Protein AF-0000000075770708 (afdb_homodimer)

Sequence (840 aa):
MLSRKVFQINQVKFARLWSSIPDIDIDYYCNSKNIAEIRNNINLRKGVGNIDRVLEVFNKLNSFPTCHTSHEVLKQDLYKELSSLPNRTHPSVQKYADSPHVVEELNQKRDFGKDTPLEFSDITRRLNLMRTDKLGHTCGHKSYYFLGELAELEEALIKYTITMLLDKNFQLVSVPDILSRNVLESCGMSVNSDRTQIYSLDATHHGPDLYLSGTAEMSLAGLLMNSTHSVFNLPLKLAAVSRCYRAETSNIIEERGIYRVHQFTKVEMFAVTTPEQSEDMLEYLRKVQQELFLPLGFHMRVLDMPPFELGAPAYRKYDIEAWMPGRNNYGEISSCSNCTDYQSRRLHIKYTDNNVRKYVHTLNGTACAIPRILIALLETHQDPKGKIFIPQVLQPYMNGKKYISKNIITPELKLMKIKKMLSRKVFQINQVKFARLWSSIPDIDIDYYCNSKNIAEIRNNINLRKGVGNIDRVLEVFNKLNSFPTCHTSHEVLKQDLYKELSSLPNRTHPSVQKYADSPHVVEELNQKRDFGKDTPLEFSDITRRLNLMRTDKLGHTCGHKSYYFLGELAELEEALIKYTITMLLDKNFQLVSVPDILSRNVLESCGMSVNSDRTQIYSLDATHHGPDLYLSGTAEMSLAGLLMNSTHSVFNLPLKLAAVSRCYRAETSNIIEERGIYRVHQFTKVEMFAVTTPEQSEDMLEYLRKVQQELFLPLGFHMRVLDMPPFELGAPAYRKYDIEAWMPGRNNYGEISSCSNCTDYQSRRLHIKYTDNNVRKYVHTLNGTACAIPRILIALLETHQDPKGKIFIPQVLQPYMNGKKYISKNIITPELKLMKIKK

Secondary structure (DSSP, 8-state):
-------------------------HHHHT-GGGHHHHHHHHHHTTT-S-HHHHHHHHHHHHHS-TTSHHHHHHHHHHHHHHHTSPPP--TTTTT-TTSPEEEEEESPPPP-TTSPPPPHHHHHHHHT-EE-TTGGGTT-TT--EEETHHHHHHHHHHHHHHHHHHHTTPEEEE--SEEEHHHHHHTT----SSS-SS-BB-HHHH-SSEEE-S-HHHHHHHHTTT-EEEGGG-SEEEEEEEEEE-S-----GGGTTTTS-SEEEEEEEEEEE-GGGHHHHHHHHHHHHHHHHGGG---EEEEEPPGGGSTTT-SEEEEEEEEETTTTEEEEEEEEEE-TTHHHHHHT-EEEETTEEEEPEEEEEEEEEHHHHHHHHHHHHB-TTS-EEPPGGGGGGGTT--EE----SS----------/-------------------------HHHHT-GGGHHHHHHHHHHTTT-S-HHHHHHHHHHHHHS-TTSHHHHHHHHHHHHHHHTSPPP--HHHHT-TTSPEEEEEESPPPP-TTSPPPPHHHHHHHHT-EE-TTGGGTT-TT--EEETHHHHHHHHHHHHHHHHHHHTTPEEEE--SEEEHHHHHHTT----SSS-SS-BB-HHHH-SSEEE-S-HHHHHHHHTTT-EEEGGG-SEEEEEEEEEE-S-----GGGTTTTS-SEEEEEEEEEEE-GGGHHHHHHHHHHHHHHHHGGG---EEEEEPPGGGSTTT-SEEEEEEEEETTTTEEEEEEEEEE-TTHHHHHHT-EEEETTEEEEPEEEEEEEEEHHHHHHHHHHHHB-TTS-EEPPGGGGGGGTT--EE----SS----------

Nearest PDB structures (foldseek):
  1wle-assembly1_B  TM=9.005E-01  e=2.920E-47  Bos taurus
  6x94-assembly1_A  TM=8.765E-01  e=1.301E-36  Methanosarcina mazei Go1
  6he3-assembly1_B  TM=9.000E-01  e=5.271E-36  Pseudomonas aeruginosa
  6r1m-assembly1_B  TM=9.220E-01  e=7.213E-35  Escherichia coli
  3qo8-assembly1_A-2  TM=8.120E-01  e=4.115E-30  Candida albicans

Structure (mmCIF, N/CA/C/O backbone):
data_AF-0000000075770708-model_v1
#
loop_
_entity.id
_entity.type
_entity.pdbx_description
1 polymer 'serine--tRNA ligase'
#
loop_
_atom_site.group_PDB
_atom_site.id
_atom_site.type_symbol
_atom_site.label_atom_id
_atom_site.label_alt_id
_atom_site.label_comp_id
_atom_site.label_asym_id
_atom_site.label_entity_id
_atom_site.label_seq_id
_atom_site.pdbx_PDB_ins_code
_atom_site.Cartn_x
_atom_site.Cartn_y
_atom_site.Cartn_z
_atom_site.occupancy
_atom_site.B_iso_or_equiv
_atom_site.auth_seq_id
_atom_site.auth_comp_id
_atom_site.auth_asym_id
_atom_site.auth_atom_id
_atom_site.pdbx_PDB_model_num
ATOM 1 N N . MET A 1 1 ? 29.5 -26.953 47.25 1 24.77 1 MET A N 1
ATOM 2 C CA . MET A 1 1 ? 29.75 -25.516 47.094 1 24.77 1 MET A CA 1
ATOM 3 C C . MET A 1 1 ? 29.391 -25.062 45.688 1 24.77 1 MET A C 1
ATOM 5 O O . MET A 1 1 ? 30.203 -25.172 44.781 1 24.77 1 MET A O 1
ATOM 9 N N . LEU A 1 2 ? 28.172 -25.281 45.188 1 27.83 2 LEU A N 1
ATOM 10 C CA . LEU A 1 2 ? 27.641 -25.125 43.844 1 27.83 2 LEU A CA 1
ATOM 11 C C . LEU A 1 2 ? 27.547 -23.656 43.438 1 27.83 2 LEU A C 1
ATOM 13 O O . LEU A 1 2 ? 26.844 -22.875 44.094 1 27.83 2 LEU A O 1
ATOM 17 N N . SER A 1 3 ? 28.641 -23.125 42.812 1 24.95 3 SER A N 1
ATOM 18 C CA . SER A 1 3 ? 28.859 -21.734 42.406 1 24.95 3 SER A CA 1
ATOM 19 C C . SER A 1 3 ? 27.75 -21.25 41.469 1 24.95 3 SER A C 1
ATOM 21 O O . SER A 1 3 ? 27.391 -21.938 40.531 1 24.95 3 SER A O 1
ATOM 23 N N . ARG A 1 4 ? 26.828 -20.375 41.938 1 24.58 4 ARG A N 1
ATOM 24 C CA . ARG A 1 4 ? 25.719 -19.625 41.375 1 24.58 4 ARG A CA 1
ATOM 25 C C . ARG A 1 4 ? 26.188 -18.781 40.188 1 24.58 4 ARG A C 1
ATOM 27 O O . ARG A 1 4 ? 26.875 -17.766 40.375 1 24.58 4 ARG A O 1
ATOM 34 N N . LYS A 1 5 ? 26.547 -19.422 39.062 1 26.59 5 LYS A N 1
ATOM 35 C CA . LYS A 1 5 ? 26.891 -18.656 37.875 1 26.59 5 LYS A CA 1
ATOM 36 C C . LYS A 1 5 ? 25.797 -17.641 37.562 1 26.59 5 LYS A C 1
ATOM 38 O O . LYS A 1 5 ? 24.672 -18 37.219 1 26.59 5 LYS A O 1
ATOM 43 N N . VAL A 1 6 ? 25.828 -16.469 38.188 1 25.39 6 VAL A N 1
ATOM 44 C CA . VAL A 1 6 ? 25 -15.305 37.906 1 25.39 6 VAL A CA 1
ATOM 45 C C . VAL A 1 6 ? 25.156 -14.922 36.438 1 25.39 6 VAL A C 1
ATOM 47 O O . VAL A 1 6 ? 26.266 -14.609 35.969 1 25.39 6 VAL A O 1
ATOM 50 N N . PHE A 1 7 ? 24.406 -15.539 35.531 1 27.05 7 PHE A N 1
ATOM 51 C CA . PHE A 1 7 ? 24.266 -15.086 34.156 1 27.05 7 PHE A CA 1
ATOM 52 C C . PHE A 1 7 ? 24.094 -13.57 34.094 1 27.05 7 PHE A C 1
ATOM 54 O O . PHE A 1 7 ? 23.109 -13.039 34.594 1 27.05 7 PHE A O 1
ATOM 61 N N . GLN A 1 8 ? 25.188 -12.844 34.188 1 25.62 8 GLN A N 1
ATOM 62 C CA . GLN A 1 8 ? 25.188 -11.406 33.938 1 25.62 8 GLN A CA 1
ATOM 63 C C . GLN A 1 8 ? 24.547 -11.094 32.594 1 25.62 8 GLN A C 1
ATOM 65 O O . GLN A 1 8 ? 25.016 -11.547 31.547 1 25.62 8 GLN A O 1
ATOM 70 N N . ILE A 1 9 ? 23.25 -11.039 32.5 1 27.31 9 ILE A N 1
ATOM 71 C CA . ILE A 1 9 ? 22.5 -10.477 31.375 1 27.31 9 ILE A CA 1
ATOM 72 C C . ILE A 1 9 ? 23.188 -9.188 30.906 1 27.31 9 ILE A C 1
ATOM 74 O O . ILE A 1 9 ? 23.297 -8.234 31.672 1 27.31 9 ILE A O 1
ATOM 78 N N . ASN A 1 10 ? 24.312 -9.391 30.203 1 27.78 10 ASN A N 1
ATOM 79 C CA . ASN A 1 10 ? 24.891 -8.227 29.547 1 27.78 10 ASN A CA 1
ATOM 80 C C . ASN A 1 10 ? 23.812 -7.27 29.062 1 27.78 10 ASN A C 1
ATOM 82 O O . ASN A 1 10 ? 22.891 -7.684 28.359 1 27.78 10 ASN A O 1
ATOM 86 N N . GLN A 1 11 ? 23.453 -6.348 29.891 1 27.41 11 GLN A N 1
ATOM 87 C CA . GLN A 1 11 ? 22.688 -5.176 29.484 1 27.41 11 GLN A CA 1
ATOM 88 C C . GLN A 1 11 ? 23.156 -4.656 28.125 1 27.41 11 GLN A C 1
ATOM 90 O O . GLN A 1 11 ? 24.266 -4.125 28 1 27.41 11 GLN A O 1
ATOM 95 N N . VAL A 1 12 ? 23.109 -5.531 27.094 1 28.44 12 VAL A N 1
ATOM 96 C CA . VAL A 1 12 ? 23.297 -4.879 25.797 1 28.44 12 VAL A CA 1
ATOM 97 C C . VAL A 1 12 ? 22.781 -3.441 25.875 1 28.44 12 VAL A C 1
ATOM 99 O O . VAL A 1 12 ? 21.625 -3.203 26.188 1 28.44 12 VAL A O 1
ATOM 102 N N . LYS A 1 13 ? 23.625 -2.586 26.234 1 28.33 13 LYS A N 1
ATOM 103 C CA . LYS A 1 13 ? 23.438 -1.144 26.094 1 28.33 13 LYS A CA 1
ATOM 104 C C . LYS A 1 13 ? 22.719 -0.801 24.797 1 28.33 13 LYS A C 1
ATOM 106 O O . LYS A 1 13 ? 23.281 -0.977 23.703 1 28.33 13 LYS A O 1
ATOM 111 N N . PHE A 1 14 ? 21.531 -1.28 24.609 1 29.52 14 PHE A N 1
ATOM 112 C CA . PHE A 1 14 ? 20.766 -0.611 23.578 1 29.52 14 PHE A CA 1
ATOM 113 C C . PHE A 1 14 ? 21.094 0.877 23.531 1 29.52 14 PHE A C 1
ATOM 115 O O . PHE A 1 14 ? 20.766 1.615 24.469 1 29.52 14 PHE A O 1
ATOM 122 N N . ALA A 1 15 ? 22.297 1.213 23.219 1 29.83 15 ALA A N 1
ATOM 123 C CA . ALA A 1 15 ? 22.469 2.611 22.828 1 29.83 15 ALA A CA 1
ATOM 124 C C . ALA A 1 15 ? 21.203 3.156 22.172 1 29.83 15 ALA A C 1
ATOM 126 O O . ALA A 1 15 ? 20.734 2.621 21.172 1 29.83 15 ALA A O 1
ATOM 127 N N . ARG A 1 16 ? 20.219 3.5 22.922 1 34.44 16 ARG A N 1
ATOM 128 C CA . ARG A 1 16 ? 19.172 4.375 22.422 1 34.44 16 ARG A CA 1
ATOM 129 C C . ARG A 1 16 ? 19.672 5.281 21.312 1 34.44 16 ARG A C 1
ATOM 131 O O . ARG A 1 16 ? 20.516 6.156 21.547 1 34.44 16 ARG A O 1
ATOM 138 N N . LEU A 1 17 ? 20.25 4.758 20.312 1 35.62 17 LEU A N 1
ATOM 139 C CA . LEU A 1 17 ? 20.422 5.629 19.156 1 35.62 17 LEU A CA 1
ATOM 140 C C . LEU A 1 17 ? 19.531 6.871 19.266 1 35.62 17 LEU A C 1
ATOM 142 O O . LEU A 1 17 ? 18.312 6.758 19.359 1 35.62 17 LEU A O 1
ATOM 146 N N . TRP A 1 18 ? 20.016 7.879 19.969 1 36.69 18 TRP A N 1
ATOM 147 C CA . TRP A 1 18 ? 19.609 9.195 20.469 1 36.69 18 TRP A CA 1
ATOM 148 C C . TRP A 1 18 ? 18.688 9.891 19.469 1 36.69 18 TRP A C 1
ATOM 150 O O . TRP A 1 18 ? 19.062 10.109 18.312 1 36.69 18 TRP A O 1
ATOM 160 N N . SER A 1 19 ? 17.422 9.688 19.422 1 48.06 19 SER A N 1
ATOM 161 C CA . SER A 1 19 ? 16.312 10.602 19.156 1 48.06 19 SER A CA 1
ATOM 162 C C . SER A 1 19 ? 16.688 12.039 19.484 1 48.06 19 SER A C 1
ATOM 164 O O . SER A 1 19 ? 17.094 12.344 20.594 1 48.06 19 SER A O 1
ATOM 166 N N . SER A 1 20 ? 17.344 12.766 18.641 1 59.75 20 SER A N 1
ATOM 167 C CA . SER A 1 20 ? 17.5 14.211 18.812 1 59.75 20 SER A CA 1
ATOM 168 C C . SER A 1 20 ? 16.359 14.797 19.625 1 59.75 20 SER A C 1
ATOM 170 O O . SER A 1 20 ? 15.203 14.391 19.469 1 59.75 20 SER A O 1
ATOM 172 N N . ILE A 1 21 ? 16.625 15.32 20.812 1 72.88 21 ILE A N 1
ATOM 173 C CA . ILE A 1 21 ? 15.711 16.047 21.688 1 72.88 21 ILE A CA 1
ATOM 174 C C . ILE A 1 21 ? 14.922 17.062 20.875 1 72.88 21 ILE A C 1
ATOM 176 O O . ILE A 1 21 ? 15.508 17.875 20.156 1 72.88 21 ILE A O 1
ATOM 180 N N . PRO A 1 22 ? 13.609 16.797 20.766 1 86.19 22 PRO A N 1
ATOM 181 C CA . PRO A 1 22 ? 12.805 17.797 20.062 1 86.19 22 PRO A CA 1
ATOM 182 C C . PRO A 1 22 ? 13.07 19.219 20.547 1 86.19 22 PRO A C 1
ATOM 184 O O . PRO A 1 22 ? 13.43 19.422 21.703 1 86.19 22 PRO A O 1
ATOM 187 N N . ASP A 1 23 ? 13.086 20.109 19.672 1 91 23 ASP A N 1
ATOM 188 C CA . ASP A 1 23 ? 13.258 21.531 19.984 1 91 23 ASP A CA 1
ATOM 189 C C . ASP A 1 23 ? 11.914 22.188 20.297 1 91 23 ASP A C 1
ATOM 191 O O . ASP A 1 23 ? 11.414 22.984 19.5 1 91 23 ASP A O 1
ATOM 195 N N . ILE A 1 24 ? 11.43 21.922 21.438 1 93.31 24 ILE A N 1
ATOM 196 C CA . ILE A 1 24 ? 10.141 22.453 21.844 1 93.31 24 ILE A CA 1
ATOM 197 C C . ILE A 1 24 ? 10.305 23.891 22.328 1 93.31 24 ILE A C 1
ATOM 199 O O . ILE A 1 24 ? 11.352 24.25 22.891 1 93.31 24 ILE A O 1
ATOM 203 N N . ASP A 1 25 ? 9.344 24.719 22.156 1 93.56 25 ASP A N 1
ATOM 204 C CA . ASP A 1 25 ? 9.367 26.125 22.516 1 93.56 25 ASP A CA 1
ATOM 205 C C . ASP A 1 25 ? 9.32 26.328 24.016 1 93.56 25 ASP A C 1
ATOM 207 O O . ASP A 1 25 ? 8.312 26.766 24.562 1 93.56 25 ASP A O 1
ATOM 211 N N . ILE A 1 26 ? 10.406 26.219 24.625 1 92.25 26 ILE A N 1
ATOM 212 C CA . ILE A 1 26 ? 10.523 26.297 26.078 1 92.25 26 ILE A CA 1
ATOM 213 C C . ILE A 1 26 ? 10.18 27.719 26.531 1 92.25 26 ILE A C 1
ATOM 215 O O . ILE A 1 26 ? 9.609 27.906 27.609 1 92.25 26 ILE A O 1
ATOM 219 N N . ASP A 1 27 ? 10.531 28.688 25.703 1 92.75 27 ASP A N 1
ATOM 220 C CA . ASP A 1 27 ? 10.25 30.078 26.062 1 92.75 27 ASP A CA 1
ATOM 221 C C . ASP A 1 27 ? 8.75 30.297 26.219 1 92.75 27 ASP A C 1
ATOM 223 O O . ASP A 1 27 ? 8.328 31.125 27.031 1 92.75 27 ASP A O 1
ATOM 227 N N . TYR A 1 28 ? 8.062 29.609 25.469 1 94.38 28 TYR A N 1
ATOM 228 C CA . TYR A 1 28 ? 6.609 29.703 25.578 1 94.38 28 TYR A CA 1
ATOM 229 C C . TYR A 1 28 ? 6.082 28.828 26.719 1 94.38 28 TYR A C 1
ATOM 231 O O . TYR A 1 28 ? 5.355 29.312 27.594 1 94.38 28 TYR A O 1
ATOM 239 N N . TYR A 1 29 ? 6.48 27.609 26.797 1 94.75 29 TYR A N 1
ATOM 240 C CA . TYR A 1 29 ? 5.844 26.609 27.656 1 94.75 29 TYR A CA 1
ATOM 241 C C . TYR A 1 29 ? 6.324 26.766 29.094 1 94.75 29 TYR A C 1
ATOM 243 O O . TYR A 1 29 ? 5.594 26.438 30.047 1 94.75 29 TYR A O 1
ATOM 251 N N . CYS A 1 30 ? 7.512 27.328 29.234 1 93.81 30 CYS A N 1
ATOM 252 C CA . CYS A 1 30 ? 8.047 27.422 30.594 1 93.81 30 CYS A CA 1
ATOM 253 C C . CYS A 1 30 ? 7.988 28.844 31.109 1 93.81 30 CYS A C 1
ATOM 255 O O . CYS A 1 30 ? 8.57 29.172 32.156 1 93.81 30 CYS A O 1
ATOM 257 N N . ASN A 1 31 ? 7.332 29.688 30.359 1 93.56 31 ASN A N 1
ATOM 258 C CA . ASN A 1 31 ? 7.066 31.047 30.828 1 93.56 31 ASN A CA 1
ATOM 259 C C . ASN A 1 31 ? 5.875 31.094 31.781 1 93.56 31 ASN A C 1
ATOM 261 O O . ASN A 1 31 ? 4.746 30.781 31.391 1 93.56 31 ASN A O 1
ATOM 265 N N . SER A 1 32 ? 6.094 31.594 32.969 1 91.44 32 SER A N 1
ATOM 266 C CA . SER A 1 32 ? 5.074 31.625 34 1 91.44 32 SER A CA 1
ATOM 267 C C . SER A 1 32 ? 3.873 32.469 33.594 1 91.44 32 SER A C 1
ATOM 269 O O . SER A 1 32 ? 2.746 32.188 34 1 91.44 32 SER A O 1
ATOM 271 N N . LYS A 1 33 ? 4.09 33.406 32.719 1 95.06 33 LYS A N 1
ATOM 272 C CA . LYS A 1 33 ? 3.023 34.281 32.25 1 95.06 33 LYS A CA 1
ATOM 273 C C . LYS A 1 33 ? 2.018 33.531 31.391 1 95.06 33 LYS A C 1
ATOM 275 O O . LYS A 1 33 ? 0.881 33.969 31.219 1 95.06 33 LYS A O 1
ATOM 280 N N . ASN A 1 34 ? 2.441 32.406 30.812 1 95.94 34 ASN A N 1
ATOM 281 C CA . ASN A 1 34 ? 1.601 31.688 29.859 1 95.94 34 ASN A CA 1
ATOM 282 C C . ASN A 1 34 ? 0.88 30.516 30.516 1 95.94 34 ASN A C 1
ATOM 284 O O . ASN A 1 34 ? 0.071 29.844 29.875 1 95.94 34 ASN A O 1
ATOM 288 N N . ILE A 1 35 ? 1.051 30.281 31.781 1 95 35 ILE A N 1
ATOM 289 C CA . ILE A 1 35 ? 0.619 29.047 32.438 1 95 35 ILE A CA 1
ATOM 290 C C . ILE A 1 35 ? -0.906 28.969 32.438 1 95 35 ILE A C 1
ATOM 292 O O . ILE A 1 35 ? -1.47 27.906 32.156 1 95 35 ILE A O 1
ATOM 296 N N . ALA A 1 36 ? -1.553 30.047 32.781 1 95.38 36 ALA A N 1
ATOM 297 C CA . ALA A 1 36 ? -3.014 30.062 32.812 1 95.38 36 ALA A CA 1
ATOM 298 C C . ALA A 1 36 ? -3.588 29.734 31.438 1 95.38 36 ALA A C 1
ATOM 300 O O . ALA A 1 36 ? -4.523 28.938 31.312 1 95.38 36 ALA A O 1
ATOM 301 N N . GLU A 1 37 ? -3.062 30.344 30.484 1 94.81 37 GLU A N 1
ATOM 302 C CA . GLU A 1 37 ? -3.504 30.109 29.109 1 94.81 37 GLU A CA 1
ATOM 303 C C . GLU A 1 37 ? -3.264 28.672 28.688 1 94.81 37 GLU A C 1
ATOM 305 O O . GLU A 1 37 ? -4.133 28.031 28.078 1 94.81 37 GLU A O 1
ATOM 310 N N . ILE A 1 38 ? -2.105 28.141 28.984 1 96.44 38 ILE A N 1
ATOM 311 C CA . ILE A 1 38 ? -1.724 26.781 28.594 1 96.44 38 ILE A CA 1
ATOM 312 C C . ILE A 1 38 ? -2.613 25.766 29.312 1 96.44 38 ILE A C 1
ATOM 314 O O . ILE A 1 38 ? -3.076 24.797 28.719 1 96.44 38 ILE A O 1
ATOM 318 N N . ARG A 1 39 ? -2.867 26.016 30.578 1 95.75 39 ARG A N 1
ATOM 319 C CA . ARG A 1 39 ? -3.742 25.141 31.359 1 95.75 39 ARG A CA 1
ATOM 320 C C . ARG A 1 39 ? -5.145 25.094 30.766 1 95.75 39 ARG A C 1
ATOM 322 O O . ARG A 1 39 ? -5.742 24.031 30.656 1 95.75 39 ARG A O 1
ATOM 329 N N . ASN A 1 40 ? -5.652 26.25 30.438 1 93.88 40 ASN A N 1
ATOM 330 C CA . ASN A 1 40 ? -6.965 26.328 29.812 1 93.88 40 ASN A CA 1
ATOM 331 C C . ASN A 1 40 ? -6.996 25.594 28.484 1 93.88 40 ASN A C 1
ATOM 333 O O . ASN A 1 40 ? -7.965 24.891 28.172 1 93.88 40 ASN A O 1
ATOM 337 N N . ASN A 1 41 ? -5.996 25.766 27.703 1 95.19 41 ASN A N 1
ATOM 338 C CA . ASN A 1 41 ? -5.891 25.078 26.422 1 95.19 41 ASN A CA 1
ATOM 339 C C . ASN A 1 41 ? -5.898 23.562 26.578 1 95.19 41 ASN A C 1
ATOM 341 O O . ASN A 1 41 ? -6.59 22.859 25.844 1 95.19 41 ASN A O 1
ATOM 345 N N . ILE A 1 42 ? -5.133 23.047 27.562 1 95.12 42 ILE A N 1
ATOM 346 C CA . ILE A 1 42 ? -5.074 21.609 27.844 1 95.12 42 ILE A CA 1
ATOM 347 C C . ILE A 1 42 ? -6.465 21.109 28.219 1 95.12 42 ILE A C 1
ATOM 349 O O . ILE A 1 42 ? -6.906 20.062 27.719 1 95.12 42 ILE A O 1
ATOM 353 N N . ASN A 1 43 ? -7.172 21.875 28.984 1 92.88 43 ASN A N 1
ATOM 354 C CA . ASN A 1 43 ? -8.508 21.484 29.422 1 92.88 43 ASN A CA 1
ATOM 355 C C . ASN A 1 43 ? -9.492 21.453 28.266 1 92.88 43 ASN A C 1
ATOM 357 O O . ASN A 1 43 ? -10.336 20.547 28.188 1 92.88 43 ASN A O 1
ATOM 361 N N . LEU A 1 44 ? -9.383 22.359 27.438 1 91.69 44 LEU A N 1
ATOM 362 C CA . LEU A 1 44 ? -10.289 22.453 26.297 1 91.69 44 LEU A CA 1
ATOM 363 C C . LEU A 1 44 ? -10.039 21.297 25.312 1 91.69 44 LEU A C 1
ATOM 365 O O . LEU A 1 44 ? -10.953 20.891 24.594 1 91.69 44 LEU A O 1
ATOM 369 N N . ARG A 1 45 ? -8.797 20.781 25.297 1 92.31 45 ARG A N 1
ATOM 370 C CA . ARG A 1 45 ? -8.406 19.781 24.297 1 92.31 45 ARG A CA 1
ATOM 371 C C . ARG A 1 45 ? -8.359 18.391 24.906 1 92.31 45 ARG A C 1
ATOM 373 O O . ARG A 1 45 ? -7.438 17.609 24.625 1 92.31 45 ARG A O 1
ATOM 380 N N . LYS A 1 46 ? -9.086 18.031 25.719 1 83.06 46 LYS A N 1
ATOM 381 C CA . LYS A 1 46 ? -9.312 16.703 26.297 1 83.06 46 LYS A CA 1
ATOM 382 C C . LYS A 1 46 ? -8.312 16.422 27.406 1 83.06 46 LYS A C 1
ATOM 384 O O . LYS A 1 46 ? -8.125 15.258 27.781 1 83.06 46 LYS A O 1
ATOM 389 N N . GLY A 1 47 ? -7.465 17.391 27.812 1 79.12 47 GLY A N 1
ATOM 390 C CA . GLY A 1 47 ? -6.707 17.297 29.062 1 79.12 47 GLY A CA 1
ATOM 391 C C . GLY A 1 47 ? -5.402 16.531 28.906 1 79.12 47 GLY A C 1
ATOM 392 O O . GLY A 1 47 ? -4.902 15.945 29.859 1 79.12 47 GLY A O 1
ATOM 393 N N . VAL A 1 48 ? -4.938 16.484 27.688 1 81.75 48 VAL A N 1
ATOM 394 C CA . VAL A 1 48 ? -3.672 15.789 27.5 1 81.75 48 VAL A CA 1
ATOM 395 C C . VAL A 1 48 ? -2.508 16.734 27.766 1 81.75 48 VAL A C 1
ATOM 397 O O . VAL A 1 48 ? -2.467 17.844 27.219 1 81.75 48 VAL A O 1
ATOM 400 N N . GLY A 1 49 ? -1.606 16.234 28.594 1 89.81 49 GLY A N 1
ATOM 401 C CA . GLY A 1 49 ? -0.478 17.062 29 1 89.81 49 GLY A CA 1
ATOM 402 C C . GLY A 1 49 ? -0.654 17.672 30.375 1 89.81 49 GLY A C 1
ATOM 403 O O . GLY A 1 49 ? -1.778 17.797 30.875 1 89.81 49 GLY A O 1
ATOM 404 N N . ASN A 1 50 ? 0.449 17.969 31 1 93.44 50 ASN A N 1
ATOM 405 C CA . ASN A 1 50 ? 0.462 18.547 32.344 1 93.44 50 ASN A CA 1
ATOM 406 C C . ASN A 1 50 ? 1.496 19.672 32.469 1 93.44 50 ASN A C 1
ATOM 408 O O . ASN A 1 50 ? 2.666 19.406 32.75 1 93.44 50 ASN A O 1
ATOM 412 N N . ILE A 1 51 ? 0.92 20.859 32.375 1 95.19 51 ILE A N 1
ATOM 413 C CA . ILE A 1 51 ? 1.813 22 32.375 1 95.19 51 ILE A CA 1
ATOM 414 C C . ILE A 1 51 ? 2.461 22.172 33.75 1 95.19 51 ILE A C 1
ATOM 416 O O . ILE A 1 51 ? 3.602 22.641 33.844 1 95.19 51 ILE A O 1
ATOM 420 N N . ASP A 1 52 ? 1.795 21.75 34.812 1 94.38 52 ASP A N 1
ATOM 421 C CA . ASP A 1 52 ? 2.357 21.859 36.156 1 94.38 52 ASP A CA 1
ATOM 422 C C . ASP A 1 52 ? 3.557 20.922 36.312 1 94.38 52 ASP A C 1
ATOM 424 O O . ASP A 1 52 ? 4.559 21.312 36.938 1 94.38 52 ASP A O 1
ATOM 428 N N . ARG A 1 53 ? 3.387 19.859 35.812 1 94.44 53 ARG A N 1
ATOM 429 C CA . ARG A 1 53 ? 4.496 18.906 35.875 1 94.44 53 ARG A CA 1
ATOM 430 C C . ARG A 1 53 ? 5.691 19.422 35.062 1 94.44 53 ARG A C 1
ATOM 432 O O . ARG A 1 53 ? 6.84 19.25 35.469 1 94.44 53 ARG A O 1
ATOM 439 N N . VAL A 1 54 ? 5.449 20.016 33.938 1 95.06 54 VAL A N 1
ATOM 440 C CA . VAL A 1 54 ? 6.504 20.594 33.125 1 95.06 54 VAL A CA 1
ATOM 441 C C . VAL A 1 54 ? 7.273 21.641 33.906 1 95.06 54 VAL A C 1
ATOM 443 O O . VAL A 1 54 ? 8.508 21.625 33.969 1 95.06 54 VAL A O 1
ATOM 446 N N . LEU A 1 55 ? 6.578 22.453 34.562 1 94.06 55 LEU A N 1
ATOM 447 C CA . LEU A 1 55 ? 7.199 23.531 35.312 1 94.06 55 LEU A CA 1
ATOM 448 C C . LEU A 1 55 ? 7.984 22.984 36.5 1 94.06 55 LEU A C 1
ATOM 450 O O . LEU A 1 55 ? 9.055 23.484 36.844 1 94.06 55 LEU A O 1
ATOM 454 N N . GLU A 1 56 ? 7.43 21.969 37.125 1 94.06 56 GLU A N 1
ATOM 455 C CA . GLU A 1 56 ? 8.117 21.328 38.219 1 94.06 56 GLU A CA 1
ATOM 456 C C . GLU A 1 56 ? 9.469 20.766 37.781 1 94.06 56 GLU A C 1
ATOM 458 O O . GLU A 1 56 ? 10.484 21.016 38.438 1 94.06 56 GLU A O 1
ATOM 463 N N . VAL A 1 57 ? 9.438 20.078 36.719 1 94.06 57 VAL A N 1
ATOM 464 C CA . VAL A 1 57 ? 10.656 19.453 36.219 1 94.06 57 VAL A CA 1
ATOM 465 C C . VAL A 1 57 ? 11.625 20.531 35.719 1 94.06 57 VAL A C 1
ATOM 467 O O . VAL A 1 57 ? 12.836 20.422 35.938 1 94.06 57 VAL A O 1
ATOM 470 N N . PHE A 1 58 ? 11.086 21.547 35.094 1 93.69 58 PHE A N 1
ATOM 471 C CA . PHE A 1 58 ? 11.891 22.641 34.594 1 93.69 58 PHE A CA 1
ATOM 472 C C . PHE A 1 58 ? 12.609 23.359 35.719 1 93.69 58 PHE A C 1
ATOM 474 O O . PHE A 1 58 ? 13.805 23.656 35.625 1 93.69 58 PHE A O 1
ATOM 481 N N . ASN A 1 59 ? 11.906 23.562 36.781 1 91.88 59 ASN A N 1
ATOM 482 C CA . ASN A 1 59 ? 12.492 24.219 37.938 1 91.88 59 ASN A CA 1
ATOM 483 C C . ASN A 1 59 ? 13.555 23.344 38.594 1 91.88 59 ASN A C 1
ATOM 485 O O . ASN A 1 59 ? 14.602 23.844 39.031 1 91.88 59 ASN A O 1
ATOM 489 N N . LYS A 1 60 ? 13.234 22.109 38.656 1 91 60 LYS A N 1
ATOM 490 C CA . LYS A 1 60 ? 14.211 21.172 39.219 1 91 60 LYS A CA 1
ATOM 491 C C . LYS A 1 60 ? 15.477 21.141 38.375 1 91 60 LYS A C 1
ATOM 493 O O . LYS A 1 60 ? 16.594 21.094 38.906 1 91 60 LYS A O 1
ATOM 498 N N . LEU A 1 61 ? 15.289 21.156 37.125 1 90.75 61 LEU A N 1
ATOM 499 C CA . LEU A 1 61 ? 16.422 21.125 36.188 1 90.75 61 LEU A CA 1
ATOM 500 C C . LEU A 1 61 ? 17.297 22.359 36.375 1 90.75 61 LEU A C 1
ATOM 502 O O . LEU A 1 61 ? 18.516 22.266 36.375 1 90.75 61 LEU A O 1
ATOM 506 N N . ASN A 1 62 ? 16.703 23.484 36.5 1 88.56 62 ASN A N 1
ATOM 507 C CA . ASN A 1 62 ? 17.422 24.75 36.625 1 88.56 62 ASN A CA 1
ATOM 508 C C . ASN A 1 62 ? 18.125 24.875 37.969 1 88.56 62 ASN A C 1
ATOM 510 O O . ASN A 1 62 ? 19.047 25.688 38.125 1 88.56 62 ASN A O 1
ATOM 514 N N . SER A 1 63 ? 17.703 24.062 38.906 1 85.31 63 SER A N 1
ATOM 515 C CA . SER A 1 63 ? 18.297 24.109 40.25 1 85.31 63 SER A CA 1
ATOM 516 C C . SER A 1 63 ? 19.562 23.25 40.312 1 85.31 63 SER A C 1
ATOM 518 O O . SER A 1 63 ? 20.359 23.359 41.25 1 85.31 63 SER A O 1
ATOM 520 N N . PHE A 1 64 ? 19.672 22.344 39.344 1 80.44 64 PHE A N 1
ATOM 521 C CA . PHE A 1 64 ? 20.828 21.438 39.375 1 80.44 64 PHE A CA 1
ATOM 522 C C . PHE A 1 64 ? 21.906 21.938 38.406 1 80.44 64 PHE A C 1
ATOM 524 O O . PHE A 1 64 ? 21.594 22.469 37.344 1 80.44 64 PHE A O 1
ATOM 531 N N . PRO A 1 65 ? 23.172 21.844 38.906 1 75.31 65 PRO A N 1
ATOM 532 C CA . PRO A 1 65 ? 24.25 22.156 38 1 75.31 65 PRO A CA 1
ATOM 533 C C . PRO A 1 65 ? 24.281 21.219 36.781 1 75.31 65 PRO A C 1
ATOM 535 O O . PRO A 1 65 ? 23.859 20.078 36.875 1 75.31 65 PRO A O 1
ATOM 538 N N . THR A 1 66 ? 24.625 21.656 35.594 1 71.38 66 THR A N 1
ATOM 539 C CA . THR A 1 66 ? 24.641 20.953 34.312 1 71.38 66 THR A CA 1
ATOM 540 C C . THR A 1 66 ? 25.5 19.703 34.406 1 71.38 66 THR A C 1
ATOM 542 O O . THR A 1 66 ? 25.266 18.734 33.688 1 71.38 66 THR A O 1
ATOM 545 N N . CYS A 1 67 ? 26.359 19.672 35.281 1 68.62 67 CYS A N 1
ATOM 546 C CA . CYS A 1 67 ? 27.328 18.594 35.375 1 68.62 67 CYS A CA 1
ATOM 547 C C . CYS A 1 67 ? 26.75 17.406 36.156 1 68.62 67 CYS A C 1
ATOM 549 O O . CYS A 1 67 ? 27.297 16.312 36.094 1 68.62 67 CYS A O 1
ATOM 551 N N . HIS A 1 68 ? 25.703 17.594 36.719 1 68.38 68 HIS A N 1
ATOM 552 C CA . HIS A 1 68 ? 25.156 16.531 37.562 1 68.38 68 HIS A CA 1
ATOM 553 C C . HIS A 1 68 ? 24.469 15.469 36.719 1 68.38 68 HIS A C 1
ATOM 555 O O . HIS A 1 68 ? 23.781 15.789 35.75 1 68.38 68 HIS A O 1
ATOM 561 N N . THR A 1 69 ? 24.797 14.133 36.938 1 71 69 THR A N 1
ATOM 562 C CA . THR A 1 69 ? 24.234 12.969 36.25 1 71 69 THR A CA 1
ATOM 563 C C . THR A 1 69 ? 22.719 13.062 36.188 1 71 69 THR A C 1
ATOM 565 O O . THR A 1 69 ? 22.109 12.641 35.188 1 71 69 THR A O 1
ATOM 568 N N . SER A 1 70 ? 22.297 13.805 37.125 1 79.19 70 SER A N 1
ATOM 569 C CA . SER A 1 70 ? 20.844 13.914 37.188 1 79.19 70 SER A CA 1
ATOM 570 C C . SER A 1 70 ? 20.312 14.891 36.156 1 79.19 70 SER A C 1
ATOM 572 O O . SER A 1 70 ? 19.141 14.859 35.812 1 79.19 70 SER A O 1
ATOM 574 N N . HIS A 1 71 ? 21.188 15.672 35.656 1 82.06 71 HIS A N 1
ATOM 575 C CA . HIS A 1 71 ? 20.781 16.719 34.75 1 82.06 71 HIS A CA 1
ATOM 576 C C . HIS A 1 71 ? 20.25 16.125 33.438 1 82.06 71 HIS A C 1
ATOM 578 O O . HIS A 1 71 ? 19.219 16.547 32.906 1 82.06 71 HIS A O 1
ATOM 584 N N . GLU A 1 72 ? 20.875 15.125 33.062 1 82.31 72 GLU A N 1
ATOM 585 C CA . GLU A 1 72 ? 20.484 14.508 31.812 1 82.31 72 GLU A CA 1
ATOM 586 C C . GLU A 1 72 ? 19.141 13.789 31.953 1 82.31 72 GLU A C 1
ATOM 588 O O . GLU A 1 72 ? 18.297 13.844 31.047 1 82.31 72 GLU A O 1
ATOM 593 N N . VAL A 1 73 ? 18.984 13.195 33 1 85.69 73 VAL A N 1
ATOM 594 C CA . VAL A 1 73 ? 17.734 12.484 33.25 1 85.69 73 VAL A CA 1
ATOM 595 C C . VAL A 1 73 ? 16.578 13.477 33.344 1 85.69 73 VAL A C 1
ATOM 597 O O . VAL A 1 73 ? 15.508 13.242 32.781 1 85.69 73 VAL A O 1
ATOM 600 N N . LEU A 1 74 ? 16.844 14.562 34.062 1 88.5 74 LEU A N 1
ATOM 601 C CA . LEU A 1 74 ? 15.828 15.594 34.219 1 88.5 74 LEU A CA 1
ATOM 602 C C . LEU A 1 74 ? 15.5 16.234 32.875 1 88.5 74 LEU A C 1
ATOM 604 O O . LEU A 1 74 ? 14.344 16.578 32.625 1 88.5 74 LEU A O 1
ATOM 608 N N . LYS A 1 75 ? 16.469 16.406 32.156 1 87.62 75 LYS A N 1
ATOM 609 C CA . LYS A 1 75 ? 16.266 16.969 30.828 1 87.62 75 LYS A CA 1
ATOM 610 C C . LYS A 1 75 ? 15.383 16.062 29.969 1 87.62 75 LYS A C 1
ATOM 612 O O . LYS A 1 75 ? 14.469 16.531 29.297 1 87.62 75 LYS A O 1
ATOM 617 N N . GLN A 1 76 ? 15.625 14.828 30.078 1 87.19 76 GLN A N 1
ATOM 618 C CA . GLN A 1 76 ? 14.82 13.859 29.344 1 87.19 76 GLN A CA 1
ATOM 619 C C . GLN A 1 76 ? 13.375 13.844 29.844 1 87.19 76 GLN A C 1
ATOM 621 O O . GLN A 1 76 ? 12.438 13.75 29.047 1 87.19 76 GLN A O 1
ATOM 626 N N . ASP A 1 77 ? 13.305 13.938 31.078 1 89.44 77 ASP A N 1
ATOM 627 C CA . ASP A 1 77 ? 11.969 13.977 31.672 1 89.44 77 ASP A CA 1
ATOM 628 C C . ASP A 1 77 ? 11.211 15.227 31.234 1 89.44 77 ASP A C 1
ATOM 630 O O . ASP A 1 77 ? 10.008 15.164 30.969 1 89.44 77 ASP A O 1
ATOM 634 N N . LEU A 1 78 ? 11.906 16.328 31.25 1 91.69 78 LEU A N 1
ATOM 635 C CA . LEU A 1 78 ? 11.289 17.578 30.828 1 91.69 78 LEU A CA 1
ATOM 636 C C . LEU A 1 78 ? 10.781 17.469 29.391 1 91.69 78 LEU A C 1
ATOM 638 O O . LEU A 1 78 ? 9.641 17.828 29.109 1 91.69 78 LEU A O 1
ATOM 642 N N . TYR A 1 79 ? 11.539 16.906 28.578 1 89.38 79 TYR A N 1
ATOM 643 C CA . TYR A 1 79 ? 11.164 16.828 27.172 1 89.38 79 TYR A CA 1
ATOM 644 C C . TYR A 1 79 ? 10.023 15.844 26.969 1 89.38 79 TYR A C 1
ATOM 646 O O . TYR A 1 79 ? 9.172 16.047 26.094 1 89.38 79 TYR A O 1
ATOM 654 N N . LYS A 1 80 ? 10.023 14.852 27.719 1 88.56 80 LYS A N 1
ATOM 655 C CA . LYS A 1 80 ? 8.898 13.922 27.672 1 88.56 80 LYS A CA 1
ATOM 656 C C . LYS A 1 80 ? 7.59 14.617 28.031 1 88.56 80 LYS A C 1
ATOM 658 O O . LYS A 1 80 ? 6.582 14.453 27.359 1 88.56 80 LYS A O 1
ATOM 663 N N . GLU A 1 81 ? 7.668 15.414 29.078 1 91.69 81 GLU A N 1
ATOM 664 C CA . GLU A 1 81 ? 6.484 16.141 29.516 1 91.69 81 GLU A CA 1
ATOM 665 C C . GLU A 1 81 ? 6.09 17.219 28.5 1 91.69 81 GLU A C 1
ATOM 667 O O . GLU A 1 81 ? 4.906 17.406 28.219 1 91.69 81 GLU A O 1
ATOM 672 N N . LEU A 1 82 ? 7.078 17.875 28 1 93.44 82 LEU A N 1
ATOM 673 C CA . LEU A 1 82 ? 6.832 18.922 27.016 1 93.44 82 LEU A CA 1
ATOM 674 C C . LEU A 1 82 ? 6.207 18.328 25.75 1 93.44 82 LEU A C 1
ATOM 676 O O . LEU A 1 82 ? 5.305 18.938 25.172 1 93.44 82 LEU A O 1
ATOM 680 N N . SER A 1 83 ? 6.605 17.156 25.391 1 90.69 83 SER A N 1
ATOM 681 C CA . SER A 1 83 ? 6.164 16.531 24.156 1 90.69 83 SER A CA 1
ATOM 682 C C . SER A 1 83 ? 4.703 16.094 24.25 1 90.69 83 SER A C 1
ATOM 684 O O . SER A 1 83 ? 4.051 15.875 23.219 1 90.69 83 SER A O 1
ATOM 686 N N . SER A 1 84 ? 4.191 16.031 25.406 1 90.69 84 SER A N 1
ATOM 687 C CA . SER A 1 84 ? 2.814 15.578 25.594 1 90.69 84 SER A CA 1
ATOM 688 C C . SER A 1 84 ? 1.839 16.75 25.484 1 90.69 84 SER A C 1
ATOM 690 O O . SER A 1 84 ? 0.625 16.547 25.406 1 90.69 84 SER A O 1
ATOM 692 N N . LEU A 1 85 ? 2.375 17.953 25.5 1 94 85 LEU A N 1
ATOM 693 C CA . LEU A 1 85 ? 1.518 19.125 25.469 1 94 85 LEU A CA 1
ATOM 694 C C . LEU A 1 85 ? 0.98 19.359 24.062 1 94 85 LEU A C 1
ATOM 696 O O . LEU A 1 85 ? 1.681 19.125 23.078 1 94 85 LEU A O 1
ATOM 700 N N . PRO A 1 86 ? -0.195 19.828 23.984 1 95.25 86 PRO A N 1
ATOM 701 C CA . PRO A 1 86 ? -0.756 20.125 22.672 1 95.25 86 PRO A CA 1
ATOM 702 C C . PRO A 1 86 ? -0.244 21.453 22.094 1 95.25 86 PRO A C 1
ATOM 704 O O . PRO A 1 86 ? 0.332 22.266 22.828 1 95.25 86 PRO A O 1
ATOM 707 N N . ASN A 1 87 ? -0.421 21.578 20.844 1 96.38 87 ASN A N 1
ATOM 708 C CA . ASN A 1 87 ? -0.214 22.844 20.141 1 96.38 87 ASN A CA 1
ATOM 709 C C . ASN A 1 87 ? -1.129 23.938 20.672 1 96.38 87 ASN A C 1
ATOM 711 O O . ASN A 1 87 ? -2.035 23.672 21.469 1 96.38 87 ASN A O 1
ATOM 715 N N . ARG A 1 88 ? -0.832 25.188 20.312 1 95.81 88 ARG A N 1
ATOM 716 C CA . ARG A 1 88 ? -1.76 26.281 20.578 1 95.81 88 ARG A CA 1
ATOM 717 C C . ARG A 1 88 ? -3.059 26.094 19.797 1 95.81 88 ARG A C 1
ATOM 719 O O . ARG A 1 88 ? -3.127 25.281 18.891 1 95.81 88 ARG A O 1
ATOM 726 N N . THR A 1 89 ? -4.086 26.812 20.234 1 96.5 89 THR A N 1
ATOM 727 C CA . THR A 1 89 ? -5.395 26.766 19.578 1 96.5 89 THR A CA 1
ATOM 728 C C . THR A 1 89 ? -5.711 28.094 18.891 1 96.5 89 THR A C 1
ATOM 730 O O . THR A 1 89 ? -5.52 29.156 19.484 1 96.5 89 THR A O 1
ATOM 733 N N . HIS A 1 90 ? -6.137 28.016 17.719 1 96.88 90 HIS A N 1
ATOM 734 C CA . HIS A 1 90 ? -6.5 29.234 17 1 96.88 90 HIS A CA 1
ATOM 735 C C . HIS A 1 90 ? -7.566 30.016 17.734 1 96.88 90 HIS A C 1
ATOM 737 O O . HIS A 1 90 ? -8.555 29.453 18.219 1 96.88 90 HIS A O 1
ATOM 743 N N . PRO A 1 91 ? -7.453 31.297 17.766 1 94.56 91 PRO A N 1
ATOM 744 C CA . PRO A 1 91 ? -8.391 32.125 18.547 1 94.56 91 PRO A CA 1
ATOM 745 C C . PRO A 1 91 ? -9.828 32 18.031 1 94.56 91 PRO A C 1
ATOM 747 O O . PRO A 1 91 ? -10.766 32.062 18.828 1 94.56 91 PRO A O 1
ATOM 750 N N . SER A 1 92 ? -10.008 31.797 16.797 1 93.25 92 SER A N 1
ATOM 751 C CA . SER A 1 92 ? -11.336 31.766 16.203 1 93.25 92 SER A CA 1
ATOM 752 C C . SER A 1 92 ? -12.133 30.562 16.703 1 93.25 92 SER A C 1
ATOM 754 O O . SER A 1 92 ? -13.367 30.578 16.719 1 93.25 92 SER A O 1
ATOM 756 N N . VAL A 1 93 ? -11.43 29.5 17.094 1 94.31 93 VAL A N 1
ATOM 757 C CA . VAL A 1 93 ? -12.156 28.281 17.391 1 94.31 93 VAL A CA 1
ATOM 758 C C . VAL A 1 93 ? -12.242 28.094 18.906 1 94.31 93 VAL A C 1
ATOM 760 O O . VAL A 1 93 ? -12.984 27.234 19.406 1 94.31 93 VAL A O 1
ATOM 763 N N . GLN A 1 94 ? -11.555 28.922 19.625 1 89.38 94 GLN A N 1
ATOM 764 C CA . GLN A 1 94 ? -11.57 28.828 21.094 1 89.38 94 GLN A CA 1
ATOM 765 C C . GLN A 1 94 ? -12.984 29 21.641 1 89.38 94 GLN A C 1
ATOM 767 O O . GLN A 1 94 ? -13.32 28.484 22.703 1 89.38 94 GLN A O 1
ATOM 772 N N . LYS A 1 95 ? -13.789 29.656 20.844 1 84.94 95 LYS A N 1
ATOM 773 C CA . LYS A 1 95 ? -15.125 30 21.328 1 84.94 95 LYS A CA 1
ATOM 774 C C . LYS A 1 95 ? -16.125 28.891 21 1 84.94 95 LYS A C 1
ATOM 776 O O . LYS A 1 95 ? -17.266 28.922 21.453 1 84.94 95 LYS A O 1
ATOM 781 N N . TYR A 1 96 ? -15.797 27.875 20.047 1 86.56 96 TYR A N 1
ATOM 782 C CA . TYR A 1 96 ? -16.734 26.844 19.594 1 86.56 96 TYR A CA 1
ATOM 783 C C . TYR A 1 96 ? -17.031 25.844 20.703 1 86.56 96 TYR A C 1
ATOM 785 O O . TYR A 1 96 ? -17.953 25.031 20.578 1 86.56 96 TYR A O 1
ATOM 793 N N . ALA A 1 97 ? -16.984 26.078 21.922 1 76.19 97 ALA A N 1
ATOM 794 C CA . ALA A 1 97 ? -17.156 25.109 22.984 1 76.19 97 ALA A CA 1
ATOM 795 C C . ALA A 1 97 ? -16.906 23.688 22.484 1 76.19 97 ALA A C 1
ATOM 797 O O . ALA A 1 97 ? -15.82 23.391 21.969 1 76.19 97 ALA A O 1
ATOM 798 N N . ASP A 1 98 ? -18 22.797 22.344 1 81.19 98 ASP A N 1
ATOM 799 C CA . ASP A 1 98 ? -17.812 21.391 22 1 81.19 98 ASP A CA 1
ATOM 800 C C . ASP A 1 98 ? -18.5 21.031 20.688 1 81.19 98 ASP A C 1
ATOM 802 O O . ASP A 1 98 ? -18.625 19.859 20.344 1 81.19 98 ASP A O 1
ATOM 806 N N . SER A 1 99 ? -18.812 22.047 19.922 1 89.75 99 SER A N 1
ATOM 807 C CA . SER A 1 99 ? -19.562 21.734 18.703 1 89.75 99 SER A CA 1
ATOM 808 C C . SER A 1 99 ? -18.891 22.328 17.469 1 89.75 99 SER A C 1
ATOM 810 O O . SER A 1 99 ? -18.453 23.484 17.484 1 89.75 99 SER A O 1
ATOM 812 N N . PRO A 1 100 ? -18.797 21.484 16.469 1 94.81 100 PRO A N 1
ATOM 813 C CA . PRO A 1 100 ? -18.25 22.016 15.227 1 94.81 100 PRO A CA 1
ATOM 814 C C . PRO A 1 100 ? -19.125 23.109 14.609 1 94.81 100 PRO A C 1
ATOM 816 O O . PRO A 1 100 ? -20.328 23.125 14.828 1 94.81 100 PRO A O 1
ATOM 819 N N . HIS A 1 101 ? -18.547 24.062 13.938 1 95.94 101 HIS A N 1
ATOM 820 C CA . HIS A 1 101 ? -19.266 25.141 13.25 1 95.94 101 HIS A CA 1
ATOM 821 C C . HIS A 1 101 ? -19.328 24.875 11.742 1 95.94 101 HIS A C 1
ATOM 823 O O . HIS A 1 101 ? -18.297 24.656 11.109 1 95.94 101 HIS A O 1
ATOM 829 N N . VAL A 1 102 ? -20.5 24.938 11.156 1 96.81 102 VAL A N 1
ATOM 830 C CA . VAL A 1 102 ? -20.656 24.734 9.727 1 96.81 102 VAL A CA 1
ATOM 831 C C . VAL A 1 102 ? -20.203 25.984 8.969 1 96.81 102 VAL A C 1
ATOM 833 O O . VAL A 1 102 ? -20.766 27.062 9.164 1 96.81 102 VAL A O 1
ATOM 836 N N . VAL A 1 103 ? -19.25 25.844 8.164 1 96.38 103 VAL A N 1
ATOM 837 C CA . VAL A 1 103 ? -18.688 26.969 7.418 1 96.38 103 VAL A CA 1
ATOM 838 C C . VAL A 1 103 ? -19.359 27.078 6.055 1 96.38 103 VAL A C 1
ATOM 840 O O . VAL A 1 103 ? -19.516 28.172 5.516 1 96.38 103 VAL A O 1
ATOM 843 N N . GLU A 1 104 ? -19.688 25.891 5.445 1 97.44 104 GLU A N 1
ATOM 844 C CA . GLU A 1 104 ? -20.219 25.844 4.09 1 97.44 104 GLU A CA 1
ATOM 845 C C . GLU A 1 104 ? -20.922 24.516 3.824 1 97.44 104 GLU A C 1
ATOM 847 O O . GLU A 1 104 ? -20.578 23.484 4.422 1 97.44 104 GLU A O 1
ATOM 852 N N . GLU A 1 105 ? -21.953 24.609 3.021 1 98.19 105 GLU A N 1
ATOM 853 C CA . GLU A 1 105 ? -22.594 23.422 2.465 1 98.19 105 GLU A CA 1
ATOM 854 C C . GLU A 1 105 ? -22.453 23.375 0.945 1 98.19 105 GLU A C 1
ATOM 856 O O . GLU A 1 105 ? -22.531 24.406 0.281 1 98.19 105 GLU A O 1
ATOM 861 N N . LEU A 1 106 ? -22.188 22.203 0.44 1 98.19 106 LEU A N 1
ATOM 862 C CA . LEU A 1 106 ? -21.938 22.047 -0.989 1 98.19 106 LEU A CA 1
ATOM 863 C C . LEU A 1 106 ? -22.828 20.953 -1.579 1 98.19 106 LEU A C 1
ATOM 865 O O . LEU A 1 106 ? -23.047 19.922 -0.948 1 98.19 106 LEU A O 1
ATOM 869 N N . ASN A 1 107 ? -23.328 21.141 -2.807 1 98.31 107 ASN A N 1
ATOM 870 C CA . ASN A 1 107 ? -24.219 20.219 -3.512 1 98.31 107 ASN A CA 1
ATOM 871 C C . ASN A 1 107 ? -25.516 20 -2.746 1 98.31 107 ASN A C 1
ATOM 873 O O . ASN A 1 107 ? -25.625 20.359 -1.571 1 98.31 107 ASN A O 1
ATOM 877 N N . GLN A 1 108 ? -26.531 19.5 -3.418 1 97.81 108 GLN A N 1
ATOM 878 C CA . GLN A 1 108 ? -27.812 19.172 -2.822 1 97.81 108 GLN A CA 1
ATOM 879 C C . GLN A 1 108 ? -27.906 17.672 -2.531 1 97.81 108 GLN A C 1
ATOM 881 O O . GLN A 1 108 ? -27.25 16.859 -3.188 1 97.81 108 GLN A O 1
ATOM 886 N N . LYS A 1 109 ? -28.625 17.422 -1.479 1 97.5 109 LYS A N 1
ATOM 887 C CA . LYS A 1 109 ? -28.922 16 -1.22 1 97.5 109 LYS A CA 1
ATOM 888 C C . LYS A 1 109 ? -29.719 15.391 -2.363 1 97.5 109 LYS A C 1
ATOM 890 O O . LYS A 1 109 ? -30.656 16 -2.873 1 97.5 109 LYS A O 1
ATOM 895 N N . ARG A 1 110 ? -29.328 14.258 -2.746 1 95.81 110 ARG A N 1
ATOM 896 C CA . ARG A 1 110 ? -30.062 13.547 -3.779 1 95.81 110 ARG A CA 1
ATOM 897 C C . ARG A 1 110 ? -31.453 13.141 -3.279 1 95.81 110 ARG A C 1
ATOM 899 O O . ARG A 1 110 ? -31.594 12.703 -2.137 1 95.81 110 ARG A O 1
ATOM 906 N N . ASP A 1 111 ? -32.438 13.289 -4.152 1 95.06 111 ASP A N 1
ATOM 907 C CA . ASP A 1 111 ? -33.812 12.844 -3.861 1 95.06 111 ASP A CA 1
ATOM 908 C C . ASP A 1 111 ? -34.062 11.438 -4.398 1 95.06 111 ASP A C 1
ATOM 910 O O . ASP A 1 111 ? -34 11.203 -5.605 1 95.06 111 ASP A O 1
ATOM 914 N N . PHE A 1 112 ? -34.375 10.523 -3.527 1 95.25 112 PHE A N 1
ATOM 915 C CA . PHE A 1 112 ? -34.562 9.133 -3.922 1 95.25 112 PHE A CA 1
ATOM 916 C C . PHE A 1 112 ? -36.031 8.828 -4.141 1 95.25 112 PHE A C 1
ATOM 918 O O . PHE A 1 112 ? -36.406 7.699 -4.48 1 95.25 112 PHE A O 1
ATOM 925 N N . GLY A 1 113 ? -36.906 9.82 -3.973 1 93.75 113 GLY A N 1
ATOM 926 C CA . GLY A 1 113 ? -38.344 9.625 -4.133 1 93.75 113 GLY A CA 1
ATOM 927 C C . GLY A 1 113 ? -38.906 8.586 -3.184 1 93.75 113 GLY A C 1
ATOM 928 O O . GLY A 1 113 ? -38.719 8.68 -1.97 1 93.75 113 GLY A O 1
ATOM 929 N N . LYS A 1 114 ? -39.562 7.547 -3.748 1 93.38 114 LYS A N 1
ATOM 930 C CA . LYS A 1 114 ? -40.219 6.52 -2.945 1 93.38 114 LYS A CA 1
ATOM 931 C C . LYS A 1 114 ? -39.25 5.398 -2.588 1 93.38 114 LYS A C 1
ATOM 933 O O . LYS A 1 114 ? -39.531 4.566 -1.727 1 93.38 114 LYS A O 1
ATOM 938 N N . ASP A 1 115 ? -38.125 5.441 -3.221 1 93.81 115 ASP A N 1
ATOM 939 C CA . ASP A 1 115 ? -37.156 4.375 -2.982 1 93.81 115 ASP A CA 1
ATOM 940 C C . ASP A 1 115 ? -36.344 4.645 -1.719 1 93.81 115 ASP A C 1
ATOM 942 O O . ASP A 1 115 ? -36.094 5.797 -1.376 1 93.81 115 ASP A O 1
ATOM 946 N N . THR A 1 116 ? -36.031 3.598 -1.065 1 94.75 116 THR A N 1
ATOM 947 C CA . THR A 1 116 ? -35.156 3.697 0.088 1 94.75 116 THR A CA 1
ATOM 948 C C . THR A 1 116 ? -33.719 3.4 -0.312 1 94.75 116 THR A C 1
ATOM 950 O O . THR A 1 116 ? -33.406 2.301 -0.779 1 94.75 116 THR A O 1
ATOM 953 N N . PRO A 1 117 ? -32.844 4.371 -0.114 1 96.38 117 PRO A N 1
ATOM 954 C CA . PRO A 1 117 ? -31.453 4.117 -0.479 1 96.38 117 PRO A CA 1
ATOM 955 C C . PRO A 1 117 ? -30.812 3.01 0.356 1 96.38 117 PRO A C 1
ATOM 957 O O . PRO A 1 117 ? -31.094 2.9 1.555 1 96.38 117 PRO A O 1
ATOM 960 N N . LEU A 1 118 ? -30 2.223 -0.258 1 96.19 118 LEU A N 1
ATOM 961 C CA . LEU A 1 118 ? -29.328 1.109 0.392 1 96.19 118 LEU A CA 1
ATOM 962 C C . LEU A 1 118 ? -27.969 1.553 0.956 1 96.19 118 LEU A C 1
ATOM 964 O O . LEU A 1 118 ? -27.359 2.486 0.438 1 96.19 118 LEU A O 1
ATOM 968 N N . GLU A 1 119 ? -27.578 0.875 2 1 95.75 119 GLU A N 1
ATOM 969 C CA . GLU A 1 119 ? -26.234 1.095 2.543 1 95.75 119 GLU A CA 1
ATOM 970 C C . GLU A 1 119 ? -25.172 0.458 1.657 1 95.75 119 GLU A C 1
ATOM 972 O O . GLU A 1 119 ? -25.453 -0.494 0.927 1 95.75 119 GLU A O 1
ATOM 977 N N . PHE A 1 120 ? -24.016 0.963 1.755 1 96.38 120 PHE A N 1
ATOM 978 C CA . PHE A 1 120 ? -22.875 0.5 0.974 1 96.38 120 PHE A CA 1
ATOM 979 C C . PHE A 1 120 ? -22.75 -1.018 1.049 1 96.38 120 PHE A C 1
ATOM 981 O O . PHE A 1 120 ? -22.547 -1.68 0.028 1 96.38 120 PHE A O 1
ATOM 988 N N . SER A 1 121 ? -22.859 -1.614 2.264 1 93 121 SER A N 1
ATOM 989 C CA . SER A 1 121 ? -22.688 -3.049 2.471 1 93 121 SER A CA 1
ATOM 990 C C . SER A 1 121 ? -23.75 -3.84 1.696 1 93 121 SER A C 1
ATOM 992 O O . SER A 1 121 ? -23.438 -4.891 1.127 1 93 121 SER A O 1
ATOM 994 N N . ASP A 1 122 ? -24.922 -3.316 1.667 1 93.81 122 ASP A N 1
ATOM 995 C CA . ASP A 1 122 ? -26 -3.977 0.935 1 93.81 122 ASP A CA 1
ATOM 996 C C . ASP A 1 122 ? -25.766 -3.891 -0.573 1 93.81 122 ASP A C 1
ATOM 998 O O . ASP A 1 122 ? -25.969 -4.867 -1.295 1 93.81 122 ASP A O 1
ATOM 1002 N N . ILE A 1 123 ? -25.359 -2.729 -0.991 1 96.12 123 ILE A N 1
ATOM 1003 C CA . ILE A 1 123 ? -25.109 -2.506 -2.41 1 96.12 123 ILE A CA 1
ATOM 1004 C C . ILE A 1 123 ? -24.031 -3.467 -2.9 1 96.12 123 ILE A C 1
ATOM 1006 O O . ILE A 1 123 ? -24.219 -4.164 -3.9 1 96.12 123 ILE A O 1
ATOM 1010 N N . THR A 1 124 ? -22.938 -3.525 -2.178 1 94.94 124 THR A N 1
ATOM 1011 C CA . THR A 1 124 ? -21.781 -4.305 -2.617 1 94.94 124 THR A CA 1
ATOM 1012 C C . THR A 1 124 ? -22.078 -5.801 -2.516 1 94.94 124 THR A C 1
ATOM 1014 O O . THR A 1 124 ? -21.562 -6.594 -3.307 1 94.94 124 THR A O 1
ATOM 1017 N N . ARG A 1 125 ? -22.875 -6.18 -1.564 1 91.56 125 ARG A N 1
ATOM 1018 C CA . ARG A 1 125 ? -23.297 -7.57 -1.476 1 91.56 125 ARG A CA 1
ATOM 1019 C C . ARG A 1 125 ? -24.172 -7.957 -2.674 1 91.56 125 ARG A C 1
ATOM 1021 O O . ARG A 1 125 ? -23.938 -8.984 -3.307 1 91.56 125 ARG A O 1
ATOM 1028 N N . ARG A 1 126 ? -25.109 -7.148 -2.977 1 92.31 126 ARG A N 1
ATOM 1029 C CA . ARG A 1 126 ? -26.047 -7.422 -4.062 1 92.31 126 ARG A CA 1
ATOM 1030 C C . ARG A 1 126 ? -25.328 -7.473 -5.406 1 92.31 126 ARG A C 1
ATOM 1032 O O . ARG A 1 126 ? -25.672 -8.281 -6.273 1 92.31 126 ARG A O 1
ATOM 1039 N N . LEU A 1 127 ? -24.359 -6.617 -5.516 1 94.81 127 LEU A N 1
ATOM 1040 C CA . LEU A 1 127 ? -23.672 -6.508 -6.797 1 94.81 127 LEU A CA 1
ATOM 1041 C C . LEU A 1 127 ? -22.391 -7.34 -6.801 1 94.81 127 LEU A C 1
ATOM 1043 O O . LEU A 1 127 ? -21.672 -7.375 -7.801 1 94.81 127 LEU A O 1
ATOM 1047 N N . ASN A 1 128 ? -22.016 -8.055 -5.699 1 93.25 128 ASN A N 1
ATOM 1048 C CA . ASN A 1 128 ? -20.828 -8.891 -5.582 1 93.25 128 ASN A CA 1
ATOM 1049 C C . ASN A 1 128 ? -19.547 -8.094 -5.863 1 93.25 128 ASN A C 1
ATOM 1051 O O . ASN A 1 128 ? -18.75 -8.477 -6.723 1 93.25 128 ASN A O 1
ATOM 1055 N N . LEU A 1 129 ? -19.422 -7.008 -5.102 1 95.25 129 LEU A N 1
ATOM 1056 C CA . LEU A 1 129 ? -18.312 -6.094 -5.387 1 95.25 129 LEU A CA 1
ATOM 1057 C C . LEU A 1 129 ? -17.312 -6.09 -4.242 1 95.25 129 LEU A C 1
ATOM 1059 O O . LEU A 1 129 ? -16.234 -5.484 -4.359 1 95.25 129 LEU A O 1
ATOM 1063 N N . MET A 1 130 ? -17.641 -6.742 -3.162 1 93.12 130 MET A N 1
ATOM 1064 C CA . MET A 1 130 ? -16.766 -6.684 -1.988 1 93.12 130 MET A CA 1
ATOM 1065 C C . MET A 1 130 ? -16.859 -7.973 -1.177 1 93.12 130 MET A C 1
ATOM 1067 O O . MET A 1 130 ? -17.906 -8.625 -1.164 1 93.12 130 MET A O 1
ATOM 1071 N N . ARG A 1 131 ? -15.742 -8.32 -0.551 1 88.56 131 ARG A N 1
ATOM 1072 C CA . ARG A 1 131 ? -15.711 -9.414 0.411 1 88.56 131 ARG A CA 1
ATOM 1073 C C . ARG A 1 131 ? -15.219 -8.938 1.771 1 88.56 131 ARG A C 1
ATOM 1075 O O . ARG A 1 131 ? -14.18 -8.273 1.865 1 88.56 131 ARG A O 1
ATOM 1082 N N . THR A 1 132 ? -16.031 -9 2.75 1 78.12 132 THR A N 1
ATOM 1083 C CA . THR A 1 132 ? -15.633 -8.727 4.125 1 78.12 132 THR A CA 1
ATOM 1084 C C . THR A 1 132 ? -15.805 -9.969 4.996 1 78.12 132 THR A C 1
ATOM 1086 O O . THR A 1 132 ? -15.023 -10.188 5.93 1 78.12 132 THR A O 1
ATOM 1089 N N . ASP A 1 133 ? -16.875 -10.789 4.684 1 57.88 133 ASP A N 1
ATOM 1090 C CA . ASP A 1 133 ? -17.359 -11.875 5.527 1 57.88 133 ASP A CA 1
ATOM 1091 C C . ASP A 1 133 ? -16.359 -13.023 5.574 1 57.88 133 ASP A C 1
ATOM 1093 O O . ASP A 1 133 ? -15.758 -13.375 4.555 1 57.88 133 ASP A O 1
ATOM 1097 N N . LYS A 1 134 ? -15.891 -13.414 6.73 1 56.88 134 LYS A N 1
ATOM 1098 C CA . LYS A 1 134 ? -15.141 -14.648 6.965 1 56.88 134 LYS A CA 1
ATOM 1099 C C . LYS A 1 134 ? -13.641 -14.406 6.836 1 56.88 134 LYS A C 1
ATOM 1101 O O . LY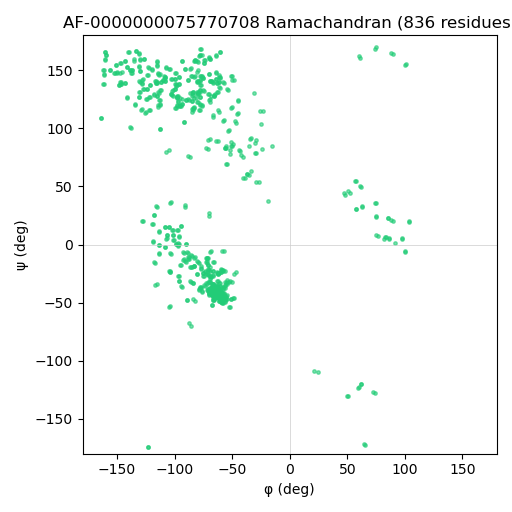S A 1 134 ? -12.859 -15.359 6.762 1 56.88 134 LYS A O 1
ATOM 1106 N N . LEU A 1 135 ? -13.43 -13.07 6.555 1 55.03 135 LEU A N 1
ATOM 1107 C CA . LEU A 1 135 ? -12 -12.844 6.402 1 55.03 135 LEU A CA 1
ATOM 1108 C C . LEU A 1 135 ? -11.273 -13 7.738 1 55.03 135 LEU A C 1
ATOM 1110 O O . LEU A 1 135 ? -10.047 -12.953 7.793 1 55.03 135 LEU A O 1
ATOM 1114 N N . GLY A 1 136 ? -12.078 -13.195 8.766 1 53.31 136 GLY A N 1
ATOM 1115 C CA . GLY A 1 136 ? -11.445 -13.383 10.062 1 53.31 136 GLY A CA 1
ATOM 1116 C C . GLY A 1 136 ? -10.367 -14.445 10.062 1 53.31 136 GLY A C 1
ATOM 1117 O O . GLY A 1 136 ? -9.367 -14.328 10.773 1 53.31 136 GLY A O 1
ATOM 1118 N N . HIS A 1 137 ? -10.594 -15.406 9.211 1 49.44 137 HIS A N 1
ATOM 1119 C CA . HIS A 1 137 ? -9.594 -16.469 9.164 1 49.44 137 HIS A CA 1
ATOM 1120 C C . HIS A 1 137 ? -8.422 -16.078 8.273 1 49.44 137 HIS A C 1
ATOM 1122 O O . HIS A 1 137 ? -7.34 -16.656 8.359 1 49.44 137 HIS A O 1
ATOM 1128 N N . THR A 1 138 ? -8.664 -15.109 7.457 1 51.44 138 THR A N 1
ATOM 1129 C CA . THR A 1 138 ? -7.613 -14.773 6.504 1 51.44 138 THR A CA 1
ATOM 1130 C C . THR A 1 138 ? -6.895 -13.492 6.918 1 51.44 138 THR A C 1
ATOM 1132 O O . THR A 1 138 ? -5.664 -13.453 6.961 1 51.44 138 THR A O 1
ATOM 1135 N N . CYS A 1 139 ? -7.625 -12.43 7.137 1 58.62 139 CYS A N 1
ATOM 1136 C CA . CYS A 1 139 ? -6.984 -11.133 7.336 1 58.62 139 CYS A CA 1
ATOM 1137 C C . CYS A 1 139 ? -7.473 -10.477 8.625 1 58.62 139 CYS A C 1
ATOM 1139 O O . CYS A 1 139 ? -7.078 -9.352 8.938 1 58.62 139 CYS A O 1
ATOM 1141 N N . GLY A 1 140 ? -7.984 -11.242 9.477 1 58.97 140 GLY A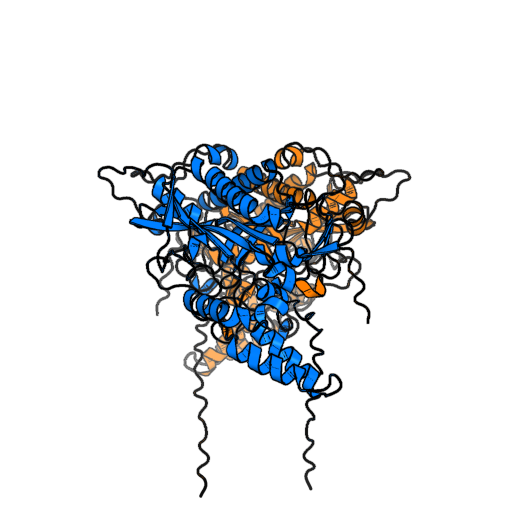 N 1
ATOM 1142 C CA . GLY A 1 140 ? -8.531 -10.648 10.688 1 58.97 140 GLY A CA 1
ATOM 1143 C C . GLY A 1 140 ? -9.852 -9.945 10.461 1 58.97 140 GLY A C 1
ATOM 1144 O O . GLY A 1 140 ? -10.273 -9.75 9.32 1 58.97 140 GLY A O 1
ATOM 1145 N N . HIS A 1 141 ? -10.477 -9.586 11.484 1 64.31 141 HIS A N 1
ATOM 1146 C CA . HIS A 1 141 ? -11.734 -8.844 11.484 1 64.31 141 HIS A CA 1
ATOM 1147 C C . HIS A 1 141 ? -11.555 -7.441 10.922 1 64.31 141 HIS A C 1
ATOM 1149 O O . HIS A 1 141 ? -10.477 -6.852 11.062 1 64.31 141 HIS A O 1
ATOM 1155 N N . LYS A 1 142 ? -12.383 -6.953 9.898 1 70.69 142 LYS A N 1
ATOM 1156 C CA . LYS A 1 142 ? -12.445 -5.598 9.359 1 70.69 142 LYS A CA 1
ATOM 1157 C C . LYS A 1 142 ? -11.469 -5.418 8.203 1 70.69 142 LYS A C 1
ATOM 1159 O O . LYS A 1 142 ? -10.938 -4.328 7.996 1 70.69 142 LYS A O 1
ATOM 1164 N N . SER A 1 143 ? -11.062 -6.5 7.609 1 82.06 143 SER A N 1
ATOM 1165 C CA . SER A 1 143 ? -10.383 -6.473 6.316 1 82.06 143 SER A CA 1
ATOM 1166 C C . SER A 1 143 ? -11.367 -6.652 5.168 1 82.06 143 SER A C 1
ATOM 1168 O O . SER A 1 143 ? -12.492 -7.113 5.379 1 82.06 143 SER A O 1
ATOM 1170 N N . TYR A 1 144 ? -10.938 -6.191 4.012 1 88.94 144 TYR A N 1
ATOM 1171 C CA . TYR A 1 144 ? -11.859 -6.277 2.889 1 88.94 144 TYR A CA 1
ATOM 1172 C C . TYR A 1 144 ? -11.109 -6.496 1.581 1 88.94 144 TYR A C 1
ATOM 1174 O O . TYR A 1 144 ? -9.906 -6.25 1.501 1 88.94 144 TYR A O 1
ATOM 1182 N N . TYR A 1 145 ? -11.852 -7.074 0.607 1 93.38 145 TYR A N 1
ATOM 1183 C CA . TYR A 1 145 ? -11.484 -7.117 -0.803 1 93.38 145 TYR A CA 1
ATOM 1184 C C . TYR A 1 145 ? -12.469 -6.324 -1.649 1 93.38 145 TYR A C 1
ATOM 1186 O O . TYR A 1 145 ? -13.688 -6.492 -1.516 1 93.38 145 TYR A O 1
ATOM 1194 N N . PHE A 1 146 ? -12 -5.426 -2.449 1 96.38 146 PHE A N 1
ATOM 1195 C CA . PHE A 1 146 ? -12.836 -4.922 -3.531 1 96.38 146 PHE A CA 1
ATOM 1196 C C . PHE A 1 146 ? -12.68 -5.785 -4.781 1 96.38 146 PHE A C 1
ATOM 1198 O O . PHE A 1 146 ? -11.57 -6.199 -5.121 1 96.38 146 PHE A O 1
ATOM 1205 N N . LEU A 1 147 ? -13.781 -5.996 -5.484 1 96.19 147 LEU A N 1
ATOM 1206 C CA . LEU A 1 147 ? -13.773 -6.887 -6.641 1 96.19 147 LEU A CA 1
ATOM 1207 C C . LEU A 1 147 ? -14.211 -6.145 -7.898 1 96.19 147 LEU A C 1
ATOM 1209 O O . LEU A 1 147 ? -15.156 -5.363 -7.867 1 96.19 147 LEU A O 1
ATOM 1213 N N . GLY A 1 148 ? -13.523 -6.387 -8.953 1 96 148 GLY A N 1
ATOM 1214 C CA . GLY A 1 148 ? -13.969 -5.941 -10.266 1 96 148 GLY A CA 1
ATOM 1215 C C . GLY A 1 148 ? -14.078 -4.434 -10.383 1 96 148 GLY A C 1
ATOM 1216 O O . GLY A 1 148 ? -13.117 -3.717 -10.086 1 96 148 GLY A O 1
ATOM 1217 N N . GLU A 1 149 ? -15.211 -4.039 -10.656 1 96.44 149 GLU A N 1
ATOM 1218 C CA . GLU A 1 149 ? -15.422 -2.635 -11 1 96.44 149 GLU A CA 1
ATOM 1219 C C . GLU A 1 149 ? -15.273 -1.738 -9.773 1 96.44 149 GLU A C 1
ATOM 1221 O O . GLU A 1 149 ? -14.969 -0.551 -9.898 1 96.44 149 GLU A O 1
ATOM 1226 N N . LEU A 1 150 ? -15.508 -2.311 -8.602 1 97.62 150 LEU A N 1
ATOM 1227 C CA . LEU A 1 150 ? -15.258 -1.507 -7.41 1 97.62 150 LEU A CA 1
ATOM 1228 C C . LEU A 1 150 ? -13.766 -1.274 -7.215 1 97.62 150 LEU A C 1
ATOM 1230 O O . LEU A 1 150 ? -13.352 -0.186 -6.809 1 97.62 150 LEU A O 1
ATOM 1234 N N . ALA A 1 151 ? -12.961 -2.303 -7.469 1 97.81 151 ALA A N 1
ATOM 1235 C CA . ALA A 1 151 ? -11.516 -2.135 -7.445 1 97.81 151 ALA A CA 1
ATOM 1236 C C . ALA A 1 151 ? -11.062 -1.146 -8.516 1 97.81 151 ALA A C 1
ATOM 1238 O O . ALA A 1 151 ? -10.148 -0.347 -8.289 1 97.81 151 ALA A O 1
ATOM 1239 N N . GLU A 1 152 ? -11.672 -1.182 -9.656 1 97.69 152 GLU A N 1
ATOM 1240 C CA . GLU A 1 152 ? -11.383 -0.222 -10.719 1 97.69 152 GLU A CA 1
ATOM 1241 C C . GLU A 1 152 ? -11.711 1.202 -10.281 1 97.69 152 GLU A C 1
ATOM 1243 O O . GLU A 1 152 ? -10.977 2.141 -10.594 1 97.69 152 GLU A O 1
ATOM 1248 N N . LEU A 1 153 ? -12.828 1.33 -9.586 1 98.38 153 LEU A N 1
ATOM 1249 C CA . LEU A 1 153 ? -13.242 2.645 -9.109 1 98.38 153 LEU A CA 1
ATOM 1250 C C . LEU A 1 153 ? -12.242 3.195 -8.094 1 98.38 153 LEU A C 1
ATOM 1252 O O . LEU A 1 153 ? -11.961 4.395 -8.086 1 98.38 153 LEU A O 1
ATOM 1256 N N . GLU A 1 154 ? -11.719 2.328 -7.254 1 98.12 154 GLU A N 1
ATOM 1257 C CA . GLU A 1 154 ? -10.656 2.742 -6.344 1 98.12 154 GLU A CA 1
ATOM 1258 C C . GLU A 1 154 ? -9.469 3.33 -7.105 1 98.12 154 GLU A C 1
ATOM 1260 O O . GLU A 1 154 ? -8.992 4.418 -6.777 1 98.12 154 GLU A O 1
ATOM 1265 N N . GLU A 1 155 ? -9.008 2.65 -8.117 1 97.44 155 GLU A N 1
ATOM 1266 C CA . GLU A 1 155 ? -7.887 3.117 -8.922 1 97.44 155 GLU A CA 1
ATOM 1267 C C . GLU A 1 155 ? -8.227 4.426 -9.633 1 97.44 155 GLU A C 1
ATOM 1269 O O . GLU A 1 155 ? -7.375 5.309 -9.758 1 97.44 155 GLU A O 1
ATOM 1274 N N . ALA A 1 156 ? -9.445 4.512 -10.078 1 97.88 156 ALA A N 1
ATOM 1275 C CA . ALA A 1 156 ? -9.891 5.719 -10.758 1 97.88 156 ALA A CA 1
ATOM 1276 C C . ALA A 1 156 ? -9.852 6.926 -9.82 1 97.88 156 ALA A C 1
ATOM 1278 O O . ALA A 1 156 ? -9.414 8.008 -10.211 1 97.88 156 ALA A O 1
ATOM 1279 N N . LEU A 1 157 ? -10.336 6.715 -8.625 1 98.56 157 LEU A N 1
ATOM 1280 C CA . LEU A 1 157 ? -10.336 7.781 -7.629 1 98.56 157 LEU A CA 1
ATOM 1281 C C . LEU A 1 157 ? -8.914 8.25 -7.34 1 98.56 157 LEU A C 1
ATOM 1283 O O . LEU A 1 157 ? -8.664 9.453 -7.223 1 98.56 157 LEU A O 1
ATOM 1287 N N . ILE A 1 158 ? -8 7.328 -7.219 1 98.12 158 ILE A N 1
ATOM 1288 C CA . ILE A 1 158 ? -6.602 7.664 -6.961 1 98.12 158 ILE A CA 1
ATOM 1289 C C . ILE A 1 158 ? -6.055 8.508 -8.109 1 98.12 158 ILE A C 1
ATOM 1291 O O . ILE A 1 158 ? -5.488 9.578 -7.879 1 98.12 158 ILE A O 1
ATOM 1295 N N . LYS A 1 159 ? -6.27 8.078 -9.32 1 96.25 159 LYS A N 1
ATOM 1296 C CA . LYS A 1 159 ? -5.734 8.766 -10.5 1 96.25 159 LYS A CA 1
ATOM 1297 C C . LYS A 1 159 ? -6.359 10.148 -10.664 1 96.25 159 LYS A C 1
ATOM 1299 O O . LYS A 1 159 ? -5.66 11.117 -10.953 1 96.25 159 LYS A O 1
ATOM 1304 N N . TYR A 1 160 ? -7.66 10.156 -10.477 1 97.88 160 TYR A N 1
ATOM 1305 C CA . TYR A 1 160 ? -8.383 11.422 -10.547 1 97.88 160 TYR A CA 1
ATOM 1306 C C . TYR A 1 160 ? -7.797 12.43 -9.562 1 97.88 160 TYR A C 1
ATOM 1308 O O . TYR A 1 160 ? -7.508 13.57 -9.938 1 97.88 160 TYR A O 1
ATOM 1316 N N . THR A 1 161 ? -7.582 12.008 -8.359 1 98.69 161 THR A N 1
ATOM 1317 C CA . THR A 1 161 ? -7.098 12.867 -7.281 1 98.69 161 THR A CA 1
ATOM 1318 C C . THR A 1 161 ? -5.672 13.336 -7.562 1 98.69 16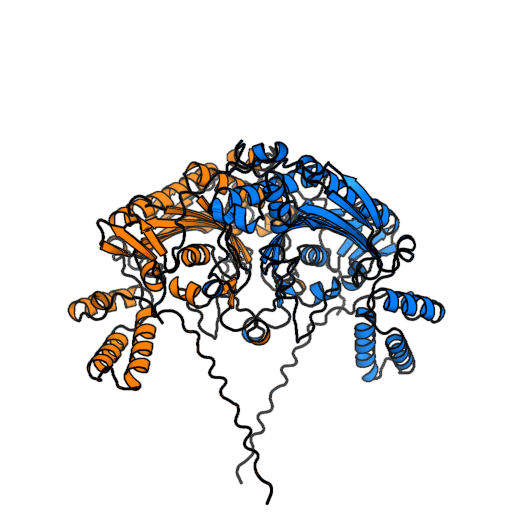1 THR A C 1
ATOM 1320 O O . THR A 1 161 ? -5.379 14.531 -7.473 1 98.69 161 THR A O 1
ATOM 1323 N N . ILE A 1 162 ? -4.785 12.445 -7.941 1 97.94 162 ILE A N 1
ATOM 1324 C CA . ILE A 1 162 ? -3.387 12.773 -8.195 1 97.94 162 ILE A CA 1
ATOM 1325 C C . ILE A 1 162 ? -3.287 13.75 -9.367 1 97.94 162 ILE A C 1
ATOM 1327 O O . ILE A 1 162 ? -2.496 14.695 -9.328 1 97.94 162 ILE A O 1
ATOM 1331 N N . THR A 1 163 ? -4.094 13.477 -10.391 1 96.94 163 THR A N 1
ATOM 1332 C CA . THR A 1 163 ? -4.078 14.352 -11.555 1 96.94 163 THR A CA 1
ATOM 1333 C C . THR A 1 163 ? -4.422 15.781 -11.164 1 96.94 163 THR A C 1
ATOM 1335 O O . THR A 1 163 ? -3.73 16.719 -11.562 1 96.94 163 THR A O 1
ATOM 1338 N N . MET A 1 164 ? -5.414 15.961 -10.391 1 98 164 MET A N 1
ATOM 1339 C CA . MET A 1 164 ? -5.816 17.297 -9.953 1 98 164 MET A CA 1
ATOM 1340 C C . MET A 1 164 ? -4.727 17.938 -9.109 1 98 164 MET A C 1
ATOM 1342 O O . MET A 1 164 ? -4.441 19.141 -9.258 1 98 164 MET A O 1
ATOM 1346 N N . LEU A 1 165 ? -4.113 17.188 -8.211 1 98.56 165 LEU A N 1
ATOM 1347 C CA . LEU A 1 165 ? -3.088 17.734 -7.328 1 98.56 165 LEU A CA 1
ATOM 1348 C C . LEU A 1 165 ? -1.848 18.141 -8.117 1 98.56 165 LEU A C 1
ATOM 1350 O O . LEU A 1 165 ? -1.23 19.172 -7.828 1 98.56 165 LEU A O 1
ATOM 1354 N N . LEU A 1 166 ? -1.518 17.312 -9.094 1 97.25 166 LEU A N 1
ATOM 1355 C CA . LEU A 1 166 ? -0.395 17.656 -9.953 1 97.25 166 LEU A CA 1
ATOM 1356 C C . LEU A 1 166 ? -0.676 18.953 -10.703 1 97.25 166 LEU A C 1
ATOM 1358 O O . LEU A 1 166 ? 0.205 19.812 -10.828 1 97.25 166 LEU A O 1
ATOM 1362 N N . ASP A 1 167 ? -1.889 19.141 -11.172 1 97.31 167 ASP A N 1
ATOM 1363 C CA . ASP A 1 167 ? -2.299 20.359 -11.867 1 97.31 167 ASP A CA 1
ATOM 1364 C C . ASP A 1 167 ? -2.199 21.578 -10.945 1 97.31 167 ASP A C 1
ATOM 1366 O O . ASP A 1 167 ? -2.045 22.703 -11.414 1 97.31 167 ASP A O 1
ATOM 1370 N N . LYS A 1 168 ? -2.281 21.344 -9.664 1 98.12 168 LYS A N 1
ATOM 1371 C CA . LYS A 1 168 ? -2.197 22.406 -8.672 1 98.12 168 LYS A CA 1
ATOM 1372 C C . LYS A 1 168 ? -0.784 22.531 -8.109 1 98.12 168 LYS A C 1
ATOM 1374 O O . LYS A 1 168 ? -0.583 23.109 -7.039 1 98.12 168 LYS A O 1
ATOM 1379 N N . ASN A 1 169 ? 0.154 21.859 -8.773 1 96.38 169 ASN A N 1
ATOM 1380 C CA . ASN A 1 169 ? 1.59 22 -8.547 1 96.38 169 ASN A CA 1
ATOM 1381 C C . ASN A 1 169 ? 2.023 21.312 -7.254 1 96.38 169 ASN A C 1
ATOM 1383 O O . ASN A 1 169 ? 2.949 21.766 -6.582 1 96.38 169 ASN A O 1
ATOM 1387 N N . PHE A 1 170 ? 1.283 20.375 -6.809 1 98.19 170 PHE A N 1
ATOM 1388 C CA . PHE A 1 170 ? 1.826 19.469 -5.805 1 98.19 170 PHE A CA 1
ATOM 1389 C C . PHE A 1 170 ? 2.896 18.562 -6.414 1 98.19 170 PHE A C 1
ATOM 1391 O O . PHE A 1 170 ? 2.783 18.156 -7.57 1 98.19 170 PHE A O 1
ATOM 1398 N N . GLN A 1 171 ? 3.863 18.234 -5.609 1 96.81 171 GLN A N 1
ATOM 1399 C CA . GLN A 1 171 ? 4.852 17.234 -6.004 1 96.81 171 GLN A CA 1
ATOM 1400 C C . GLN A 1 171 ? 4.504 15.859 -5.43 1 96.81 171 GLN A C 1
ATOM 1402 O O . GLN A 1 171 ? 4.25 15.727 -4.23 1 96.81 171 GLN A O 1
ATOM 1407 N N . LEU A 1 172 ? 4.457 14.922 -6.309 1 97.56 172 LEU A N 1
ATOM 1408 C CA . LEU A 1 172 ? 4.152 13.57 -5.867 1 97.56 172 LEU A CA 1
ATOM 1409 C C . LEU A 1 172 ? 5.371 12.914 -5.223 1 97.56 172 LEU A C 1
ATOM 1411 O O . LEU A 1 172 ? 6.492 13.055 -5.719 1 97.56 172 LEU A O 1
ATOM 1415 N N . VAL A 1 173 ? 5.164 12.219 -4.117 1 97.56 173 VAL A N 1
ATOM 1416 C CA . VAL A 1 173 ? 6.207 11.484 -3.406 1 97.56 173 VAL A CA 1
ATOM 1417 C C . VAL A 1 173 ? 5.734 10.062 -3.113 1 97.56 173 VAL A C 1
ATOM 1419 O O . VAL A 1 173 ? 4.605 9.859 -2.664 1 97.56 173 VAL A O 1
ATOM 1422 N N . SER A 1 174 ? 6.52 9.047 -3.504 1 96.81 174 SER A N 1
ATOM 1423 C CA . SER A 1 174 ? 6.309 7.695 -2.998 1 96.81 174 SER A CA 1
ATOM 1424 C C . SER A 1 174 ? 6.906 7.523 -1.605 1 96.81 174 SER A C 1
ATOM 1426 O O . SER A 1 174 ? 8.07 7.855 -1.379 1 96.81 174 SER A O 1
ATOM 1428 N N . VAL A 1 175 ? 6.102 7.008 -0.689 1 95.88 175 VAL A N 1
ATOM 1429 C CA . VAL A 1 175 ? 6.523 7.066 0.707 1 95.88 175 VAL A CA 1
ATOM 1430 C C . VAL A 1 175 ? 6.574 5.656 1.291 1 95.88 175 VAL A C 1
ATOM 1432 O O . VAL A 1 175 ? 5.832 4.773 0.857 1 95.88 175 VAL A O 1
ATOM 1435 N N . PRO A 1 176 ? 7.398 5.445 2.236 1 93.38 176 PRO A N 1
ATOM 1436 C CA . PRO A 1 176 ? 7.348 4.191 2.992 1 93.38 176 PRO A CA 1
ATOM 1437 C C . PRO A 1 176 ? 6.16 4.129 3.951 1 93.38 176 PRO A C 1
ATOM 1439 O O . PRO A 1 176 ? 5.637 5.168 4.363 1 93.38 176 PRO A O 1
ATOM 1442 N N . ASP A 1 177 ? 5.816 2.854 4.305 1 93.25 177 ASP A N 1
ATOM 1443 C CA . ASP A 1 177 ? 4.699 2.627 5.219 1 93.25 177 ASP A CA 1
ATOM 1444 C C . ASP A 1 177 ? 5.199 2.27 6.617 1 93.25 177 ASP A C 1
ATOM 1446 O O . ASP A 1 177 ? 4.438 2.324 7.586 1 93.25 177 ASP A O 1
ATOM 1450 N N . ILE A 1 178 ? 6.379 1.765 6.75 1 92.31 178 ILE A N 1
ATOM 1451 C CA . ILE A 1 178 ? 6.988 1.437 8.031 1 92.31 178 ILE A CA 1
ATOM 1452 C C . ILE A 1 178 ? 7.836 2.611 8.516 1 92.31 178 ILE A C 1
ATOM 1454 O O . ILE A 1 178 ? 8.766 3.039 7.828 1 92.31 178 ILE A O 1
ATOM 1458 N N . LEU A 1 179 ? 7.5 3.121 9.672 1 92.56 179 LEU A N 1
ATOM 1459 C CA . LEU A 1 179 ? 8.164 4.312 10.195 1 92.56 179 LEU A CA 1
ATOM 1460 C C . LEU A 1 179 ? 8.695 4.062 11.602 1 92.56 179 LEU A C 1
ATOM 1462 O O . LEU A 1 179 ? 8.219 3.172 12.305 1 92.56 179 LEU A O 1
ATOM 1466 N N . SER A 1 180 ? 9.617 4.887 11.945 1 90.81 180 SER A N 1
ATOM 1467 C CA . SER A 1 180 ? 10.195 4.805 13.289 1 90.81 180 SER A CA 1
ATOM 1468 C C . SER A 1 180 ? 9.312 5.527 14.305 1 90.81 180 SER A C 1
ATOM 1470 O O . SER A 1 180 ? 8.562 6.434 13.953 1 90.81 180 SER A O 1
ATOM 1472 N N . ARG A 1 181 ? 9.461 5.18 15.508 1 89.94 181 ARG A N 1
ATOM 1473 C CA . ARG A 1 181 ? 8.734 5.762 16.625 1 89.94 181 ARG A CA 1
ATOM 1474 C C . ARG A 1 181 ? 8.898 7.277 16.656 1 89.94 181 ARG A C 1
ATOM 1476 O O . ARG A 1 181 ? 7.93 8.008 16.891 1 89.94 181 ARG A O 1
ATOM 1483 N N . ASN A 1 182 ? 10.078 7.715 16.453 1 89.31 182 ASN A N 1
ATOM 1484 C CA . ASN A 1 182 ? 10.383 9.141 16.531 1 89.31 182 ASN A CA 1
ATOM 1485 C C . ASN A 1 182 ? 9.523 9.953 15.578 1 89.31 182 ASN A C 1
ATOM 1487 O O . ASN A 1 182 ? 9.008 11.008 15.938 1 89.31 182 ASN A O 1
ATOM 1491 N N . VAL A 1 183 ? 9.328 9.453 14.367 1 92.81 183 VAL A N 1
ATOM 1492 C CA . VAL A 1 183 ? 8.547 10.164 13.367 1 92.81 183 VAL A CA 1
ATOM 1493 C C . VAL A 1 183 ? 7.086 10.211 13.789 1 92.81 183 VAL A C 1
ATOM 1495 O O . VAL A 1 183 ? 6.441 11.266 13.711 1 92.81 183 VAL A O 1
ATOM 1498 N N . LEU A 1 184 ? 6.602 9.117 14.266 1 92.94 184 LEU A N 1
ATOM 1499 C CA . LEU A 1 184 ? 5.211 9.062 14.703 1 92.94 184 LEU A CA 1
ATOM 1500 C C . LEU A 1 184 ? 4.957 10.031 15.852 1 92.94 184 LEU A C 1
ATOM 1502 O O . LEU A 1 184 ? 4.004 10.812 15.812 1 92.94 184 LEU A O 1
ATOM 1506 N N . GLU A 1 185 ? 5.832 10.016 16.797 1 91.69 185 GLU A N 1
ATOM 1507 C CA . GLU A 1 185 ? 5.668 10.867 17.984 1 91.69 185 GLU A CA 1
ATOM 1508 C C . GLU A 1 185 ? 5.816 12.344 17.625 1 91.69 185 GLU A C 1
ATOM 1510 O O . GLU A 1 185 ? 5.133 13.195 18.203 1 91.69 185 GLU A O 1
ATOM 1515 N N . SER A 1 186 ? 6.699 12.578 16.703 1 94.25 186 SER A N 1
ATOM 1516 C CA . SER A 1 186 ? 6.914 13.961 16.281 1 94.25 186 SER A CA 1
ATOM 1517 C C . SER A 1 186 ? 5.688 14.523 15.57 1 94.25 186 SER A C 1
ATOM 1519 O O . SER A 1 186 ? 5.508 15.734 15.5 1 94.25 186 SER A O 1
ATOM 1521 N N . CYS A 1 187 ? 4.887 13.617 15.055 1 94.88 187 CYS A N 1
ATOM 1522 C CA . CYS A 1 187 ? 3.67 14.039 14.375 1 94.88 187 CYS A CA 1
ATOM 1523 C C . CYS A 1 187 ? 2.469 13.977 15.312 1 94.88 187 CYS A C 1
ATOM 1525 O O . CYS A 1 187 ? 1.325 14.102 14.867 1 94.88 187 CYS A O 1
ATOM 1527 N N . GLY A 1 188 ? 2.73 13.711 16.547 1 91.06 188 GLY A N 1
ATOM 1528 C CA . GLY A 1 188 ? 1.688 13.828 17.562 1 91.06 188 GLY A CA 1
ATOM 1529 C C . GLY A 1 188 ? 1.021 12.508 17.891 1 91.06 188 GLY A C 1
ATOM 1530 O O . GLY A 1 188 ? 0.015 12.469 18.594 1 91.06 188 GLY A O 1
ATOM 1531 N N . MET A 1 189 ? 1.544 11.438 17.297 1 88.12 189 MET A N 1
ATOM 1532 C CA . MET A 1 189 ? 0.964 10.133 17.609 1 88.12 189 MET A CA 1
ATOM 1533 C C . MET A 1 189 ? 1.566 9.562 18.891 1 88.12 189 MET A C 1
ATOM 1535 O O . MET A 1 189 ? 2.783 9.609 19.078 1 88.12 189 MET A O 1
ATOM 1539 N N . SER A 1 190 ? 0.701 9.172 19.766 1 80.94 190 SER A N 1
ATOM 1540 C CA . SER A 1 190 ? 1.173 8.5 20.969 1 80.94 190 SER A CA 1
ATOM 1541 C C . SER A 1 190 ? 1.376 7.008 20.734 1 80.94 190 SER A C 1
ATOM 1543 O O . SER A 1 190 ? 0.459 6.316 20.281 1 80.94 190 SER A O 1
ATOM 1545 N N . VAL A 1 191 ? 2.531 6.523 20.844 1 75.94 191 VAL A N 1
ATOM 1546 C CA . VAL A 1 191 ? 2.84 5.109 20.656 1 75.94 191 VAL A CA 1
ATOM 1547 C C . VAL A 1 191 ? 2.744 4.379 22 1 75.94 191 VAL A C 1
ATOM 1549 O O . VAL A 1 191 ? 3.762 4.109 22.641 1 75.94 191 VAL A O 1
ATOM 1552 N N . ASN A 1 192 ? 1.894 4.734 22.859 1 65 192 ASN A N 1
ATOM 1553 C CA . ASN A 1 192 ? 1.826 4.098 24.172 1 65 192 ASN A CA 1
ATOM 1554 C C . ASN A 1 192 ? 1.53 2.605 24.047 1 65 192 ASN A C 1
ATOM 1556 O O . ASN A 1 192 ? 0.985 2.154 23.047 1 65 192 ASN A O 1
ATOM 1560 N N . SER A 1 193 ? 2.086 1.648 24.891 1 52.72 193 SER A N 1
ATOM 1561 C CA . SER A 1 193 ? 2.209 0.199 25 1 52.72 193 SER A CA 1
ATOM 1562 C C . SER A 1 193 ? 0.838 -0.471 25.031 1 52.72 193 SER A C 1
ATOM 1564 O O . SER A 1 193 ? 0.671 -1.576 24.516 1 52.72 193 SER A O 1
ATOM 1566 N N . ASP A 1 194 ? -0.207 -0.046 25.625 1 52.22 194 ASP A N 1
ATOM 1567 C CA . ASP A 1 194 ? -1.296 -0.973 25.922 1 52.22 194 ASP A CA 1
ATOM 1568 C C . ASP A 1 194 ? -2.242 -1.102 24.734 1 52.22 194 ASP A C 1
ATOM 1570 O O . ASP A 1 194 ? -2.631 -2.211 24.359 1 52.22 194 ASP A O 1
ATOM 1574 N N . ARG A 1 195 ? -3.012 -0.051 24.422 1 53.09 195 ARG A N 1
ATOM 1575 C CA . ARG A 1 195 ? -4.023 -0.146 23.375 1 53.09 195 ARG A CA 1
ATOM 1576 C C . ARG A 1 195 ? -3.574 0.579 22.109 1 53.09 195 ARG A C 1
ATOM 1578 O O . ARG A 1 195 ? -3.832 1.773 21.953 1 53.09 195 ARG A O 1
ATOM 1585 N N . THR A 1 196 ? -2.73 -0.109 21.312 1 62.25 196 THR A N 1
ATOM 1586 C CA . THR A 1 196 ? -2.053 0.711 20.312 1 62.25 196 THR A CA 1
ATOM 1587 C C . THR A 1 196 ? -2.928 0.887 19.062 1 62.25 196 THR A C 1
ATOM 1589 O O . THR A 1 196 ? -3.547 -0.07 18.594 1 62.25 196 THR A O 1
ATOM 1592 N N . GLN A 1 197 ? -3.432 2.191 18.719 1 78.94 197 GLN A N 1
ATOM 1593 C CA . GLN A 1 197 ? -4.043 2.613 17.469 1 78.94 197 GLN A CA 1
ATOM 1594 C C . GLN A 1 197 ? -3.109 2.355 16.281 1 78.94 197 GLN A C 1
ATOM 1596 O O . GLN A 1 197 ? -3.537 2.385 15.133 1 78.94 197 GLN A O 1
ATOM 1601 N N . ILE A 1 198 ? -1.949 1.93 16.734 1 89.31 198 ILE A N 1
ATOM 1602 C CA . ILE A 1 198 ? -0.927 1.826 15.695 1 89.31 198 ILE A CA 1
ATOM 1603 C C . ILE A 1 198 ? -0.37 0.405 15.664 1 89.31 198 ILE A C 1
ATOM 1605 O O . ILE A 1 198 ? -0.121 -0.197 16.703 1 89.31 198 ILE A O 1
ATOM 1609 N N . TYR A 1 199 ? -0.239 -0.171 14.539 1 91.19 199 TYR A N 1
ATOM 1610 C CA . TYR A 1 199 ? 0.388 -1.48 14.406 1 91.19 199 TYR A CA 1
ATOM 1611 C C . TYR A 1 199 ? 1.89 -1.395 14.648 1 91.19 199 TYR A C 1
ATOM 1613 O O . TYR A 1 199 ? 2.566 -0.526 14.086 1 91.19 199 TYR A O 1
ATOM 1621 N N . SER A 1 200 ? 2.336 -2.232 15.477 1 91.88 200 SER A N 1
ATOM 1622 C CA . SER A 1 200 ? 3.771 -2.361 15.695 1 91.88 200 SER A CA 1
ATOM 1623 C C . SER A 1 200 ? 4.305 -3.664 15.109 1 91.88 200 SER A C 1
ATOM 1625 O O . SER A 1 200 ? 3.633 -4.695 15.164 1 91.88 200 SER A O 1
ATOM 1627 N N . LEU A 1 201 ? 5.473 -3.633 14.594 1 90.94 201 LEU A N 1
ATOM 1628 C CA . LEU A 1 201 ? 6.148 -4.844 14.141 1 90.94 201 LEU A CA 1
ATOM 1629 C C . LEU A 1 201 ? 6.773 -5.59 15.312 1 90.94 201 LEU A C 1
ATOM 1631 O O . LEU A 1 201 ? 6.988 -5.008 16.375 1 90.94 201 LEU A O 1
ATOM 1635 N N . ASP A 1 202 ? 7.004 -6.859 15.141 1 90 202 ASP A N 1
ATOM 1636 C CA . ASP A 1 202 ? 7.605 -7.684 16.188 1 90 202 ASP A CA 1
ATOM 1637 C C . ASP A 1 202 ? 9.016 -7.203 16.531 1 90 202 ASP A C 1
ATOM 1639 O O . ASP A 1 202 ? 9.93 -7.32 15.711 1 90 202 ASP A O 1
ATOM 1643 N N . ALA A 1 203 ? 9.172 -6.75 17.734 1 87.12 203 ALA A N 1
ATOM 1644 C CA . ALA A 1 203 ? 10.438 -6.148 18.125 1 87.12 203 ALA A CA 1
ATOM 1645 C C . ALA A 1 203 ? 11.531 -7.207 18.25 1 87.12 203 ALA A C 1
ATOM 1647 O O . ALA A 1 203 ? 12.711 -6.91 18.047 1 87.12 203 ALA A O 1
ATOM 1648 N N . THR A 1 204 ? 11.188 -8.352 18.5 1 85.06 204 THR A N 1
ATOM 1649 C CA . THR A 1 204 ? 12.156 -9.43 18.656 1 85.06 204 THR A CA 1
ATOM 1650 C C . THR A 1 204 ? 12.805 -9.773 17.328 1 85.06 204 THR A C 1
ATOM 1652 O O . THR A 1 204 ? 14.016 -9.977 17.25 1 85.06 204 THR A O 1
ATOM 1655 N N . HIS A 1 205 ? 11.984 -9.703 16.344 1 83.12 205 HIS A N 1
ATOM 1656 C CA . HIS A 1 205 ? 12.477 -10.172 15.055 1 83.12 205 HIS A CA 1
ATOM 1657 C C . HIS A 1 205 ? 13 -9.016 14.211 1 83.12 205 HIS A C 1
ATOM 1659 O O . HIS A 1 205 ? 13.922 -9.188 13.406 1 83.12 205 HIS A O 1
ATOM 1665 N N . HIS A 1 206 ? 12.406 -7.855 14.383 1 85.81 206 HIS A N 1
ATOM 1666 C CA . HIS A 1 206 ? 12.672 -6.797 13.422 1 85.81 206 HIS A CA 1
ATOM 1667 C C . HIS A 1 206 ? 13.305 -5.586 14.094 1 85.81 206 HIS A C 1
ATOM 1669 O O . HIS A 1 206 ? 13.656 -4.613 13.422 1 85.81 206 HIS A O 1
ATOM 1675 N N . GLY A 1 207 ? 13.57 -5.66 15.336 1 82.12 207 GLY A N 1
ATOM 1676 C CA . GLY A 1 207 ? 14.07 -4.516 16.094 1 82.12 207 GLY A CA 1
ATOM 1677 C C . GLY A 1 207 ? 12.961 -3.652 16.672 1 82.12 207 GLY A C 1
ATOM 1678 O O . GLY A 1 207 ? 11.812 -3.732 16.234 1 82.12 207 GLY A O 1
ATOM 1679 N N . PRO A 1 208 ? 13.312 -2.869 17.547 1 83.62 208 PRO A N 1
ATOM 1680 C CA . PRO A 1 208 ? 12.297 -2.057 18.219 1 83.62 208 PRO A CA 1
ATOM 1681 C C . PRO A 1 208 ? 11.922 -0.802 17.438 1 83.62 208 PRO A C 1
ATOM 1683 O O . PRO A 1 208 ? 12.648 -0.403 16.531 1 83.62 208 PRO A O 1
ATOM 1686 N N . ASP A 1 209 ? 10.773 -0.264 17.688 1 87.44 209 ASP A N 1
ATOM 1687 C CA . ASP A 1 209 ? 10.359 1.084 17.312 1 87.44 209 ASP A CA 1
ATOM 1688 C C . ASP A 1 209 ? 10.047 1.169 15.82 1 87.44 209 ASP A C 1
ATOM 1690 O O . ASP A 1 209 ? 10.406 2.143 15.164 1 87.44 209 ASP A O 1
ATOM 1694 N N . LEU A 1 210 ? 9.484 0.099 15.289 1 90.31 210 LEU A N 1
ATOM 1695 C CA . LEU A 1 210 ? 8.977 0.116 13.922 1 90.31 210 LEU A CA 1
ATOM 1696 C C . LEU A 1 210 ? 7.457 -0.039 13.906 1 90.31 210 LEU A C 1
ATOM 1698 O O . LEU A 1 210 ? 6.914 -0.948 14.539 1 90.31 210 LEU A O 1
ATOM 1702 N N . TYR A 1 211 ? 6.836 0.835 13.172 1 92.75 211 TYR A N 1
ATOM 1703 C CA . TYR A 1 211 ? 5.379 0.91 13.188 1 92.75 211 TYR A CA 1
ATOM 1704 C C . TYR A 1 211 ? 4.828 1.08 11.773 1 92.75 211 TYR A C 1
ATOM 1706 O O . TYR A 1 211 ? 5.512 1.598 10.891 1 92.75 211 TYR A O 1
ATOM 1714 N N . LEU A 1 212 ? 3.613 0.57 11.562 1 93.75 212 LEU A N 1
ATOM 1715 C CA . LEU A 1 212 ? 2.9 0.838 10.312 1 93.75 212 LEU A CA 1
ATOM 1716 C C . LEU A 1 212 ? 2.172 2.176 10.383 1 93.75 212 LEU A C 1
ATOM 1718 O O . LEU A 1 212 ? 1.454 2.447 11.352 1 93.75 212 LEU A O 1
ATOM 1722 N N . SER A 1 213 ? 2.336 2.977 9.391 1 94.12 213 SER A N 1
ATOM 1723 C CA . SER A 1 213 ? 1.825 4.344 9.398 1 94.12 213 SER A CA 1
ATOM 1724 C C . SER A 1 213 ? 0.326 4.375 9.117 1 94.12 213 SER A C 1
ATOM 1726 O O . SER A 1 213 ? -0.166 3.648 8.25 1 94.12 213 SER A O 1
ATOM 1728 N N . GLY A 1 214 ? -0.361 5.234 9.805 1 94.44 214 GLY A N 1
ATOM 1729 C CA . GLY A 1 214 ? -1.789 5.406 9.586 1 94.44 214 GLY A CA 1
ATOM 1730 C C . GLY A 1 214 ? -2.111 6.488 8.57 1 94.44 214 GLY A C 1
ATOM 1731 O O . GLY A 1 214 ? -3.279 6.719 8.25 1 94.44 214 GLY A O 1
ATOM 1732 N N . THR A 1 215 ? -1.118 7.227 8.117 1 96.12 215 THR A N 1
ATOM 1733 C CA . THR A 1 215 ? -1.262 8.297 7.133 1 96.12 215 THR A CA 1
ATOM 1734 C C . THR A 1 215 ? 0.086 8.633 6.504 1 96.12 215 THR A C 1
ATOM 1736 O O . THR A 1 215 ? 1.127 8.523 7.152 1 96.12 215 THR A O 1
ATOM 1739 N N . ALA A 1 216 ? 0.06 9.078 5.262 1 97.69 216 ALA A N 1
ATOM 1740 C CA . ALA A 1 216 ? 1.294 9.5 4.605 1 97.69 216 ALA A CA 1
ATOM 1741 C C . ALA A 1 216 ? 1.799 10.82 5.176 1 97.69 216 ALA A C 1
ATOM 1743 O O . ALA A 1 216 ? 2.941 11.219 4.934 1 97.69 216 ALA A O 1
ATOM 1744 N N . GLU A 1 217 ? 1.012 11.531 5.977 1 98.12 217 GLU A N 1
ATOM 1745 C CA . GLU A 1 217 ? 1.45 12.742 6.66 1 98.12 217 GLU A CA 1
ATOM 1746 C C . GLU A 1 217 ? 2.754 12.508 7.418 1 98.12 217 GLU A C 1
ATOM 1748 O O . GLU A 1 217 ? 3.695 13.297 7.305 1 98.12 217 GLU A O 1
ATOM 1753 N N . MET A 1 218 ? 2.77 11.461 8.109 1 96.38 218 MET A N 1
ATOM 1754 C CA . MET A 1 218 ? 3.92 11.172 8.961 1 96.38 218 MET A CA 1
ATOM 1755 C C . MET A 1 218 ? 5.156 10.867 8.117 1 96.38 218 MET A C 1
ATOM 1757 O O . MET A 1 218 ? 6.254 11.328 8.43 1 96.38 218 MET A O 1
ATOM 1761 N N . SER A 1 219 ? 4.918 10.117 7.074 1 95.69 219 SER A N 1
ATOM 1762 C CA . SER A 1 219 ? 6.035 9.789 6.199 1 95.69 219 SER A CA 1
ATOM 1763 C C . SER A 1 219 ? 6.562 11.023 5.477 1 95.69 219 SER A C 1
ATOM 1765 O O . SER A 1 219 ? 7.773 11.18 5.312 1 95.69 219 SER A O 1
ATOM 1767 N N . LEU A 1 220 ? 5.699 11.875 5.031 1 97.06 220 LEU A N 1
ATOM 1768 C CA . LEU A 1 220 ? 6.098 13.102 4.352 1 97.06 220 LEU A CA 1
ATOM 1769 C C . LEU A 1 220 ? 6.816 14.047 5.309 1 97.06 220 LEU A C 1
ATOM 1771 O O . LEU A 1 220 ? 7.809 14.68 4.938 1 97.06 220 LEU A O 1
ATOM 1775 N N . ALA A 1 221 ? 6.305 14.141 6.535 1 96.62 221 ALA A N 1
ATOM 1776 C CA . ALA A 1 221 ? 7.016 14.914 7.555 1 96.62 221 ALA A CA 1
ATOM 1777 C C . ALA A 1 221 ? 8.406 14.336 7.809 1 96.62 221 ALA A C 1
ATOM 1779 O O . ALA A 1 221 ? 9.383 15.078 7.895 1 96.62 221 ALA A O 1
ATOM 1780 N N . GLY A 1 222 ? 8.484 13.016 7.914 1 93.81 222 GLY A N 1
ATOM 1781 C CA . GLY A 1 222 ? 9.758 12.344 8.117 1 93.81 222 GLY A CA 1
ATOM 1782 C C . GLY A 1 222 ? 10.75 12.594 6.996 1 93.81 222 GLY A C 1
ATOM 1783 O O . GLY A 1 222 ? 11.953 12.703 7.242 1 93.81 222 GLY A O 1
ATOM 1784 N N . LEU A 1 223 ? 10.266 12.688 5.793 1 93.38 223 LEU A N 1
ATOM 1785 C CA . LEU A 1 223 ? 11.094 12.977 4.633 1 93.38 223 LEU A CA 1
ATOM 1786 C C . LEU A 1 223 ? 11.883 14.266 4.84 1 93.38 223 LEU A C 1
ATOM 1788 O O . LEU A 1 223 ? 13.023 14.383 4.395 1 93.38 223 LEU A O 1
ATOM 1792 N N . LEU A 1 224 ? 11.297 15.227 5.57 1 94 224 LEU A N 1
ATOM 1793 C CA . LEU A 1 224 ? 11.867 16.562 5.676 1 94 224 LEU A CA 1
ATOM 1794 C C . LEU A 1 224 ? 12.617 16.734 6.996 1 94 224 LEU A C 1
ATOM 1796 O O . LEU A 1 224 ? 13.078 17.828 7.312 1 94 224 LEU A O 1
ATOM 1800 N N . MET A 1 225 ? 12.711 15.695 7.758 1 92.88 225 MET A N 1
ATOM 1801 C CA . MET A 1 225 ? 13.375 15.766 9.055 1 92.88 225 MET A CA 1
ATOM 1802 C C . MET A 1 225 ? 14.789 16.312 8.914 1 92.88 225 MET A C 1
ATOM 1804 O O . MET A 1 225 ? 15.516 15.945 7.992 1 92.88 225 MET A O 1
ATOM 1808 N N . ASN A 1 226 ? 15.18 17.234 9.75 1 90.94 226 ASN A N 1
ATOM 1809 C CA . ASN A 1 226 ? 16.5 17.844 9.836 1 90.94 226 ASN A CA 1
ATOM 1810 C C . ASN A 1 226 ? 16.859 18.594 8.555 1 90.94 226 ASN A C 1
ATOM 1812 O O . ASN A 1 226 ? 18.016 18.641 8.156 1 90.94 226 ASN A O 1
ATOM 1816 N N . SER A 1 227 ? 15.883 19.141 7.934 1 91.5 227 SER A N 1
ATOM 1817 C CA . SER A 1 227 ? 16.125 19.875 6.699 1 91.5 227 SER A CA 1
ATOM 1818 C C . SER A 1 227 ? 15.977 21.375 6.918 1 91.5 227 SER A C 1
ATOM 1820 O O . SER A 1 227 ? 15.312 21.812 7.859 1 91.5 227 SER A O 1
ATOM 1822 N N . THR A 1 228 ? 16.656 22.156 6.125 1 93.69 228 THR A N 1
ATOM 1823 C CA . THR A 1 228 ? 16.516 23.594 6.066 1 93.69 228 THR A CA 1
ATOM 1824 C C . THR A 1 228 ? 16.203 24.062 4.648 1 93.69 228 THR A C 1
ATOM 1826 O O . THR A 1 228 ? 16.922 23.719 3.705 1 93.69 228 THR A O 1
ATOM 1829 N N . HIS A 1 229 ? 15.164 24.781 4.484 1 93.94 229 HIS A N 1
ATOM 1830 C CA . HIS A 1 229 ? 14.68 25.25 3.191 1 93.94 229 HIS A CA 1
ATOM 1831 C C . HIS A 1 229 ? 14.992 26.734 2.99 1 93.94 229 HIS A C 1
ATOM 1833 O O . HIS A 1 229 ? 15.188 27.469 3.961 1 93.94 229 HIS A O 1
ATOM 1839 N N . SER A 1 230 ? 15.156 27.078 1.7 1 92.69 230 SER A N 1
ATOM 1840 C CA . SER A 1 230 ? 15.148 28.5 1.391 1 92.69 230 SER A CA 1
ATOM 1841 C C . SER A 1 230 ? 13.734 29.078 1.44 1 92.69 230 SER A C 1
ATOM 1843 O O . SER A 1 230 ? 12.781 28.422 1.005 1 92.69 230 SER A O 1
ATOM 1845 N N . VAL A 1 231 ? 13.656 30.297 1.919 1 95.31 231 VAL A N 1
ATOM 1846 C CA . VAL A 1 231 ? 12.352 30.953 1.984 1 95.31 231 VAL A CA 1
ATOM 1847 C C . VAL A 1 231 ? 11.75 31.047 0.583 1 95.31 231 VAL A C 1
ATOM 1849 O O . VAL A 1 231 ? 10.531 30.984 0.42 1 95.31 231 VAL A O 1
ATOM 1852 N N . PHE A 1 232 ? 12.555 30.969 -0.511 1 93 232 PHE A N 1
ATOM 1853 C CA . PHE A 1 232 ? 12.125 31.156 -1.892 1 93 232 PHE A CA 1
ATOM 1854 C C . PHE A 1 232 ? 11.531 29.875 -2.451 1 93 232 PHE A C 1
ATOM 1856 O O . PHE A 1 232 ? 10.875 29.891 -3.496 1 93 232 PHE A O 1
ATOM 1863 N N . ASN A 1 233 ? 11.727 28.844 -1.719 1 92.94 233 ASN A N 1
ATOM 1864 C CA . ASN A 1 233 ? 11.188 27.562 -2.15 1 92.94 233 ASN A CA 1
ATOM 1865 C C . ASN A 1 233 ? 9.906 27.203 -1.408 1 92.94 233 ASN A C 1
ATOM 1867 O O . ASN A 1 233 ? 9.383 26.109 -1.549 1 92.94 233 ASN A O 1
ATOM 1871 N N . LEU A 1 234 ? 9.414 28.188 -0.645 1 96.31 234 LEU A N 1
ATOM 1872 C CA . LEU A 1 234 ? 8.172 28 0.097 1 96.31 234 LEU A CA 1
ATOM 1873 C C . LEU A 1 234 ? 7.035 28.812 -0.508 1 96.31 234 LEU A C 1
ATOM 1875 O O . LEU A 1 234 ? 7.258 29.922 -1.001 1 96.31 234 LEU A O 1
ATOM 1879 N N . PRO A 1 235 ? 5.883 28.266 -0.467 1 97.94 235 PRO A N 1
ATOM 1880 C CA . PRO A 1 235 ? 5.441 27.016 0.151 1 97.94 235 PRO A CA 1
ATOM 1881 C C . PRO A 1 235 ? 5.824 25.781 -0.669 1 97.94 235 PRO A C 1
ATOM 1883 O O . PRO A 1 235 ? 5.863 25.844 -1.9 1 97.94 235 PRO A O 1
ATOM 1886 N N . LEU A 1 236 ? 6.125 24.734 0.009 1 97.81 236 LEU A N 1
ATOM 1887 C CA . LEU A 1 236 ? 6.309 23.406 -0.576 1 97.81 236 LEU A CA 1
ATOM 1888 C C . LEU A 1 236 ? 5.039 22.578 -0.449 1 97.81 236 LEU A C 1
ATOM 1890 O O . LEU A 1 236 ? 4.488 22.438 0.645 1 97.81 236 LEU A O 1
ATOM 1894 N N . LYS A 1 237 ? 4.488 22.078 -1.557 1 98.44 237 LYS A N 1
ATOM 1895 C CA . LYS A 1 237 ? 3.295 21.234 -1.575 1 98.44 237 LYS A CA 1
ATOM 1896 C C . LYS A 1 237 ? 3.631 19.812 -2.033 1 98.44 237 LYS A C 1
ATOM 1898 O O . LYS A 1 237 ? 4.094 19.609 -3.156 1 98.44 237 LYS A O 1
ATOM 1903 N N . LEU A 1 238 ? 3.363 18.859 -1.195 1 98.5 238 LEU A N 1
ATOM 1904 C CA . LEU A 1 238 ? 3.631 17.453 -1.474 1 98.5 238 LEU A CA 1
ATOM 1905 C C . LEU A 1 238 ? 2.344 16.641 -1.429 1 98.5 238 LEU A C 1
ATOM 1907 O O . LEU A 1 238 ? 1.388 17.016 -0.746 1 98.5 238 LEU A O 1
ATOM 1911 N N . ALA A 1 239 ? 2.293 15.578 -2.188 1 98.75 239 ALA A N 1
ATOM 1912 C CA . ALA A 1 239 ? 1.196 14.617 -2.176 1 98.75 239 ALA A CA 1
ATOM 1913 C C . ALA A 1 239 ? 1.724 13.188 -2.238 1 98.75 239 ALA A C 1
ATOM 1915 O O . ALA A 1 239 ? 2.766 12.93 -2.846 1 98.75 239 ALA A O 1
ATOM 1916 N N . ALA A 1 240 ? 1.024 12.281 -1.604 1 98.62 240 ALA A N 1
ATOM 1917 C CA . ALA A 1 240 ? 1.451 10.883 -1.608 1 98.62 240 ALA A CA 1
ATOM 1918 C C . ALA A 1 240 ? 0.25 9.945 -1.597 1 98.62 240 ALA A C 1
ATOM 1920 O O . ALA A 1 240 ? -0.737 10.195 -0.902 1 98.62 240 ALA A O 1
ATOM 1921 N N . VAL A 1 241 ? 0.328 8.883 -2.398 1 98 241 VAL A N 1
ATOM 1922 C CA . VAL A 1 241 ? -0.567 7.738 -2.293 1 98 241 VAL A CA 1
ATOM 1923 C C . VAL A 1 241 ? 0.027 6.703 -1.337 1 98 241 VAL A C 1
ATOM 1925 O O . VAL A 1 241 ? 1.169 6.273 -1.512 1 98 241 VAL A O 1
ATOM 1928 N N . SER A 1 242 ? -0.727 6.355 -0.348 1 96.94 242 SER A N 1
ATOM 1929 C CA . SER A 1 242 ? -0.157 5.398 0.592 1 96.94 242 SER A CA 1
ATOM 1930 C C . SER A 1 242 ? -1.206 4.395 1.062 1 96.94 242 SER A C 1
ATOM 1932 O O . SER A 1 242 ? -2.406 4.637 0.928 1 96.94 242 SER A O 1
ATOM 1934 N N . ARG A 1 243 ? -0.725 3.248 1.423 1 95.56 243 ARG A N 1
ATOM 1935 C CA . ARG A 1 243 ? -1.504 2.355 2.273 1 95.56 243 ARG A CA 1
ATOM 1936 C C . ARG A 1 243 ? -1.422 2.781 3.734 1 95.56 243 ARG A C 1
ATOM 1938 O O . ARG A 1 243 ? -0.338 3.078 4.242 1 95.56 243 ARG A O 1
ATOM 1945 N N . CYS A 1 244 ? -2.539 2.85 4.34 1 95.88 244 CYS A N 1
ATOM 1946 C CA . CYS A 1 244 ? -2.629 3.273 5.734 1 95.88 244 CYS A CA 1
ATOM 1947 C C . CYS A 1 244 ? -3.109 2.131 6.617 1 95.88 244 CYS A C 1
ATOM 1949 O O . CYS A 1 244 ? -3.951 1.33 6.207 1 95.88 244 CYS A O 1
ATOM 1951 N N . TYR A 1 245 ? -2.623 2.111 7.867 1 93.56 245 TYR A N 1
ATOM 1952 C CA . TYR A 1 245 ? -2.916 1.02 8.789 1 93.56 245 TYR A CA 1
ATOM 1953 C C . TYR A 1 245 ? -3.387 1.554 10.133 1 93.56 245 TYR A C 1
ATOM 1955 O O . TYR A 1 245 ? -2.746 2.43 10.719 1 93.56 245 TYR A O 1
ATOM 1963 N N . ARG A 1 246 ? -4.426 1.052 10.602 1 90.12 246 ARG A N 1
ATOM 1964 C CA . ARG A 1 246 ? -4.961 1.407 11.914 1 90.12 246 ARG A CA 1
ATOM 1965 C C . ARG A 1 246 ? -5.371 0.163 12.695 1 90.12 246 ARG A C 1
ATOM 1967 O O . ARG A 1 246 ? -6.246 -0.589 12.258 1 90.12 246 ARG A O 1
ATOM 1974 N N . ALA A 1 247 ? -4.754 -0.031 13.852 1 85.19 247 ALA A N 1
ATOM 1975 C CA . ALA A 1 247 ? -4.988 -1.233 14.648 1 85.19 247 ALA A CA 1
ATOM 1976 C C . ALA A 1 247 ? -6.359 -1.188 15.32 1 85.19 247 ALA A C 1
ATOM 1978 O O . ALA A 1 247 ? -6.953 -2.23 15.609 1 85.19 247 ALA A O 1
ATOM 1979 N N . GLU A 1 248 ? -6.746 -0.01 15.719 1 71.06 248 GLU A N 1
ATOM 1980 C CA . GLU A 1 248 ? -8.023 0.145 16.406 1 71.06 248 GLU A CA 1
ATOM 1981 C C . GLU A 1 248 ? -9.188 0.207 15.43 1 71.06 248 GLU A C 1
ATOM 1983 O O . GLU A 1 248 ? -9.055 0.767 14.336 1 71.06 248 GLU A O 1
ATOM 1988 N N . THR A 1 249 ? -10.172 -0.775 15.766 1 64.44 249 THR A N 1
ATOM 1989 C CA . THR A 1 249 ? -11.43 -0.598 15.047 1 64.44 249 THR A CA 1
ATOM 1990 C C . THR A 1 249 ? -12.562 -0.259 16.016 1 64.44 249 THR A C 1
ATOM 1992 O O . THR A 1 249 ? -12.336 -0.125 17.219 1 64.44 249 THR A O 1
ATOM 1995 N N . SER A 1 250 ? -13.539 0.406 15.508 1 64.75 250 SER A N 1
ATOM 1996 C CA . SER A 1 250 ? -14.672 0.873 16.312 1 64.75 250 SER A CA 1
ATOM 1997 C C . SER A 1 250 ? -15.867 -0.06 16.172 1 64.75 250 SER A C 1
ATOM 1999 O O . SER A 1 250 ? -16.031 -0.728 15.156 1 64.75 250 SER A O 1
ATOM 2001 N N . ASN A 1 251 ? -16.469 -0.328 17.25 1 64.94 251 ASN A N 1
ATOM 2002 C CA . ASN A 1 251 ? -17.719 -1.072 17.219 1 64.94 251 ASN A CA 1
ATOM 2003 C C . ASN A 1 251 ? -18.922 -0.139 17.219 1 64.94 251 ASN A C 1
ATOM 2005 O O . ASN A 1 251 ? -20.062 -0.589 17.359 1 64.94 251 ASN A O 1
ATOM 2009 N N . ILE A 1 252 ? -18.547 1.109 16.906 1 67.06 252 ILE A N 1
ATOM 2010 C CA . ILE A 1 252 ? -19.625 2.094 16.859 1 67.06 252 ILE A CA 1
ATOM 2011 C C . ILE A 1 252 ? -20.406 1.936 15.547 1 67.06 252 ILE A C 1
ATOM 2013 O O . ILE A 1 252 ? -19.797 1.782 14.477 1 67.06 252 ILE A O 1
ATOM 2017 N N . ILE A 1 253 ? -21.656 1.921 15.68 1 65.31 253 ILE A N 1
ATOM 2018 C CA . ILE A 1 253 ? -22.578 1.687 14.57 1 65.31 253 ILE A CA 1
ATOM 2019 C C . ILE A 1 253 ? -22.266 2.658 13.438 1 65.31 253 ILE A C 1
ATOM 2021 O O . ILE A 1 253 ? -22.328 2.289 12.258 1 65.31 253 ILE A O 1
ATOM 2025 N N . GLU A 1 254 ? -21.812 3.818 13.828 1 70.5 254 GLU A N 1
ATOM 2026 C CA . GLU A 1 254 ? -21.547 4.848 12.828 1 70.5 254 GLU A CA 1
ATOM 2027 C C . GLU A 1 254 ? -20.312 4.504 12 1 70.5 254 GLU A C 1
ATOM 2029 O O . GLU A 1 254 ? -20.109 5.047 10.906 1 70.5 254 GLU A O 1
ATOM 2034 N N . GLU A 1 255 ? -19.625 3.584 12.523 1 74.06 255 GLU A N 1
ATOM 2035 C CA . GLU A 1 255 ? -18.375 3.236 11.852 1 74.06 255 GLU A CA 1
ATOM 2036 C C . GLU A 1 255 ? -18.391 1.786 11.375 1 74.06 255 GLU A C 1
ATOM 2038 O O . GLU A 1 255 ? -17.328 1.166 11.219 1 74.06 255 GLU A O 1
ATOM 2043 N N . ARG A 1 256 ? -19.547 1.359 11.172 1 71.5 256 ARG A N 1
ATOM 2044 C CA . ARG A 1 256 ? -19.703 -0.029 10.75 1 71.5 256 ARG A CA 1
ATOM 2045 C C . ARG A 1 256 ? -19.203 -0.229 9.328 1 71.5 256 ARG A C 1
ATOM 2047 O O . ARG A 1 256 ? -19.016 0.739 8.586 1 71.5 256 ARG A O 1
ATOM 2054 N N . GLY A 1 257 ? -18.938 -1.415 8.977 1 77.12 257 GLY A N 1
ATOM 2055 C CA . GLY A 1 257 ? -18.469 -1.758 7.637 1 77.12 257 GLY A CA 1
ATOM 2056 C C . GLY A 1 257 ? -17.047 -1.335 7.367 1 77.12 257 GLY A C 1
ATOM 2057 O O . GLY A 1 257 ? -16.141 -1.648 8.148 1 77.12 257 GLY A O 1
ATOM 2058 N N . ILE A 1 258 ? -16.922 -0.598 6.242 1 83.31 258 ILE A N 1
ATOM 2059 C CA . ILE A 1 258 ? -15.555 -0.28 5.887 1 83.31 258 ILE A CA 1
ATOM 2060 C C . ILE A 1 258 ? -15.258 1.184 6.211 1 83.31 258 ILE A C 1
ATOM 2062 O O . ILE A 1 258 ? -14.289 1.758 5.707 1 83.31 258 ILE A O 1
ATOM 2066 N N . TYR A 1 259 ? -16.094 1.794 6.984 1 86.69 259 TYR A N 1
ATOM 2067 C CA . TYR A 1 259 ? -15.859 3.18 7.375 1 86.69 259 TYR A CA 1
ATOM 2068 C C . TYR A 1 259 ? -14.602 3.307 8.227 1 86.69 259 TYR A C 1
ATOM 2070 O O . TYR A 1 259 ? -13.859 4.277 8.102 1 86.69 259 TYR A O 1
ATOM 2078 N N . ARG A 1 260 ? -14.43 2.383 9.078 1 84.31 260 ARG A N 1
ATOM 2079 C CA . ARG A 1 260 ? -13.203 2.234 9.852 1 84.31 260 ARG A CA 1
ATOM 2080 C C . ARG A 1 260 ? -12.617 0.834 9.695 1 84.31 260 ARG A C 1
ATOM 2082 O O . ARG A 1 260 ? -13.266 -0.156 10.039 1 84.31 260 ARG A O 1
ATOM 2089 N N . VAL A 1 261 ? -11.438 0.799 9.055 1 88.81 261 VAL A N 1
ATOM 2090 C CA . VAL A 1 261 ? -10.844 -0.495 8.734 1 88.81 261 VAL A CA 1
ATOM 2091 C C . VAL A 1 261 ? -9.367 -0.496 9.109 1 88.81 261 VAL A C 1
ATOM 2093 O O . VAL A 1 261 ? -8.781 0.56 9.367 1 88.81 261 VAL A O 1
ATOM 2096 N N . HIS A 1 262 ? -8.805 -1.623 9.133 1 88.88 262 HIS A N 1
ATOM 2097 C CA . HIS A 1 262 ? -7.422 -1.805 9.57 1 88.88 262 HIS A CA 1
ATOM 2098 C C . HIS A 1 262 ? -6.441 -1.319 8.5 1 88.88 262 HIS A C 1
ATOM 2100 O O . HIS A 1 262 ? -5.309 -0.943 8.82 1 88.88 262 HIS A O 1
ATOM 2106 N N . GLN A 1 263 ? -6.93 -1.387 7.316 1 92.94 263 GLN A N 1
ATOM 2107 C CA . GLN A 1 263 ? -6.066 -0.979 6.211 1 92.94 263 GLN A CA 1
ATOM 2108 C C . GLN A 1 263 ? -6.875 -0.338 5.086 1 92.94 263 GLN A C 1
ATOM 2110 O O . GLN A 1 263 ? -7.977 -0.795 4.77 1 92.94 263 GLN A O 1
ATOM 2115 N N . PHE A 1 264 ? -6.348 0.708 4.504 1 94.44 264 PHE A N 1
ATOM 2116 C CA . PHE A 1 264 ? -7.008 1.354 3.377 1 94.44 264 PHE A CA 1
ATOM 2117 C C . PHE A 1 264 ? -6.02 2.201 2.584 1 94.44 264 PHE A C 1
ATOM 2119 O O . PHE A 1 264 ? -4.906 2.463 3.047 1 94.44 264 PHE A O 1
ATOM 2126 N N . THR A 1 265 ? -6.391 2.594 1.415 1 96.94 265 THR A N 1
ATOM 2127 C CA . THR A 1 265 ? -5.59 3.48 0.579 1 96.94 265 THR A CA 1
ATOM 2128 C C . THR A 1 265 ? -6.043 4.93 0.74 1 96.94 265 THR A C 1
ATOM 2130 O O . THR A 1 265 ? -7.238 5.203 0.842 1 96.94 265 THR A O 1
ATOM 2133 N N . LYS A 1 266 ? -5.078 5.809 0.812 1 98.12 266 LYS A N 1
ATOM 2134 C CA . LYS A 1 266 ? -5.367 7.227 1.004 1 98.12 266 LYS A CA 1
ATOM 2135 C C . LYS A 1 266 ? -4.398 8.102 0.211 1 98.12 266 LYS A C 1
ATOM 2137 O O . LYS A 1 266 ? -3.219 7.766 0.081 1 98.12 266 LYS A O 1
ATOM 2142 N N . VAL A 1 267 ? -4.914 9.172 -0.414 1 98.75 267 VAL A N 1
ATOM 2143 C CA . VAL A 1 267 ? -4.074 10.234 -0.965 1 98.75 267 VAL A CA 1
ATOM 2144 C C . VAL A 1 267 ? -3.992 11.398 0.02 1 98.75 267 VAL A C 1
ATOM 2146 O O . VAL A 1 267 ? -5.02 11.93 0.444 1 98.75 267 VAL A O 1
ATOM 2149 N N . GLU A 1 268 ? -2.766 11.773 0.333 1 98.81 268 GLU A N 1
ATOM 2150 C CA . GLU A 1 268 ? -2.521 12.797 1.347 1 98.81 268 GLU A CA 1
ATOM 2151 C C . GLU A 1 268 ? -1.855 14.031 0.74 1 98.81 268 GLU A C 1
ATOM 2153 O O . GLU A 1 268 ? -1.026 13.906 -0.164 1 98.81 268 GLU A O 1
ATOM 2158 N N . MET A 1 269 ? -2.264 15.164 1.204 1 98.94 269 MET A N 1
ATOM 2159 C CA . MET A 1 269 ? -1.558 16.422 0.935 1 98.94 269 MET A CA 1
ATOM 2160 C C . MET A 1 269 ? -0.743 16.859 2.146 1 98.94 269 MET A C 1
ATOM 2162 O O . MET A 1 269 ? -1.172 16.672 3.287 1 98.94 269 MET A O 1
ATOM 2166 N N . PHE A 1 270 ? 0.413 17.406 1.958 1 98.88 270 PHE A N 1
ATOM 2167 C CA . PHE A 1 270 ? 1.298 17.938 2.986 1 98.88 270 PHE A CA 1
ATOM 2168 C C . PHE A 1 270 ? 1.971 19.219 2.512 1 98.88 270 PHE A C 1
ATOM 2170 O O . PHE A 1 270 ? 2.59 19.25 1.446 1 98.88 270 PHE A O 1
ATOM 2177 N N . ALA A 1 271 ? 1.858 20.266 3.281 1 98.88 271 ALA A N 1
ATOM 2178 C CA . ALA A 1 271 ? 2.426 21.562 2.896 1 98.88 271 ALA A CA 1
ATOM 2179 C C . ALA A 1 271 ? 3.395 22.062 3.959 1 98.88 271 ALA A C 1
ATOM 2181 O O . ALA A 1 271 ? 3.201 21.828 5.152 1 98.88 271 ALA A O 1
ATOM 2182 N N . VAL A 1 272 ? 4.395 22.719 3.529 1 98.69 272 VAL A N 1
ATOM 2183 C CA . VAL A 1 272 ? 5.387 23.391 4.359 1 98.69 272 VAL A CA 1
ATOM 2184 C C . VAL A 1 272 ? 5.43 24.891 4.012 1 98.69 272 VAL A C 1
ATOM 2186 O O . VAL A 1 272 ? 5.594 25.25 2.846 1 98.69 272 VAL A O 1
ATOM 2189 N N . THR A 1 273 ? 5.301 25.703 4.996 1 98.75 273 THR A N 1
ATOM 2190 C CA . THR A 1 273 ? 5.176 27.125 4.75 1 98.75 273 THR A CA 1
ATOM 2191 C C . THR A 1 273 ? 5.969 27.938 5.777 1 98.75 273 THR A C 1
ATOM 2193 O O . THR A 1 273 ? 6.43 27.375 6.781 1 98.75 273 THR A O 1
ATOM 2196 N N . THR A 1 274 ? 6.145 29.234 5.445 1 98.44 274 THR A N 1
ATOM 2197 C CA . THR A 1 274 ? 6.484 30.156 6.516 1 98.44 274 THR A CA 1
ATOM 2198 C C . THR A 1 274 ? 5.297 30.359 7.453 1 98.44 274 THR A C 1
ATOM 2200 O O . THR A 1 274 ? 4.16 30.031 7.105 1 98.44 274 THR A O 1
ATOM 2203 N N . PRO A 1 275 ? 5.559 30.844 8.672 1 98.31 275 PRO A N 1
ATOM 2204 C CA . PRO A 1 275 ? 4.449 31.125 9.586 1 98.31 275 PRO A CA 1
ATOM 2205 C C . PRO A 1 275 ? 3.43 32.094 8.977 1 98.31 275 PRO A C 1
ATOM 2207 O O . PRO A 1 275 ? 2.223 31.922 9.18 1 98.31 275 PRO A O 1
ATOM 2210 N N . GLU A 1 276 ? 3.873 33.031 8.141 1 98 276 GLU A N 1
ATOM 2211 C CA . GLU A 1 276 ? 3.01 34.062 7.582 1 98 276 GLU A CA 1
ATOM 2212 C C . GLU A 1 276 ? 2.092 33.5 6.504 1 98 276 GLU A C 1
ATOM 2214 O O . GLU A 1 276 ? 1.008 34.031 6.258 1 98 276 GLU A O 1
ATOM 2219 N N . GLN A 1 277 ? 2.49 32.375 5.895 1 98.25 277 GLN A N 1
ATOM 2220 C CA . GLN A 1 277 ? 1.748 31.75 4.801 1 98.25 277 GLN A CA 1
ATOM 2221 C C . GLN A 1 277 ? 0.767 30.703 5.316 1 98.25 277 GLN A C 1
ATOM 2223 O O . GLN A 1 277 ? -0.123 30.266 4.586 1 98.25 277 GLN A O 1
ATOM 2228 N N . SER A 1 278 ? 0.853 30.297 6.539 1 98.38 278 SER A N 1
ATOM 2229 C CA . SER A 1 278 ? 0.293 29.047 7.035 1 98.38 278 SER A CA 1
ATOM 2230 C C . SER A 1 278 ? -1.23 29.094 7.078 1 98.38 278 SER A C 1
ATOM 2232 O O . SER A 1 278 ? -1.901 28.125 6.719 1 98.38 278 SER A O 1
ATOM 2234 N N . GLU A 1 279 ? -1.825 30.203 7.508 1 98.31 279 GLU A N 1
ATOM 2235 C CA . GLU A 1 279 ? -3.279 30.297 7.59 1 98.31 279 GLU A CA 1
ATOM 2236 C C . GLU A 1 279 ? -3.912 30.281 6.203 1 98.31 279 GLU A C 1
ATOM 2238 O O . GLU A 1 279 ? -4.918 29.609 5.98 1 98.31 279 GLU A O 1
ATOM 2243 N N . ASP A 1 280 ? -3.303 31.031 5.285 1 98.75 280 ASP A N 1
ATOM 2244 C CA . ASP A 1 280 ? -3.795 31.031 3.912 1 98.75 280 ASP A CA 1
ATOM 2245 C C . ASP A 1 280 ? -3.674 29.641 3.289 1 98.75 280 ASP A C 1
ATOM 2247 O O . ASP A 1 280 ? -4.523 29.234 2.494 1 98.75 280 ASP A O 1
ATOM 2251 N N . MET A 1 281 ? -2.627 28.969 3.611 1 98.88 281 MET A N 1
ATOM 2252 C CA . MET A 1 281 ? -2.418 27.625 3.074 1 98.88 281 MET A CA 1
ATOM 2253 C C . MET A 1 281 ? -3.494 26.672 3.572 1 98.88 281 MET A C 1
ATOM 2255 O O . MET A 1 281 ? -3.934 25.781 2.836 1 98.88 281 MET A O 1
ATOM 2259 N N . LEU A 1 282 ? -3.92 26.812 4.816 1 98.94 282 LEU A N 1
ATOM 2260 C CA . LEU A 1 282 ? -5.008 25.984 5.316 1 98.94 282 LEU A CA 1
ATOM 2261 C C . LEU A 1 282 ? -6.273 26.188 4.488 1 98.94 282 LEU A C 1
ATOM 2263 O O . LEU A 1 282 ? -6.926 25.219 4.094 1 98.94 282 LEU A O 1
ATOM 2267 N N . GLU A 1 283 ? -6.582 27.438 4.246 1 98.81 283 GLU A N 1
ATOM 2268 C CA . GLU A 1 283 ? -7.742 27.75 3.41 1 98.81 283 GLU A CA 1
ATOM 2269 C C . GLU A 1 283 ? -7.574 27.188 2.004 1 98.81 283 GLU A C 1
ATOM 2271 O O . GLU A 1 283 ? -8.539 26.688 1.411 1 98.81 283 GLU A O 1
ATOM 2276 N N . TYR A 1 284 ? -6.402 27.266 1.508 1 98.88 284 TYR A N 1
ATOM 2277 C CA . TYR A 1 284 ? -6.102 26.719 0.187 1 98.88 284 TYR A CA 1
ATOM 2278 C C . TYR A 1 284 ? -6.355 25.219 0.142 1 98.88 284 TYR A C 1
ATOM 2280 O O . TYR A 1 284 ? -6.996 24.719 -0.785 1 98.88 284 TYR A O 1
ATOM 2288 N N . LEU A 1 285 ? -5.859 24.469 1.128 1 98.94 285 LEU A N 1
ATOM 2289 C CA . LEU A 1 285 ? -6.062 23.031 1.187 1 98.94 285 LEU A CA 1
ATOM 2290 C C . LEU A 1 285 ? -7.551 22.703 1.271 1 98.94 285 LEU A C 1
ATOM 2292 O O . LEU A 1 285 ? -8.023 21.781 0.6 1 98.94 285 LEU A O 1
ATOM 2296 N N . ARG A 1 286 ? -8.242 23.438 2.117 1 98.81 286 ARG A N 1
ATOM 2297 C CA . ARG A 1 286 ? -9.688 23.25 2.227 1 98.81 286 ARG A CA 1
ATOM 2298 C C . ARG A 1 286 ? -10.367 23.422 0.873 1 98.81 286 ARG A C 1
ATOM 2300 O O . ARG A 1 286 ? -11.219 22.609 0.491 1 98.81 286 ARG A O 1
ATOM 2307 N N . LYS A 1 287 ? -10.016 24.438 0.165 1 98.75 287 LYS A N 1
ATOM 2308 C CA . LYS A 1 287 ? -10.594 24.703 -1.145 1 98.75 287 LYS A CA 1
ATOM 2309 C C . LYS A 1 287 ? -10.25 23.594 -2.141 1 98.75 287 LYS A C 1
ATOM 2311 O O . LYS A 1 287 ? -11.094 23.203 -2.951 1 98.75 287 LYS A O 1
ATOM 2316 N N . VAL A 1 288 ? -9.008 23.125 -2.098 1 98.88 288 VAL A N 1
ATOM 2317 C CA . VAL A 1 288 ? -8.594 22.031 -2.967 1 98.88 288 VAL A CA 1
ATOM 2318 C C . VAL A 1 288 ? -9.461 20.797 -2.693 1 98.88 288 VAL A C 1
ATOM 2320 O O . VAL A 1 288 ? -9.906 20.125 -3.625 1 98.88 288 VAL A O 1
ATOM 2323 N N . GLN A 1 289 ? -9.711 20.5 -1.399 1 98.81 289 GLN A N 1
ATOM 2324 C CA . GLN A 1 289 ? -10.57 19.391 -1.036 1 98.81 289 GLN A CA 1
ATOM 2325 C C . GLN A 1 289 ? -11.969 19.547 -1.622 1 98.81 289 GLN A C 1
ATOM 2327 O O . GLN A 1 289 ? -12.523 18.609 -2.205 1 98.81 289 GLN A O 1
ATOM 2332 N N . GLN A 1 290 ? -12.5 20.75 -1.494 1 98.69 290 GLN A N 1
ATOM 2333 C CA . GLN A 1 290 ? -13.836 21.016 -2.012 1 98.69 290 GLN A CA 1
ATOM 2334 C C . GLN A 1 290 ? -13.883 20.859 -3.527 1 98.69 290 GLN A C 1
ATOM 2336 O O . GLN A 1 290 ? -14.836 20.297 -4.07 1 98.69 290 GLN A O 1
ATOM 2341 N N . GLU A 1 291 ? -12.867 21.344 -4.188 1 98.62 291 GLU A N 1
ATOM 2342 C CA . GLU A 1 291 ? -12.797 21.234 -5.641 1 98.62 291 GLU A CA 1
ATOM 2343 C C . GLU A 1 291 ? -12.711 19.781 -6.086 1 98.62 291 GLU A C 1
ATOM 2345 O O . GLU A 1 291 ? -13.25 19.406 -7.129 1 98.62 291 GLU A O 1
ATOM 2350 N N . LEU A 1 292 ? -12.023 18.969 -5.305 1 98.75 292 LEU A N 1
ATOM 2351 C CA . LEU A 1 292 ? -11.898 17.547 -5.59 1 98.75 292 LEU A CA 1
ATOM 2352 C C . LEU A 1 292 ? -13.25 16.844 -5.461 1 98.75 292 LEU A C 1
ATOM 2354 O O . LEU A 1 292 ? -13.578 15.969 -6.266 1 98.75 292 LEU A O 1
ATOM 2358 N N . PHE A 1 293 ? -14.047 17.266 -4.48 1 98.75 293 PHE A N 1
ATOM 2359 C CA . PHE A 1 293 ? -15.211 16.484 -4.098 1 98.75 293 PHE A CA 1
ATOM 2360 C C . PHE A 1 293 ? -16.469 17 -4.785 1 98.75 293 PHE A C 1
ATOM 2362 O O . PHE A 1 293 ? -17.406 16.234 -5.047 1 98.75 293 PHE A O 1
ATOM 2369 N N . LEU A 1 294 ? -16.5 18.297 -5.133 1 98.56 294 LEU A N 1
ATOM 2370 C CA . LEU A 1 294 ? -17.703 18.922 -5.684 1 98.56 294 LEU A CA 1
ATOM 2371 C C . LEU A 1 294 ? -18.203 18.172 -6.91 1 98.56 294 LEU A C 1
ATOM 2373 O O . LEU A 1 294 ? -19.375 17.828 -6.992 1 98.56 294 LEU A O 1
ATOM 2377 N N . PRO A 1 295 ? -17.312 17.781 -7.867 1 98.62 295 PRO A N 1
ATOM 2378 C CA . PRO A 1 295 ? -17.781 17.109 -9.078 1 98.62 295 PRO A CA 1
ATOM 2379 C C . PRO A 1 295 ? -18.234 15.68 -8.82 1 98.62 295 PRO A C 1
ATOM 2381 O O . PRO A 1 295 ? -18.844 15.047 -9.695 1 98.62 295 PRO A O 1
ATOM 2384 N N . LEU A 1 296 ? -17.953 15.117 -7.621 1 98.62 296 LEU A N 1
ATOM 2385 C CA . LEU A 1 296 ? -18.328 13.734 -7.316 1 98.62 296 LEU A CA 1
ATOM 2386 C C . LEU A 1 296 ? -19.812 13.633 -6.992 1 98.62 296 LEU A C 1
ATOM 2388 O O . LEU A 1 296 ? -20.375 12.531 -6.984 1 98.62 296 LEU A O 1
ATOM 2392 N N . GLY A 1 297 ? -20.453 14.75 -6.602 1 98.31 297 GLY A N 1
ATOM 2393 C CA . GLY A 1 297 ? -21.906 14.867 -6.703 1 98.31 297 GLY A CA 1
ATOM 2394 C C . GLY A 1 297 ? -22.609 14.625 -5.383 1 98.31 297 GLY A C 1
ATOM 2395 O O . GLY A 1 297 ? -23.828 14.766 -5.297 1 98.31 297 GLY A O 1
ATOM 2396 N N . PHE A 1 298 ? -21.953 14.234 -4.328 1 98.06 298 PHE A N 1
ATOM 2397 C CA . PHE A 1 298 ? -22.625 14.023 -3.053 1 98.06 298 PHE A CA 1
ATOM 2398 C C . PHE A 1 298 ? -22.703 15.328 -2.268 1 98.06 298 PHE A C 1
ATOM 2400 O O . PHE A 1 298 ? -21.859 16.203 -2.426 1 98.06 298 PHE A O 1
ATOM 2407 N N . HIS A 1 299 ? -23.75 15.43 -1.435 1 98.69 299 HIS A N 1
ATOM 2408 C CA . HIS A 1 299 ? -23.922 16.578 -0.545 1 98.69 299 HIS A CA 1
ATOM 2409 C C . HIS A 1 299 ? -22.875 16.578 0.56 1 98.69 299 HIS A C 1
ATOM 2411 O O . HIS A 1 299 ? -22.547 15.516 1.108 1 98.69 299 HIS A O 1
ATOM 2417 N N . MET A 1 300 ? -22.375 17.766 0.877 1 98.62 300 MET A N 1
ATOM 2418 C CA . MET A 1 300 ? -21.312 17.844 1.878 1 98.62 300 MET A CA 1
ATOM 2419 C C . MET A 1 300 ? -21.469 19.078 2.754 1 98.62 300 MET A C 1
ATOM 2421 O O . MET A 1 300 ? -22.141 20.031 2.363 1 98.62 300 MET A O 1
ATOM 2425 N N . ARG A 1 301 ? -20.922 19.047 3.877 1 98.69 301 ARG A N 1
ATOM 2426 C CA . ARG A 1 301 ? -20.75 20.219 4.73 1 98.69 301 ARG A CA 1
ATOM 2427 C C . ARG A 1 301 ? -19.312 20.328 5.234 1 98.69 301 ARG A C 1
ATOM 2429 O O . ARG A 1 301 ? -18.672 19.312 5.516 1 98.69 301 ARG A O 1
ATOM 2436 N N . VAL A 1 302 ? -18.844 21.516 5.262 1 98.69 302 VAL A N 1
ATOM 2437 C CA . VAL A 1 302 ? -17.516 21.844 5.785 1 98.69 302 VAL A CA 1
ATOM 2438 C C . VAL A 1 302 ? -17.625 22.328 7.227 1 98.69 302 VAL A C 1
ATOM 2440 O O . VAL A 1 302 ? -18.406 23.25 7.516 1 98.69 302 VAL A O 1
ATOM 2443 N N . LEU A 1 303 ? -16.875 21.75 8.125 1 98.5 303 LEU A N 1
ATOM 2444 C CA . LEU A 1 303 ? -16.969 22.062 9.547 1 98.5 303 LEU A CA 1
ATOM 2445 C C . LEU A 1 303 ? -15.648 22.641 10.062 1 98.5 303 LEU A C 1
ATOM 2447 O O . LEU A 1 303 ? -14.578 22.094 9.781 1 98.5 303 LEU A O 1
ATOM 2451 N N . ASP A 1 304 ? -15.75 23.734 10.711 1 98.12 304 ASP A N 1
ATOM 2452 C CA . ASP A 1 304 ? -14.648 24.234 11.539 1 98.12 304 ASP A CA 1
ATOM 2453 C C . ASP A 1 304 ? -14.664 23.578 12.914 1 98.12 304 ASP A C 1
ATOM 2455 O O . ASP A 1 304 ? -15.633 23.719 13.664 1 98.12 304 ASP A O 1
ATOM 2459 N N . MET A 1 305 ? -13.633 22.859 13.219 1 97.81 305 MET A N 1
ATOM 2460 C CA . MET A 1 305 ? -13.672 21.938 14.344 1 97.81 305 MET A CA 1
ATOM 2461 C C . MET A 1 305 ? -13.336 22.656 15.648 1 97.81 305 MET A C 1
ATOM 2463 O O . MET A 1 305 ? -12.469 23.531 15.672 1 97.81 305 MET A O 1
ATOM 2467 N N . PRO A 1 306 ? -13.969 22.25 16.734 1 96.44 306 PRO A N 1
ATOM 2468 C CA . PRO A 1 306 ? -13.703 22.844 18.047 1 96.44 306 PRO A CA 1
ATOM 2469 C C . PRO A 1 306 ? -12.406 22.328 18.672 1 96.44 306 PRO A C 1
ATOM 2471 O O . PRO A 1 306 ? -11.836 21.328 18.203 1 96.44 306 PRO A O 1
ATOM 2474 N N . PRO A 1 307 ? -11.922 22.922 19.703 1 94.5 307 PRO A N 1
ATOM 2475 C CA . PRO A 1 307 ? -10.656 22.547 20.328 1 94.5 307 PRO A CA 1
ATOM 2476 C C . PRO A 1 307 ? -10.617 21.078 20.75 1 94.5 307 PRO A C 1
ATOM 2478 O O . PRO A 1 307 ? -9.602 20.406 20.578 1 94.5 307 PRO A O 1
ATOM 2481 N N . PHE A 1 308 ? -11.734 20.609 21.172 1 92.81 308 PHE A N 1
ATOM 2482 C CA . PHE A 1 308 ? -11.805 19.25 21.703 1 92.81 308 PHE A CA 1
ATOM 2483 C C . PHE A 1 308 ? -11.516 18.234 20.609 1 92.81 308 PHE A C 1
ATOM 2485 O O . PHE A 1 308 ? -11.18 17.078 20.906 1 92.81 308 PHE A O 1
ATOM 2492 N N . GLU A 1 309 ? -11.547 18.609 19.359 1 93.88 309 GLU A N 1
ATOM 2493 C CA . GLU A 1 309 ? -11.383 17.688 18.234 1 93.88 309 GLU A CA 1
ATOM 2494 C C . GLU A 1 309 ? -10.086 17.969 17.484 1 93.88 309 GLU A C 1
ATOM 2496 O O . GLU A 1 309 ? -9.852 17.406 16.406 1 93.88 309 GLU A O 1
ATOM 2501 N N . LEU A 1 310 ? -9.25 18.75 17.984 1 95.25 310 LEU A N 1
ATOM 2502 C CA . LEU A 1 310 ? -8.062 19.156 17.25 1 95.25 310 LEU A CA 1
ATOM 2503 C C . LEU A 1 310 ? -6.934 18.156 17.422 1 95.25 310 LEU A C 1
ATOM 2505 O O . LEU A 1 310 ? -6.016 18.094 16.609 1 95.25 310 LEU A O 1
ATOM 2509 N N . GLY A 1 311 ? -6.98 17.344 18.406 1 92.31 311 GLY A N 1
ATOM 2510 C CA . GLY A 1 311 ? -5.805 16.562 18.766 1 92.31 311 GLY A CA 1
ATOM 2511 C C . GLY A 1 311 ? -4.641 17.406 19.234 1 92.31 311 GLY A C 1
ATOM 2512 O O . GLY A 1 311 ? -4.773 18.625 19.375 1 92.31 311 GLY A O 1
ATOM 2513 N N . ALA A 1 312 ? -3.533 16.844 19.422 1 94.06 312 ALA A N 1
ATOM 2514 C CA . ALA A 1 312 ? -2.395 17.562 19.984 1 94.06 312 ALA A CA 1
ATOM 2515 C C . ALA A 1 312 ? -1.737 18.453 18.953 1 94.06 312 ALA A C 1
ATOM 2517 O O . ALA A 1 312 ? -1.415 19.609 19.234 1 94.06 312 ALA A O 1
ATOM 2518 N N . PRO A 1 313 ? -1.683 18 17.688 1 96.69 313 PRO A N 1
ATOM 2519 C CA . PRO A 1 313 ? -0.852 18.781 16.766 1 96.69 313 PRO A CA 1
ATOM 2520 C C . PRO A 1 313 ? -1.606 19.953 16.125 1 96.69 313 PRO A C 1
ATOM 2522 O O . PRO A 1 313 ? -1.011 20.984 15.844 1 96.69 313 PRO A O 1
ATOM 2525 N N . ALA A 1 314 ? -2.889 19.859 15.898 1 98 314 ALA A N 1
ATOM 2526 C CA . ALA A 1 314 ? -3.607 20.797 15.047 1 98 314 ALA A CA 1
ATOM 2527 C C . ALA A 1 314 ? -3.889 22.109 15.789 1 98 314 ALA A C 1
ATOM 2529 O O . ALA A 1 314 ? -4.449 22.094 16.891 1 98 314 ALA A O 1
ATOM 2530 N N . TYR A 1 315 ? -3.482 23.188 15.164 1 98.12 315 TYR A N 1
ATOM 2531 C CA . TYR A 1 315 ? -3.811 24.547 15.594 1 98.12 315 TYR A CA 1
ATOM 2532 C C . TYR A 1 315 ? -5.227 24.922 15.172 1 98.12 315 TYR A C 1
ATOM 2534 O O . TYR A 1 315 ? -5.973 25.531 15.953 1 98.12 315 TYR A O 1
ATOM 2542 N N . ARG A 1 316 ? -5.578 24.531 14.078 1 98.5 316 ARG A N 1
ATOM 2543 C CA . ARG A 1 316 ? -6.906 24.641 13.484 1 98.5 316 ARG A CA 1
ATOM 2544 C C . ARG A 1 316 ? -7.152 23.516 12.484 1 98.5 316 ARG A C 1
ATOM 2546 O O . ARG A 1 316 ? -6.227 23.062 11.805 1 98.5 316 ARG A O 1
ATOM 2553 N N . LYS A 1 317 ? -8.406 23.109 12.398 1 98.38 317 LYS A N 1
ATOM 2554 C CA . LYS A 1 317 ? -8.75 21.938 11.586 1 98.38 317 LYS A CA 1
ATOM 2555 C C . LYS A 1 317 ? -10.141 22.078 10.984 1 98.38 317 LYS A C 1
ATOM 2557 O O . LYS A 1 317 ? -11.07 22.547 11.648 1 98.38 317 LYS A O 1
ATOM 2562 N N . TYR A 1 318 ? -10.266 21.719 9.734 1 98.75 318 TYR A N 1
ATOM 2563 C CA . TYR A 1 318 ? -11.562 21.578 9.07 1 98.75 318 TYR A CA 1
ATOM 2564 C C . TYR A 1 318 ? -11.844 20.109 8.75 1 98.75 318 TYR A C 1
ATOM 2566 O O . TYR A 1 318 ? -10.945 19.375 8.359 1 98.75 318 TYR A O 1
ATOM 2574 N N . ASP A 1 319 ? -13.039 19.734 8.93 1 98.56 319 ASP A N 1
ATOM 2575 C CA . ASP A 1 319 ? -13.531 18.438 8.445 1 98.56 319 ASP A CA 1
ATOM 2576 C C . ASP A 1 319 ? -14.57 18.641 7.336 1 98.56 319 ASP A C 1
ATOM 2578 O O . ASP A 1 319 ? -15.289 19.641 7.32 1 98.56 319 ASP A O 1
ATOM 2582 N N . ILE A 1 320 ? -14.578 17.781 6.438 1 98.81 320 ILE A N 1
ATOM 2583 C CA . ILE A 1 320 ? -15.648 17.703 5.449 1 98.81 320 ILE A CA 1
ATOM 2584 C C . ILE A 1 320 ? -16.453 16.422 5.641 1 98.81 320 ILE A C 1
ATOM 2586 O O . ILE A 1 320 ? -15.883 15.328 5.695 1 98.81 320 ILE A O 1
ATOM 2590 N N . GLU A 1 321 ? -17.703 16.578 5.812 1 98.62 321 GLU A N 1
ATOM 2591 C CA . GLU A 1 321 ? -18.594 15.438 5.926 1 98.62 321 GLU A CA 1
ATOM 2592 C C . GLU A 1 321 ? -19.5 15.32 4.699 1 98.62 321 GLU A C 1
ATOM 2594 O O . GLU A 1 321 ? -19.938 16.328 4.141 1 98.62 321 GLU A O 1
ATOM 2599 N N . ALA A 1 322 ? -19.75 14.141 4.266 1 98.69 322 ALA A N 1
ATOM 2600 C CA . ALA A 1 322 ? -20.672 13.859 3.172 1 98.69 322 ALA A CA 1
ATOM 2601 C C . ALA A 1 322 ? -21.953 13.203 3.689 1 98.69 322 ALA A C 1
ATOM 2603 O O . ALA A 1 322 ? -21.922 12.398 4.621 1 98.69 322 ALA A O 1
ATOM 2604 N N . TRP A 1 323 ? -23.016 13.602 3.113 1 98.44 323 TRP A N 1
ATOM 2605 C CA . TRP A 1 323 ? -24.266 12.906 3.369 1 98.44 323 TRP A CA 1
ATOM 2606 C C . TRP A 1 323 ? -24.25 11.516 2.744 1 98.44 323 TRP A C 1
ATOM 2608 O O . TRP A 1 323 ? -23.984 11.367 1.548 1 98.44 323 TRP A O 1
ATOM 2618 N N . MET A 1 324 ? -24.484 10.547 3.516 1 97.94 324 MET A N 1
ATOM 2619 C CA . MET A 1 324 ? -24.562 9.156 3.08 1 97.94 324 MET A CA 1
ATOM 2620 C C . MET A 1 324 ? -25.984 8.617 3.207 1 97.94 324 MET A C 1
ATOM 2622 O O . MET A 1 324 ? -26.406 8.18 4.281 1 97.94 324 MET A O 1
ATOM 2626 N N . PRO A 1 325 ? -26.656 8.617 2.109 1 97.56 325 PRO A N 1
ATOM 2627 C CA . PRO A 1 325 ? -28.094 8.375 2.156 1 97.56 325 PRO A CA 1
ATOM 2628 C C . PRO A 1 325 ? -28.438 7.004 2.74 1 97.56 325 PRO A C 1
ATOM 2630 O O . PRO A 1 325 ? -29.422 6.871 3.469 1 97.56 325 PRO A O 1
ATOM 2633 N N . GLY A 1 326 ? -27.703 5.977 2.389 1 95.56 326 GLY A N 1
ATOM 2634 C CA . GLY A 1 326 ? -27.969 4.66 2.953 1 95.56 326 GLY A CA 1
ATOM 2635 C C . GLY A 1 326 ? -27.859 4.629 4.465 1 95.56 326 GLY A C 1
ATOM 2636 O O . GLY A 1 326 ? -28.688 4.031 5.145 1 95.56 326 GLY A O 1
ATOM 2637 N N . ARG A 1 327 ? -26.906 5.281 4.961 1 94.38 327 ARG A N 1
ATOM 2638 C CA . ARG A 1 327 ? -26.656 5.387 6.395 1 94.38 327 ARG A CA 1
ATOM 2639 C C . ARG A 1 327 ? -27.562 6.434 7.031 1 94.38 327 ARG A C 1
ATOM 2641 O O . ARG A 1 327 ? -27.719 6.469 8.25 1 94.38 327 ARG A O 1
ATOM 2648 N N . ASN A 1 328 ? -28.141 7.207 6.277 1 95.31 328 ASN A N 1
ATOM 2649 C CA . ASN A 1 328 ? -28.984 8.305 6.723 1 95.31 328 ASN A CA 1
ATOM 2650 C C . ASN A 1 328 ? -28.281 9.172 7.762 1 95.31 328 ASN A C 1
ATOM 2652 O O . ASN A 1 328 ? -28.828 9.438 8.836 1 95.31 328 ASN A O 1
ATOM 2656 N N . ASN A 1 329 ? -27.047 9.484 7.457 1 96.31 329 ASN A N 1
ATOM 2657 C CA . ASN A 1 329 ? -26.203 10.273 8.344 1 96.31 329 ASN A CA 1
ATOM 2658 C C . ASN A 1 329 ? -25.031 10.891 7.586 1 96.31 329 ASN A C 1
ATOM 2660 O O . ASN A 1 329 ? -24.719 10.477 6.469 1 96.31 329 ASN A O 1
ATOM 2664 N N . TYR A 1 330 ? -24.5 11.93 8.195 1 97.19 330 TYR A N 1
ATOM 2665 C CA . TYR A 1 330 ? -23.25 12.484 7.691 1 97.19 330 TYR A CA 1
ATOM 2666 C C . TYR A 1 330 ? -22.062 11.656 8.156 1 97.19 330 TYR A C 1
ATOM 2668 O O . TYR A 1 330 ? -22.047 11.156 9.281 1 97.19 330 TYR A O 1
ATOM 2676 N N . GLY A 1 331 ? -21.094 11.461 7.281 1 97.25 331 GLY A N 1
ATOM 2677 C CA . GLY A 1 331 ? -19.828 10.836 7.613 1 97.25 331 GLY A CA 1
ATOM 2678 C C . GLY A 1 331 ? -18.625 11.664 7.172 1 97.25 331 GLY A C 1
ATOM 2679 O O . GLY A 1 331 ? -18.625 12.234 6.078 1 97.25 331 GLY A O 1
ATOM 2680 N N . GLU A 1 332 ? -17.625 11.734 8.023 1 97.62 332 GLU A N 1
ATOM 2681 C CA . GLU A 1 332 ? -16.406 12.453 7.684 1 97.62 332 GLU A CA 1
ATOM 2682 C C . GLU A 1 332 ? -15.672 11.781 6.531 1 97.62 332 GLU A C 1
ATOM 2684 O O . GLU A 1 332 ? -15.375 10.586 6.59 1 97.62 332 GLU A O 1
ATOM 2689 N N . ILE A 1 333 ? -15.344 12.57 5.48 1 98.25 333 ILE A N 1
ATOM 2690 C CA . ILE A 1 333 ? -14.664 11.977 4.332 1 98.25 333 ILE A CA 1
ATOM 2691 C C . ILE A 1 333 ? -13.289 12.617 4.168 1 98.25 333 ILE A C 1
ATOM 2693 O O . ILE A 1 333 ? -12.445 12.109 3.42 1 98.25 333 ILE A O 1
ATOM 2697 N N . SER A 1 334 ? -13.047 13.711 4.793 1 98.56 334 SER A N 1
ATOM 2698 C CA . SER A 1 334 ? -11.773 14.414 4.652 1 98.56 334 SER A CA 1
ATOM 2699 C C . SER A 1 334 ? -11.539 15.367 5.82 1 98.56 334 SER A C 1
ATOM 2701 O O . SER A 1 334 ? -12.461 15.672 6.574 1 98.56 334 SER A O 1
ATOM 2703 N N . SER A 1 335 ? -10.273 15.758 5.949 1 98.69 335 SER A N 1
ATOM 2704 C CA . SER A 1 335 ? -9.867 16.75 6.945 1 98.69 335 SER A CA 1
ATOM 2705 C C . SER A 1 335 ? -8.57 17.438 6.539 1 98.69 335 SER A C 1
ATOM 2707 O O . SER A 1 335 ? -7.801 16.906 5.742 1 98.69 335 SER A O 1
ATOM 2709 N N . CYS A 1 336 ? -8.391 18.656 6.938 1 98.88 336 CYS A N 1
ATOM 2710 C CA . CYS A 1 336 ? -7.121 19.359 6.797 1 98.88 336 CYS A CA 1
ATOM 2711 C C . CYS A 1 336 ? -6.809 20.172 8.047 1 98.88 336 CYS A C 1
ATOM 2713 O O . CYS A 1 336 ? -7.719 20.625 8.75 1 98.88 336 CYS A O 1
ATOM 2715 N N . SER A 1 337 ? -5.531 20.344 8.336 1 98.81 337 SER A N 1
ATOM 2716 C CA . SER A 1 337 ? -5.152 21.016 9.578 1 98.81 337 SER A CA 1
ATOM 2717 C C . SER A 1 337 ? -3.869 21.812 9.398 1 98.81 337 SER A C 1
ATOM 2719 O O . SER A 1 337 ? -3.049 21.5 8.531 1 98.81 337 SER A O 1
ATOM 2721 N N . ASN A 1 338 ? -3.812 22.875 10.117 1 98.88 338 ASN A N 1
ATOM 2722 C CA . ASN A 1 338 ? -2.598 23.656 10.328 1 98.88 338 ASN A CA 1
ATOM 2723 C C . ASN A 1 338 ? -1.924 23.297 11.648 1 98.88 338 ASN A C 1
ATOM 2725 O O . ASN A 1 338 ? -2.498 23.5 12.719 1 98.88 338 ASN A O 1
ATOM 2729 N N . CYS A 1 339 ? -0.678 22.828 11.602 1 98.75 339 CYS A N 1
ATOM 2730 C CA . CYS A 1 339 ? -0.012 22.359 12.805 1 98.75 339 CYS A CA 1
ATOM 2731 C C . CYS A 1 339 ? 1.064 23.344 13.258 1 98.75 339 CYS A C 1
ATOM 2733 O O . CYS A 1 339 ? 1.873 23.031 14.133 1 98.75 339 CYS A O 1
ATOM 2735 N N . THR A 1 340 ? 1.136 24.484 12.562 1 98.62 340 THR A N 1
ATOM 2736 C CA . THR A 1 340 ? 2.141 25.5 12.883 1 98.62 340 THR A CA 1
ATOM 2737 C C . THR A 1 340 ? 3.527 24.859 12.977 1 98.62 340 THR A C 1
ATOM 2739 O O . THR A 1 340 ? 3.967 24.172 12.047 1 98.62 340 THR A O 1
ATOM 2742 N N . ASP A 1 341 ? 4.254 25.125 14.023 1 98.38 341 ASP A N 1
ATOM 2743 C CA . ASP A 1 341 ? 5.613 24.594 14.094 1 98.38 341 ASP A CA 1
ATOM 2744 C C . ASP A 1 341 ? 5.676 23.375 15.008 1 98.38 341 ASP A C 1
ATOM 2746 O O . ASP A 1 341 ? 6.762 22.938 15.398 1 98.38 341 ASP A O 1
ATOM 2750 N N . TYR A 1 342 ? 4.492 22.797 15.406 1 97.69 342 TYR A N 1
ATOM 2751 C CA . TYR A 1 342 ? 4.414 21.641 16.297 1 97.69 342 TYR A CA 1
ATOM 2752 C C . TYR A 1 342 ? 5.285 20.5 15.805 1 97.69 342 TYR A C 1
ATOM 2754 O O . TYR A 1 342 ? 6.148 20 16.531 1 97.69 342 TYR A O 1
ATOM 2762 N N . GLN A 1 343 ? 5.09 20.094 14.531 1 97.88 343 GLN A N 1
ATOM 2763 C CA . GLN A 1 343 ? 5.848 18.984 13.953 1 97.88 343 GLN A CA 1
ATOM 2764 C C . GLN A 1 343 ? 7.266 19.422 13.594 1 97.88 343 GLN A C 1
ATOM 2766 O O . GLN A 1 343 ? 8.219 18.672 13.82 1 97.88 343 GLN A O 1
ATOM 2771 N N . SER A 1 344 ? 7.387 20.625 13.047 1 97.94 344 SER A N 1
ATOM 2772 C CA . SER A 1 344 ? 8.68 21.062 12.531 1 97.94 344 SER A CA 1
ATOM 2773 C C . SER A 1 344 ? 9.695 21.234 13.648 1 97.94 344 SER A C 1
ATOM 2775 O O . SER A 1 344 ? 10.883 20.953 13.461 1 97.94 344 SER A O 1
ATOM 2777 N N . ARG A 1 345 ? 9.305 21.656 14.82 1 96.81 345 ARG A N 1
ATOM 2778 C CA . ARG A 1 345 ? 10.211 21.75 15.961 1 96.81 345 ARG A CA 1
ATOM 2779 C C . ARG A 1 345 ? 10.688 20.375 16.406 1 96.81 345 ARG A C 1
ATOM 2781 O O . ARG A 1 345 ? 11.852 20.203 16.781 1 96.81 345 ARG A O 1
ATOM 2788 N N . ARG A 1 346 ? 9.805 19.484 16.375 1 95.25 346 ARG A N 1
ATOM 2789 C CA . ARG A 1 346 ? 10.109 18.141 16.828 1 95.25 346 ARG A CA 1
ATOM 2790 C C . ARG A 1 346 ? 10.945 17.391 15.797 1 95.25 346 ARG A C 1
ATOM 2792 O O . ARG A 1 346 ? 11.742 16.516 16.141 1 95.25 346 ARG A O 1
ATOM 2799 N N . LEU A 1 347 ? 10.852 17.797 14.492 1 94.94 347 LEU A N 1
ATOM 2800 C CA . LEU A 1 347 ? 11.562 17.125 13.406 1 94.94 347 LEU A CA 1
ATOM 2801 C C . LEU A 1 347 ? 12.703 17.984 12.891 1 94.94 347 LEU A C 1
ATOM 2803 O O . LEU A 1 347 ? 13.438 17.578 11.992 1 94.94 347 LEU A O 1
ATOM 2807 N N . HIS A 1 348 ? 12.875 19.125 13.383 1 94.56 348 HIS A N 1
ATOM 2808 C CA . HIS A 1 348 ? 13.938 20.047 13.008 1 94.56 348 HIS A CA 1
ATOM 2809 C C . HIS A 1 348 ? 13.828 20.438 11.531 1 94.56 348 HIS A C 1
ATOM 2811 O O . HIS A 1 348 ? 14.812 20.344 10.789 1 94.56 348 HIS A O 1
ATOM 2817 N N . ILE A 1 349 ? 12.688 20.828 11.141 1 96.19 349 ILE A N 1
ATOM 2818 C CA . ILE A 1 349 ? 12.469 21.344 9.797 1 96.19 349 ILE A CA 1
ATOM 2819 C C . ILE A 1 349 ? 12.461 22.875 9.82 1 96.19 349 ILE A C 1
ATOM 2821 O O . ILE A 1 349 ? 11.602 23.484 10.469 1 96.19 349 ILE A O 1
ATOM 2825 N N . LYS A 1 350 ? 13.398 23.484 9.133 1 97.31 350 LYS A N 1
ATOM 2826 C CA . LYS A 1 350 ? 13.602 24.922 9.234 1 97.31 350 LYS A CA 1
ATOM 2827 C C . LYS A 1 350 ? 13.68 25.562 7.852 1 97.31 350 LYS A C 1
ATOM 2829 O O . LYS A 1 350 ? 13.656 24.875 6.836 1 97.31 350 LYS A O 1
ATOM 2834 N N . TYR A 1 351 ? 13.547 26.875 7.785 1 96.88 351 TYR A N 1
ATOM 2835 C CA . TYR A 1 351 ? 13.867 27.656 6.598 1 96.88 351 TYR A CA 1
ATOM 2836 C C . TYR A 1 351 ? 14.75 28.859 6.949 1 96.88 351 TYR A C 1
ATOM 2838 O O . TYR A 1 351 ? 14.812 29.266 8.109 1 96.88 351 TYR A O 1
ATOM 2846 N N . THR A 1 352 ? 15.484 29.234 5.965 1 95.62 352 THR A N 1
ATOM 2847 C CA . THR A 1 352 ? 16.344 30.422 6.121 1 95.62 352 THR A CA 1
ATOM 2848 C C . THR A 1 352 ? 15.727 31.625 5.414 1 95.62 352 THR A C 1
ATOM 2850 O O . THR A 1 352 ? 15.266 31.516 4.277 1 95.62 352 THR A O 1
ATOM 2853 N N . ASP A 1 353 ? 15.648 32.688 6.133 1 93.25 353 ASP A N 1
ATOM 2854 C CA . ASP A 1 353 ? 15.258 34 5.633 1 93.25 353 ASP A CA 1
ATOM 2855 C C . ASP A 1 353 ? 16.266 35.062 6.043 1 93.25 353 ASP A C 1
ATOM 2857 O O . ASP A 1 353 ? 16.375 35.375 7.227 1 93.25 353 ASP A O 1
ATOM 2861 N N . ASN A 1 354 ? 16.938 35.656 5.109 1 92.31 354 ASN A N 1
ATOM 2862 C CA . ASN A 1 354 ? 17.953 36.656 5.398 1 92.31 354 ASN A CA 1
ATOM 2863 C C . ASN A 1 354 ? 18.922 36.188 6.477 1 92.31 354 ASN A C 1
ATOM 2865 O O . ASN A 1 354 ? 19.141 36.875 7.473 1 92.31 354 ASN A O 1
ATOM 2869 N N . ASN A 1 355 ? 19.344 34.906 6.383 1 89.69 355 ASN A N 1
ATOM 2870 C CA . ASN A 1 355 ? 20.375 34.281 7.207 1 89.69 355 ASN A CA 1
ATOM 2871 C C . ASN A 1 355 ? 19.844 33.938 8.602 1 89.69 355 ASN A C 1
ATOM 2873 O O . ASN A 1 355 ? 20.625 33.688 9.523 1 89.69 355 ASN A O 1
ATOM 2877 N N . VAL A 1 356 ? 18.641 34.094 8.789 1 94.44 356 VAL A N 1
ATOM 2878 C CA . VAL A 1 356 ? 18.016 33.656 10.039 1 94.44 356 VAL A CA 1
ATOM 2879 C C . VAL A 1 356 ? 17.297 32.344 9.812 1 94.44 356 VAL A C 1
ATOM 2881 O O . VAL A 1 356 ? 16.531 32.219 8.859 1 94.44 356 VAL A O 1
ATOM 2884 N N . ARG A 1 357 ? 17.531 31.438 10.695 1 95.06 357 ARG A N 1
ATOM 2885 C CA . ARG A 1 357 ? 16.859 30.141 10.625 1 95.06 357 ARG A CA 1
ATOM 2886 C C . ARG A 1 357 ? 15.609 30.125 11.5 1 95.06 357 ARG A C 1
ATOM 2888 O O . ARG A 1 357 ? 15.656 30.516 12.672 1 95.06 357 ARG A O 1
ATOM 2895 N N . LYS A 1 358 ? 14.492 29.781 10.938 1 97.19 358 LYS A N 1
ATOM 2896 C CA . LYS A 1 358 ? 13.211 29.672 11.625 1 97.19 358 LYS A CA 1
ATOM 2897 C C . LYS A 1 358 ? 12.539 28.328 11.312 1 97.19 358 LYS A C 1
ATOM 2899 O O . LYS A 1 358 ? 12.891 27.672 10.336 1 97.19 358 LYS A O 1
ATOM 2904 N N . TYR A 1 359 ? 11.648 28 12.188 1 97.94 359 TYR A N 1
ATOM 2905 C CA . TYR A 1 359 ? 10.906 26.766 11.945 1 97.94 359 TYR A CA 1
ATOM 2906 C C . TYR A 1 359 ? 9.773 26.984 10.953 1 97.94 359 TYR A C 1
ATOM 2908 O O . TYR A 1 359 ? 9.102 28.016 11 1 97.94 359 TYR A O 1
ATOM 2916 N N . VAL A 1 360 ? 9.586 26.062 10.094 1 98.56 360 VAL A N 1
ATOM 2917 C CA . VAL A 1 360 ? 8.477 26.109 9.148 1 98.56 360 VAL A CA 1
ATOM 2918 C C . VAL A 1 360 ? 7.176 25.734 9.852 1 98.56 360 VAL A C 1
ATOM 2920 O O . VAL A 1 360 ? 7.195 25.219 10.977 1 98.56 360 VAL A O 1
ATOM 2923 N N . HIS A 1 361 ? 6.078 26.062 9.234 1 98.88 361 HIS A N 1
ATOM 2924 C CA . HIS A 1 361 ? 4.793 25.469 9.594 1 98.88 361 HIS A CA 1
ATOM 2925 C C . HIS A 1 361 ? 4.461 24.281 8.68 1 98.88 361 HIS A C 1
ATOM 2927 O O . HIS A 1 361 ? 4.828 24.281 7.504 1 98.88 361 HIS A O 1
ATOM 2933 N N . THR A 1 362 ? 3.828 23.281 9.25 1 98.88 362 THR A N 1
ATOM 2934 C CA . THR A 1 362 ? 3.393 22.125 8.469 1 98.88 362 THR A CA 1
ATOM 2935 C C . THR A 1 362 ? 1.87 22.031 8.453 1 98.88 362 THR A C 1
ATOM 2937 O O . THR A 1 362 ? 1.209 22.344 9.445 1 98.88 362 THR A O 1
ATOM 2940 N N . LEU A 1 363 ? 1.328 21.703 7.355 1 98.94 363 LEU A N 1
ATOM 2941 C CA . LEU A 1 363 ? -0.1 21.469 7.168 1 98.94 363 LEU A CA 1
ATOM 2942 C C . LEU A 1 363 ? -0.349 20.156 6.457 1 98.94 363 LEU A C 1
ATOM 2944 O O . LEU A 1 363 ? 0.507 19.672 5.711 1 98.94 363 LEU A O 1
ATOM 2948 N N . ASN A 1 364 ? -1.432 19.562 6.746 1 98.81 364 ASN A N 1
ATOM 2949 C CA . ASN A 1 364 ? -1.834 18.312 6.094 1 98.81 364 ASN A CA 1
ATOM 2950 C C . ASN A 1 364 ? -3.305 18.344 5.688 1 98.81 364 ASN A C 1
ATOM 2952 O O . ASN A 1 364 ? -4.07 19.172 6.172 1 98.81 364 ASN A O 1
ATOM 2956 N N . GLY A 1 365 ? -3.639 17.531 4.762 1 98.88 365 GLY A N 1
ATOM 2957 C CA . GLY A 1 365 ? -5.008 17.391 4.297 1 98.88 365 GLY A CA 1
ATOM 2958 C C . GLY A 1 365 ? -5.254 16.094 3.537 1 98.88 365 GLY A C 1
ATOM 2959 O O . GLY A 1 365 ? -4.426 15.688 2.727 1 98.88 365 GLY A O 1
ATOM 2960 N N . THR A 1 366 ? -6.387 15.477 3.811 1 98.81 366 THR A N 1
ATOM 2961 C CA . THR A 1 366 ? -6.809 14.289 3.08 1 98.81 366 THR A CA 1
ATOM 2962 C C . THR A 1 366 ? -7.379 14.664 1.717 1 98.81 366 THR A C 1
ATOM 2964 O O . THR A 1 366 ? -8.398 15.352 1.632 1 98.81 366 THR A O 1
ATOM 2967 N N . ALA A 1 367 ? -6.703 14.227 0.711 1 98.88 367 ALA A N 1
ATOM 2968 C CA . ALA A 1 367 ? -7.219 14.469 -0.631 1 98.88 367 ALA A CA 1
ATOM 2969 C C . ALA A 1 367 ? -8.25 13.414 -1.026 1 98.88 367 ALA A C 1
ATOM 2971 O O . ALA A 1 367 ? -9.203 13.711 -1.752 1 98.88 367 ALA A O 1
ATOM 2972 N N . CYS A 1 368 ? -8.008 12.172 -0.513 1 98.75 368 CYS A N 1
ATOM 2973 C CA . CYS A 1 368 ? -8.953 11.102 -0.82 1 98.75 368 CYS A CA 1
ATOM 2974 C C . CYS A 1 368 ? -8.766 9.922 0.118 1 98.75 368 CYS A C 1
ATOM 2976 O O . CYS A 1 368 ? -7.746 9.227 0.051 1 98.75 368 CYS A O 1
ATOM 2978 N N . ALA A 1 369 ? -9.656 9.711 0.981 1 98.25 369 ALA A N 1
ATOM 2979 C CA . ALA A 1 369 ? -9.742 8.461 1.73 1 98.25 369 ALA A CA 1
ATOM 2980 C C . ALA A 1 369 ? -10.664 7.465 1.029 1 98.25 369 ALA A C 1
ATOM 2982 O O . ALA A 1 369 ? -11.883 7.559 1.135 1 98.25 369 ALA A O 1
ATOM 2983 N N . ILE A 1 370 ? -10.141 6.48 0.421 1 98 370 ILE A N 1
ATOM 2984 C CA . ILE A 1 370 ? -10.812 5.668 -0.583 1 98 370 ILE A CA 1
ATOM 2985 C C . ILE A 1 370 ? -12.07 5.043 0.019 1 98 370 ILE A C 1
ATOM 2987 O O . ILE A 1 370 ? -13.164 5.172 -0.538 1 98 370 ILE A O 1
ATOM 2991 N N . PRO A 1 371 ? -12.031 4.387 1.191 1 96.12 371 PRO A N 1
ATOM 2992 C CA . PRO A 1 371 ? -13.234 3.697 1.662 1 96.12 371 PRO A CA 1
ATOM 2993 C C . PRO A 1 371 ? -14.398 4.652 1.931 1 96.12 371 PRO A C 1
ATOM 2995 O O . PRO A 1 371 ? -15.531 4.379 1.529 1 96.12 371 PRO A O 1
ATOM 2998 N N . ARG A 1 372 ? -14.125 5.762 2.525 1 97.62 372 ARG A N 1
ATOM 2999 C CA . ARG A 1 372 ? -15.188 6.691 2.895 1 97.62 372 ARG A CA 1
ATOM 3000 C C . ARG A 1 372 ? -15.781 7.363 1.66 1 97.62 372 ARG A C 1
ATOM 3002 O O . ARG A 1 372 ? -16.984 7.59 1.592 1 97.62 372 ARG A O 1
ATOM 3009 N N . ILE A 1 373 ? -14.922 7.688 0.689 1 98.62 373 ILE A N 1
ATOM 3010 C CA . ILE A 1 373 ? -15.391 8.289 -0.554 1 98.62 373 ILE A CA 1
ATOM 3011 C C . ILE A 1 373 ? -16.25 7.281 -1.314 1 98.62 373 ILE A C 1
ATOM 3013 O O . ILE A 1 373 ? -17.281 7.648 -1.889 1 98.62 373 ILE A O 1
ATOM 3017 N N . LEU A 1 374 ? -15.844 6.012 -1.311 1 98.44 374 LEU A N 1
ATOM 3018 C CA . LEU A 1 374 ? -16.609 4.984 -1.998 1 98.44 374 LEU A CA 1
ATOM 3019 C C . LEU A 1 374 ? -18 4.832 -1.373 1 98.44 374 LEU A C 1
ATOM 3021 O O . LEU A 1 374 ? -18.984 4.66 -2.084 1 98.44 374 LEU A O 1
ATOM 3025 N N . ILE A 1 375 ? -18.094 4.871 -0.034 1 97.81 375 ILE A N 1
ATOM 3026 C CA . ILE A 1 375 ? -19.375 4.793 0.65 1 97.81 375 ILE A CA 1
ATOM 3027 C C . ILE A 1 375 ? -20.281 5.938 0.189 1 97.81 375 ILE A C 1
ATOM 3029 O O . ILE A 1 375 ? -21.422 5.711 -0.218 1 97.81 375 ILE A O 1
ATOM 3033 N N . ALA A 1 376 ? -19.719 7.16 0.215 1 98.44 376 ALA A N 1
ATOM 3034 C CA . ALA A 1 376 ? -20.5 8.336 -0.186 1 98.44 376 ALA A CA 1
ATOM 3035 C C . ALA A 1 376 ? -20.953 8.219 -1.639 1 98.44 376 ALA A C 1
ATOM 3037 O O . ALA A 1 376 ? -22.109 8.492 -1.958 1 98.44 376 ALA A O 1
ATOM 3038 N N . LEU A 1 377 ? -20.094 7.762 -2.541 1 98.5 377 LEU A N 1
ATOM 3039 C CA . LEU A 1 377 ? -20.359 7.676 -3.971 1 98.5 377 LEU A CA 1
ATOM 3040 C C . LEU A 1 377 ? -21.438 6.633 -4.262 1 98.5 377 LEU A C 1
ATOM 3042 O O . LEU A 1 377 ? -22.422 6.926 -4.934 1 98.5 377 LEU A O 1
ATOM 3046 N N . LEU A 1 378 ? -21.25 5.43 -3.742 1 98.25 378 LEU A N 1
ATOM 3047 C CA . LEU A 1 378 ? -22.141 4.332 -4.078 1 98.25 378 LEU A CA 1
ATOM 3048 C C . LEU A 1 378 ? -23.547 4.586 -3.52 1 98.25 378 LEU A C 1
ATOM 3050 O O . LEU A 1 378 ? -24.547 4.316 -4.191 1 98.25 378 LEU A O 1
ATOM 3054 N N . GLU A 1 379 ? -23.594 5.098 -2.293 1 97.88 379 GLU A N 1
ATOM 3055 C CA . GLU A 1 379 ? -24.906 5.34 -1.698 1 97.88 379 GLU A CA 1
ATOM 3056 C C . GLU A 1 379 ? -25.641 6.484 -2.402 1 97.88 379 GLU A C 1
ATOM 3058 O O . GLU A 1 379 ? -26.859 6.477 -2.514 1 97.88 379 GLU A O 1
ATOM 3063 N N . THR A 1 380 ? -24.891 7.438 -2.877 1 98.31 380 THR A N 1
ATOM 3064 C CA . THR A 1 380 ? -25.484 8.609 -3.521 1 98.31 380 THR A CA 1
ATOM 3065 C C . THR A 1 380 ? -25.938 8.273 -4.938 1 98.31 380 THR A C 1
ATOM 3067 O O . THR A 1 380 ? -27.016 8.695 -5.371 1 98.31 380 THR A O 1
ATOM 3070 N N . HIS A 1 381 ? -25.188 7.438 -5.668 1 98.31 381 HIS A N 1
ATOM 3071 C CA . HIS A 1 381 ? -25.406 7.297 -7.105 1 98.31 381 HIS A CA 1
ATOM 3072 C C . HIS A 1 381 ? -26.031 5.949 -7.434 1 98.31 381 HIS A C 1
ATOM 3074 O O . HIS A 1 381 ? -26.031 5.527 -8.594 1 98.31 381 HIS A O 1
ATOM 3080 N N . GLN A 1 382 ? -26.547 5.273 -6.414 1 97.5 382 GLN A N 1
ATOM 3081 C CA . GLN A 1 382 ? -27.219 4 -6.633 1 97.5 382 GLN A CA 1
ATOM 3082 C C . GLN A 1 382 ? -28.516 4.191 -7.41 1 97.5 382 GLN A C 1
ATOM 3084 O O . GLN A 1 382 ? -29.219 5.195 -7.234 1 97.5 382 GLN A O 1
ATOM 3089 N N . ASP A 1 383 ? -28.75 3.258 -8.297 1 93.69 383 ASP A N 1
ATOM 3090 C CA . ASP A 1 383 ? -30.031 3.15 -8.992 1 93.69 383 ASP A CA 1
ATOM 3091 C C . ASP A 1 383 ? -30.906 2.072 -8.359 1 93.69 383 ASP A C 1
ATOM 3093 O O . ASP A 1 383 ? -30.406 1.027 -7.934 1 93.69 383 ASP A O 1
ATOM 3097 N N . PRO A 1 384 ? -32.188 2.314 -8.289 1 85.31 384 PRO A N 1
ATOM 3098 C CA . PRO A 1 384 ? -33.094 1.302 -7.719 1 85.31 384 PRO A CA 1
ATOM 3099 C C . PRO A 1 384 ? -33.031 -0.028 -8.469 1 85.31 384 PRO A C 1
ATOM 3101 O O . PRO A 1 384 ? -33.344 -1.077 -7.895 1 85.31 384 PRO A O 1
ATOM 3104 N N . LYS A 1 385 ? -32.594 -0.022 -9.664 1 83.69 385 LYS A N 1
ATOM 3105 C CA . LYS A 1 385 ? -32.562 -1.23 -10.477 1 83.69 385 LYS A CA 1
ATOM 3106 C C . LYS A 1 385 ? -31.25 -1.973 -10.305 1 83.69 385 LYS A C 1
ATOM 3108 O O . LYS A 1 385 ? -30.984 -2.963 -10.992 1 83.69 385 LYS A O 1
ATOM 3113 N N . GLY A 1 386 ? -30.391 -1.444 -9.492 1 86 386 GLY A N 1
ATOM 3114 C CA . GLY A 1 386 ? -29.234 -2.244 -9.102 1 86 386 GLY A CA 1
ATOM 3115 C C . GLY A 1 386 ? -27.953 -1.835 -9.805 1 86 386 GLY A C 1
ATOM 3116 O O . GLY A 1 386 ? -27.062 -2.662 -10.023 1 86 386 GLY A O 1
ATOM 3117 N N . LYS A 1 387 ? -27.828 -0.705 -10.344 1 94.56 387 LYS A N 1
ATOM 3118 C CA . LYS A 1 387 ? -26.594 -0.178 -10.906 1 94.56 387 LYS A CA 1
ATOM 3119 C C . LYS A 1 387 ? -26.125 1.05 -10.133 1 94.56 387 LYS A C 1
ATOM 3121 O O . LYS A 1 387 ? -26.891 1.65 -9.375 1 94.56 387 LYS A O 1
ATOM 3126 N N . ILE A 1 388 ? -24.906 1.308 -10.234 1 98.06 388 ILE A N 1
ATOM 3127 C CA . ILE A 1 388 ? -24.312 2.512 -9.656 1 98.06 388 ILE A CA 1
ATOM 3128 C C . ILE A 1 388 ? -23.797 3.42 -10.766 1 98.06 388 ILE A C 1
ATOM 3130 O O . ILE A 1 388 ? -22.906 3.041 -11.523 1 98.06 388 ILE A O 1
ATOM 3134 N N . PHE A 1 389 ? -24.328 4.613 -10.867 1 97.88 389 PHE A N 1
ATOM 3135 C CA . PHE A 1 389 ? -23.859 5.566 -11.867 1 97.88 389 PHE A CA 1
ATOM 3136 C C . PHE A 1 389 ? -22.5 6.145 -11.461 1 97.88 389 PHE A C 1
ATOM 3138 O O . PHE A 1 389 ? -22.281 6.477 -10.297 1 97.88 389 PHE A O 1
ATOM 3145 N N . ILE A 1 390 ? -21.594 6.156 -12.383 1 98.44 390 ILE A N 1
ATOM 3146 C CA . ILE A 1 390 ? -20.266 6.719 -12.164 1 98.44 390 ILE A CA 1
ATOM 3147 C C . ILE A 1 390 ? -20.281 8.211 -12.484 1 98.44 390 ILE A C 1
ATOM 3149 O O . ILE A 1 390 ? -20.672 8.617 -13.578 1 98.44 390 ILE A O 1
ATOM 3153 N N . PRO A 1 391 ? -19.875 9.094 -11.531 1 98.44 391 PRO A N 1
ATOM 3154 C CA . PRO A 1 391 ? -19.781 10.523 -11.844 1 98.44 391 PRO A CA 1
ATOM 3155 C C . PRO A 1 391 ? -18.984 10.797 -13.125 1 98.44 391 PRO A C 1
ATOM 3157 O O . PRO A 1 391 ? -17.984 10.125 -13.391 1 98.44 391 PRO A O 1
ATOM 3160 N N . GLN A 1 392 ? -19.406 11.836 -13.891 1 98.38 392 GLN A N 1
ATOM 3161 C CA . GLN A 1 392 ? -18.828 12.148 -15.188 1 98.38 392 GLN A CA 1
ATOM 3162 C C . GLN A 1 392 ? -17.312 12.375 -15.086 1 98.38 392 GLN A C 1
ATOM 3164 O O . GLN A 1 392 ? -16.562 11.93 -15.945 1 98.38 392 GLN A O 1
ATOM 3169 N N . VAL A 1 393 ? -16.891 12.969 -14.055 1 98.31 393 VAL A N 1
ATOM 3170 C CA . VAL A 1 393 ? -15.492 13.375 -13.898 1 98.31 393 VAL A CA 1
ATOM 3171 C C . VAL A 1 393 ? -14.617 12.133 -13.719 1 98.31 393 VAL A C 1
ATOM 3173 O O . VAL A 1 393 ? -13.414 12.172 -13.992 1 98.31 393 VAL A O 1
ATOM 3176 N N . LEU A 1 394 ? -15.203 10.961 -13.281 1 98.31 394 LEU A N 1
ATOM 3177 C CA . LEU A 1 394 ? -14.43 9.758 -13.016 1 98.31 394 LEU A CA 1
ATOM 3178 C C . LEU A 1 394 ? -14.43 8.828 -14.234 1 98.31 394 LEU A C 1
ATOM 3180 O O . LEU A 1 394 ? -13.602 7.918 -14.32 1 98.31 394 LEU A O 1
ATOM 3184 N N . GLN A 1 395 ? -15.344 9.023 -15.141 1 98.19 395 GLN A N 1
ATOM 3185 C CA . GLN A 1 395 ? -15.57 8.102 -16.25 1 98.19 395 GLN A CA 1
ATOM 3186 C C . GLN A 1 395 ? -14.32 7.961 -17.109 1 98.19 395 GLN A C 1
ATOM 3188 O O . GLN A 1 395 ? -13.961 6.852 -17.516 1 98.19 395 GLN A O 1
ATOM 3193 N N . PRO A 1 396 ? -13.555 9.078 -17.406 1 95.75 396 PRO A N 1
ATOM 3194 C CA . PRO A 1 396 ? -12.336 8.914 -18.203 1 95.75 396 PRO A CA 1
ATOM 3195 C C . PRO A 1 396 ? -11.305 8.016 -17.516 1 95.75 396 PRO A C 1
ATOM 3197 O O . PRO A 1 396 ? -10.477 7.398 -18.188 1 95.75 396 PRO A O 1
ATOM 3200 N N . TYR A 1 397 ? -11.367 7.93 -16.203 1 95.38 397 TYR A N 1
ATOM 3201 C CA . TYR A 1 397 ? -10.406 7.133 -15.445 1 95.38 397 TYR A CA 1
ATOM 3202 C C . TYR A 1 397 ? -10.883 5.691 -15.312 1 95.38 397 TYR A C 1
ATOM 3204 O O . TYR A 1 397 ? -10.156 4.84 -14.789 1 95.38 397 TYR A O 1
ATOM 3212 N N . MET A 1 398 ? -12.086 5.414 -15.742 1 95.12 398 MET A N 1
ATOM 3213 C CA . MET A 1 398 ? -12.664 4.07 -15.727 1 95.12 398 MET A CA 1
ATOM 3214 C C . MET A 1 398 ? -12.922 3.576 -17.141 1 95.12 398 MET A C 1
ATOM 3216 O O . MET A 1 398 ? -13.914 2.887 -17.391 1 95.12 398 MET A O 1
ATOM 3220 N N . ASN A 1 399 ? -12.07 4.008 -18.047 1 92 399 ASN A N 1
ATOM 3221 C CA . ASN A 1 399 ? -12.164 3.602 -19.453 1 92 399 ASN A CA 1
ATOM 3222 C C . ASN A 1 399 ? -13.523 3.955 -20.047 1 92 399 ASN A C 1
ATOM 3224 O O . ASN A 1 399 ? -14.086 3.176 -20.812 1 92 399 ASN A O 1
ATOM 3228 N N . GLY A 1 400 ? -14.172 4.984 -19.625 1 95.12 400 GLY A N 1
ATOM 3229 C CA . GLY A 1 400 ? -15.398 5.508 -20.203 1 95.12 400 GLY A CA 1
ATOM 3230 C C . GLY A 1 400 ? -16.641 4.844 -19.656 1 95.12 400 GLY A C 1
ATOM 3231 O O . GLY A 1 400 ? -17.766 5.164 -20.078 1 95.12 400 GLY A O 1
ATOM 3232 N N . LYS A 1 401 ? -16.547 3.953 -18.672 1 96.38 401 LYS A N 1
ATOM 3233 C CA . LYS A 1 401 ? -17.703 3.285 -18.078 1 96.38 401 LYS A CA 1
ATOM 3234 C C . LYS A 1 401 ? -18.656 4.293 -17.438 1 96.38 401 LYS A C 1
ATOM 3236 O O . LYS A 1 401 ? -18.203 5.227 -16.766 1 96.38 401 LYS A O 1
ATOM 3241 N N . LYS A 1 402 ? -19.953 4.043 -17.625 1 97.25 402 LYS A N 1
ATOM 3242 C CA . LYS A 1 402 ? -20.938 4.996 -17.125 1 97.25 402 LYS A CA 1
ATOM 3243 C C . LYS A 1 402 ? -21.609 4.477 -15.859 1 97.25 402 LYS A C 1
ATOM 3245 O O . LYS A 1 402 ? -22.219 5.25 -15.109 1 97.25 402 LYS A O 1
ATOM 3250 N N . TYR A 1 403 ? -21.562 3.148 -15.727 1 97.19 403 TYR A N 1
ATOM 3251 C CA . TYR A 1 403 ? -22.188 2.562 -14.547 1 97.19 403 TYR A CA 1
ATOM 3252 C C . TYR A 1 403 ? -21.5 1.264 -14.148 1 97.19 403 TYR A C 1
ATOM 3254 O O . TYR A 1 403 ? -20.766 0.68 -14.945 1 97.19 403 TYR A O 1
ATOM 3262 N N . ILE A 1 404 ? -21.578 0.897 -12.898 1 96.88 404 ILE A N 1
ATOM 3263 C CA . ILE A 1 404 ? -21.141 -0.378 -12.352 1 96.88 404 ILE A CA 1
ATOM 3264 C C . ILE A 1 404 ? -22.328 -1.312 -12.18 1 96.88 404 ILE A C 1
ATOM 3266 O O . ILE A 1 404 ? -23.391 -0.895 -11.703 1 96.88 404 ILE A O 1
ATOM 3270 N N . SER A 1 405 ? -22.172 -2.535 -12.602 1 94.31 405 SER A N 1
ATOM 3271 C CA . SER A 1 405 ? -23.219 -3.543 -12.469 1 94.31 405 SER A CA 1
ATOM 3272 C C . SER A 1 405 ? -22.719 -4.762 -11.703 1 94.31 405 SER A C 1
ATOM 3274 O O . SER A 1 405 ? -21.625 -4.746 -11.156 1 94.31 405 SER A O 1
ATOM 3276 N N . LYS A 1 406 ? -23.594 -5.746 -11.664 1 92.31 406 LYS A N 1
ATOM 3277 C CA . LYS A 1 406 ? -23.297 -6.941 -10.883 1 92.31 406 LYS A CA 1
ATOM 3278 C C . LYS A 1 406 ? -22.062 -7.66 -11.43 1 92.31 406 LYS A C 1
ATOM 3280 O O . LYS A 1 406 ? -21.922 -7.812 -12.641 1 92.31 406 LYS A O 1
ATOM 3285 N N . ASN A 1 407 ? -21.188 -7.969 -10.508 1 90.62 407 ASN A N 1
ATOM 3286 C CA . ASN A 1 407 ? -20.016 -8.766 -10.859 1 90.62 407 ASN A CA 1
ATOM 3287 C C . ASN A 1 407 ? -20.375 -10.25 -10.984 1 90.62 407 ASN A C 1
ATOM 3289 O O . ASN A 1 407 ? -20.75 -10.891 -10.008 1 90.62 407 ASN A O 1
ATOM 3293 N N . ILE A 1 408 ? -20.172 -10.867 -12.102 1 80.19 408 ILE A N 1
ATOM 3294 C CA . ILE A 1 408 ? -20.578 -12.25 -12.336 1 80.19 408 ILE A CA 1
ATOM 3295 C C . ILE A 1 408 ? -19.328 -13.125 -12.508 1 80.19 408 ILE A C 1
ATOM 3297 O O . ILE A 1 408 ? -19.438 -14.352 -12.641 1 80.19 408 ILE A O 1
ATOM 3301 N N . ILE A 1 409 ? -18.234 -12.562 -12.438 1 76 409 ILE A N 1
ATOM 3302 C CA . ILE A 1 409 ? -17 -13.281 -12.742 1 76 409 ILE A CA 1
ATOM 3303 C C . ILE A 1 409 ? -16.453 -13.945 -11.477 1 76 409 ILE A C 1
ATOM 3305 O O . ILE A 1 409 ? -16.094 -15.125 -11.492 1 76 409 ILE A O 1
ATOM 3309 N N . THR A 1 410 ? -16.391 -13.203 -10.422 1 74.38 410 THR A N 1
ATOM 3310 C CA . THR A 1 410 ? -15.859 -13.75 -9.18 1 74.38 410 THR A CA 1
ATOM 3311 C C . THR A 1 410 ? -16.953 -14.492 -8.406 1 74.38 410 THR A C 1
ATOM 3313 O O . THR A 1 410 ? -18.016 -13.922 -8.117 1 74.38 410 THR A O 1
ATOM 3316 N N . PRO A 1 411 ? -16.672 -15.75 -8.117 1 70.31 411 PRO A N 1
ATOM 3317 C CA . PRO A 1 411 ? -17.719 -16.531 -7.453 1 70.31 411 PRO A CA 1
ATOM 3318 C C . PRO A 1 411 ? -18.078 -15.992 -6.07 1 70.31 411 PRO A C 1
ATOM 3320 O O . PRO A 1 411 ? -17.219 -15.453 -5.375 1 70.31 411 PRO A O 1
ATOM 3323 N N . GLU A 1 412 ? -19.406 -16.016 -5.844 1 66.44 412 GLU A N 1
ATOM 3324 C CA . GLU A 1 412 ? -19.844 -15.734 -4.48 1 66.44 412 GLU A CA 1
ATOM 3325 C C . GLU A 1 412 ? -19.406 -16.844 -3.521 1 66.44 412 GLU A C 1
ATOM 3327 O O . GLU A 1 412 ? -19.406 -18.016 -3.887 1 66.44 412 GLU A O 1
ATOM 3332 N N . LEU A 1 413 ? -18.469 -16.625 -2.617 1 57.56 413 LEU A N 1
ATOM 3333 C CA . LEU A 1 413 ? -17.969 -17.656 -1.71 1 57.56 413 LEU A CA 1
ATOM 3334 C C . LEU A 1 413 ? -19.109 -18.266 -0.907 1 57.56 413 LEU A C 1
ATOM 3336 O O . LEU A 1 413 ? -19.859 -17.562 -0.226 1 57.56 413 LEU A O 1
ATOM 3340 N N . LYS A 1 414 ? -19.828 -19.266 -1.513 1 50.88 414 LYS A N 1
ATOM 3341 C CA . LYS A 1 414 ? -20.688 -20.031 -0.618 1 50.88 414 LYS A CA 1
ATOM 3342 C C . LYS A 1 414 ? -19.875 -20.766 0.445 1 50.88 414 LYS A C 1
ATOM 3344 O O . LYS A 1 414 ? -19 -21.547 0.12 1 50.88 414 LYS A O 1
ATOM 3349 N N . LEU A 1 415 ? -19.641 -20.094 1.563 1 45.5 415 LEU A N 1
ATOM 3350 C CA . LEU A 1 415 ? -18.906 -20.75 2.637 1 45.5 415 LEU A CA 1
ATOM 3351 C C . LEU A 1 415 ? -19.469 -22.141 2.904 1 45.5 415 LEU A C 1
ATOM 3353 O O . LEU A 1 415 ? -20.672 -22.312 3.068 1 45.5 415 LEU A O 1
ATOM 3357 N N . MET A 1 416 ? -18.859 -23.141 2.549 1 38.12 416 MET A N 1
ATOM 3358 C CA . MET A 1 416 ? -19.25 -24.469 3.01 1 38.12 416 MET A CA 1
ATOM 3359 C C . MET A 1 416 ? -19.391 -24.5 4.527 1 38.12 416 MET A C 1
ATOM 3361 O O . MET A 1 416 ? -18.547 -23.938 5.242 1 38.12 416 MET A O 1
ATOM 3365 N N . LYS A 1 417 ? -20.594 -24.766 5.035 1 38.66 417 LYS A N 1
ATOM 3366 C CA . LYS A 1 417 ? -20.844 -25.031 6.449 1 38.66 417 LYS A CA 1
ATOM 3367 C C . LYS A 1 417 ? -19.859 -26.078 6.988 1 38.66 417 LYS A C 1
ATOM 3369 O O . LYS A 1 417 ? -19.859 -27.219 6.527 1 38.66 417 LYS A O 1
ATOM 3374 N N . ILE A 1 418 ? -18.75 -25.5 7.387 1 34.31 418 ILE A N 1
ATOM 3375 C CA . ILE A 1 418 ? -17.953 -26.5 8.094 1 34.31 418 ILE A CA 1
ATOM 3376 C C . ILE A 1 418 ? -18.797 -27.156 9.188 1 34.31 418 ILE A C 1
ATOM 3378 O O . ILE A 1 418 ? -19.344 -26.469 10.062 1 34.31 418 ILE A O 1
ATOM 3382 N N . LYS A 1 419 ? -19.297 -28.297 8.844 1 32.69 419 LYS A N 1
ATOM 3383 C CA . LYS A 1 419 ? -19.938 -29.031 9.922 1 32.69 419 LYS A CA 1
ATOM 3384 C C . LYS A 1 419 ? -19.078 -29 11.188 1 32.69 419 LYS A C 1
ATOM 3386 O O . LYS A 1 419 ? -17.906 -29.344 11.156 1 32.69 419 LYS A O 1
ATOM 3391 N N . LYS A 1 420 ? -19.75 -28.484 12.297 1 24.91 420 LYS A N 1
ATOM 3392 C CA . LYS A 1 420 ? -19.234 -28.656 13.656 1 24.91 420 LYS A CA 1
ATOM 3393 C C . LYS A 1 420 ? -19.094 -30.141 14.016 1 24.91 420 LYS A C 1
ATOM 3395 O O . LYS A 1 420 ? -20 -30.938 13.75 1 24.91 420 LYS A O 1
ATOM 3400 N N . MET B 1 1 ? 5.082 -21.953 58.156 1 25.48 1 MET B N 1
ATOM 3401 C CA . MET B 1 1 ? 4.465 -22.844 57.156 1 25.48 1 MET B CA 1
ATOM 3402 C C . MET B 1 1 ? 4.004 -22.062 55.938 1 25.48 1 MET B C 1
ATOM 3404 O O . MET B 1 1 ? 2.91 -21.484 55.938 1 25.48 1 MET B O 1
ATOM 3408 N N . LEU B 1 2 ? 4.848 -21.328 55.188 1 28.44 2 LEU B N 1
ATOM 3409 C CA . LEU B 1 2 ? 4.66 -20.359 54.125 1 28.44 2 LEU B CA 1
ATOM 3410 C C . LEU B 1 2 ? 4.168 -21.047 52.844 1 28.44 2 LEU B C 1
ATOM 3412 O O . LEU B 1 2 ? 4.859 -21.906 52.312 1 28.44 2 LEU B O 1
ATOM 3416 N N . SER B 1 3 ? 2.803 -21.156 52.688 1 25.78 3 SER B N 1
ATOM 3417 C CA . SER B 1 3 ? 2.088 -21.828 51.625 1 25.78 3 SER B CA 1
ATOM 3418 C C . SER B 1 3 ? 2.471 -21.25 50.25 1 25.78 3 SER B C 1
ATOM 3420 O O . SER B 1 3 ? 2.479 -20.031 50.094 1 25.78 3 SER B O 1
ATOM 3422 N N . ARG B 1 4 ? 3.273 -21.984 49.438 1 25.12 4 ARG B N 1
ATOM 3423 C CA . ARG B 1 4 ? 3.742 -21.844 48.062 1 25.12 4 ARG B CA 1
ATOM 3424 C C . ARG B 1 4 ? 2.572 -21.672 47.094 1 25.12 4 ARG B C 1
ATOM 3426 O O . ARG B 1 4 ? 1.854 -22.641 46.812 1 25.12 4 ARG B O 1
ATOM 3433 N N . LYS B 1 5 ? 1.867 -20.5 47.156 1 27.03 5 LYS B N 1
ATOM 3434 C CA . LYS B 1 5 ? 0.827 -20.25 46.156 1 27.03 5 LYS B CA 1
ATOM 3435 C C . LYS B 1 5 ? 1.348 -20.469 44.75 1 27.03 5 LYS B C 1
ATOM 3437 O O . LYS B 1 5 ? 2.227 -19.75 44.281 1 27.03 5 LYS B O 1
ATOM 3442 N N . VAL B 1 6 ? 1.319 -21.734 44.281 1 26 6 VAL B N 1
ATOM 3443 C CA . VAL B 1 6 ? 1.597 -22.125 42.906 1 26 6 VAL B CA 1
ATOM 3444 C C . VAL B 1 6 ? 0.652 -21.375 41.938 1 26 6 VAL B C 1
ATOM 3446 O O . VAL B 1 6 ? -0.569 -21.516 42.031 1 26 6 VAL B O 1
ATOM 3449 N N . PHE B 1 7 ? 0.994 -20.141 41.562 1 27.64 7 PHE B N 1
ATOM 3450 C CA . PHE B 1 7 ? 0.315 -19.453 40.469 1 27.64 7 PHE B CA 1
ATOM 3451 C C . PHE B 1 7 ? 0.108 -20.375 39.281 1 27.64 7 PHE B C 1
ATOM 3453 O O . PHE B 1 7 ? 1.075 -20.859 38.688 1 27.64 7 PHE B O 1
ATOM 3460 N N . GLN B 1 8 ? -0.945 -21.203 39.344 1 26 8 GLN B N 1
ATOM 3461 C CA . GLN B 1 8 ? -1.396 -21.984 38.219 1 26 8 GLN B CA 1
ATOM 3462 C C . GLN B 1 8 ? -1.602 -21.094 36.969 1 26 8 GLN B C 1
ATOM 3464 O O . GLN B 1 8 ? -2.439 -20.188 37 1 26 8 GLN B O 1
ATOM 3469 N N . ILE B 1 9 ? -0.563 -20.719 36.281 1 27.28 9 ILE B N 1
ATOM 3470 C CA . ILE B 1 9 ? -0.653 -20.125 34.969 1 27.28 9 ILE B CA 1
ATOM 3471 C C . ILE B 1 9 ? -1.698 -20.859 34.125 1 27.28 9 ILE B C 1
ATOM 3473 O O . ILE B 1 9 ? -1.576 -22.078 33.906 1 27.28 9 ILE B O 1
ATOM 3477 N N . ASN B 1 10 ? -2.973 -20.547 34.438 1 27.59 10 ASN B N 1
ATOM 3478 C CA . ASN B 1 10 ? -4.02 -21.031 33.531 1 27.59 10 ASN B CA 1
ATOM 3479 C C . ASN B 1 10 ? -3.559 -21.062 32.094 1 27.59 10 ASN B C 1
ATOM 3481 O O . ASN B 1 10 ? -3.053 -20.062 31.578 1 27.59 10 ASN B O 1
ATOM 3485 N N . GLN B 1 11 ? -3.041 -22.172 31.703 1 27.39 11 GLN B N 1
ATOM 3486 C CA . GLN B 1 11 ? -2.834 -22.484 30.281 1 27.39 11 GLN B CA 1
ATOM 3487 C C . GLN B 1 11 ? -4.012 -22.016 29.438 1 27.39 11 GLN B C 1
ATOM 3489 O O . GLN B 1 11 ? -5.105 -22.578 29.516 1 27.39 11 GLN B O 1
ATOM 3494 N N . VAL B 1 12 ? -4.32 -20.703 29.5 1 27.77 12 VAL B N 1
ATOM 3495 C CA . VAL B 1 12 ? -5.242 -20.312 28.438 1 27.77 12 VAL B CA 1
ATOM 3496 C C . VAL B 1 12 ? -5.035 -21.188 27.203 1 27.77 12 VAL B C 1
ATOM 3498 O O . VAL B 1 12 ? -3.932 -21.25 26.656 1 27.77 12 VAL B O 1
ATOM 3501 N N . LYS B 1 13 ? -5.699 -22.266 27.203 1 27.81 13 LYS B N 1
ATOM 3502 C CA . LYS B 1 13 ? -5.871 -23.109 26.016 1 27.81 13 LYS B CA 1
ATOM 3503 C C . LYS B 1 13 ? -6.016 -22.25 24.766 1 27.81 13 LYS B C 1
ATOM 3505 O O . LYS B 1 13 ? -7.02 -21.547 24.594 1 27.81 13 LYS B O 1
ATOM 3510 N N . PHE B 1 14 ? -5.02 -21.484 24.484 1 29.34 14 PHE B N 1
ATOM 3511 C CA . PHE B 1 14 ? -5.051 -21.016 23.094 1 29.34 14 PHE B CA 1
ATOM 3512 C C . PHE B 1 14 ? -5.598 -22.094 22.172 1 29.34 14 PHE B C 1
ATOM 3514 O O . PHE B 1 14 ? -4.93 -23.109 21.922 1 29.34 14 PHE B O 1
ATOM 3521 N N . ALA B 1 15 ? -6.844 -22.531 22.422 1 29.12 15 ALA B N 1
ATOM 3522 C CA . ALA B 1 15 ? -7.438 -23.234 21.281 1 29.12 15 ALA B CA 1
ATOM 3523 C C . ALA B 1 15 ? -6.898 -22.719 19.953 1 29.12 15 ALA B C 1
ATOM 3525 O O . ALA B 1 15 ? -7.047 -21.531 19.641 1 29.12 15 ALA B O 1
ATOM 3526 N N . ARG B 1 16 ? -5.773 -23.109 19.594 1 33 16 ARG B N 1
ATOM 3527 C CA . ARG B 1 16 ? -5.352 -22.938 18.219 1 33 16 ARG B CA 1
ATOM 3528 C C . ARG B 1 16 ? -6.547 -22.953 17.266 1 33 16 ARG B C 1
ATOM 3530 O O . ARG B 1 16 ? -7.199 -23.984 17.109 1 33 16 ARG B O 1
ATOM 3537 N N . LEU B 1 17 ? -7.539 -22.094 17.547 1 34.97 17 LEU B N 1
ATOM 3538 C CA . LEU B 1 17 ? -8.469 -21.953 16.422 1 34.97 17 LEU B CA 1
ATOM 3539 C C . LEU B 1 17 ? -7.828 -22.422 15.125 1 34.97 17 LEU B C 1
ATOM 3541 O O . LEU B 1 17 ? -7.082 -21.656 14.492 1 34.97 17 LEU B O 1
ATOM 3545 N N . TRP B 1 18 ? -7.098 -23.391 15.219 1 37 18 TRP B N 1
ATOM 3546 C CA . TRP B 1 18 ? -6.461 -24.141 14.141 1 37 18 TRP B CA 1
ATOM 3547 C C . TRP B 1 18 ? -7.328 -24.125 12.883 1 37 18 TRP B C 1
ATOM 3549 O O . TRP B 1 18 ? -8.555 -24.078 12.969 1 37 18 TRP B O 1
ATOM 3559 N N . SER B 1 19 ? -6.645 -23.766 11.719 1 47.88 19 SER B N 1
ATOM 3560 C CA . SER B 1 19 ? -6.441 -23.938 10.281 1 47.88 19 SER B CA 1
ATOM 3561 C C . SER B 1 19 ? -6.891 -25.328 9.82 1 47.88 19 SER B C 1
ATOM 3563 O O . SER B 1 19 ? -6.629 -26.328 10.492 1 47.88 19 SER B O 1
ATOM 3565 N N . SER B 1 20 ? -7.957 -25.484 9.211 1 60.09 20 SER B N 1
ATOM 3566 C CA . SER B 1 20 ? -8.328 -26.625 8.391 1 60.09 20 SER B CA 1
ATOM 3567 C C . SER B 1 20 ? -7.094 -27.359 7.883 1 60.09 20 SER B C 1
ATOM 3569 O O . SER B 1 20 ? -6.094 -26.734 7.523 1 60.09 20 SER B O 1
ATOM 3571 N N . ILE B 1 21 ? -6.875 -28.609 8.297 1 72.19 21 ILE B N 1
ATOM 3572 C CA . ILE B 1 21 ? -5.844 -29.531 7.812 1 72.19 21 ILE B CA 1
ATOM 3573 C C . ILE B 1 21 ? -5.797 -29.5 6.285 1 72.19 21 ILE B C 1
ATOM 3575 O O . ILE B 1 21 ? -6.824 -29.672 5.625 1 72.19 21 ILE B O 1
ATOM 3579 N N . PRO B 1 22 ? -4.637 -28.969 5.797 1 86.12 22 PRO B N 1
ATOM 3580 C CA . PRO B 1 22 ? -4.523 -28.984 4.336 1 86.12 22 PRO B CA 1
ATOM 3581 C C . PRO B 1 22 ? -4.832 -30.359 3.736 1 86.12 22 PRO B C 1
ATOM 3583 O O . PRO B 1 22 ? -4.621 -31.391 4.391 1 86.12 22 PRO B O 1
ATOM 3586 N N . ASP B 1 23 ? -5.465 -30.375 2.66 1 91 23 ASP B N 1
ATOM 3587 C CA . ASP B 1 23 ? -5.766 -31.609 1.935 1 91 23 ASP B CA 1
ATOM 3588 C C . ASP B 1 23 ? -4.633 -31.969 0.979 1 91 23 ASP B C 1
ATOM 3590 O O . ASP B 1 23 ? -4.781 -31.859 -0.239 1 91 23 ASP B O 1
ATOM 3594 N N . ILE B 1 24 ? -3.592 -32.469 1.535 1 93.38 24 ILE B N 1
ATOM 3595 C CA . ILE B 1 24 ? -2.422 -32.844 0.74 1 93.38 24 ILE B CA 1
ATOM 3596 C C . ILE B 1 24 ? -2.646 -34.188 0.08 1 93.38 24 ILE B C 1
ATOM 3598 O O . ILE B 1 24 ? -3.35 -35.062 0.625 1 93.38 24 ILE B O 1
ATOM 3602 N N . ASP B 1 25 ? -2.086 -34.438 -1.047 1 93.56 25 ASP B N 1
ATOM 3603 C CA . ASP B 1 25 ? -2.254 -35.656 -1.841 1 93.56 25 ASP B CA 1
ATOM 3604 C C . ASP B 1 25 ? -1.527 -36.812 -1.201 1 93.56 25 ASP B C 1
ATOM 3606 O O . ASP B 1 25 ? -0.502 -37.281 -1.711 1 93.56 25 ASP B O 1
ATOM 3610 N N . ILE B 1 26 ? -2.125 -37.406 -0.282 1 92.31 26 ILE B N 1
ATOM 3611 C CA . ILE B 1 26 ? -1.539 -38.5 0.479 1 92.31 26 ILE B CA 1
ATOM 3612 C C . ILE B 1 26 ? -1.344 -39.719 -0.431 1 92.31 26 ILE B C 1
ATOM 3614 O O . ILE B 1 26 ? -0.38 -40.469 -0.274 1 92.31 26 ILE B O 1
ATOM 3618 N N . ASP B 1 27 ? -2.264 -39.875 -1.363 1 92.81 27 ASP B N 1
ATOM 3619 C CA . ASP B 1 27 ? -2.168 -41 -2.289 1 92.81 27 ASP B CA 1
ATOM 3620 C C . ASP B 1 27 ? -0.869 -40.938 -3.09 1 92.81 27 ASP B C 1
ATOM 3622 O O . ASP B 1 27 ? -0.304 -41.969 -3.439 1 92.81 27 ASP B O 1
ATOM 3626 N N . TYR B 1 28 ? -0.497 -39.781 -3.334 1 94.44 28 TYR B N 1
ATOM 3627 C CA . TYR B 1 28 ? 0.758 -39.625 -4.059 1 94.44 28 TYR B CA 1
ATOM 3628 C C . TYR B 1 28 ? 1.949 -39.688 -3.109 1 94.44 28 TYR B C 1
ATOM 3630 O O . TYR B 1 28 ? 2.883 -40.469 -3.334 1 94.44 28 TYR B O 1
ATOM 3638 N N . TYR B 1 29 ? 1.93 -39 -2.016 1 94.75 29 TYR B N 1
ATOM 3639 C CA . TYR B 1 29 ? 3.107 -38.781 -1.183 1 94.75 29 TYR B CA 1
ATOM 3640 C C . TYR B 1 29 ? 3.371 -40 -0.292 1 94.75 29 TYR B C 1
ATOM 3642 O O . TYR B 1 29 ? 4.516 -40.281 0.075 1 94.75 29 TYR B O 1
ATOM 3650 N N . CYS B 1 30 ? 2.314 -40.75 -0.025 1 93.81 30 CYS B N 1
ATOM 3651 C CA . CYS B 1 30 ? 2.502 -41.875 0.888 1 93.81 30 CYS B CA 1
ATOM 3652 C C . CYS B 1 30 ? 2.484 -43.188 0.135 1 93.81 30 CYS B C 1
ATOM 3654 O O . CYS B 1 30 ? 2.432 -44.25 0.749 1 93.81 30 CYS B O 1
ATOM 3656 N N . ASN B 1 31 ? 2.477 -43.094 -1.167 1 93.5 31 ASN B N 1
ATOM 3657 C CA . ASN B 1 31 ? 2.627 -44.281 -1.997 1 93.5 31 ASN B CA 1
ATOM 3658 C C . ASN B 1 31 ? 4.086 -44.719 -2.102 1 93.5 31 ASN B C 1
ATOM 3660 O O . ASN B 1 31 ? 4.918 -44 -2.645 1 93.5 31 ASN B O 1
ATOM 3664 N N . SER B 1 32 ? 4.371 -45.938 -1.715 1 91.38 32 SER B N 1
ATOM 3665 C CA . SER B 1 32 ? 5.734 -46.438 -1.68 1 91.38 32 SER B CA 1
ATOM 3666 C C . SER B 1 32 ? 6.359 -46.469 -3.07 1 91.38 32 SER B C 1
ATOM 3668 O O . SER B 1 32 ? 7.578 -46.344 -3.211 1 91.38 32 SER B O 1
ATOM 3670 N N . LYS B 1 33 ? 5.559 -46.531 -4.074 1 95 33 LYS B N 1
ATOM 3671 C CA . LYS B 1 33 ? 6.043 -46.594 -5.449 1 95 33 LYS B CA 1
ATOM 3672 C C . LYS B 1 33 ? 6.637 -45.25 -5.879 1 95 33 LYS B C 1
ATOM 3674 O O . LYS B 1 33 ? 7.414 -45.188 -6.832 1 95 33 LYS B O 1
ATOM 3679 N N . ASN B 1 34 ? 6.246 -44.188 -5.188 1 95.88 34 ASN B N 1
ATOM 3680 C CA . ASN B 1 34 ? 6.652 -42.844 -5.605 1 95.88 34 ASN B CA 1
ATOM 3681 C C . ASN B 1 34 ? 7.84 -42.344 -4.789 1 95.88 34 ASN B C 1
ATOM 3683 O O . ASN B 1 34 ? 8.359 -41.25 -5.055 1 95.88 34 ASN B O 1
ATOM 3687 N N . ILE B 1 35 ? 8.367 -43.094 -3.873 1 94.88 35 ILE B N 1
ATOM 3688 C CA . ILE B 1 35 ? 9.328 -42.625 -2.879 1 94.88 35 ILE B CA 1
ATOM 3689 C C . ILE B 1 35 ? 10.625 -42.219 -3.568 1 94.88 35 ILE B C 1
ATOM 3691 O O . ILE B 1 35 ? 11.195 -41.156 -3.254 1 94.88 35 ILE B O 1
ATOM 3695 N N . ALA B 1 36 ? 11.102 -43.062 -4.457 1 95.38 36 ALA B N 1
ATOM 3696 C CA . ALA B 1 36 ? 12.352 -42.75 -5.156 1 95.38 36 ALA B CA 1
ATOM 3697 C C . ALA B 1 36 ? 12.234 -41.438 -5.941 1 95.38 36 ALA B C 1
ATOM 3699 O O . ALA B 1 36 ? 13.148 -40.625 -5.902 1 95.38 36 ALA B O 1
ATOM 3700 N N . GLU B 1 37 ? 11.195 -41.312 -6.605 1 94.81 37 GLU B N 1
ATOM 3701 C CA . GLU B 1 37 ? 10.953 -40.125 -7.387 1 94.81 37 GLU B CA 1
ATOM 3702 C C . GLU B 1 37 ? 10.859 -38.875 -6.488 1 94.81 37 GLU B C 1
ATOM 3704 O O . GLU B 1 37 ? 11.438 -37.844 -6.797 1 94.81 37 GLU B O 1
ATOM 3709 N N . ILE B 1 38 ? 10.141 -38.969 -5.402 1 96.44 38 ILE B N 1
ATOM 3710 C CA . ILE B 1 38 ? 9.93 -37.875 -4.48 1 96.44 38 ILE B CA 1
ATOM 3711 C C . ILE B 1 38 ? 11.258 -37.469 -3.826 1 96.44 38 ILE B C 1
ATOM 3713 O O . ILE B 1 38 ? 11.57 -36.281 -3.697 1 96.44 38 ILE B O 1
ATOM 3717 N N . ARG B 1 39 ? 12.031 -38.469 -3.451 1 95.75 39 ARG B N 1
ATOM 3718 C CA . ARG B 1 39 ? 13.336 -38.219 -2.861 1 95.75 39 ARG B CA 1
ATOM 3719 C C . ARG B 1 39 ? 14.242 -37.469 -3.83 1 95.75 39 ARG B C 1
ATOM 3721 O O . ARG B 1 39 ? 14.93 -36.531 -3.438 1 95.75 39 ARG B O 1
ATOM 3728 N N . ASN B 1 40 ? 14.266 -37.938 -5.043 1 93.75 40 ASN B N 1
ATOM 3729 C CA . ASN B 1 40 ? 15.055 -37.25 -6.066 1 93.75 40 ASN B CA 1
ATOM 3730 C C . ASN B 1 40 ? 14.594 -35.812 -6.266 1 93.75 40 ASN B C 1
ATOM 3732 O O . ASN B 1 40 ? 15.422 -34.906 -6.418 1 93.75 40 ASN B O 1
ATOM 3736 N N . ASN B 1 41 ? 13.328 -35.594 -6.328 1 95.12 41 ASN B N 1
ATOM 3737 C CA . ASN B 1 41 ? 12.766 -34.281 -6.48 1 95.12 41 ASN B CA 1
ATOM 3738 C C . ASN B 1 41 ? 13.188 -33.344 -5.344 1 95.12 41 ASN B C 1
ATOM 3740 O O . ASN B 1 41 ? 13.57 -32.188 -5.578 1 95.12 41 ASN B O 1
ATOM 3744 N N . ILE B 1 42 ? 13.133 -33.844 -4.102 1 95.12 42 ILE B N 1
ATOM 3745 C CA . ILE B 1 42 ? 13.547 -33.062 -2.926 1 95.12 42 ILE B CA 1
ATOM 3746 C C . ILE B 1 42 ? 15.016 -32.688 -3.051 1 95.12 42 ILE B C 1
ATOM 3748 O O . ILE B 1 42 ? 15.375 -31.531 -2.805 1 95.12 42 ILE B O 1
ATOM 3752 N N . ASN B 1 43 ? 15.805 -33.562 -3.52 1 92.75 43 ASN B N 1
ATOM 3753 C CA . ASN B 1 43 ? 17.234 -33.312 -3.662 1 92.75 43 ASN B CA 1
ATOM 3754 C C . ASN B 1 43 ? 17.516 -32.281 -4.727 1 92.75 43 ASN B C 1
ATOM 3756 O O . ASN B 1 43 ? 18.391 -31.422 -4.547 1 92.75 43 ASN B O 1
ATOM 37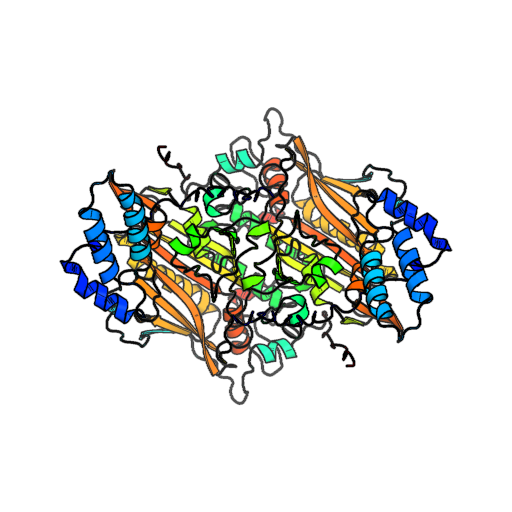60 N N . LEU B 1 44 ? 16.812 -32.344 -5.746 1 91.62 44 LEU B N 1
ATOM 3761 C CA . LEU B 1 44 ? 17 -31.406 -6.852 1 91.62 44 LEU B CA 1
ATOM 3762 C C . LEU B 1 44 ? 16.578 -30 -6.449 1 91.62 44 LEU B C 1
ATOM 3764 O O . LEU B 1 44 ? 17.094 -29.016 -6.98 1 91.62 44 LEU B O 1
ATOM 3768 N N . ARG B 1 45 ? 15.617 -29.891 -5.496 1 92.12 45 ARG B N 1
ATOM 3769 C CA . ARG B 1 45 ? 15.023 -28.609 -5.148 1 92.12 45 ARG B CA 1
ATOM 3770 C C . ARG B 1 45 ? 15.586 -28.078 -3.832 1 92.12 45 ARG B C 1
ATOM 3772 O O . ARG B 1 45 ? 14.844 -27.562 -2.996 1 92.12 45 ARG B O 1
ATOM 3779 N N . LYS B 1 46 ? 16.656 -28.203 -3.494 1 82.44 46 LYS B N 1
ATOM 3780 C CA . LYS B 1 46 ? 17.422 -27.656 -2.379 1 82.44 46 LYS B CA 1
ATOM 3781 C C . LYS B 1 46 ? 17.188 -28.453 -1.104 1 82.44 46 LYS B C 1
ATOM 3783 O O . LYS B 1 46 ? 17.469 -27.984 -0.003 1 82.44 46 LYS B O 1
ATOM 3788 N N . GLY B 1 47 ? 16.453 -29.594 -1.155 1 78.38 47 GLY B N 1
ATOM 3789 C CA . GLY B 1 47 ? 16.453 -30.562 -0.075 1 78.38 47 GLY B CA 1
ATOM 3790 C C . GLY B 1 47 ? 15.453 -30.234 1.017 1 78.38 47 GLY B C 1
ATOM 3791 O O . GLY B 1 47 ? 15.641 -30.625 2.174 1 78.38 47 GLY B O 1
ATOM 3792 N N . VAL B 1 48 ? 14.469 -29.469 0.638 1 81.62 48 VAL B N 1
ATOM 3793 C CA . VAL B 1 48 ? 13.477 -29.141 1.653 1 81.62 48 VAL B CA 1
ATOM 3794 C C . VAL B 1 48 ? 12.406 -30.234 1.692 1 81.62 48 VAL B C 1
ATOM 3796 O O . VAL B 1 48 ? 11.852 -30.609 0.655 1 81.62 48 VAL B O 1
ATOM 3799 N N . GLY B 1 49 ? 12.164 -30.688 2.916 1 89.75 49 GLY B N 1
ATOM 3800 C CA . GLY B 1 49 ? 11.234 -31.781 3.111 1 89.75 49 GLY B CA 1
ATOM 3801 C C . GLY B 1 49 ? 11.914 -33.125 3.326 1 89.75 49 GLY B C 1
ATOM 3802 O O . GLY B 1 49 ? 13.078 -33.281 2.949 1 89.75 49 GLY B O 1
ATOM 3803 N N . ASN B 1 50 ? 11.211 -34 3.975 1 93.44 50 ASN B N 1
ATOM 3804 C CA . ASN B 1 50 ? 11.727 -35.344 4.285 1 93.44 50 ASN B CA 1
ATOM 3805 C C . ASN B 1 50 ? 10.664 -36.406 4.078 1 93.44 50 ASN B C 1
ATOM 3807 O O . ASN B 1 50 ? 9.867 -36.688 4.98 1 93.44 50 ASN B O 1
ATOM 3811 N N . ILE B 1 51 ? 10.852 -37.031 2.936 1 95.19 51 ILE B N 1
ATOM 3812 C CA . ILE B 1 51 ? 9.836 -38.031 2.561 1 95.19 51 ILE B CA 1
ATOM 3813 C C . ILE B 1 51 ? 9.914 -39.219 3.482 1 95.19 51 ILE B C 1
ATOM 3815 O O . ILE B 1 51 ? 8.898 -39.875 3.775 1 95.19 51 ILE B O 1
ATOM 3819 N N . ASP B 1 52 ? 11.094 -39.531 4.008 1 94.38 52 ASP B N 1
ATOM 3820 C CA . ASP B 1 52 ? 11.242 -40.656 4.91 1 94.38 52 ASP B CA 1
ATOM 3821 C C . ASP B 1 52 ? 10.516 -40.438 6.23 1 94.38 52 ASP B C 1
ATOM 3823 O O . ASP B 1 52 ? 9.883 -41.344 6.773 1 94.38 52 ASP B O 1
ATOM 3827 N N . ARG B 1 53 ? 10.664 -39.312 6.629 1 94.44 53 ARG B N 1
ATOM 3828 C CA . ARG B 1 53 ? 9.961 -38.938 7.855 1 94.44 53 ARG B CA 1
ATOM 3829 C C . ARG B 1 53 ? 8.445 -39 7.656 1 94.44 53 ARG B C 1
ATOM 3831 O O . ARG B 1 53 ? 7.715 -39.406 8.555 1 94.44 53 ARG B O 1
ATOM 3838 N N . VAL B 1 54 ? 7.965 -38.562 6.543 1 95.06 54 VAL B N 1
ATOM 3839 C CA . VAL B 1 54 ? 6.543 -38.625 6.223 1 95.06 54 VAL B CA 1
ATOM 3840 C C . VAL B 1 54 ? 6.051 -40.062 6.289 1 95.06 54 VAL B C 1
ATOM 3842 O O . VAL B 1 54 ? 5.035 -40.344 6.926 1 95.06 54 VAL B O 1
ATOM 3845 N N . LEU B 1 55 ? 6.77 -40.938 5.711 1 94.06 55 LEU B N 1
ATOM 3846 C CA . LEU B 1 55 ? 6.375 -42.312 5.668 1 94.06 55 LEU B CA 1
ATOM 3847 C C . LEU B 1 55 ? 6.41 -42.938 7.062 1 94.06 55 LEU B C 1
ATOM 3849 O O . LEU B 1 55 ? 5.551 -43.75 7.402 1 94.06 55 LEU B O 1
ATOM 3853 N N . GLU B 1 56 ? 7.402 -42.562 7.816 1 94.12 56 GLU B N 1
ATOM 3854 C CA . GLU B 1 56 ? 7.504 -43.031 9.188 1 94.12 56 GLU B CA 1
ATOM 3855 C C . GLU B 1 56 ? 6.273 -42.656 10.008 1 94.12 56 GLU B C 1
ATOM 3857 O O . GLU B 1 56 ? 5.676 -43.5 10.672 1 94.12 56 GLU B O 1
ATOM 3862 N N . VAL B 1 57 ? 5.926 -41.406 9.891 1 94.06 57 VAL B N 1
ATOM 3863 C CA . VAL B 1 57 ? 4.793 -40.906 10.656 1 94.06 57 VAL B CA 1
ATOM 3864 C C . VAL B 1 57 ? 3.498 -41.531 10.125 1 94.06 57 VAL B C 1
ATOM 3866 O O . VAL B 1 57 ? 2.596 -41.844 10.898 1 94.06 57 VAL B O 1
ATOM 3869 N N . PHE B 1 58 ? 3.418 -41.656 8.828 1 93.81 58 PHE B N 1
ATOM 3870 C CA . PHE B 1 58 ? 2.24 -42.25 8.188 1 93.81 58 PHE B CA 1
ATOM 3871 C C . PHE B 1 58 ? 2.025 -43.688 8.648 1 93.81 58 PHE B C 1
ATOM 3873 O O . PHE B 1 58 ? 0.903 -44.062 8.969 1 93.81 58 PHE B O 1
ATOM 3880 N N . ASN B 1 59 ? 3.086 -44.375 8.703 1 91.88 59 ASN B N 1
ATOM 3881 C CA . ASN B 1 59 ? 3.012 -45.75 9.141 1 91.88 59 ASN B CA 1
ATOM 3882 C C . ASN B 1 59 ? 2.635 -45.875 10.617 1 91.88 59 ASN B C 1
ATOM 3884 O O . ASN B 1 59 ? 1.848 -46.719 11 1 91.88 59 ASN B O 1
ATOM 3888 N N . LYS B 1 60 ? 3.211 -45 11.352 1 91 60 LYS B N 1
ATOM 3889 C CA . LYS B 1 60 ? 2.863 -44.938 12.766 1 91 60 LYS B CA 1
ATOM 3890 C C . LYS B 1 60 ? 1.386 -44.625 12.961 1 91 60 LYS B C 1
ATOM 3892 O O . LYS B 1 60 ? 0.719 -45.219 13.812 1 91 60 LYS B O 1
ATOM 3897 N N . LEU B 1 61 ? 0.94 -43.719 12.203 1 90.75 61 LEU B N 1
ATOM 3898 C CA . LEU B 1 61 ? -0.456 -43.312 12.289 1 90.75 61 LEU B CA 1
ATOM 3899 C C . LEU B 1 61 ? -1.389 -44.469 11.945 1 90.75 61 LEU B C 1
ATOM 3901 O O . LEU B 1 61 ? -2.404 -44.656 12.617 1 90.75 61 LEU B O 1
ATOM 3905 N N . ASN B 1 62 ? -1.084 -45.188 10.945 1 88.5 62 ASN B N 1
ATOM 3906 C CA . ASN B 1 62 ? -1.921 -46.312 10.484 1 88.5 62 ASN B CA 1
ATOM 3907 C C . ASN B 1 62 ? -1.892 -47.469 11.461 1 88.5 62 ASN B C 1
ATOM 3909 O O . ASN B 1 62 ? -2.766 -48.344 11.422 1 88.5 62 ASN B O 1
ATOM 3913 N N . SER B 1 63 ? -0.879 -47.5 12.312 1 85.31 63 SER B N 1
ATOM 3914 C CA . SER B 1 63 ? -0.761 -48.562 13.273 1 85.31 63 SER B CA 1
ATOM 3915 C C . SER B 1 63 ? -1.597 -48.312 14.523 1 85.31 63 SER B C 1
ATOM 3917 O O . SER B 1 63 ? -1.85 -49.219 15.312 1 85.31 63 SER B O 1
ATOM 3919 N N . PHE B 1 64 ? -1.959 -47.031 14.695 1 80.5 64 PHE B N 1
ATOM 3920 C CA . PHE B 1 64 ? -2.73 -46.688 15.883 1 80.5 64 PHE B CA 1
ATOM 3921 C C . PHE B 1 64 ? -4.215 -46.594 15.555 1 80.5 64 PHE B C 1
ATOM 3923 O O . PHE B 1 64 ? -4.59 -46.156 14.461 1 80.5 64 PHE B O 1
ATOM 3930 N N . PRO B 1 65 ? -5.012 -47.156 16.484 1 75.62 65 PRO B N 1
ATOM 3931 C CA . PRO B 1 65 ? -6.449 -46.969 16.297 1 75.62 65 PRO B CA 1
ATOM 3932 C C . PRO B 1 65 ? -6.848 -45.5 16.328 1 75.62 65 PRO B C 1
ATOM 3934 O O . PRO B 1 65 ? -6.184 -44.688 16.984 1 75.62 65 PRO B O 1
ATOM 3937 N N . THR B 1 66 ? -7.824 -45.062 15.578 1 71.75 66 THR B N 1
ATOM 3938 C CA . THR B 1 66 ? -8.289 -43.688 15.398 1 71.75 66 THR B CA 1
ATOM 3939 C C . THR B 1 66 ? -8.703 -43.062 16.734 1 71.75 66 THR B C 1
ATOM 3941 O O . THR B 1 66 ? -8.656 -41.844 16.906 1 71.75 66 THR B O 1
ATOM 3944 N N . CYS B 1 67 ? -9.008 -43.875 17.641 1 69.31 67 CYS B N 1
ATOM 3945 C CA . CYS B 1 67 ? -9.539 -43.375 18.906 1 69.31 67 CYS B CA 1
ATOM 3946 C C . CYS B 1 67 ? -8.414 -43 19.859 1 69.31 67 CYS B C 1
ATOM 3948 O O . CYS B 1 67 ? -8.648 -42.344 20.875 1 69.31 67 CYS B O 1
ATOM 3950 N N . HIS B 1 68 ? -7.285 -43.312 19.531 1 68.69 68 HIS B N 1
ATOM 3951 C CA . HIS B 1 68 ? -6.184 -43.031 20.438 1 68.69 68 HIS B CA 1
ATOM 3952 C C . HIS B 1 68 ? -5.762 -41.562 20.406 1 68.69 68 HIS B C 1
ATOM 3954 O O . HIS B 1 68 ? -5.727 -40.969 19.328 1 68.69 68 HIS B O 1
ATOM 3960 N N . THR B 1 69 ? -5.617 -40.906 21.609 1 71.25 69 THR B N 1
ATOM 3961 C CA . THR B 1 69 ? -5.227 -39.5 21.781 1 71.25 69 THR B CA 1
ATOM 3962 C C . THR B 1 69 ? -3.996 -39.188 20.938 1 71.25 69 THR B C 1
ATOM 3964 O O . THR B 1 69 ? -3.867 -38.062 20.422 1 71.25 69 THR B O 1
ATOM 3967 N N . SER B 1 70 ? -3.342 -40.25 20.734 1 79.44 70 SER B N 1
ATOM 3968 C CA . SER B 1 70 ? -2.105 -40.062 19.984 1 79.44 70 SER B CA 1
ATOM 3969 C C . SER B 1 70 ? -2.381 -39.875 18.5 1 79.44 70 SER B C 1
ATOM 3971 O O . SER B 1 70 ? -1.541 -39.344 17.766 1 79.44 70 SER B O 1
ATOM 3973 N N . HIS B 1 71 ? -3.531 -40.281 18.125 1 82.25 71 HIS B N 1
ATOM 3974 C CA . HIS B 1 71 ? -3.863 -40.25 16.703 1 82.25 71 HIS B CA 1
ATOM 3975 C C . HIS B 1 71 ? -3.924 -38.844 16.172 1 82.25 71 HIS B C 1
ATOM 3977 O O . HIS B 1 71 ? -3.393 -38.531 15.102 1 82.25 71 HIS B O 1
ATOM 3983 N N . GLU B 1 72 ? -4.422 -38.031 16.984 1 82.31 72 GLU B N 1
ATOM 3984 C CA . GLU B 1 72 ? -4.555 -36.625 16.547 1 82.31 72 GLU B CA 1
ATOM 3985 C C . GLU B 1 72 ? -3.191 -35.938 16.469 1 82.31 72 GLU B C 1
ATOM 3987 O O . GLU B 1 72 ? -2.936 -35.188 15.555 1 82.31 72 GLU B O 1
ATOM 3992 N N . VAL B 1 73 ? -2.428 -36.219 17.375 1 85.69 73 VAL B N 1
ATOM 3993 C CA . VAL B 1 73 ? -1.093 -35.656 17.391 1 85.69 73 VAL B CA 1
ATOM 3994 C C . VAL B 1 73 ? -0.286 -36.125 16.203 1 85.69 73 VAL B C 1
ATOM 3996 O O . VAL B 1 73 ? 0.403 -35.344 15.539 1 85.69 73 VAL B O 1
ATOM 3999 N N . LEU B 1 74 ? -0.391 -37.438 15.953 1 88.5 74 LEU B N 1
ATOM 4000 C CA . LEU B 1 74 ? 0.319 -38.031 14.82 1 88.5 74 LEU B CA 1
ATOM 4001 C C . LEU B 1 74 ? -0.202 -37.469 13.5 1 88.5 74 LEU B C 1
ATOM 4003 O O . LEU B 1 74 ? 0.571 -37.25 12.562 1 88.5 74 LEU B O 1
ATOM 4007 N N . LYS B 1 75 ? -1.402 -37.281 13.477 1 87.69 75 LYS B N 1
ATOM 4008 C CA . LYS B 1 75 ? -2.006 -36.719 12.289 1 87.69 75 LYS B CA 1
ATOM 4009 C C . LYS B 1 75 ? -1.478 -35.281 12.039 1 87.69 75 LYS B C 1
ATOM 4011 O O . LYS B 1 75 ? -1.138 -34.938 10.914 1 87.69 75 LYS B O 1
ATOM 4016 N N . GLN B 1 76 ? -1.363 -34.562 13.055 1 87.12 76 GLN B N 1
ATOM 4017 C CA . GLN B 1 76 ? -0.826 -33.219 12.953 1 87.12 76 GLN B CA 1
ATOM 4018 C C . GLN B 1 76 ? 0.639 -33.25 12.531 1 87.12 76 GLN B C 1
ATOM 4020 O O . GLN B 1 76 ? 1.066 -32.438 11.719 1 87.12 76 GLN B O 1
ATOM 4025 N N . ASP B 1 77 ? 1.284 -34.125 13.078 1 89.5 77 ASP B N 1
ATOM 4026 C CA . ASP B 1 77 ? 2.691 -34.281 12.727 1 89.5 77 ASP B CA 1
ATOM 4027 C C . ASP B 1 77 ? 2.848 -34.656 11.25 1 89.5 77 ASP B C 1
ATOM 4029 O O . ASP B 1 77 ? 3.75 -34.156 10.57 1 89.5 77 ASP B O 1
ATOM 4033 N N . LEU B 1 78 ? 2.027 -35.594 10.828 1 91.75 78 LEU B N 1
ATOM 4034 C CA . LEU B 1 78 ? 2.062 -36 9.438 1 91.75 78 LEU B CA 1
ATOM 4035 C C . LEU B 1 78 ? 1.819 -34.812 8.508 1 91.75 78 LEU B C 1
ATOM 4037 O O . LEU B 1 78 ? 2.57 -34.625 7.551 1 91.75 78 LEU B O 1
ATOM 4041 N N . TYR B 1 79 ? 0.909 -34.031 8.836 1 89.38 79 TYR B N 1
ATOM 4042 C CA . TYR B 1 79 ? 0.551 -32.938 7.957 1 89.38 79 TYR B CA 1
ATOM 4043 C C . TYR B 1 79 ? 1.628 -31.859 7.98 1 89.38 79 TYR B C 1
ATOM 4045 O O . TYR B 1 79 ? 1.875 -31.203 6.965 1 89.38 79 TYR B O 1
ATOM 4053 N N . LYS B 1 80 ? 2.213 -31.703 9.07 1 88.44 80 LYS B N 1
ATOM 4054 C CA . LYS B 1 80 ? 3.346 -30.781 9.148 1 88.44 80 LYS B CA 1
ATOM 4055 C C . LYS B 1 80 ? 4.473 -31.219 8.219 1 88.44 80 LYS B C 1
ATOM 4057 O O . LYS B 1 80 ? 5.031 -30.406 7.48 1 88.44 80 LYS B O 1
ATOM 4062 N N . GLU B 1 81 ? 4.746 -32.5 8.25 1 91.69 81 GLU B N 1
ATOM 4063 C CA . GLU B 1 81 ? 5.801 -33.031 7.395 1 91.69 81 GLU B CA 1
ATOM 4064 C C . GLU B 1 81 ? 5.402 -32.969 5.926 1 91.69 81 GLU B C 1
ATOM 4066 O O . GLU B 1 81 ? 6.219 -32.625 5.066 1 91.69 81 GLU B O 1
ATOM 4071 N N . LEU B 1 82 ? 4.184 -33.312 5.684 1 93.44 82 LEU B N 1
ATOM 4072 C CA . LEU B 1 82 ? 3.678 -33.281 4.312 1 93.44 82 LEU B CA 1
ATOM 4073 C C . LEU B 1 82 ? 3.723 -31.859 3.754 1 93.44 82 LEU B C 1
ATOM 4075 O O . LEU B 1 82 ? 4.062 -31.656 2.586 1 93.44 82 LEU B O 1
ATOM 4079 N N . SER B 1 83 ? 3.465 -30.891 4.574 1 90.62 83 SER B N 1
ATOM 4080 C CA . SER B 1 83 ? 3.377 -29.5 4.152 1 90.62 83 SER B CA 1
ATOM 4081 C C . SER B 1 83 ? 4.75 -28.953 3.787 1 90.62 83 SER B C 1
ATOM 4083 O O . SER B 1 83 ? 4.852 -27.938 3.086 1 90.62 83 SER B O 1
ATOM 4085 N N . SER B 1 84 ? 5.766 -29.594 4.195 1 90.62 84 SER B N 1
ATOM 4086 C CA . SER B 1 84 ? 7.121 -29.125 3.93 1 90.62 84 SER B CA 1
ATOM 4087 C C . SER B 1 84 ? 7.633 -29.625 2.59 1 90.62 84 SER B C 1
ATOM 4089 O O . SER B 1 84 ? 8.664 -29.172 2.098 1 90.62 84 SER B O 1
ATOM 4091 N N . LEU B 1 85 ? 6.922 -30.578 2.021 1 93.94 85 LEU B N 1
ATOM 4092 C CA . LEU B 1 85 ? 7.363 -31.172 0.764 1 93.94 85 LEU B CA 1
ATOM 4093 C C . LEU B 1 85 ? 7.082 -30.234 -0.405 1 93.94 85 LEU B C 1
ATOM 4095 O O . LEU B 1 85 ? 6.062 -29.531 -0.417 1 93.94 85 LEU B O 1
ATOM 4099 N N . PRO B 1 86 ? 7.945 -30.234 -1.335 1 95.25 86 PRO B N 1
ATOM 4100 C CA . PRO B 1 86 ? 7.711 -29.406 -2.518 1 95.25 86 PRO B CA 1
ATOM 4101 C C . PRO B 1 86 ? 6.707 -30.031 -3.486 1 95.25 86 PRO B C 1
ATOM 4103 O O . PRO B 1 86 ? 6.395 -31.219 -3.381 1 95.25 86 PRO B O 1
ATOM 4106 N N . ASN B 1 87 ? 6.223 -29.203 -4.34 1 96.38 87 ASN B N 1
ATOM 4107 C CA . ASN B 1 87 ? 5.422 -29.625 -5.484 1 96.38 87 ASN B CA 1
ATOM 4108 C C . ASN B 1 87 ? 6.215 -30.547 -6.41 1 96.38 87 ASN B C 1
ATOM 4110 O O . ASN B 1 87 ? 7.426 -30.703 -6.246 1 96.38 87 ASN B O 1
ATOM 4114 N N . ARG B 1 88 ? 5.504 -31.219 -7.32 1 95.75 88 ARG B N 1
ATOM 4115 C CA . ARG B 1 88 ? 6.172 -31.938 -8.391 1 95.75 88 ARG B CA 1
ATOM 4116 C C . ARG B 1 88 ? 6.934 -30.984 -9.312 1 95.75 88 ARG B C 1
ATOM 4118 O O . ARG B 1 88 ? 6.723 -29.781 -9.266 1 95.75 88 ARG B O 1
ATOM 4125 N N . THR B 1 89 ? 7.852 -31.562 -10.086 1 96.5 89 THR B N 1
ATOM 4126 C CA . THR B 1 89 ? 8.656 -30.781 -11.023 1 96.5 89 THR B CA 1
ATOM 4127 C C . THR B 1 89 ? 8.297 -31.141 -12.461 1 96.5 89 THR B C 1
ATOM 4129 O O . THR B 1 89 ? 8.18 -32.312 -12.805 1 96.5 89 THR B O 1
ATOM 4132 N N . HIS B 1 90 ? 8.102 -30.188 -13.242 1 96.88 90 HIS B N 1
ATOM 4133 C CA . HIS B 1 90 ? 7.789 -30.422 -14.648 1 96.88 90 HIS B CA 1
ATOM 4134 C C . HIS B 1 90 ? 8.875 -31.25 -15.328 1 96.88 90 HIS B C 1
ATOM 4136 O O . HIS B 1 90 ? 10.062 -30.969 -15.156 1 96.88 90 HIS B O 1
ATOM 4142 N N . PRO B 1 91 ? 8.508 -32.156 -16.141 1 94.56 91 PRO B N 1
ATOM 4143 C CA . PRO B 1 91 ? 9.5 -33.062 -16.75 1 94.56 91 PRO B CA 1
ATOM 4144 C C . PRO B 1 91 ? 10.492 -32.312 -17.641 1 94.56 91 PRO B C 1
ATOM 4146 O O . PRO B 1 91 ? 11.664 -32.688 -17.719 1 94.56 91 PRO B O 1
ATOM 4149 N N . SER B 1 92 ? 10.086 -31.266 -18.25 1 93.19 92 SER B N 1
ATOM 4150 C CA . SER B 1 92 ? 10.93 -30.531 -19.172 1 93.19 92 SER B CA 1
ATOM 4151 C C . SER B 1 92 ? 12.102 -29.875 -18.469 1 93.19 92 SER B C 1
ATOM 4153 O O . SER B 1 92 ? 13.148 -29.625 -19.078 1 93.19 92 SER B O 1
ATOM 4155 N N . VAL B 1 93 ? 11.93 -29.562 -17.188 1 94.25 93 VAL B N 1
ATOM 4156 C CA . VAL B 1 93 ? 12.969 -28.781 -16.531 1 94.25 93 VAL B CA 1
ATOM 4157 C C . VAL B 1 93 ? 13.82 -29.688 -15.641 1 94.25 93 VAL B C 1
ATOM 4159 O O . VAL B 1 93 ? 14.859 -29.281 -15.133 1 94.25 93 VAL B O 1
ATOM 4162 N N . GLN B 1 94 ? 13.398 -30.906 -15.484 1 89.38 94 GLN B N 1
ATOM 4163 C CA . GLN B 1 94 ? 14.141 -31.859 -14.656 1 89.38 94 GLN B CA 1
ATOM 4164 C C . GLN B 1 94 ? 15.562 -32.062 -15.18 1 89.38 94 GLN B C 1
ATOM 4166 O O . GLN B 1 94 ? 16.469 -32.344 -14.414 1 89.38 94 GLN B O 1
ATOM 4171 N N . LYS B 1 95 ? 15.711 -31.781 -16.438 1 84.81 95 LYS B N 1
ATOM 4172 C CA . LYS B 1 95 ? 17 -32.062 -17.062 1 84.81 95 LYS B CA 1
ATOM 4173 C C . LYS B 1 95 ? 17.938 -30.844 -16.969 1 84.81 95 LYS B C 1
ATOM 4175 O O . LYS B 1 95 ? 19.109 -30.938 -17.312 1 84.81 95 LYS B O 1
ATOM 4180 N N . TYR B 1 96 ? 17.422 -29.547 -16.609 1 86.69 96 TYR B N 1
ATOM 4181 C CA . TYR B 1 96 ? 18.219 -28.328 -16.609 1 86.69 96 TYR B CA 1
ATOM 4182 C C . TYR B 1 96 ? 19.25 -28.344 -15.477 1 86.69 96 TYR B C 1
ATOM 4184 O O . TYR B 1 96 ? 20.125 -27.484 -15.422 1 86.69 96 TYR B O 1
ATOM 4192 N N . ALA B 1 97 ? 19.703 -29.375 -14.938 1 76.56 97 ALA B N 1
ATOM 4193 C CA . ALA B 1 97 ? 20.594 -29.406 -13.781 1 76.56 97 ALA B CA 1
ATOM 4194 C C . ALA B 1 97 ? 20.438 -28.141 -12.938 1 76.56 97 ALA B C 1
ATOM 4196 O O . ALA B 1 97 ? 19.344 -27.828 -12.484 1 76.56 97 ALA B O 1
ATOM 4197 N N . ASP B 1 98 ? 21.5 -27.188 -12.93 1 81.62 98 ASP B N 1
ATOM 4198 C CA . ASP B 1 98 ? 21.484 -26.031 -12.039 1 81.62 98 ASP B CA 1
ATOM 4199 C C . ASP B 1 98 ? 21.5 -24.734 -12.828 1 81.62 98 ASP B C 1
ATOM 4201 O O . ASP B 1 98 ? 21.719 -23.656 -12.258 1 81.62 98 ASP B O 1
ATOM 4205 N N . SER B 1 99 ? 21.172 -24.812 -14.094 1 89.88 99 SER B N 1
ATOM 4206 C CA . SER B 1 99 ? 21.297 -23.594 -14.891 1 89.88 99 SER B CA 1
ATOM 4207 C C . SER B 1 99 ? 19.984 -23.281 -15.617 1 89.88 99 SER B C 1
ATOM 4209 O O . SER B 1 99 ? 19.375 -24.172 -16.203 1 89.88 99 SER B O 1
ATOM 4211 N N . PRO B 1 100 ? 19.625 -22.047 -15.531 1 94.88 100 PRO B N 1
ATOM 4212 C CA . PRO B 1 100 ? 18.438 -21.656 -16.297 1 94.88 100 PRO B CA 1
ATOM 4213 C C . PRO B 1 100 ? 18.625 -21.781 -17.797 1 94.88 100 PRO B C 1
ATOM 4215 O O . PRO B 1 100 ? 19.75 -21.703 -18.281 1 94.88 100 PRO B O 1
ATOM 4218 N N . HIS B 1 101 ? 17.609 -22.094 -18.547 1 96 101 HIS B N 1
ATOM 4219 C CA . HIS B 1 101 ? 17.625 -22.188 -20 1 96 101 HIS B CA 1
ATOM 4220 C C . HIS B 1 101 ? 17.016 -20.953 -20.641 1 96 101 HIS B C 1
ATOM 4222 O O . HIS B 1 101 ? 15.875 -20.594 -20.328 1 96 101 HIS B O 1
ATOM 4228 N N . VAL B 1 102 ? 17.703 -20.328 -21.562 1 96.88 102 VAL B N 1
ATOM 4229 C CA . VAL B 1 102 ? 17.188 -19.156 -22.266 1 96.88 102 VAL B CA 1
ATOM 4230 C C . VAL B 1 102 ? 16.172 -19.594 -23.312 1 96.88 102 VAL B C 1
ATOM 4232 O O . VAL B 1 102 ? 16.5 -20.344 -24.234 1 96.88 102 VAL B O 1
ATOM 4235 N N . VAL B 1 103 ? 15 -19.141 -23.188 1 96.31 103 VAL B N 1
ATOM 4236 C CA . VAL B 1 103 ? 13.906 -19.516 -24.078 1 96.31 103 VAL B CA 1
ATOM 4237 C C . VAL B 1 103 ? 13.781 -18.484 -25.203 1 96.31 103 VAL B C 1
ATOM 4239 O O . VAL B 1 103 ? 13.406 -18.828 -26.312 1 96.31 103 VAL B O 1
ATOM 4242 N N . GLU B 1 104 ? 14.031 -17.203 -24.875 1 97.44 104 GLU B N 1
ATOM 4243 C CA . GLU B 1 104 ? 13.828 -16.094 -25.812 1 97.44 104 GLU B CA 1
ATOM 4244 C C . GLU B 1 104 ? 14.586 -14.852 -25.375 1 97.44 104 GLU B C 1
ATOM 4246 O O . GLU B 1 104 ? 14.82 -14.648 -24.172 1 97.44 104 GLU B O 1
ATOM 4251 N N . GLU B 1 105 ? 15.031 -14.125 -26.359 1 98.19 105 GLU B N 1
ATOM 4252 C CA . GLU B 1 105 ? 15.57 -12.789 -26.141 1 98.19 105 GLU B CA 1
ATOM 4253 C C . GLU B 1 105 ? 14.719 -11.734 -26.844 1 98.19 105 GLU B C 1
ATOM 4255 O O . GLU B 1 105 ? 14.234 -11.961 -27.953 1 98.19 105 GLU B O 1
ATOM 4260 N N . LEU B 1 106 ? 14.516 -10.641 -26.172 1 98.19 106 LEU B N 1
ATOM 4261 C CA . LEU B 1 106 ? 13.641 -9.594 -26.688 1 98.19 106 LEU B CA 1
ATOM 4262 C C . LEU B 1 106 ? 14.344 -8.242 -26.672 1 98.19 106 LEU B C 1
ATOM 4264 O O . LEU B 1 106 ? 15.062 -7.918 -25.734 1 98.19 106 LEU B O 1
ATOM 4268 N N . ASN B 1 107 ? 14.133 -7.398 -27.703 1 98.31 107 ASN B N 1
ATOM 4269 C CA . ASN B 1 107 ? 14.734 -6.082 -27.859 1 98.31 107 ASN B CA 1
ATOM 4270 C C . ASN B 1 107 ? 16.266 -6.172 -27.938 1 98.31 107 ASN B C 1
ATOM 4272 O O . ASN B 1 107 ? 16.844 -7.199 -27.594 1 98.31 107 ASN B O 1
ATOM 4276 N N . GLN B 1 108 ? 16.906 -5.152 -28.453 1 97.81 108 GLN B N 1
ATOM 4277 C CA . GLN B 1 108 ? 18.359 -5.051 -28.531 1 97.81 108 GLN B CA 1
ATOM 4278 C C . GLN B 1 108 ? 18.906 -4.203 -27.391 1 97.81 108 GLN B C 1
ATOM 4280 O O . GLN B 1 108 ? 18.203 -3.338 -26.859 1 97.81 108 GLN B O 1
ATOM 4285 N N . LYS B 1 109 ? 20.078 -4.598 -27 1 97.5 109 LYS B N 1
ATOM 4286 C CA . LYS B 1 109 ? 20.766 -3.748 -26.031 1 97.5 109 LYS B CA 1
ATOM 4287 C C . LYS B 1 109 ? 21.016 -2.354 -26.594 1 97.5 109 LYS B C 1
ATOM 4289 O O . LYS B 1 109 ? 21.422 -2.211 -27.75 1 97.5 109 LYS B O 1
ATOM 4294 N N . ARG B 1 110 ? 20.734 -1.401 -25.812 1 95.81 110 ARG B N 1
ATOM 4295 C CA . ARG B 1 110 ? 21.016 -0.032 -26.234 1 95.81 110 ARG B CA 1
ATOM 4296 C C . ARG B 1 110 ? 22.516 0.205 -26.359 1 95.81 110 ARG B C 1
ATOM 4298 O O . ARG B 1 110 ? 23.297 -0.252 -25.516 1 95.81 110 ARG B O 1
ATOM 4305 N N . ASP B 1 111 ? 22.906 0.937 -27.406 1 95.06 111 ASP B N 1
ATOM 4306 C CA . ASP B 1 111 ? 24.297 1.339 -27.609 1 95.06 111 ASP B CA 1
ATOM 4307 C C . ASP B 1 111 ? 24.547 2.73 -27.047 1 95.06 111 ASP B C 1
ATOM 4309 O O . ASP B 1 111 ? 23.953 3.711 -27.484 1 95.06 111 ASP B O 1
ATOM 4313 N N . PHE B 1 112 ? 25.438 2.822 -26.094 1 95.25 112 PHE B N 1
ATOM 4314 C CA . PHE B 1 112 ? 25.719 4.09 -25.422 1 95.25 112 PHE B CA 1
ATOM 4315 C C . PHE B 1 112 ? 26.922 4.781 -26.047 1 95.25 112 PHE B C 1
ATOM 4317 O O . PHE B 1 112 ? 27.312 5.867 -25.625 1 95.25 112 PHE B O 1
ATOM 4324 N N . GLY B 1 113 ? 27.531 4.184 -27.078 1 93.69 113 GLY B N 1
ATOM 4325 C CA . GLY B 1 113 ? 28.703 4.746 -27.734 1 93.69 113 GLY B CA 1
ATOM 4326 C C . GLY B 1 113 ? 29.875 4.918 -26.781 1 93.69 113 GLY B C 1
ATOM 4327 O O . GLY B 1 113 ? 30.281 3.969 -26.109 1 93.69 113 GLY B O 1
ATOM 4328 N N . LYS B 1 114 ? 30.375 6.156 -26.672 1 93.25 114 LYS B N 1
ATOM 4329 C CA . LYS B 1 114 ? 31.547 6.441 -25.859 1 93.25 114 LYS B CA 1
ATOM 4330 C C . LYS B 1 114 ? 31.156 6.746 -24.406 1 93.25 114 LYS B C 1
ATOM 4332 O O . LYS B 1 114 ? 32 6.781 -23.516 1 93.25 114 LYS B O 1
ATOM 4337 N N . ASP B 1 115 ? 29.906 6.906 -24.219 1 93.69 115 ASP B N 1
ATOM 4338 C CA . ASP B 1 115 ? 29.438 7.254 -22.875 1 93.69 115 ASP B CA 1
ATOM 4339 C C . ASP B 1 115 ? 29.297 6.012 -22 1 93.69 115 ASP B C 1
ATOM 4341 O O . ASP B 1 115 ? 28.984 4.93 -22.5 1 93.69 115 ASP B O 1
ATOM 4345 N N . THR B 1 116 ? 29.594 6.199 -20.797 1 94.69 116 THR B N 1
ATOM 4346 C CA . THR B 1 116 ? 29.391 5.133 -19.828 1 94.69 116 THR B CA 1
ATOM 4347 C C . THR B 1 116 ? 28.031 5.301 -19.125 1 94.69 116 THR B C 1
ATOM 4349 O O . THR B 1 116 ? 27.797 6.312 -18.469 1 94.69 116 THR B O 1
ATOM 4352 N N . PRO B 1 117 ? 27.203 4.309 -19.281 1 96.38 117 PRO B N 1
ATOM 4353 C CA . PRO B 1 117 ? 25.891 4.426 -18.625 1 96.38 117 PRO B CA 1
ATOM 4354 C C . PRO B 1 117 ? 26.016 4.465 -17.094 1 96.38 117 PRO B C 1
ATOM 4356 O O . PRO B 1 117 ? 26.859 3.766 -16.516 1 96.38 117 PRO B O 1
ATOM 4359 N N . LEU B 1 118 ? 25.203 5.254 -16.469 1 96.19 118 LEU B N 1
ATOM 4360 C CA . LEU B 1 118 ? 25.188 5.41 -15.016 1 96.19 118 LEU B CA 1
ATOM 4361 C C . LEU B 1 118 ? 24.219 4.422 -14.375 1 96.19 118 LEU B C 1
ATOM 4363 O O . LEU B 1 118 ? 23.25 4.008 -14.992 1 96.19 118 LEU B O 1
ATOM 4367 N N . GLU B 1 119 ? 24.547 4.078 -13.164 1 95.75 119 GLU B N 1
ATOM 4368 C CA . GLU B 1 119 ? 23.625 3.254 -12.375 1 95.75 119 GLU B CA 1
ATOM 4369 C C . GLU B 1 119 ? 22.438 4.066 -11.883 1 95.75 119 GLU B C 1
ATOM 4371 O O . GLU B 1 119 ? 22.531 5.289 -11.742 1 95.75 119 GLU B O 1
ATOM 4376 N N . PHE B 1 120 ? 21.391 3.4 -11.625 1 96.31 120 PHE B N 1
ATOM 4377 C CA . PHE B 1 120 ? 20.156 4.008 -11.156 1 96.31 120 PHE B CA 1
ATOM 4378 C C . PHE B 1 120 ? 20.422 4.961 -10 1 96.31 120 PHE B C 1
ATOM 4380 O O . PHE B 1 120 ? 19.906 6.082 -9.977 1 96.31 120 PHE B O 1
ATOM 4387 N N . SER B 1 121 ? 21.234 4.547 -8.992 1 93 121 SER B N 1
ATOM 4388 C CA . SER B 1 121 ? 21.516 5.352 -7.809 1 93 121 SER B CA 1
ATOM 4389 C C . SER B 1 121 ? 22.203 6.664 -8.18 1 93 121 SER B C 1
ATOM 4391 O O . SER B 1 121 ? 21.906 7.711 -7.602 1 93 121 SER B O 1
ATOM 4393 N N . ASP B 1 122 ? 23.062 6.586 -9.133 1 93.88 122 ASP B N 1
ATOM 4394 C CA . ASP B 1 122 ? 23.766 7.785 -9.586 1 93.88 122 ASP B CA 1
ATOM 4395 C C . ASP B 1 122 ? 22.812 8.727 -10.328 1 93.88 122 ASP B C 1
ATOM 4397 O O . ASP B 1 122 ? 22.859 9.938 -10.133 1 93.88 122 ASP B O 1
ATOM 4401 N N . ILE B 1 123 ? 22 8.125 -11.164 1 96.12 123 ILE B N 1
ATOM 4402 C CA . ILE B 1 123 ? 21.047 8.906 -11.945 1 96.12 123 ILE B CA 1
ATOM 4403 C C . ILE B 1 123 ? 20.109 9.664 -11.008 1 96.12 123 ILE B C 1
ATOM 4405 O O . ILE B 1 123 ? 19.938 10.883 -11.148 1 96.12 123 ILE B O 1
ATOM 4409 N N . THR B 1 124 ? 19.547 8.961 -10.055 1 95 124 THR B N 1
ATOM 4410 C CA . THR B 1 124 ? 18.547 9.547 -9.18 1 95 124 THR B CA 1
ATOM 4411 C C . THR B 1 124 ? 19.172 10.562 -8.234 1 95 124 THR B C 1
ATOM 4413 O O . THR B 1 124 ? 18.531 11.547 -7.852 1 95 124 THR B O 1
ATOM 4416 N N . ARG B 1 125 ? 20.391 10.336 -7.859 1 91.56 125 ARG B N 1
ATOM 4417 C CA . ARG B 1 125 ? 21.094 11.32 -7.051 1 91.56 125 ARG B CA 1
ATOM 4418 C C . ARG B 1 125 ? 21.328 12.609 -7.84 1 91.56 125 ARG B C 1
ATOM 4420 O O . ARG B 1 125 ? 21.062 13.703 -7.344 1 91.56 125 ARG B O 1
ATOM 4427 N N . ARG B 1 126 ? 21.812 12.477 -9.023 1 92.31 126 ARG B N 1
ATOM 4428 C CA . ARG B 1 126 ? 22.141 13.625 -9.867 1 92.31 126 ARG B CA 1
ATOM 4429 C C . ARG B 1 126 ? 20.891 14.438 -10.195 1 92.31 126 ARG B C 1
ATOM 4431 O O . ARG B 1 126 ? 20.938 15.664 -10.266 1 92.31 126 ARG B O 1
ATOM 4438 N N . LEU B 1 127 ? 19.828 13.711 -10.367 1 94.88 127 LEU B N 1
ATOM 4439 C CA . LEU B 1 127 ? 18.594 14.375 -10.789 1 94.88 127 LEU B CA 1
ATOM 4440 C C . LEU B 1 127 ? 17.703 14.672 -9.586 1 94.88 127 LEU B C 1
ATOM 4442 O O . LEU B 1 127 ? 16.609 15.234 -9.742 1 94.88 127 LEU B O 1
ATOM 4446 N N . ASN B 1 128 ? 18.078 14.312 -8.312 1 93.25 128 ASN B N 1
ATOM 4447 C CA . ASN B 1 128 ? 17.312 14.539 -7.09 1 93.25 128 ASN B CA 1
ATOM 4448 C C . ASN B 1 128 ? 15.93 13.914 -7.176 1 93.25 128 ASN B C 1
ATOM 4450 O O . ASN B 1 128 ? 14.922 14.594 -6.977 1 93.25 128 ASN B O 1
ATOM 4454 N N . LEU B 1 129 ? 15.945 12.602 -7.469 1 95.31 129 LEU B N 1
ATOM 4455 C CA . LEU B 1 129 ? 14.672 11.93 -7.719 1 95.31 129 LEU B CA 1
ATOM 4456 C C . LEU B 1 129 ? 14.375 10.914 -6.625 1 95.31 129 LEU B C 1
ATOM 4458 O O . LEU B 1 129 ? 13.281 10.344 -6.586 1 95.31 129 LEU B O 1
ATOM 4462 N N . MET B 1 130 ? 15.328 10.68 -5.754 1 93.06 130 MET B N 1
ATOM 4463 C CA . MET B 1 130 ? 15.148 9.633 -4.75 1 93.06 130 MET B CA 1
ATOM 4464 C C . MET B 1 130 ? 15.906 9.969 -3.473 1 93.06 130 MET B C 1
ATOM 4466 O O . MET B 1 130 ? 16.938 10.641 -3.518 1 93.06 130 MET B O 1
ATOM 4470 N N . ARG B 1 131 ? 15.336 9.539 -2.363 1 88.44 131 ARG B N 1
ATOM 4471 C CA . ARG B 1 131 ? 16.016 9.617 -1.073 1 88.44 131 ARG B CA 1
ATOM 4472 C C . ARG B 1 131 ? 16.156 8.234 -0.444 1 88.44 131 ARG B C 1
ATOM 4474 O O . ARG B 1 131 ? 15.172 7.492 -0.346 1 88.44 131 ARG B O 1
ATOM 4481 N N . THR B 1 132 ? 17.344 7.766 -0.275 1 77.62 132 THR B N 1
ATOM 4482 C CA . THR B 1 132 ? 17.609 6.535 0.464 1 77.62 132 THR B CA 1
ATOM 4483 C C . THR B 1 132 ? 18.422 6.824 1.72 1 77.62 132 THR B C 1
ATOM 4485 O O . THR B 1 132 ? 18.312 6.109 2.719 1 77.62 132 THR B O 1
ATOM 4488 N N . ASP B 1 133 ? 19.328 7.84 1.646 1 57.78 133 ASP B N 1
ATOM 4489 C CA . ASP B 1 133 ? 20.375 8.117 2.623 1 57.78 133 ASP B CA 1
ATOM 4490 C C . ASP B 1 133 ? 19.781 8.602 3.945 1 57.78 133 ASP B C 1
ATOM 4492 O O . ASP B 1 133 ? 18.859 9.422 3.953 1 57.78 133 ASP B O 1
ATOM 4496 N N . LYS B 1 134 ? 20.156 7.988 5.043 1 55.78 134 LYS B N 1
ATOM 4497 C CA . LYS B 1 134 ? 19.906 8.453 6.402 1 55.78 134 LYS B CA 1
ATOM 4498 C C . LYS B 1 134 ? 18.5 8.086 6.863 1 55.78 134 LYS B C 1
ATOM 4500 O O . LYS B 1 134 ? 17.984 8.656 7.836 1 55.78 134 LYS B O 1
ATOM 4505 N N . LEU B 1 135 ? 17.891 7.32 5.883 1 54.69 135 LEU B N 1
ATOM 4506 C CA . LEU B 1 135 ? 16.547 6.969 6.32 1 54.69 135 LEU B CA 1
ATOM 4507 C C . LEU B 1 135 ? 16.594 5.984 7.484 1 54.69 135 LEU B C 1
ATOM 4509 O O . LEU B 1 135 ? 15.562 5.641 8.055 1 54.69 135 LEU B O 1
ATOM 4513 N N . GLY B 1 136 ? 17.828 5.543 7.781 1 52.38 136 GLY B N 1
ATOM 4514 C CA . GLY B 1 136 ? 17.953 4.621 8.898 1 52.38 136 GLY B CA 1
ATOM 4515 C C . GLY B 1 136 ? 17.25 5.105 10.156 1 52.38 136 GLY B C 1
ATOM 4516 O O . GLY B 1 136 ? 16.703 4.305 10.922 1 52.38 136 GLY B O 1
ATOM 4517 N N . HIS B 1 137 ? 17.25 6.402 10.266 1 48.69 137 HIS B N 1
ATOM 4518 C CA . HIS B 1 137 ? 16.609 6.934 11.461 1 48.69 137 HIS B CA 1
ATOM 4519 C C . HIS B 1 137 ? 15.102 7.043 11.266 1 48.69 137 HIS B C 1
ATOM 4521 O O . HIS B 1 137 ? 14.352 7.156 12.242 1 48.69 137 HIS B O 1
ATOM 4527 N N . THR B 1 138 ? 14.703 7.02 10.047 1 50.28 138 THR B N 1
ATOM 4528 C CA . THR B 1 138 ? 13.281 7.23 9.805 1 50.28 138 THR B CA 1
ATOM 4529 C C . THR B 1 138 ? 12.586 5.914 9.469 1 50.28 138 THR B C 1
ATOM 4531 O O . THR B 1 138 ? 11.539 5.598 10.031 1 50.28 138 THR B O 1
ATOM 4534 N N . CYS B 1 139 ? 13.094 5.184 8.5 1 58.34 139 CYS B N 1
ATOM 4535 C CA . CYS B 1 139 ? 12.359 4.027 8 1 58.34 139 CYS B CA 1
ATOM 4536 C C . CYS B 1 139 ? 13.242 2.783 7.996 1 58.34 139 CYS B C 1
ATOM 4538 O O . CYS B 1 139 ? 12.812 1.712 7.57 1 58.34 139 CYS B O 1
ATOM 4540 N N . GLY B 1 140 ? 14.266 2.838 8.758 1 58.47 140 GLY B N 1
ATOM 4541 C CA . GLY B 1 140 ? 15.18 1.708 8.727 1 58.47 140 GLY B CA 1
ATOM 4542 C C . GLY B 1 140 ? 16.031 1.663 7.477 1 58.47 140 GLY B C 1
ATOM 4543 O O . GLY B 1 140 ? 15.781 2.402 6.523 1 58.47 140 GLY B O 1
ATOM 4544 N N . HIS B 1 141 ? 16.984 0.867 7.465 1 63.75 141 HIS B N 1
ATOM 4545 C CA . HIS B 1 141 ? 17.875 0.632 6.34 1 63.75 141 HIS B CA 1
ATOM 4546 C C . HIS B 1 141 ? 17.125 0.017 5.16 1 63.75 141 HIS B C 1
ATOM 4548 O O . HIS B 1 141 ? 16.141 -0.702 5.348 1 63.75 141 HIS B O 1
ATOM 4554 N N . LYS B 1 142 ? 17.25 0.578 3.873 1 69.56 142 LYS B N 1
ATOM 4555 C CA . LYS B 1 142 ? 16.75 0.035 2.619 1 69.56 142 LYS B CA 1
ATOM 4556 C C . LYS B 1 142 ? 15.312 0.499 2.361 1 69.56 142 LYS B C 1
ATOM 4558 O O . LYS B 1 142 ? 14.523 -0.226 1.76 1 69.56 142 LYS B O 1
ATOM 4563 N N . SER B 1 143 ? 14.922 1.572 2.988 1 81.5 143 SER B N 1
ATOM 4564 C CA . SER B 1 143 ? 13.719 2.301 2.609 1 81.5 143 SER B CA 1
ATOM 4565 C C . SER B 1 143 ? 14.039 3.436 1.642 1 81.5 143 SER B C 1
ATOM 4567 O O . SER B 1 143 ? 15.188 3.855 1.527 1 81.5 143 SER B O 1
ATOM 4569 N N . TYR B 1 144 ? 13.016 3.83 0.906 1 88.81 144 TYR B N 1
ATOM 4570 C CA . TYR B 1 144 ? 13.266 4.875 -0.08 1 88.81 144 TYR B CA 1
ATOM 4571 C C . TYR B 1 144 ? 12.047 5.773 -0.248 1 88.81 144 TYR B C 1
ATOM 4573 O O . TYR B 1 144 ? 10.93 5.395 0.125 1 88.81 144 TYR B O 1
ATOM 4581 N N . TYR B 1 145 ? 12.328 7.004 -0.72 1 93.38 145 TYR B N 1
ATOM 4582 C CA . TYR B 1 145 ? 11.344 7.93 -1.26 1 93.38 145 TYR B CA 1
ATOM 4583 C C . TYR B 1 145 ? 11.594 8.195 -2.74 1 93.38 145 TYR B C 1
ATOM 4585 O O . TYR B 1 145 ? 12.727 8.484 -3.143 1 93.38 145 TYR B O 1
ATOM 4593 N N . PHE B 1 146 ? 10.609 8.039 -3.555 1 96.31 146 PHE B N 1
ATOM 4594 C CA . PHE B 1 146 ? 10.68 8.633 -4.883 1 96.31 146 PHE B CA 1
ATOM 4595 C C . PHE B 1 146 ? 10.133 10.055 -4.871 1 96.31 146 PHE B C 1
ATOM 4597 O O . PHE B 1 146 ? 9.117 10.328 -4.223 1 96.31 146 PHE B O 1
ATOM 4604 N N . LEU B 1 147 ? 10.766 10.93 -5.621 1 96.19 147 LEU B N 1
ATOM 4605 C CA . LEU B 1 147 ? 10.391 12.336 -5.609 1 96.19 147 LEU B CA 1
ATOM 4606 C C . LEU B 1 147 ? 9.984 12.797 -7.004 1 96.19 147 LEU B C 1
ATOM 4608 O O . LEU B 1 147 ? 10.625 12.453 -7.996 1 96.19 147 LEU B O 1
ATOM 4612 N N . GLY B 1 148 ? 8.938 13.555 -7.059 1 96 148 GLY B N 1
ATOM 4613 C CA . GLY B 1 148 ? 8.578 14.258 -8.281 1 96 148 GLY B CA 1
ATOM 4614 C C . GLY B 1 148 ? 8.281 13.328 -9.438 1 96 148 GLY B C 1
ATOM 4615 O O . GLY B 1 148 ? 7.449 12.422 -9.312 1 96 148 GLY B O 1
ATOM 4616 N N . GLU B 1 149 ? 9.023 13.5 -10.422 1 96.44 149 GLU B N 1
ATOM 4617 C CA . GLU B 1 149 ? 8.719 12.828 -11.68 1 96.44 149 GLU B CA 1
ATOM 4618 C C . GLU B 1 149 ? 8.992 11.328 -11.578 1 96.44 149 GLU B C 1
ATOM 4620 O O . GLU B 1 149 ? 8.406 10.531 -12.32 1 96.44 149 GLU B O 1
ATOM 4625 N N . LEU B 1 150 ? 9.891 10.961 -10.68 1 97.69 150 LEU B N 1
ATOM 4626 C CA . LEU B 1 150 ? 10.086 9.531 -10.484 1 97.69 150 LEU B CA 1
ATOM 4627 C C . LEU B 1 150 ? 8.867 8.906 -9.82 1 97.69 150 LEU B C 1
ATOM 4629 O O . LEU B 1 150 ? 8.469 7.785 -10.156 1 97.69 150 LEU B O 1
ATOM 4633 N N . ALA B 1 151 ? 8.289 9.602 -8.844 1 97.81 151 ALA B N 1
ATOM 4634 C CA . ALA B 1 151 ? 7.035 9.148 -8.242 1 97.81 151 ALA B CA 1
ATOM 4635 C C . ALA B 1 151 ? 5.914 9.109 -9.273 1 97.81 151 ALA B C 1
ATOM 4637 O O . ALA B 1 151 ? 5.082 8.203 -9.266 1 97.81 151 ALA B O 1
ATOM 4638 N N . GLU B 1 152 ? 5.891 10.07 -10.148 1 97.69 152 GLU B N 1
ATOM 4639 C CA . GLU B 1 152 ? 4.91 10.078 -11.234 1 97.69 152 GLU B CA 1
ATOM 4640 C C . GLU B 1 152 ? 5.094 8.875 -12.156 1 97.69 152 GLU B C 1
ATOM 4642 O O . GLU B 1 152 ? 4.113 8.289 -12.617 1 97.69 152 GLU B O 1
ATOM 4647 N N . LEU B 1 153 ? 6.34 8.555 -12.43 1 98.38 153 LEU B N 1
ATOM 4648 C CA . LEU B 1 153 ? 6.633 7.41 -13.289 1 98.38 153 LEU B CA 1
ATOM 4649 C C . LEU B 1 153 ? 6.16 6.109 -12.648 1 98.38 153 LEU B C 1
ATOM 4651 O O . LEU B 1 153 ? 5.664 5.219 -13.336 1 98.38 153 LEU B O 1
ATOM 4655 N N . GLU B 1 154 ? 6.324 5.992 -11.336 1 98.12 154 GLU B N 1
ATOM 4656 C CA . GLU B 1 154 ? 5.777 4.844 -10.625 1 98.12 154 GLU B CA 1
ATOM 4657 C C . GLU B 1 154 ? 4.273 4.711 -10.859 1 98.12 154 GLU B C 1
ATOM 4659 O O . GLU B 1 154 ? 3.787 3.635 -11.211 1 98.12 154 GLU B O 1
ATOM 4664 N N . GLU B 1 155 ? 3.543 5.777 -10.695 1 97.5 155 GLU B N 1
ATOM 4665 C CA . GLU B 1 155 ? 2.098 5.77 -10.898 1 97.5 155 GLU B CA 1
ATOM 4666 C C . GLU B 1 155 ? 1.751 5.441 -12.352 1 97.5 155 GLU B C 1
ATOM 4668 O O . GLU B 1 155 ? 0.779 4.73 -12.617 1 97.5 155 GLU B O 1
ATOM 4673 N N . ALA B 1 156 ? 2.541 5.965 -13.234 1 97.88 156 ALA B N 1
ATOM 4674 C CA . ALA B 1 156 ? 2.322 5.711 -14.656 1 97.88 156 ALA B CA 1
ATOM 4675 C C . ALA B 1 156 ? 2.479 4.227 -14.984 1 97.88 156 ALA B C 1
ATOM 4677 O O . ALA B 1 156 ? 1.674 3.658 -15.727 1 97.88 156 ALA B O 1
ATOM 4678 N N . LEU B 1 157 ? 3.518 3.639 -14.438 1 98.56 157 LEU B N 1
ATOM 4679 C CA . LEU B 1 157 ? 3.764 2.219 -14.648 1 98.56 157 LEU B CA 1
ATOM 4680 C C . LEU B 1 157 ? 2.6 1.38 -14.133 1 98.56 157 LEU B C 1
ATOM 4682 O O . LEU B 1 157 ? 2.18 0.423 -14.789 1 98.56 157 LEU B O 1
ATOM 4686 N N . ILE B 1 158 ? 2.09 1.725 -12.977 1 98.12 158 ILE B N 1
ATOM 4687 C CA . ILE B 1 158 ? 0.962 1.007 -12.391 1 98.12 158 ILE B CA 1
ATOM 4688 C C . ILE B 1 158 ? -0.247 1.101 -13.312 1 98.12 158 ILE B C 1
ATOM 4690 O O . ILE B 1 158 ? -0.853 0.083 -13.664 1 98.12 158 ILE B O 1
ATOM 4694 N N . LYS B 1 159 ? -0.564 2.287 -13.766 1 96.25 159 LYS B N 1
ATOM 4695 C CA . LYS B 1 159 ? -1.743 2.516 -14.594 1 96.25 159 LYS B CA 1
ATOM 4696 C C . LYS B 1 159 ? -1.603 1.827 -15.953 1 96.25 159 LYS B C 1
ATOM 4698 O O . LYS B 1 159 ? -2.551 1.211 -16.438 1 96.25 159 LYS B O 1
ATOM 4703 N N . TYR B 1 160 ? -0.406 1.984 -16.5 1 97.94 160 TYR B N 1
ATOM 4704 C CA . TYR B 1 160 ? -0.11 1.32 -17.766 1 97.94 160 TYR B CA 1
ATOM 4705 C C . TYR B 1 160 ? -0.349 -0.181 -17.656 1 97.94 160 TYR B C 1
ATOM 4707 O O . TYR B 1 160 ? -1.027 -0.768 -18.516 1 97.94 160 TYR B O 1
ATOM 4715 N N . THR B 1 161 ? 0.141 -0.78 -16.625 1 98.75 161 THR B N 1
ATOM 4716 C CA . THR B 1 161 ? 0.068 -2.221 -16.422 1 98.75 161 THR B CA 1
ATOM 4717 C C . THR B 1 161 ? -1.376 -2.664 -16.203 1 98.75 161 THR B C 1
ATOM 4719 O O . THR B 1 161 ? -1.845 -3.607 -16.844 1 98.75 161 THR B O 1
ATOM 4722 N N . ILE B 1 162 ? -2.111 -1.979 -15.336 1 97.94 162 ILE B N 1
ATOM 4723 C CA . ILE B 1 162 ? -3.488 -2.338 -15.016 1 97.94 162 ILE B CA 1
ATOM 4724 C C . ILE B 1 162 ? -4.359 -2.213 -16.266 1 97.94 162 ILE B C 1
ATOM 4726 O O . ILE B 1 162 ? -5.219 -3.061 -16.516 1 97.94 162 ILE B O 1
ATOM 4730 N N . THR B 1 163 ? -4.117 -1.143 -17.016 1 97 163 THR B N 1
ATOM 4731 C CA . THR B 1 163 ? -4.895 -0.929 -18.219 1 97 163 THR B CA 1
ATOM 4732 C C . THR B 1 163 ? -4.734 -2.107 -19.188 1 97 163 THR B C 1
ATOM 4734 O O . THR B 1 163 ? -5.723 -2.625 -19.703 1 97 163 THR B O 1
ATOM 4737 N N . MET B 1 164 ? -3.557 -2.551 -19.391 1 98.06 164 MET B N 1
ATOM 4738 C CA . MET B 1 164 ? -3.305 -3.678 -20.281 1 98.06 164 MET B CA 1
ATOM 4739 C C . MET B 1 164 ? -3.955 -4.949 -19.75 1 98.06 164 MET B C 1
ATOM 4741 O O . MET B 1 164 ? -4.535 -5.723 -20.516 1 98.06 164 MET B O 1
ATOM 4745 N N . LEU B 1 165 ? -3.869 -5.195 -18.453 1 98.56 165 LEU B N 1
ATOM 4746 C CA . LEU B 1 165 ? -4.426 -6.41 -17.859 1 98.56 165 LEU B CA 1
ATOM 4747 C C . LEU B 1 165 ? -5.945 -6.414 -17.969 1 98.56 165 LEU B C 1
ATOM 4749 O O . LEU B 1 165 ? -6.555 -7.457 -18.219 1 98.56 165 LEU B O 1
ATOM 4753 N N . LEU B 1 166 ? -6.516 -5.23 -17.734 1 97.25 166 LEU B N 1
ATOM 4754 C CA . LEU B 1 166 ? -7.965 -5.121 -17.891 1 97.25 166 LEU B CA 1
ATOM 4755 C C . LEU B 1 166 ? -8.383 -5.426 -19.328 1 97.25 166 LEU B C 1
ATOM 4757 O O . LEU B 1 166 ? -9.375 -6.117 -19.547 1 97.25 166 LEU B O 1
ATOM 4761 N N . ASP B 1 167 ? -7.617 -4.961 -20.297 1 97.38 167 ASP B N 1
ATOM 4762 C CA . ASP B 1 167 ? -7.879 -5.223 -21.703 1 97.38 167 ASP B CA 1
ATOM 4763 C C . ASP B 1 167 ? -7.785 -6.715 -22.016 1 97.38 167 ASP B C 1
ATOM 4765 O O . ASP B 1 167 ? -8.398 -7.199 -22.969 1 97.38 167 ASP B O 1
ATOM 4769 N N . LYS B 1 168 ? -7.043 -7.43 -21.203 1 98.12 168 LYS B N 1
ATOM 4770 C CA . LYS B 1 168 ? -6.871 -8.867 -21.391 1 98.12 168 LYS B CA 1
ATOM 4771 C C . LYS B 1 168 ? -7.816 -9.648 -20.484 1 98.12 168 LYS B C 1
ATOM 4773 O O . LYS B 1 168 ? -7.598 -10.836 -20.219 1 98.12 168 LYS B O 1
ATOM 4778 N N . ASN B 1 169 ? -8.773 -8.938 -19.906 1 96.44 169 ASN B N 1
ATOM 4779 C CA . ASN B 1 169 ? -9.906 -9.5 -19.188 1 96.44 169 ASN B CA 1
ATOM 4780 C C . ASN B 1 169 ? -9.492 -10.031 -17.812 1 96.44 169 ASN B C 1
ATOM 4782 O O . ASN B 1 169 ? -10.047 -11.016 -17.328 1 96.44 169 ASN B O 1
ATOM 4786 N N . PHE B 1 170 ? -8.445 -9.531 -17.281 1 98.19 170 PHE B N 1
ATOM 4787 C CA . PHE B 1 170 ? -8.211 -9.727 -15.859 1 98.19 170 PHE B CA 1
ATOM 4788 C C . PHE B 1 170 ? -9.211 -8.93 -15.031 1 98.19 170 PHE B C 1
ATOM 4790 O O . PHE B 1 170 ? -9.586 -7.816 -15.414 1 98.19 170 PHE B O 1
ATOM 4797 N N . GLN B 1 171 ? -9.562 -9.469 -13.906 1 96.81 171 GLN B N 1
ATOM 4798 C CA . GLN B 1 171 ? -10.367 -8.734 -12.938 1 96.81 171 GLN B CA 1
ATOM 4799 C C . GLN B 1 171 ? -9.492 -8.117 -11.852 1 96.81 171 GLN B C 1
ATOM 4801 O O . GLN B 1 171 ? -8.664 -8.805 -11.25 1 96.81 171 GLN B O 1
ATOM 4806 N N . LEU B 1 172 ? -9.672 -6.863 -11.688 1 97.56 172 LEU B N 1
ATOM 4807 C CA . LEU B 1 172 ? -8.898 -6.172 -10.664 1 97.56 172 LEU B CA 1
ATOM 4808 C C . LEU B 1 172 ? -9.469 -6.445 -9.273 1 97.56 172 LEU B C 1
ATOM 4810 O O . LEU B 1 172 ? -10.688 -6.441 -9.086 1 97.56 172 LEU B O 1
ATOM 4814 N N . VAL B 1 173 ? -8.602 -6.684 -8.305 1 97.62 173 VAL B N 1
ATOM 4815 C CA . VAL B 1 173 ? -8.977 -6.91 -6.914 1 97.62 173 VAL B CA 1
ATOM 4816 C C . VAL B 1 173 ? -8.117 -6.035 -6 1 97.62 173 VAL B C 1
ATOM 4818 O O . VAL B 1 173 ? -6.898 -5.953 -6.172 1 97.62 173 VAL B O 1
ATOM 4821 N N . SER B 1 174 ? -8.742 -5.246 -5.121 1 96.88 174 SER B N 1
ATOM 4822 C CA . SER B 1 174 ? -8.016 -4.621 -4.02 1 96.88 174 SER B CA 1
ATOM 4823 C C . SER B 1 174 ? -7.809 -5.605 -2.871 1 96.88 174 SER B C 1
ATOM 4825 O O . SER B 1 174 ? -8.758 -6.246 -2.414 1 96.88 174 SER B O 1
ATOM 4827 N N . VAL B 1 175 ? -6.57 -5.707 -2.416 1 96 175 VAL B N 1
ATOM 4828 C CA . VAL B 1 175 ? -6.262 -6.809 -1.512 1 96 175 VAL B CA 1
ATOM 4829 C C . VAL B 1 175 ? -5.703 -6.262 -0.199 1 96 175 VAL B C 1
ATOM 4831 O O . VAL B 1 175 ? -5.102 -5.184 -0.175 1 96 175 VAL B O 1
ATOM 4834 N N . PRO B 1 176 ? -5.883 -6.965 0.851 1 93.44 176 PRO B N 1
ATOM 4835 C CA . PRO B 1 176 ? -5.195 -6.617 2.096 1 93.44 176 PRO B CA 1
ATOM 4836 C C . PRO B 1 176 ? -3.711 -6.973 2.068 1 93.44 176 PRO B C 1
ATOM 4838 O O . PRO B 1 176 ? -3.299 -7.859 1.313 1 93.44 176 PRO B O 1
ATOM 4841 N N . ASP B 1 177 ? -2.969 -6.277 2.965 1 93.31 177 ASP B N 1
ATOM 4842 C CA . ASP B 1 177 ? -1.531 -6.508 3.062 1 93.31 177 ASP B CA 1
ATOM 4843 C C . ASP B 1 177 ? -1.192 -7.348 4.293 1 93.31 177 ASP B C 1
ATOM 4845 O O . ASP B 1 177 ? -0.09 -7.887 4.398 1 93.31 177 ASP B O 1
ATOM 4849 N N . ILE B 1 178 ? -2.02 -7.348 5.301 1 92.44 178 ILE B N 1
ATOM 4850 C CA . ILE B 1 178 ? -1.837 -8.148 6.504 1 92.44 178 ILE B CA 1
ATOM 4851 C C . ILE B 1 178 ? -2.576 -9.477 6.355 1 92.44 178 ILE B C 1
ATOM 4853 O O . ILE B 1 178 ? -3.791 -9.5 6.145 1 92.44 178 ILE B O 1
ATOM 4857 N N . LEU B 1 179 ? -1.835 -10.555 6.449 1 92.62 179 LEU B N 1
ATOM 4858 C CA . LEU B 1 179 ? -2.402 -11.875 6.215 1 92.62 179 LEU B CA 1
ATOM 4859 C C . LEU B 1 179 ? -2.115 -12.805 7.391 1 92.62 179 LEU B C 1
ATOM 4861 O O . LEU B 1 179 ? -1.171 -12.578 8.156 1 92.62 179 LEU B O 1
ATOM 4865 N N . SER B 1 180 ? -2.904 -13.82 7.453 1 90.88 180 SER B N 1
ATOM 4866 C CA . SER B 1 180 ? -2.719 -14.82 8.5 1 90.88 180 SER B CA 1
ATOM 4867 C C . SER B 1 180 ? -1.641 -15.828 8.109 1 90.88 180 SER B C 1
ATOM 4869 O O . SER B 1 180 ? -1.37 -16.031 6.926 1 90.88 180 SER B O 1
ATOM 4871 N N . ARG B 1 181 ? -1.114 -16.469 9.055 1 90.06 181 ARG B N 1
ATOM 4872 C CA . ARG B 1 181 ? -0.082 -17.484 8.891 1 90.06 181 ARG B CA 1
ATOM 4873 C C . ARG B 1 181 ? -0.542 -18.578 7.934 1 90.06 181 ARG B C 1
ATOM 4875 O O . ARG B 1 181 ? 0.223 -19.016 7.074 1 90.06 181 ARG B O 1
ATOM 4882 N N . ASN B 1 182 ? -1.729 -19 8.102 1 89.31 182 ASN B N 1
ATOM 4883 C CA . ASN B 1 182 ? -2.27 -20.094 7.309 1 89.31 182 ASN B CA 1
ATOM 4884 C C . ASN B 1 182 ? -2.189 -19.781 5.812 1 89.31 182 ASN B C 1
ATOM 4886 O O . ASN B 1 182 ? -1.801 -20.641 5.023 1 89.31 182 ASN B O 1
ATOM 4890 N N . VAL B 1 183 ? -2.504 -18.578 5.43 1 92.81 183 VAL B N 1
ATOM 4891 C CA . VAL B 1 183 ? -2.494 -18.188 4.023 1 92.81 183 VAL B CA 1
ATOM 4892 C C . VAL B 1 183 ? -1.06 -18.188 3.498 1 92.81 183 VAL B C 1
ATOM 4894 O O . VAL B 1 183 ? -0.788 -18.719 2.416 1 92.81 183 VAL B O 1
ATOM 4897 N N . LEU B 1 184 ? -0.176 -17.656 4.273 1 92.94 184 LEU B N 1
ATOM 4898 C CA . LEU B 1 184 ? 1.223 -17.609 3.861 1 92.94 184 LEU B CA 1
ATOM 4899 C C . LEU B 1 184 ? 1.782 -19.016 3.67 1 92.94 184 LEU B C 1
ATOM 4901 O O . LEU B 1 184 ? 2.395 -19.312 2.641 1 92.94 184 LEU B O 1
ATOM 4905 N N . GLU B 1 185 ? 1.515 -19.859 4.613 1 91.62 185 GLU B N 1
ATOM 4906 C CA . GLU B 1 185 ? 2.043 -21.219 4.57 1 91.62 185 GLU B CA 1
ATOM 4907 C C . GLU B 1 185 ? 1.418 -22.016 3.43 1 91.62 185 GLU B C 1
ATOM 4909 O O . GLU B 1 185 ? 2.084 -22.859 2.809 1 91.62 185 GLU B O 1
ATOM 4914 N N . SER B 1 186 ? 0.171 -21.734 3.199 1 94.25 186 SER B N 1
ATOM 4915 C CA . SER B 1 186 ? -0.523 -22.438 2.123 1 94.25 186 SER B CA 1
ATOM 4916 C C . SER B 1 186 ? 0.043 -22.062 0.76 1 94.25 186 SER B C 1
ATOM 4918 O O . SER B 1 186 ? -0.12 -22.797 -0.213 1 94.25 186 SER B O 1
ATOM 4920 N N . CYS B 1 187 ? 0.667 -20.906 0.722 1 94.88 187 CYS B N 1
ATOM 4921 C CA . CYS B 1 187 ? 1.266 -20.453 -0.528 1 94.88 187 CYS B CA 1
ATOM 4922 C C . CYS B 1 187 ? 2.752 -20.797 -0.574 1 94.88 187 CYS B C 1
ATOM 4924 O O . CYS B 1 187 ? 3.473 -20.312 -1.452 1 94.88 187 CYS B O 1
ATOM 4926 N N . GLY B 1 188 ? 3.199 -21.531 0.404 1 90.94 188 GLY B N 1
ATOM 4927 C CA . GLY B 1 188 ? 4.547 -22.078 0.344 1 90.94 188 GLY B CA 1
ATOM 4928 C C . GLY B 1 188 ? 5.559 -21.25 1.11 1 90.94 188 GLY B C 1
ATOM 4929 O O . GLY B 1 188 ? 6.766 -21.5 1.021 1 90.94 188 GLY B O 1
ATOM 4930 N N . MET B 1 189 ? 5.074 -20.25 1.798 1 88.19 189 MET B N 1
ATOM 4931 C CA . MET B 1 189 ? 6 -19.438 2.584 1 88.19 189 MET B CA 1
ATOM 4932 C C . MET B 1 189 ? 6.246 -20.062 3.951 1 88.19 189 MET B C 1
ATOM 4934 O O . MET B 1 189 ? 5.305 -20.5 4.617 1 88.19 189 MET B O 1
ATOM 4938 N N . SER B 1 190 ? 7.484 -20.219 4.254 1 80.81 190 SER B N 1
ATOM 4939 C CA . SER B 1 190 ? 7.828 -20.703 5.59 1 80.81 190 SER B CA 1
ATOM 4940 C C . SER B 1 190 ? 7.871 -19.547 6.598 1 80.81 190 SER B C 1
ATOM 4942 O O . SER B 1 190 ? 8.578 -18.562 6.387 1 80.81 190 SER B O 1
ATOM 4944 N N . VAL B 1 191 ? 7.07 -19.547 7.562 1 75.88 191 VAL B N 1
ATOM 4945 C CA . VAL B 1 191 ? 7.035 -18.531 8.594 1 75.88 191 VAL B CA 1
ATOM 4946 C C . VAL B 1 191 ? 7.938 -18.938 9.758 1 75.88 191 VAL B C 1
ATOM 4948 O O . VAL B 1 191 ? 7.965 -18.266 10.797 1 75.88 191 VAL B O 1
ATOM 4951 N N . ASN B 1 192 ? 8.992 -19.609 9.547 1 64.75 192 ASN B N 1
ATOM 4952 C CA . ASN B 1 192 ? 9.836 -20.078 10.648 1 64.75 192 ASN B CA 1
ATOM 4953 C C . ASN B 1 192 ? 10.391 -18.906 11.461 1 64.75 192 ASN B C 1
ATOM 4955 O O . ASN B 1 192 ? 10.469 -17.781 10.961 1 64.75 192 ASN B O 1
ATOM 4959 N N . SER B 1 193 ? 10.57 -18.969 12.836 1 52.41 193 SER B N 1
ATOM 4960 C CA . SER B 1 193 ? 10.875 -18.078 13.953 1 52.41 193 SER B CA 1
ATOM 4961 C C . SER B 1 193 ? 12.195 -17.344 13.742 1 52.41 193 SER B C 1
ATOM 4963 O O . SER B 1 193 ? 12.336 -16.188 14.141 1 52.41 193 SER B O 1
ATOM 4965 N N . ASP B 1 194 ? 13.266 -17.812 13.211 1 52.47 194 ASP B N 1
ATOM 4966 C CA . ASP B 1 194 ? 14.555 -17.172 13.453 1 52.47 194 ASP B CA 1
ATOM 4967 C C . ASP B 1 194 ? 14.812 -16.062 12.445 1 52.47 194 ASP B C 1
ATOM 4969 O O . ASP B 1 194 ? 15.25 -14.969 12.812 1 52.47 194 ASP B O 1
ATOM 4973 N N . ARG B 1 195 ? 15.008 -16.359 11.18 1 53.41 195 ARG B N 1
ATOM 4974 C CA . ARG B 1 195 ? 15.375 -15.352 10.188 1 53.41 195 ARG B CA 1
ATOM 4975 C C . ARG B 1 195 ? 14.211 -15.047 9.258 1 53.41 195 ARG B C 1
ATOM 4977 O O . ARG B 1 195 ? 14.047 -15.695 8.219 1 53.41 195 ARG B O 1
ATOM 4984 N N . THR B 1 196 ? 13.273 -14.188 9.789 1 62.19 196 THR B N 1
ATOM 4985 C CA . THR B 1 196 ? 12.023 -14.18 9.031 1 62.19 196 THR B CA 1
ATOM 4986 C C . THR B 1 196 ? 12.117 -13.234 7.844 1 62.19 196 THR B C 1
ATOM 4988 O O . THR B 1 196 ? 12.625 -12.117 7.969 1 62.19 196 THR B O 1
ATOM 4991 N N . GLN B 1 197 ? 12.039 -13.773 6.508 1 78.75 197 GLN B N 1
ATOM 4992 C CA . GLN B 1 197 ? 11.844 -13.047 5.258 1 78.75 197 GLN B CA 1
ATOM 4993 C C . GLN B 1 197 ? 10.531 -12.266 5.281 1 78.75 197 GLN B C 1
ATOM 4995 O O . GLN B 1 197 ? 10.312 -11.383 4.445 1 78.75 197 GLN B O 1
ATOM 5000 N N . ILE B 1 198 ? 9.859 -12.547 6.391 1 89.38 198 ILE B N 1
ATOM 5001 C CA . ILE B 1 198 ? 8.508 -11.984 6.418 1 89.38 198 ILE B CA 1
ATOM 5002 C C . ILE B 1 198 ? 8.336 -11.117 7.66 1 89.38 198 ILE B C 1
ATOM 5004 O O . ILE B 1 198 ? 8.773 -11.484 8.758 1 89.38 198 ILE B O 1
ATOM 5008 N N . TYR B 1 199 ? 7.805 -9.961 7.539 1 91.06 199 TYR B N 1
ATOM 5009 C CA . TYR B 1 199 ? 7.496 -9.117 8.68 1 91.06 199 TYR B CA 1
ATOM 5010 C C . TYR B 1 199 ? 6.328 -9.68 9.484 1 91.06 199 TYR B C 1
ATOM 5012 O O . TYR B 1 199 ? 5.293 -10.031 8.914 1 91.06 199 TYR B O 1
ATOM 5020 N N . SER B 1 200 ? 6.535 -9.781 10.719 1 91.88 200 SER B N 1
ATOM 5021 C CA . SER B 1 200 ? 5.457 -10.164 11.625 1 91.88 200 SER B CA 1
ATOM 5022 C C . SER B 1 200 ? 5.008 -8.984 12.477 1 91.88 200 SER B C 1
ATOM 5024 O O . SER B 1 200 ? 5.828 -8.164 12.898 1 91.88 200 SER B O 1
ATOM 5026 N N . LEU B 1 201 ? 3.766 -8.898 12.742 1 91.06 201 LEU B N 1
ATOM 5027 C CA . LEU B 1 201 ? 3.244 -7.902 13.672 1 91.06 201 LEU B CA 1
ATOM 5028 C C . LEU B 1 201 ? 3.455 -8.344 15.117 1 91.06 201 LEU B C 1
ATOM 5030 O O . LEU B 1 201 ? 3.67 -9.531 15.383 1 91.06 201 LEU B O 1
ATOM 5034 N N . ASP B 1 202 ? 3.469 -7.395 16.016 1 90.12 202 ASP B N 1
ATOM 5035 C CA . ASP B 1 202 ? 3.648 -7.68 17.438 1 90.12 202 ASP B CA 1
ATOM 5036 C C . ASP B 1 202 ? 2.52 -8.562 17.969 1 90.12 202 ASP B C 1
ATOM 5038 O O . ASP B 1 202 ? 1.374 -8.117 18.062 1 90.12 202 ASP B O 1
ATOM 5042 N N . ALA B 1 203 ? 2.859 -9.75 18.359 1 87.19 203 ALA B N 1
ATOM 5043 C CA . ALA B 1 203 ? 1.851 -10.719 18.781 1 87.19 203 ALA B CA 1
ATOM 5044 C C . ALA B 1 203 ? 1.214 -10.312 20.109 1 87.19 203 ALA B C 1
ATOM 5046 O O . ALA B 1 203 ? 0.056 -10.641 20.375 1 87.19 203 ALA B O 1
ATOM 5047 N N . THR B 1 204 ? 1.886 -9.633 20.875 1 85.19 204 THR B N 1
ATOM 5048 C CA . THR B 1 204 ? 1.387 -9.219 22.172 1 85.19 204 THR B CA 1
ATOM 5049 C C . THR B 1 204 ? 0.265 -8.195 22.016 1 85.19 204 THR B C 1
ATOM 5051 O O . THR B 1 204 ? -0.751 -8.273 22.719 1 85.19 204 THR B O 1
ATOM 5054 N N . HIS B 1 205 ? 0.461 -7.383 21.047 1 83.44 205 HIS B N 1
ATOM 5055 C CA . HIS B 1 205 ? -0.479 -6.273 20.938 1 83.44 205 HIS B CA 1
ATOM 5056 C C . HIS B 1 205 ? -1.586 -6.598 19.938 1 83.44 205 HIS B C 1
ATOM 5058 O O . HIS B 1 205 ? -2.715 -6.121 20.078 1 83.44 205 HIS B O 1
ATOM 5064 N N . HIS B 1 206 ? -1.254 -7.387 18.922 1 86.06 206 HIS B N 1
ATOM 5065 C CA . HIS B 1 206 ? -2.188 -7.5 17.812 1 86.06 206 HIS B CA 1
ATOM 5066 C C . HIS B 1 206 ? -2.666 -8.938 17.641 1 86.06 206 HIS B C 1
ATOM 5068 O O . HIS B 1 206 ? -3.512 -9.211 16.781 1 86.06 206 HIS B O 1
ATOM 5074 N N . GLY B 1 207 ? -2.258 -9.812 18.469 1 82.38 207 GLY B N 1
ATOM 5075 C CA . GLY B 1 207 ? -2.568 -11.227 18.312 1 82.38 207 GLY B CA 1
ATOM 5076 C C . GLY B 1 207 ? -1.543 -11.977 17.484 1 82.38 207 GLY B C 1
ATOM 5077 O O . GLY B 1 207 ? -0.76 -11.367 16.766 1 82.38 207 GLY B O 1
ATOM 5078 N N . PRO B 1 208 ? -1.598 -13.203 17.594 1 83.94 208 PRO B N 1
ATOM 5079 C CA . PRO B 1 208 ? -0.591 -14.008 16.906 1 83.94 208 PRO B CA 1
ATOM 5080 C C . PRO B 1 208 ? -0.928 -14.234 15.43 1 83.94 208 PRO B C 1
ATOM 5082 O O . PRO B 1 208 ? -2.074 -14.031 15.016 1 83.94 208 PRO B O 1
ATOM 5085 N N . ASP B 1 209 ? 0.049 -14.523 14.648 1 87.56 209 ASP B N 1
ATOM 5086 C CA . ASP B 1 209 ? -0.07 -15.094 13.305 1 87.56 209 ASP B CA 1
ATOM 5087 C C . ASP B 1 209 ? -0.551 -14.055 12.305 1 87.56 209 ASP B C 1
ATOM 5089 O O . ASP B 1 209 ? -1.393 -14.344 11.453 1 87.56 209 ASP B O 1
ATOM 5093 N N . LEU B 1 210 ? -0.109 -12.828 12.484 1 90.38 210 LEU B N 1
ATOM 5094 C CA . LEU B 1 210 ? -0.352 -11.773 11.508 1 90.38 210 LEU B CA 1
ATOM 5095 C C . LEU B 1 210 ? 0.955 -11.32 10.867 1 90.38 210 LEU B C 1
ATOM 5097 O O . LEU B 1 210 ? 1.921 -11.008 11.562 1 90.38 210 LEU B O 1
ATOM 5101 N N . TYR B 1 211 ? 0.93 -11.273 9.562 1 92.75 211 TYR B N 1
ATOM 5102 C CA . TYR B 1 211 ? 2.152 -11.016 8.805 1 92.75 211 TYR B CA 1
ATOM 5103 C C . TYR B 1 211 ? 1.896 -10.031 7.672 1 92.75 211 TYR B C 1
ATOM 5105 O O . TYR B 1 211 ? 0.771 -9.922 7.176 1 92.75 211 TYR B O 1
ATOM 5113 N N . LEU B 1 212 ? 2.928 -9.266 7.316 1 93.75 212 LEU B N 1
ATOM 5114 C CA . LEU B 1 212 ? 2.861 -8.43 6.125 1 93.75 212 LEU B CA 1
ATOM 5115 C C . LEU B 1 212 ? 3.215 -9.234 4.879 1 93.75 212 LEU B C 1
ATOM 5117 O O . LEU B 1 212 ? 4.23 -9.93 4.852 1 93.75 212 LEU B O 1
ATOM 5121 N N . SER B 1 213 ? 2.418 -9.125 3.883 1 94.19 213 SER B N 1
ATOM 5122 C CA . SER B 1 213 ? 2.551 -9.953 2.688 1 94.19 213 SER B CA 1
ATOM 5123 C C . SER B 1 213 ? 3.676 -9.445 1.789 1 94.19 213 SER B C 1
ATOM 5125 O O . SER B 1 213 ? 3.832 -8.242 1.599 1 94.19 213 SER B O 1
ATOM 5127 N N . GLY B 1 214 ? 4.391 -10.359 1.212 1 94.38 214 GLY B N 1
ATOM 5128 C CA . GLY B 1 214 ? 5.449 -10.008 0.281 1 94.38 214 GLY B CA 1
ATOM 5129 C C . GLY B 1 214 ? 4.988 -9.977 -1.164 1 94.38 214 GLY B C 1
ATOM 5130 O O . GLY B 1 214 ? 5.77 -9.656 -2.062 1 94.38 214 GLY B O 1
ATOM 5131 N N . THR B 1 215 ? 3.762 -10.383 -1.428 1 96.06 215 THR B N 1
ATOM 5132 C CA . THR B 1 215 ? 3.166 -10.398 -2.76 1 96.06 215 THR B CA 1
ATOM 5133 C C . THR B 1 215 ? 1.646 -10.492 -2.67 1 96.06 215 THR B C 1
ATOM 5135 O O . THR B 1 215 ? 1.107 -11.094 -1.74 1 96.06 215 THR B O 1
ATOM 5138 N N . ALA B 1 216 ? 0.969 -9.93 -3.658 1 97.75 216 ALA B N 1
ATOM 5139 C CA . ALA B 1 216 ? -0.488 -10.039 -3.697 1 97.75 216 ALA B CA 1
ATOM 5140 C C . ALA B 1 216 ? -0.926 -11.453 -4.066 1 97.75 216 ALA B C 1
ATOM 5142 O O . ALA B 1 216 ? -2.098 -11.805 -3.914 1 97.75 216 ALA B O 1
ATOM 5143 N N . GLU B 1 217 ? -0.023 -12.32 -4.523 1 98.12 217 GLU B N 1
ATOM 5144 C CA . GLU B 1 217 ? -0.329 -13.719 -4.785 1 98.12 217 GLU B CA 1
ATOM 5145 C C . GLU B 1 217 ? -1.006 -14.375 -3.586 1 98.12 217 GLU B C 1
ATOM 5147 O O . GLU B 1 217 ? -2.029 -15.047 -3.732 1 98.12 217 GLU B O 1
ATOM 5152 N N . MET B 1 218 ? -0.459 -14.141 -2.488 1 96.38 218 MET B N 1
ATOM 5153 C CA . MET B 1 218 ? -0.952 -14.789 -1.277 1 96.38 218 MET B CA 1
ATOM 5154 C C . MET B 1 218 ? -2.334 -14.266 -0.903 1 96.38 218 MET B C 1
ATOM 5156 O O . MET B 1 218 ? -3.213 -15.039 -0.519 1 96.38 218 MET B O 1
ATOM 5160 N N . SER B 1 219 ? -2.477 -12.969 -1.048 1 95.69 219 SER B N 1
ATOM 5161 C CA . SER B 1 219 ? -3.775 -12.383 -0.736 1 95.69 219 SER B CA 1
ATOM 5162 C C . SER B 1 219 ? -4.844 -12.844 -1.719 1 95.69 219 SER B C 1
ATOM 5164 O O . SER B 1 219 ? -5.984 -13.109 -1.326 1 95.69 219 SER B O 1
ATOM 5166 N N . LEU B 1 220 ? -4.516 -12.93 -2.963 1 97.12 220 LEU B N 1
ATOM 5167 C CA . LEU B 1 220 ? -5.457 -13.391 -3.98 1 97.12 220 LEU B CA 1
ATOM 5168 C C . LEU B 1 220 ? -5.805 -14.859 -3.777 1 97.12 220 LEU B C 1
ATOM 5170 O O . LEU B 1 220 ? -6.965 -15.25 -3.93 1 97.12 220 LEU B O 1
ATOM 5174 N N . ALA B 1 221 ? -4.797 -15.664 -3.447 1 96.62 221 ALA B N 1
ATOM 5175 C CA . ALA B 1 221 ? -5.07 -17.047 -3.094 1 96.62 221 ALA B CA 1
ATOM 5176 C C . ALA B 1 221 ? -5.992 -17.141 -1.881 1 96.62 221 ALA B C 1
ATOM 5178 O O . ALA B 1 221 ? -6.945 -17.922 -1.872 1 96.62 221 ALA B O 1
ATOM 5179 N N . GLY B 1 222 ? -5.727 -16.328 -0.876 1 93.88 222 GLY B N 1
ATOM 5180 C CA . GLY B 1 222 ? -6.555 -16.281 0.319 1 93.88 222 GLY B CA 1
ATOM 5181 C C . GLY B 1 222 ? -7.996 -15.898 0.031 1 93.88 222 GLY B C 1
ATOM 5182 O O . GLY B 1 222 ? -8.914 -16.406 0.672 1 93.88 222 GLY B O 1
ATOM 5183 N N . LEU B 1 223 ? -8.188 -15.016 -0.896 1 93.38 223 LEU B N 1
ATOM 5184 C CA . LEU B 1 223 ? -9.523 -14.602 -1.312 1 93.38 223 LEU B CA 1
ATOM 5185 C C . LEU B 1 223 ? -10.367 -15.805 -1.714 1 93.38 223 LEU B C 1
ATOM 5187 O O . LEU B 1 223 ? -11.578 -15.82 -1.471 1 93.38 223 LEU B O 1
ATOM 5191 N N . LEU B 1 224 ? -9.734 -16.844 -2.273 1 94.06 224 LEU B N 1
ATOM 5192 C CA . LEU B 1 224 ? -10.461 -17.953 -2.867 1 94.06 224 LEU B CA 1
ATOM 5193 C C . LEU B 1 224 ? -10.484 -19.156 -1.922 1 94.06 224 LEU B C 1
ATOM 5195 O O . LEU B 1 224 ? -10.969 -20.234 -2.287 1 94.06 224 LEU B O 1
ATOM 5199 N N . MET B 1 225 ? -9.961 -19 -0.757 1 92.88 225 MET B N 1
ATOM 5200 C CA . MET B 1 225 ? -9.898 -20.078 0.212 1 92.88 225 MET B CA 1
ATOM 5201 C C . MET B 1 225 ? -11.289 -20.688 0.44 1 92.88 225 MET B C 1
ATOM 5203 O O . MET B 1 225 ? -12.266 -19.953 0.566 1 92.88 225 MET B O 1
ATOM 5207 N N . ASN B 1 226 ? -11.406 -21.984 0.433 1 91 226 ASN B N 1
ATOM 5208 C CA . ASN B 1 226 ? -12.617 -22.75 0.699 1 91 226 ASN B CA 1
ATOM 5209 C C . ASN B 1 226 ? -13.703 -22.453 -0.327 1 91 226 ASN B C 1
ATOM 5211 O O . ASN B 1 226 ? -14.891 -22.484 0 1 91 226 ASN B O 1
ATOM 5215 N N . SER B 1 227 ? -13.312 -22.172 -1.498 1 91.5 227 SER B N 1
ATOM 5216 C CA . SER B 1 227 ? -14.281 -21.875 -2.549 1 91.5 227 SER B CA 1
ATOM 5217 C C . SER B 1 227 ? -14.383 -23.016 -3.549 1 91.5 227 SER B C 1
ATOM 5219 O O . SER B 1 227 ? -13.453 -23.828 -3.68 1 91.5 227 SER B O 1
ATOM 5221 N N . THR B 1 228 ? -15.516 -23.156 -4.168 1 93.75 228 THR B N 1
ATOM 5222 C CA . THR B 1 228 ? -15.75 -24.078 -5.273 1 93.75 228 THR B CA 1
ATOM 5223 C C . THR B 1 228 ? -16.281 -23.328 -6.5 1 93.75 228 THR B C 1
ATOM 5225 O O . THR B 1 228 ? -17.266 -22.609 -6.414 1 93.75 228 THR B O 1
ATOM 5228 N N . HIS B 1 229 ? -15.633 -23.484 -7.598 1 93.94 229 HIS B N 1
ATOM 5229 C CA . HIS B 1 229 ? -15.961 -22.797 -8.844 1 93.94 229 HIS B CA 1
ATOM 5230 C C . HIS B 1 229 ? -16.656 -23.734 -9.82 1 93.94 229 HIS B C 1
ATOM 5232 O O . HIS B 1 229 ? -16.516 -24.953 -9.727 1 93.94 229 HIS B O 1
ATOM 5238 N N . SER B 1 230 ? -17.5 -23.109 -10.664 1 92.75 230 SER B N 1
ATOM 5239 C CA . SER B 1 230 ? -17.953 -23.875 -11.828 1 92.75 230 SER B CA 1
ATOM 5240 C C . SER B 1 230 ? -16.875 -23.984 -12.883 1 92.75 230 SER B C 1
ATOM 5242 O O . SER B 1 230 ? -16.125 -23.016 -13.125 1 92.75 230 SER B O 1
ATOM 5244 N N . VAL B 1 231 ? -16.844 -25.141 -13.516 1 95.38 231 VAL B N 1
ATOM 5245 C CA . VAL B 1 231 ? -15.852 -25.344 -14.57 1 95.38 231 VAL B CA 1
ATOM 5246 C C . VAL B 1 231 ? -16.047 -24.297 -15.672 1 95.38 231 VAL B C 1
ATOM 5248 O O . VAL B 1 231 ? -15.086 -23.875 -16.312 1 95.38 231 VAL B O 1
ATOM 5251 N N . PHE B 1 232 ? -17.25 -23.672 -15.812 1 93 232 PHE B N 1
ATOM 5252 C CA . PHE B 1 232 ? -17.594 -22.75 -16.875 1 93 232 PHE B CA 1
ATOM 5253 C C . PHE B 1 232 ? -17.078 -21.344 -16.562 1 93 232 PHE B C 1
ATOM 5255 O O . PHE B 1 232 ? -17.047 -20.484 -17.453 1 93 232 PHE B O 1
ATOM 5262 N N . ASN B 1 233 ? -16.656 -21.188 -15.383 1 92.94 233 ASN B N 1
ATOM 5263 C CA . ASN B 1 233 ? -16.141 -19.891 -14.977 1 92.94 233 ASN B CA 1
ATOM 5264 C C . ASN B 1 233 ? -14.609 -19.891 -14.969 1 92.94 233 ASN B C 1
ATOM 5266 O O . ASN B 1 233 ? -13.992 -18.922 -14.516 1 92.94 233 ASN B O 1
ATOM 5270 N N . LEU B 1 234 ? -14.039 -20.984 -15.492 1 96.38 234 LEU B N 1
ATOM 5271 C CA . LEU B 1 234 ? -12.586 -21.078 -15.562 1 96.38 234 LEU B CA 1
ATOM 5272 C C . LEU B 1 234 ? -12.102 -20.969 -17 1 96.38 234 LEU B C 1
ATOM 5274 O O . LEU B 1 234 ? -12.781 -21.438 -17.922 1 96.38 234 LEU B O 1
ATOM 5278 N N . PRO B 1 235 ? -10.992 -20.375 -17.172 1 97.94 235 PRO B N 1
ATOM 5279 C CA . PRO B 1 235 ? -10.039 -19.844 -16.188 1 97.94 235 PRO B CA 1
ATOM 5280 C C . PRO B 1 235 ? -10.484 -18.516 -15.578 1 97.94 235 PRO B C 1
ATOM 5282 O O . PRO B 1 235 ? -11.141 -17.719 -16.25 1 97.94 235 PRO B O 1
ATOM 5285 N N . LEU B 1 236 ? -10.172 -18.344 -14.336 1 97.88 236 LEU B N 1
ATOM 5286 C CA . LEU B 1 236 ? -10.32 -17.062 -13.633 1 97.88 236 LEU B CA 1
ATOM 5287 C C . LEU B 1 236 ? -9 -16.297 -13.609 1 97.88 236 LEU B C 1
ATOM 5289 O O . LEU B 1 236 ? -7.969 -16.844 -13.211 1 97.88 236 LEU B O 1
ATOM 5293 N N . LYS B 1 237 ? -8.969 -15.07 -14.125 1 98.44 237 LYS B N 1
ATOM 5294 C CA . LYS B 1 237 ? -7.785 -14.211 -14.133 1 98.44 237 LYS B CA 1
ATOM 5295 C C . LYS B 1 237 ? -7.977 -13 -13.227 1 98.44 237 LYS B C 1
ATOM 5297 O O . LYS B 1 237 ? -8.875 -12.188 -13.453 1 98.44 237 LYS B O 1
ATOM 5302 N N . LEU B 1 238 ? -7.129 -12.875 -12.25 1 98.5 238 LEU B N 1
ATOM 5303 C CA . LEU B 1 238 ? -7.18 -11.773 -11.289 1 98.5 238 LEU B CA 1
ATOM 5304 C C . LEU B 1 238 ? -5.891 -10.961 -11.328 1 98.5 238 LEU B C 1
ATOM 5306 O O . LEU B 1 238 ? -4.832 -11.484 -11.695 1 98.5 238 LEU B O 1
ATOM 5310 N N . ALA B 1 239 ? -5.98 -9.695 -11.023 1 98.75 239 ALA B N 1
ATOM 5311 C CA . ALA B 1 239 ? -4.836 -8.805 -10.883 1 98.75 239 ALA B CA 1
ATOM 5312 C C . ALA B 1 239 ? -4.996 -7.898 -9.664 1 98.75 239 ALA B C 1
ATOM 5314 O O . ALA B 1 239 ? -6.113 -7.527 -9.297 1 98.75 239 ALA B O 1
ATOM 5315 N N . ALA B 1 240 ? -3.896 -7.559 -9.039 1 98.62 240 ALA B N 1
ATOM 5316 C CA . ALA B 1 240 ? -3.949 -6.695 -7.863 1 98.62 240 ALA B CA 1
ATOM 5317 C C . ALA B 1 240 ? -2.721 -5.793 -7.789 1 98.62 240 ALA B C 1
ATOM 5319 O O . ALA B 1 240 ? -1.604 -6.23 -8.078 1 98.62 240 ALA B O 1
ATOM 5320 N N . VAL B 1 241 ? -2.945 -4.527 -7.441 1 98 241 VAL B N 1
ATOM 5321 C CA . VAL B 1 241 ? -1.883 -3.615 -7.023 1 98 241 VAL B CA 1
ATOM 5322 C C . VAL B 1 241 ? -1.689 -3.705 -5.512 1 98 241 VAL B C 1
ATOM 5324 O O . VAL B 1 241 ? -2.643 -3.541 -4.75 1 98 241 VAL B O 1
ATOM 5327 N N . SER B 1 242 ? -0.493 -3.992 -5.109 1 97 242 SER B N 1
ATOM 5328 C CA . SER B 1 242 ? -0.302 -4.117 -3.67 1 97 242 SER B CA 1
ATOM 5329 C C . SER B 1 242 ? 1.035 -3.525 -3.236 1 97 242 SER B C 1
ATOM 5331 O O . SER B 1 242 ? 1.93 -3.328 -4.059 1 97 242 SER B O 1
ATOM 5333 N N . ARG B 1 243 ? 1.058 -3.105 -2.025 1 95.5 243 ARG B N 1
ATOM 5334 C CA . ARG B 1 243 ? 2.33 -2.908 -1.337 1 95.5 243 ARG B CA 1
ATOM 5335 C C . ARG B 1 243 ? 2.881 -4.23 -0.816 1 95.5 243 ARG B C 1
ATOM 5337 O O . ARG B 1 243 ? 2.15 -5.02 -0.214 1 95.5 243 ARG B O 1
ATOM 5344 N N . CYS B 1 244 ? 4.105 -4.453 -1.089 1 95.75 244 CYS B N 1
ATOM 5345 C CA . CYS B 1 244 ? 4.766 -5.691 -0.689 1 95.75 244 CYS B CA 1
ATOM 5346 C C . CYS B 1 244 ? 5.859 -5.418 0.339 1 95.75 244 CYS B C 1
ATOM 5348 O O . CYS B 1 244 ? 6.547 -4.398 0.262 1 95.75 244 CYS B O 1
ATOM 5350 N N . TYR B 1 245 ? 6.051 -6.375 1.249 1 93.44 245 TYR B N 1
ATOM 5351 C CA . TYR B 1 245 ? 6.992 -6.203 2.352 1 93.44 245 TYR B CA 1
ATOM 5352 C C . TYR B 1 245 ? 7.93 -7.398 2.463 1 93.44 245 TYR B C 1
ATOM 5354 O O . TYR B 1 245 ? 7.48 -8.547 2.465 1 93.44 245 TYR B O 1
ATOM 5362 N N . ARG B 1 246 ? 9.148 -7.152 2.559 1 89.88 246 ARG B N 1
ATOM 5363 C CA . ARG B 1 246 ? 10.156 -8.188 2.746 1 89.88 246 ARG B CA 1
ATOM 5364 C C . ARG B 1 246 ? 11.156 -7.785 3.828 1 89.88 246 ARG B C 1
ATOM 5366 O O . ARG B 1 246 ? 11.844 -6.773 3.699 1 89.88 246 ARG B O 1
ATOM 5373 N N . ALA B 1 247 ? 11.25 -8.602 4.867 1 85.06 247 ALA B N 1
ATOM 5374 C CA . ALA B 1 247 ? 12.094 -8.273 6.012 1 85.06 247 ALA B CA 1
ATOM 5375 C C . ALA B 1 247 ? 13.57 -8.461 5.676 1 85.06 247 ALA B C 1
ATOM 5377 O O . ALA B 1 247 ? 14.438 -7.812 6.27 1 85.06 247 ALA B O 1
ATOM 5378 N N . GLU B 1 248 ? 13.836 -9.445 4.871 1 71.25 248 GLU B N 1
ATOM 5379 C CA . GLU B 1 248 ? 15.219 -9.75 4.52 1 71.25 248 GLU B CA 1
ATOM 5380 C C . GLU B 1 248 ? 15.703 -8.859 3.381 1 71.25 248 GLU B C 1
ATOM 5382 O O . GLU B 1 248 ? 14.945 -8.539 2.469 1 71.25 248 GLU B O 1
ATOM 5387 N N . THR B 1 249 ? 16.922 -8.18 3.752 1 64.5 249 THR B N 1
ATOM 5388 C CA . THR B 1 249 ? 17.594 -7.535 2.633 1 64.5 249 THR B CA 1
ATOM 5389 C C . THR B 1 249 ? 18.953 -8.188 2.369 1 64.5 249 THR B C 1
ATOM 5391 O O . THR B 1 249 ? 19.312 -9.156 3.031 1 64.5 249 THR B O 1
ATOM 5394 N N . SER B 1 250 ? 19.375 -8.094 1.156 1 64.81 250 SER B N 1
ATOM 5395 C CA . SER B 1 250 ? 20.625 -8.727 0.713 1 64.81 250 SER B CA 1
ATOM 5396 C C . SER B 1 250 ? 21.781 -7.734 0.711 1 64.81 250 SER B C 1
ATOM 5398 O O . SER B 1 250 ? 21.562 -6.527 0.559 1 64.81 250 SER B O 1
ATOM 5400 N N . ASN B 1 251 ? 22.859 -8.18 1.171 1 65.38 251 ASN B N 1
ATOM 5401 C CA . ASN B 1 251 ? 24.078 -7.375 1.065 1 65.38 251 ASN B CA 1
ATOM 5402 C C . ASN B 1 251 ? 24.891 -7.75 -0.171 1 65.38 251 ASN B C 1
ATOM 5404 O O . ASN B 1 251 ? 26.016 -7.281 -0.342 1 65.38 251 ASN B O 1
ATOM 5408 N N . ILE B 1 252 ? 24.141 -8.469 -1.022 1 67.25 252 ILE B N 1
ATOM 5409 C CA . ILE B 1 252 ? 24.797 -8.859 -2.262 1 67.25 252 ILE B CA 1
ATOM 5410 C C . ILE B 1 252 ? 24.844 -7.672 -3.219 1 67.25 252 ILE B C 1
ATOM 5412 O O . ILE B 1 252 ? 23.844 -6.965 -3.391 1 67.25 252 ILE B O 1
ATOM 5416 N N . ILE B 1 253 ? 25.969 -7.477 -3.758 1 65.5 253 ILE B N 1
ATOM 5417 C CA . ILE B 1 253 ? 26.25 -6.336 -4.625 1 65.5 253 ILE B CA 1
ATOM 5418 C C . ILE B 1 253 ? 25.234 -6.281 -5.75 1 65.5 253 ILE B C 1
ATOM 5420 O O . ILE B 1 253 ? 24.797 -5.195 -6.148 1 65.5 253 ILE B O 1
ATOM 5424 N N . GLU B 1 254 ? 24.766 -7.441 -6.125 1 70.75 254 GLU B N 1
ATOM 5425 C CA . GLU B 1 254 ? 23.828 -7.512 -7.238 1 70.75 254 GLU B CA 1
ATOM 5426 C C . GLU B 1 254 ? 22.453 -6.969 -6.836 1 70.75 254 GLU B C 1
ATOM 5428 O O . GLU B 1 254 ? 21.641 -6.629 -7.695 1 70.75 254 GLU B O 1
ATOM 5433 N N . GLU B 1 255 ? 22.328 -6.859 -5.59 1 73.75 255 GLU B N 1
ATOM 5434 C CA . GLU B 1 255 ? 21.031 -6.426 -5.094 1 73.75 255 GLU B CA 1
ATOM 5435 C C . GLU B 1 255 ? 21.141 -5.102 -4.344 1 73.75 255 GLU B C 1
ATOM 5437 O O . GLU B 1 255 ? 20.312 -4.797 -3.484 1 73.75 255 GLU B O 1
ATOM 5442 N N . ARG B 1 256 ? 22.141 -4.418 -4.734 1 71.94 256 ARG B N 1
ATOM 5443 C CA . ARG B 1 256 ? 22.375 -3.141 -4.07 1 71.94 256 ARG B CA 1
ATOM 5444 C C . ARG B 1 256 ? 21.297 -2.125 -4.434 1 71.94 256 ARG B C 1
ATOM 5446 O O . ARG B 1 256 ? 20.562 -2.311 -5.414 1 71.94 256 ARG B O 1
ATOM 5453 N N . GLY B 1 257 ? 21.141 -1.135 -3.66 1 77.44 257 GLY B N 1
ATOM 5454 C CA . GLY B 1 257 ? 20.188 -0.07 -3.906 1 77.44 257 GLY B CA 1
ATOM 5455 C C . GLY B 1 257 ? 18.75 -0.488 -3.646 1 77.44 257 GLY B C 1
ATOM 5456 O O . GLY B 1 257 ? 18.438 -1.023 -2.58 1 77.44 257 GLY B O 1
ATOM 5457 N N . ILE B 1 258 ? 17.938 -0.224 -4.695 1 83.38 258 ILE B N 1
ATOM 5458 C CA . ILE B 1 258 ? 16.531 -0.497 -4.43 1 83.38 258 ILE B CA 1
ATOM 5459 C C . ILE B 1 258 ? 16.125 -1.788 -5.133 1 83.38 258 ILE B C 1
ATOM 5461 O O . ILE B 1 258 ? 14.93 -2.047 -5.312 1 83.38 258 ILE B O 1
ATOM 5465 N N . TYR B 1 259 ? 17.062 -2.555 -5.551 1 86.69 259 TYR B N 1
ATOM 5466 C CA . TYR B 1 259 ? 16.75 -3.824 -6.195 1 86.69 259 TYR B CA 1
ATOM 5467 C C . TYR B 1 259 ? 16.078 -4.781 -5.219 1 86.69 259 TYR B C 1
ATOM 5469 O O . TYR B 1 259 ? 15.164 -5.523 -5.59 1 86.69 259 TYR B O 1
ATOM 5477 N N . ARG B 1 260 ? 16.547 -4.785 -4.047 1 84.25 260 ARG B N 1
ATOM 5478 C CA . ARG B 1 260 ? 15.922 -5.496 -2.934 1 84.25 260 ARG B CA 1
ATOM 5479 C C . ARG B 1 260 ? 15.656 -4.551 -1.765 1 84.25 260 ARG B C 1
ATOM 5481 O O . ARG B 1 260 ? 16.594 -3.967 -1.208 1 84.25 260 ARG B O 1
ATOM 5488 N N . VAL B 1 261 ? 14.367 -4.348 -1.506 1 88.81 261 VAL B N 1
ATOM 5489 C CA . VAL B 1 261 ? 13.992 -3.367 -0.492 1 88.81 261 VAL B CA 1
ATOM 5490 C C . VAL B 1 261 ? 12.93 -3.961 0.432 1 88.81 261 VAL B C 1
ATOM 5492 O O . VAL B 1 261 ? 12.328 -4.992 0.118 1 88.81 261 VAL B O 1
ATOM 5495 N N . HIS B 1 262 ? 12.719 -3.328 1.501 1 88.75 262 HIS B N 1
ATOM 5496 C CA . HIS B 1 262 ? 11.805 -3.814 2.527 1 88.75 262 HIS B CA 1
ATOM 5497 C C . HIS B 1 262 ? 10.352 -3.625 2.104 1 88.75 262 HIS B C 1
ATOM 5499 O O . HIS B 1 262 ? 9.469 -4.352 2.562 1 88.75 262 HIS B O 1
ATOM 5505 N N . GLN B 1 263 ? 10.203 -2.645 1.275 1 92.88 263 GLN B N 1
ATOM 5506 C CA . GLN B 1 263 ? 8.844 -2.348 0.83 1 92.88 263 GLN B CA 1
ATOM 5507 C C . GLN B 1 263 ? 8.836 -1.831 -0.606 1 92.88 263 GLN B C 1
ATOM 5509 O O . GLN B 1 263 ? 9.711 -1.055 -0.997 1 92.88 263 GLN B O 1
ATOM 5514 N N . PHE B 1 264 ? 7.875 -2.256 -1.374 1 94.25 264 PHE B N 1
ATOM 5515 C CA . PHE B 1 264 ? 7.738 -1.768 -2.74 1 94.25 264 PHE B CA 1
ATOM 5516 C C . PHE B 1 264 ? 6.332 -2.018 -3.266 1 94.25 264 PHE B C 1
ATOM 5518 O O . PHE B 1 264 ? 5.562 -2.77 -2.664 1 94.25 264 PHE B O 1
ATOM 5525 N N . THR B 1 265 ? 5.992 -1.392 -4.332 1 96.88 265 THR B N 1
ATOM 5526 C CA . THR B 1 265 ? 4.711 -1.594 -5 1 96.88 265 THR B CA 1
ATOM 5527 C C . THR B 1 265 ? 4.848 -2.594 -6.145 1 96.88 265 THR B C 1
A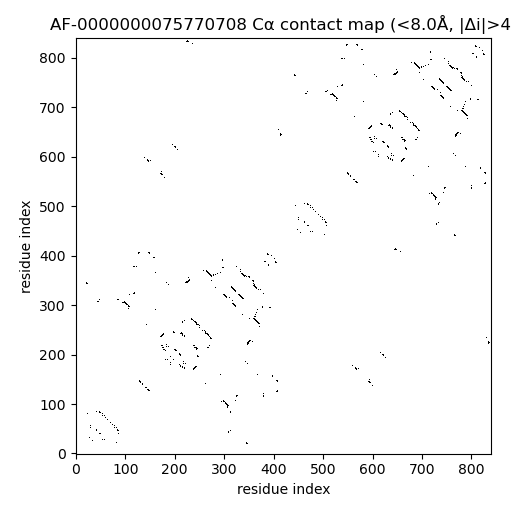TOM 5529 O O . THR B 1 265 ? 5.848 -2.59 -6.863 1 96.88 265 THR B O 1
ATOM 5532 N N . LYS B 1 266 ? 3.875 -3.453 -6.25 1 98.12 266 LYS B N 1
ATOM 5533 C CA . LYS B 1 266 ? 3.9 -4.492 -7.277 1 98.12 266 LYS B CA 1
ATOM 5534 C C . LYS B 1 266 ? 2.502 -4.754 -7.828 1 98.12 266 LYS B C 1
ATOM 5536 O O . LYS B 1 266 ? 1.517 -4.691 -7.086 1 98.12 266 LYS B O 1
ATOM 5541 N N . VAL B 1 267 ? 2.393 -4.945 -9.156 1 98.81 267 VAL B N 1
ATOM 5542 C CA . VAL B 1 267 ? 1.18 -5.473 -9.773 1 98.81 267 VAL B CA 1
ATOM 5543 C C . VAL B 1 267 ? 1.334 -6.973 -10.016 1 98.81 267 VAL B C 1
ATOM 5545 O O . VAL B 1 267 ? 2.291 -7.406 -10.664 1 98.81 267 VAL B O 1
ATOM 5548 N N . GLU B 1 268 ? 0.362 -7.723 -9.523 1 98.81 268 GLU B N 1
ATOM 5549 C CA . GLU B 1 268 ? 0.424 -9.18 -9.578 1 98.81 268 GLU B CA 1
ATOM 5550 C C . GLU B 1 268 ? -0.709 -9.75 -10.422 1 98.81 268 GLU B C 1
ATOM 5552 O O . GLU B 1 268 ? -1.825 -9.227 -10.414 1 98.81 268 GLU B O 1
ATOM 5557 N N . MET B 1 269 ? -0.389 -10.758 -11.172 1 98.94 269 MET B N 1
ATOM 5558 C CA . MET B 1 269 ? -1.394 -11.586 -11.836 1 98.94 269 MET B CA 1
ATOM 5559 C C . MET B 1 269 ? -1.586 -12.906 -11.102 1 98.94 269 MET B C 1
ATOM 5561 O O . MET B 1 269 ? -0.626 -13.477 -10.578 1 98.94 269 MET B O 1
ATOM 5565 N N . PHE B 1 270 ? -2.771 -13.406 -11.016 1 98.88 270 PHE B N 1
ATOM 5566 C CA . PHE B 1 270 ? -3.135 -14.688 -10.414 1 98.88 270 PHE B CA 1
ATOM 5567 C C . PHE B 1 270 ? -4.219 -15.383 -11.227 1 98.88 270 PHE B C 1
ATOM 5569 O O . PHE B 1 270 ? -5.266 -14.797 -11.516 1 98.88 270 PHE B O 1
ATOM 5576 N N . ALA B 1 271 ? -3.98 -16.609 -11.594 1 98.88 271 ALA B N 1
ATOM 5577 C CA . ALA B 1 271 ? -4.934 -17.344 -12.414 1 98.88 271 ALA B CA 1
ATOM 5578 C C . ALA B 1 271 ? -5.348 -18.656 -11.734 1 98.88 271 ALA B C 1
ATOM 5580 O O . ALA B 1 271 ? -4.547 -19.281 -11.039 1 98.88 271 ALA B O 1
ATOM 5581 N N . VAL B 1 272 ? -6.547 -19.031 -11.93 1 98.69 272 VAL B N 1
ATOM 5582 C CA . VAL B 1 272 ? -7.129 -20.281 -11.477 1 98.69 272 VAL B CA 1
ATOM 5583 C C . VAL B 1 272 ? -7.664 -21.078 -12.672 1 98.69 272 VAL B C 1
ATOM 5585 O O . VAL B 1 272 ? -8.453 -20.547 -13.461 1 98.69 272 VAL B O 1
ATOM 5588 N N . THR B 1 273 ? -7.258 -22.281 -12.773 1 98.81 273 THR B N 1
ATOM 5589 C CA . THR B 1 273 ? -7.594 -23.062 -13.961 1 98.81 273 THR B CA 1
ATOM 5590 C C . THR B 1 273 ? -7.938 -24.5 -13.586 1 98.81 273 THR B C 1
ATOM 5592 O O . THR B 1 273 ? -7.715 -24.922 -12.453 1 98.81 273 THR B O 1
ATOM 5595 N N . THR B 1 274 ? -8.547 -25.203 -14.586 1 98.5 274 THR B N 1
ATOM 5596 C CA . THR B 1 274 ? -8.516 -26.656 -14.5 1 98.5 274 THR B CA 1
ATOM 5597 C C . THR B 1 274 ? -7.098 -27.172 -14.727 1 98.5 274 THR B C 1
ATOM 5599 O O . THR B 1 274 ? -6.234 -26.453 -15.234 1 98.5 274 THR B O 1
ATOM 5602 N N . PRO B 1 275 ? -6.828 -28.406 -14.281 1 98.31 275 PRO B N 1
ATOM 5603 C CA . PRO B 1 275 ? -5.512 -29 -14.547 1 98.31 275 PRO B CA 1
ATOM 5604 C C . PRO B 1 275 ? -5.156 -29 -16.031 1 98.31 275 PRO B C 1
ATOM 5606 O O . PRO B 1 275 ? -4.008 -28.75 -16.391 1 98.31 275 PRO B O 1
ATOM 5609 N N . GLU B 1 276 ? -6.148 -29.172 -16.922 1 98 276 GLU B N 1
ATOM 5610 C CA . GLU B 1 276 ? -5.922 -29.297 -18.359 1 98 276 GLU B CA 1
ATOM 5611 C C . GLU B 1 276 ? -5.547 -27.953 -18.969 1 98 276 GLU B C 1
ATOM 5613 O O . GLU B 1 276 ? -4.863 -27.906 -20 1 98 276 GLU B O 1
ATOM 5618 N N . GLN B 1 277 ? -5.93 -26.844 -18.312 1 98.25 277 GLN B N 1
ATOM 5619 C CA . GLN B 1 277 ? -5.703 -25.5 -18.828 1 98.25 277 GLN B CA 1
ATOM 5620 C C . GLN B 1 277 ? -4.387 -24.922 -18.312 1 98.25 277 GLN B C 1
ATOM 5622 O O . GLN B 1 277 ? -3.896 -23.922 -18.812 1 98.25 277 GLN B O 1
ATOM 5627 N N . SER B 1 278 ? -3.771 -25.516 -17.328 1 98.38 278 SER B N 1
ATOM 5628 C CA . SER B 1 278 ? -2.781 -24.875 -16.469 1 98.38 278 SER B CA 1
ATOM 5629 C C . SER B 1 278 ? -1.485 -24.609 -17.234 1 98.38 278 SER B C 1
ATOM 5631 O O . SER B 1 278 ? -0.881 -23.547 -17.062 1 98.38 278 SER B O 1
ATOM 5633 N N . GLU B 1 279 ? -1.013 -25.531 -18.047 1 98.31 279 GLU B N 1
ATOM 5634 C CA . GLU B 1 279 ? 0.233 -25.328 -18.781 1 98.31 279 GLU B CA 1
ATOM 5635 C C . GLU B 1 279 ? 0.094 -24.219 -19.812 1 98.31 279 GLU B C 1
ATOM 5637 O O . GLU B 1 279 ? 0.985 -23.375 -19.953 1 98.31 279 GLU B O 1
ATOM 5642 N N . ASP B 1 280 ? -1.023 -24.219 -20.531 1 98.75 280 ASP B N 1
ATOM 5643 C CA . ASP B 1 280 ? -1.277 -23.156 -21.5 1 98.75 280 ASP B CA 1
ATOM 5644 C C . ASP B 1 280 ? -1.38 -21.797 -20.797 1 98.75 280 ASP B C 1
ATOM 5646 O O . ASP B 1 280 ? -0.96 -20.781 -21.359 1 98.75 280 ASP B O 1
ATOM 5650 N N . MET B 1 281 ? -1.962 -21.812 -19.656 1 98.88 281 MET B N 1
ATOM 5651 C CA . MET B 1 281 ? -2.104 -20.562 -18.906 1 98.88 281 MET B CA 1
ATOM 5652 C C . MET B 1 281 ? -0.74 -20.016 -18.5 1 98.88 281 MET B C 1
ATOM 5654 O O . MET B 1 281 ? -0.532 -18.797 -18.484 1 98.88 281 MET B O 1
ATOM 5658 N N . LEU B 1 282 ? 0.191 -20.875 -18.141 1 98.94 282 LEU B N 1
ATOM 5659 C CA . LEU B 1 282 ? 1.538 -20.406 -17.828 1 98.94 282 LEU B CA 1
ATOM 5660 C C . LEU B 1 282 ? 2.158 -19.703 -19.031 1 98.94 282 LEU B C 1
ATOM 5662 O O . LEU B 1 282 ? 2.732 -18.609 -18.891 1 98.94 282 LEU B O 1
ATOM 5666 N N . GLU B 1 283 ? 2.029 -20.312 -20.188 1 98.81 283 GLU B N 1
ATOM 5667 C CA . GLU B 1 283 ? 2.531 -19.688 -21.406 1 98.81 283 GLU B CA 1
ATOM 5668 C C . GLU B 1 283 ? 1.833 -18.359 -21.672 1 98.81 283 GLU B C 1
ATOM 5670 O O . GLU B 1 283 ? 2.465 -17.406 -22.109 1 98.81 283 GLU B O 1
ATOM 5675 N N . TYR B 1 284 ? 0.581 -18.344 -21.422 1 98.88 284 TYR B N 1
ATOM 5676 C CA . TYR B 1 284 ? -0.196 -17.109 -21.594 1 98.88 284 TYR B CA 1
ATOM 5677 C C . TYR B 1 284 ? 0.327 -16 -20.703 1 98.88 284 TYR B C 1
ATOM 5679 O O . TYR B 1 284 ? 0.525 -14.875 -21.156 1 98.88 284 TYR B O 1
ATOM 5687 N N . LEU B 1 285 ? 0.546 -16.297 -19.422 1 98.94 285 LEU B N 1
ATOM 5688 C CA . LEU B 1 285 ? 1.067 -15.297 -18.484 1 98.94 285 LEU B CA 1
ATOM 5689 C C . LEU B 1 285 ? 2.438 -14.797 -18.938 1 98.94 285 LEU B C 1
ATOM 5691 O O . LEU B 1 285 ? 2.713 -13.594 -18.875 1 98.94 285 LEU B O 1
ATOM 5695 N N . ARG B 1 286 ? 3.277 -15.727 -19.344 1 98.81 286 ARG B N 1
ATOM 5696 C CA . ARG B 1 286 ? 4.59 -15.352 -19.844 1 98.81 286 ARG B CA 1
ATOM 5697 C C . ARG B 1 286 ? 4.465 -14.375 -21.016 1 98.81 286 ARG B C 1
ATOM 5699 O O . ARG B 1 286 ? 5.176 -13.375 -21.062 1 98.81 286 ARG B O 1
ATOM 5706 N N . LYS B 1 287 ? 3.598 -14.664 -21.922 1 98.75 287 LYS B N 1
ATOM 5707 C CA . LYS B 1 287 ? 3.389 -13.812 -23.094 1 98.75 287 LYS B CA 1
ATOM 5708 C C . LYS B 1 287 ? 2.859 -12.438 -22.688 1 98.75 287 LYS B C 1
ATOM 5710 O O . LYS B 1 287 ? 3.262 -11.422 -23.25 1 98.75 287 LYS B O 1
ATOM 5715 N N . VAL B 1 288 ? 1.942 -12.422 -21.734 1 98.88 288 VAL B N 1
ATOM 5716 C CA . VAL B 1 288 ? 1.411 -11.156 -21.219 1 98.88 288 VAL B CA 1
ATOM 5717 C C . VAL B 1 288 ? 2.545 -10.32 -20.641 1 98.88 288 VAL B C 1
ATOM 5719 O O . VAL B 1 288 ? 2.619 -9.109 -20.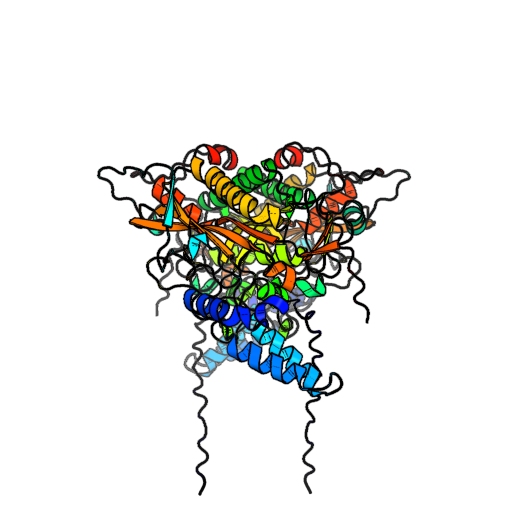891 1 98.88 288 VAL B O 1
ATOM 5722 N N . GLN B 1 289 ? 3.447 -10.961 -19.875 1 98.81 289 GLN B N 1
ATOM 5723 C CA . GLN B 1 289 ? 4.598 -10.258 -19.328 1 98.81 289 GLN B CA 1
ATOM 5724 C C . GLN B 1 289 ? 5.457 -9.648 -20.438 1 98.81 289 GLN B C 1
ATOM 5726 O O . GLN B 1 289 ? 5.844 -8.484 -20.359 1 98.81 289 GLN B O 1
ATOM 5731 N N . GLN B 1 290 ? 5.707 -10.438 -21.453 1 98.69 290 GLN B N 1
ATOM 5732 C CA . GLN B 1 290 ? 6.523 -9.969 -22.562 1 98.69 290 GLN B CA 1
ATOM 5733 C C . GLN B 1 290 ? 5.855 -8.797 -23.281 1 98.69 290 GLN B C 1
ATOM 5735 O O . GLN B 1 290 ? 6.52 -7.824 -23.656 1 98.69 290 GLN B O 1
ATOM 5740 N N . GLU B 1 291 ? 4.574 -8.898 -23.469 1 98.69 291 GLU B N 1
ATOM 5741 C CA . GLU B 1 291 ? 3.826 -7.828 -24.141 1 98.69 291 GLU B CA 1
ATOM 5742 C C . GLU B 1 291 ? 3.859 -6.543 -23.312 1 98.69 291 GLU B C 1
ATOM 5744 O O . GLU B 1 291 ? 3.887 -5.445 -23.875 1 98.69 291 GLU B O 1
ATOM 5749 N N . LEU B 1 292 ? 3.84 -6.68 -22 1 98.75 292 LEU B N 1
ATOM 5750 C CA . LEU B 1 292 ? 3.912 -5.531 -21.109 1 98.75 292 LEU B CA 1
ATOM 5751 C C . LEU B 1 292 ? 5.27 -4.848 -21.203 1 98.75 292 LEU B C 1
ATOM 5753 O O . LEU B 1 292 ? 5.352 -3.617 -21.188 1 98.75 292 LEU B O 1
ATOM 5757 N N . PHE B 1 293 ? 6.324 -5.645 -21.375 1 98.75 293 PHE B N 1
ATOM 5758 C CA . PHE B 1 293 ? 7.672 -5.113 -21.188 1 98.75 293 PHE B CA 1
ATOM 5759 C C . PHE B 1 293 ? 8.281 -4.711 -22.531 1 98.75 293 PHE B C 1
ATOM 5761 O O . PHE B 1 293 ? 9.109 -3.799 -22.594 1 98.75 293 PHE B O 1
ATOM 5768 N N . LEU B 1 294 ? 7.863 -5.344 -23.625 1 98.56 294 LEU B N 1
ATOM 5769 C CA . LEU B 1 294 ? 8.461 -5.129 -24.938 1 98.56 294 LEU B CA 1
ATOM 5770 C C . LEU B 1 294 ? 8.453 -3.648 -25.297 1 98.56 294 LEU B C 1
ATOM 5772 O O . LEU B 1 294 ? 9.492 -3.094 -25.688 1 98.56 294 LEU B O 1
ATOM 5776 N N . PRO B 1 295 ? 7.328 -2.92 -25.125 1 98.62 295 PRO B N 1
ATOM 5777 C CA . PRO B 1 295 ? 7.281 -1.513 -25.516 1 98.62 295 PRO B CA 1
ATOM 5778 C C . PRO B 1 295 ? 8.102 -0.609 -24.609 1 98.62 295 PRO B C 1
ATOM 5780 O O . PRO B 1 295 ? 8.336 0.56 -24.938 1 98.62 295 PRO B O 1
ATOM 5783 N N . LEU B 1 296 ? 8.57 -1.127 -23.438 1 98.62 296 LEU B N 1
ATOM 5784 C CA . LEU B 1 296 ? 9.336 -0.313 -22.5 1 98.62 296 LEU B CA 1
ATOM 5785 C C . LEU B 1 296 ? 10.773 -0.14 -22.984 1 98.62 296 LEU B C 1
ATOM 5787 O O . LEU B 1 296 ? 11.5 0.731 -22.5 1 98.62 296 LEU B O 1
ATOM 5791 N N . GLY B 1 297 ? 11.258 -1.025 -23.875 1 98.31 297 GLY B N 1
ATOM 5792 C CA . GLY B 1 297 ? 12.406 -0.713 -24.719 1 98.31 297 GLY B CA 1
ATOM 5793 C C . GLY B 1 297 ? 13.703 -1.304 -24.203 1 98.31 297 GLY B C 1
ATOM 5794 O O . GLY B 1 297 ? 14.742 -1.199 -24.859 1 98.31 297 GLY B O 1
ATOM 5795 N N . PHE B 1 298 ? 13.75 -1.915 -23.031 1 98.12 298 PHE B N 1
ATOM 5796 C CA . PHE B 1 298 ? 14.992 -2.51 -22.547 1 98.12 298 PHE B CA 1
ATOM 5797 C C . PHE B 1 298 ? 15.148 -3.93 -23.078 1 98.12 298 PHE B C 1
ATOM 5799 O O . PHE B 1 298 ? 14.164 -4.609 -23.359 1 98.12 298 PHE B O 1
ATOM 5806 N N . HIS B 1 299 ? 16.422 -4.348 -23.219 1 98.69 2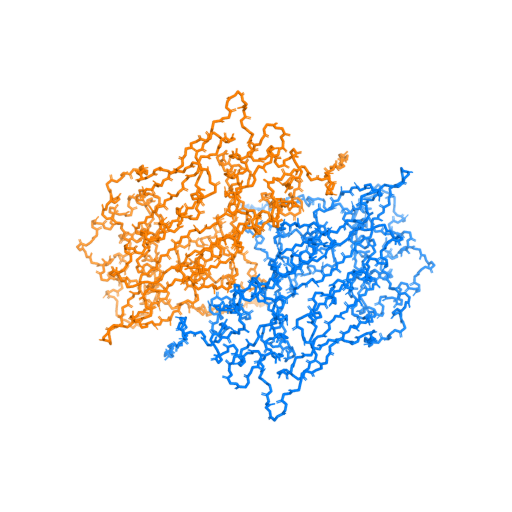99 HIS B N 1
ATOM 5807 C CA . HIS B 1 299 ? 16.75 -5.715 -23.625 1 98.69 299 HIS B CA 1
ATOM 5808 C C . HIS B 1 299 ? 16.391 -6.711 -22.531 1 98.69 299 HIS B C 1
ATOM 5810 O O . HIS B 1 299 ? 16.625 -6.441 -21.344 1 98.69 299 HIS B O 1
ATOM 5816 N N . MET B 1 300 ? 15.859 -7.863 -22.938 1 98.62 300 MET B N 1
ATOM 5817 C CA . MET B 1 300 ? 15.445 -8.844 -21.938 1 98.62 300 MET B CA 1
ATOM 5818 C C . MET B 1 300 ? 15.727 -10.266 -22.422 1 98.62 300 MET B C 1
ATOM 5820 O O . MET B 1 300 ? 15.883 -10.5 -23.625 1 98.62 300 MET B O 1
ATOM 5824 N N . ARG B 1 301 ? 15.828 -11.141 -21.547 1 98.69 301 ARG B N 1
ATOM 5825 C CA . ARG B 1 301 ? 15.836 -12.57 -21.812 1 98.69 301 ARG B CA 1
ATOM 5826 C C . ARG B 1 301 ? 14.844 -13.312 -20.922 1 98.69 301 ARG B C 1
ATOM 5828 O O . ARG B 1 301 ? 14.664 -12.945 -19.766 1 98.69 301 ARG B O 1
ATOM 5835 N N . VAL B 1 302 ? 14.188 -14.266 -21.516 1 98.69 302 VAL B N 1
ATOM 5836 C CA . VAL B 1 302 ? 13.25 -15.133 -20.812 1 98.69 302 VAL B CA 1
ATOM 5837 C C . VAL B 1 302 ? 13.938 -16.453 -20.438 1 98.69 302 VAL B C 1
ATOM 5839 O O . VAL B 1 302 ? 14.523 -17.109 -21.312 1 98.69 302 VAL B O 1
ATOM 5842 N N . LEU B 1 303 ? 13.875 -16.844 -19.203 1 98.5 303 LEU B N 1
ATOM 5843 C CA . LEU B 1 303 ? 14.578 -18.031 -18.703 1 98.5 303 LEU B CA 1
ATOM 5844 C C . LEU B 1 303 ? 13.586 -19.062 -18.188 1 98.5 303 LEU B C 1
ATOM 5846 O O . LEU B 1 303 ? 12.672 -18.734 -17.438 1 98.5 303 LEU B O 1
ATOM 5850 N N . ASP B 1 304 ? 13.734 -20.25 -18.656 1 98.12 304 ASP B N 1
ATOM 5851 C CA . ASP B 1 304 ? 13.102 -21.391 -18.031 1 98.12 304 ASP B CA 1
ATOM 5852 C C . ASP B 1 304 ? 13.938 -21.906 -16.844 1 98.12 304 ASP B C 1
ATOM 5854 O O . ASP B 1 304 ? 15.086 -22.297 -17.016 1 98.12 304 ASP B O 1
ATOM 5858 N N . MET B 1 305 ? 13.367 -21.859 -15.695 1 97.81 305 MET B N 1
ATOM 5859 C CA . MET B 1 305 ? 14.156 -22 -14.477 1 97.81 305 MET B CA 1
ATOM 5860 C C . MET B 1 305 ? 14.352 -23.469 -14.125 1 97.81 305 MET B C 1
ATOM 5862 O O . MET B 1 305 ? 13.43 -24.281 -14.289 1 97.81 305 MET B O 1
ATOM 5866 N N . PRO B 1 306 ? 15.508 -23.812 -13.578 1 96.44 306 PRO B N 1
ATOM 5867 C CA . PRO B 1 306 ? 15.789 -25.188 -13.156 1 96.44 306 PRO B CA 1
ATOM 5868 C C . PRO B 1 306 ? 15.109 -25.547 -11.844 1 96.44 306 PRO B C 1
ATOM 5870 O O . PRO B 1 306 ? 14.625 -24.672 -11.125 1 96.44 306 PRO B O 1
ATOM 5873 N N . PRO B 1 307 ? 15.078 -26.781 -11.469 1 94.5 307 PRO B N 1
ATOM 5874 C CA . PRO B 1 307 ? 14.398 -27.25 -10.258 1 94.5 307 PRO B CA 1
ATOM 5875 C C . PRO B 1 307 ? 14.898 -26.547 -9 1 94.5 307 PRO B C 1
ATOM 5877 O O . PRO B 1 307 ? 14.094 -26.188 -8.125 1 94.5 307 PRO B O 1
ATOM 5880 N N . PHE B 1 308 ? 16.141 -26.25 -8.984 1 92.88 308 PHE B N 1
ATOM 5881 C CA . PHE B 1 308 ? 16.766 -25.672 -7.801 1 92.88 308 PHE B CA 1
ATOM 5882 C C . PHE B 1 308 ? 16.219 -24.281 -7.523 1 92.88 308 PHE B C 1
ATOM 5884 O O . PHE B 1 308 ? 16.344 -23.781 -6.41 1 92.88 308 PHE B O 1
ATOM 5891 N N . GLU B 1 309 ? 15.539 -23.672 -8.477 1 93.88 309 GLU B N 1
ATOM 5892 C CA . GLU B 1 309 ? 15.055 -22.297 -8.344 1 93.88 309 GLU B CA 1
ATOM 5893 C C . GLU B 1 309 ? 13.531 -22.25 -8.305 1 93.88 309 GLU B C 1
ATOM 5895 O O . GLU B 1 309 ? 12.938 -21.188 -8.367 1 93.88 309 GLU B O 1
ATOM 5900 N N . LEU B 1 310 ? 12.906 -23.312 -8.172 1 95.31 310 LEU B N 1
ATOM 5901 C CA . LEU B 1 310 ? 11.453 -23.344 -8.273 1 95.31 310 LEU B CA 1
ATOM 5902 C C . LEU B 1 310 ? 10.805 -23.031 -6.926 1 95.31 310 LEU B C 1
ATOM 5904 O O . LEU B 1 310 ? 9.648 -22.625 -6.871 1 95.31 310 LEU B O 1
ATOM 5908 N N . GLY B 1 311 ? 11.508 -23.156 -5.867 1 92.31 311 GLY B N 1
ATOM 5909 C CA . GLY B 1 311 ? 10.852 -23.125 -4.566 1 92.31 311 GLY B CA 1
ATOM 5910 C C . GLY B 1 311 ? 9.914 -24.297 -4.336 1 92.31 311 GLY B C 1
ATOM 5911 O O . GLY B 1 311 ? 9.828 -25.203 -5.168 1 92.31 311 GLY B O 1
ATOM 5912 N N . ALA B 1 312 ? 9.195 -24.281 -3.311 1 94.06 312 ALA B N 1
ATOM 5913 C CA . ALA B 1 312 ? 8.352 -25.422 -2.951 1 94.06 312 ALA B CA 1
ATOM 5914 C C . ALA B 1 312 ? 7.086 -25.453 -3.807 1 94.06 312 ALA B C 1
ATOM 5916 O O . ALA B 1 312 ? 6.699 -26.516 -4.301 1 94.06 312 ALA B O 1
ATOM 5917 N N . PRO B 1 313 ? 6.535 -24.281 -4.133 1 96.69 313 PRO B N 1
ATOM 5918 C CA . PRO B 1 313 ? 5.211 -24.359 -4.754 1 96.69 313 PRO B CA 1
ATOM 5919 C C . PRO B 1 313 ? 5.277 -24.562 -6.266 1 96.69 313 PRO B C 1
ATOM 5921 O O . PRO B 1 313 ? 4.398 -25.188 -6.852 1 96.69 313 PRO B O 1
ATOM 5924 N N . ALA B 1 314 ? 6.27 -24.047 -6.953 1 98 314 ALA B N 1
ATOM 5925 C CA . ALA B 1 314 ? 6.25 -23.953 -8.406 1 98 314 ALA B CA 1
ATOM 5926 C C . ALA B 1 314 ? 6.555 -25.297 -9.062 1 98 314 ALA B C 1
ATOM 5928 O O . ALA B 1 314 ? 7.566 -25.922 -8.75 1 98 314 ALA B O 1
ATOM 5929 N N . TYR B 1 315 ? 5.672 -25.688 -9.945 1 98.12 315 TYR B N 1
ATOM 5930 C CA . TYR B 1 315 ? 5.859 -26.844 -10.82 1 98.12 315 TYR B CA 1
ATOM 5931 C C . TYR B 1 315 ? 6.766 -26.5 -11.992 1 98.12 315 TYR B C 1
ATOM 5933 O O . TYR B 1 315 ? 7.648 -27.266 -12.359 1 98.12 315 TYR B O 1
ATOM 5941 N N . ARG B 1 316 ? 6.605 -25.391 -12.469 1 98.5 316 ARG B N 1
ATOM 5942 C CA . ARG B 1 316 ? 7.414 -24.75 -13.508 1 98.5 316 ARG B CA 1
ATOM 5943 C C . ARG B 1 316 ? 7.387 -23.234 -13.367 1 98.5 316 ARG B C 1
ATOM 5945 O O . ARG B 1 316 ? 6.371 -22.656 -12.969 1 98.5 316 ARG B O 1
ATOM 5952 N N . LYS B 1 317 ? 8.5 -22.609 -13.742 1 98.44 317 LYS B N 1
ATOM 5953 C CA . LYS B 1 317 ? 8.648 -21.172 -13.531 1 98.44 317 LYS B CA 1
ATOM 5954 C C . LYS B 1 317 ? 9.5 -20.547 -14.625 1 98.44 317 LYS B C 1
ATOM 5956 O O . LYS B 1 317 ? 10.508 -21.125 -15.047 1 98.44 317 LYS B O 1
ATOM 5961 N N . TYR B 1 318 ? 9.078 -19.406 -15.102 1 98.75 318 TYR B N 1
ATOM 5962 C CA . TYR B 1 318 ? 9.883 -18.562 -15.984 1 98.75 318 TYR B CA 1
ATOM 5963 C C . TYR B 1 318 ? 10.297 -17.266 -15.273 1 98.75 318 TYR B C 1
ATOM 5965 O O . TYR B 1 318 ? 9.508 -16.688 -14.531 1 98.75 318 TYR B O 1
ATOM 5973 N N . ASP B 1 319 ? 11.469 -16.875 -15.492 1 98.62 319 ASP B N 1
ATOM 5974 C CA . ASP B 1 319 ? 11.938 -15.539 -15.102 1 98.62 319 ASP B CA 1
ATOM 5975 C C . ASP B 1 319 ? 12.227 -14.68 -16.328 1 98.62 319 ASP B C 1
ATOM 5977 O O . ASP B 1 319 ? 12.617 -15.195 -17.375 1 98.62 319 ASP B O 1
ATOM 5981 N N . ILE B 1 320 ? 11.992 -13.453 -16.203 1 98.81 320 ILE B N 1
ATOM 5982 C CA . ILE B 1 320 ? 12.43 -12.484 -17.203 1 98.81 320 ILE B CA 1
ATOM 5983 C C . ILE B 1 320 ? 13.484 -11.555 -16.609 1 98.81 320 ILE B C 1
ATOM 5985 O O . ILE B 1 320 ? 13.273 -10.977 -15.539 1 98.81 320 ILE B O 1
ATOM 5989 N N . GLU B 1 321 ? 14.586 -11.508 -17.234 1 98.62 321 GLU B N 1
ATOM 5990 C CA . GLU B 1 321 ? 15.656 -10.609 -16.812 1 98.62 321 GLU B CA 1
ATOM 5991 C C . GLU B 1 321 ? 15.844 -9.477 -17.812 1 98.62 321 GLU B C 1
ATOM 5993 O O . GLU B 1 321 ? 15.719 -9.688 -19.031 1 98.62 321 GLU B O 1
ATOM 5998 N N . ALA B 1 322 ? 16.109 -8.312 -17.359 1 98.69 322 ALA B N 1
ATOM 5999 C CA . ALA B 1 322 ? 16.422 -7.152 -18.188 1 98.69 322 ALA B CA 1
ATOM 6000 C C . ALA B 1 322 ? 17.891 -6.785 -18.094 1 98.69 322 ALA B C 1
ATOM 6002 O O . ALA B 1 322 ? 18.5 -6.883 -17.016 1 98.69 322 ALA B O 1
ATOM 6003 N N . TRP B 1 323 ? 18.422 -6.426 -19.188 1 98.44 323 TRP B N 1
ATOM 6004 C CA . TRP B 1 323 ? 19.75 -5.848 -19.172 1 98.44 323 TRP B CA 1
ATOM 6005 C C . TRP B 1 323 ? 19.75 -4.465 -18.531 1 98.44 323 TRP B C 1
ATOM 6007 O O . TRP B 1 323 ? 18.969 -3.594 -18.938 1 98.44 323 TRP B O 1
ATOM 6017 N N . MET B 1 324 ? 20.547 -4.285 -17.562 1 97.94 324 MET B N 1
ATOM 6018 C CA . MET B 1 324 ? 20.703 -3.014 -16.875 1 97.94 324 MET B CA 1
ATOM 6019 C C . MET B 1 324 ? 22.078 -2.422 -17.125 1 97.94 324 MET B C 1
ATOM 6021 O O . MET B 1 324 ? 23.047 -2.779 -16.453 1 97.94 324 MET B O 1
ATOM 6025 N N . PRO B 1 325 ? 22.094 -1.508 -18.031 1 97.56 325 PRO B N 1
ATOM 6026 C CA . PRO B 1 325 ? 23.391 -1.05 -18.547 1 97.56 325 PRO B CA 1
ATOM 6027 C C . PRO B 1 325 ? 24.266 -0.443 -17.453 1 97.56 325 PRO B C 1
ATOM 6029 O O . PRO B 1 325 ? 25.484 -0.641 -17.453 1 97.56 325 PRO B O 1
ATOM 6032 N N . GLY B 1 326 ? 23.703 0.341 -16.562 1 95.56 326 GLY B N 1
ATOM 6033 C CA . GLY B 1 326 ? 24.5 0.906 -15.477 1 95.56 326 GLY B CA 1
ATOM 6034 C C . GLY B 1 326 ? 25.156 -0.147 -14.602 1 95.56 326 GLY B C 1
ATOM 6035 O O . GLY B 1 326 ? 26.328 -0.027 -14.242 1 95.56 326 GLY B O 1
ATOM 6036 N N . ARG B 1 327 ? 24.438 -1.144 -14.32 1 94.38 327 ARG B N 1
ATOM 6037 C CA . ARG B 1 327 ? 24.906 -2.266 -13.516 1 94.38 327 ARG B CA 1
ATOM 6038 C C . ARG B 1 327 ? 25.75 -3.225 -14.352 1 94.38 327 ARG B C 1
ATOM 6040 O O . ARG B 1 327 ? 26.469 -4.066 -13.805 1 94.38 327 ARG B O 1
ATOM 6047 N N . ASN B 1 328 ? 25.688 -3.107 -15.562 1 95.25 328 ASN B N 1
ATOM 6048 C CA . ASN B 1 328 ? 26.391 -3.984 -16.5 1 95.25 328 ASN B CA 1
ATOM 6049 C C . ASN B 1 328 ? 26.094 -5.453 -16.219 1 95.25 328 ASN B C 1
ATOM 6051 O O . ASN B 1 328 ? 27.031 -6.258 -16.094 1 95.25 328 ASN B O 1
ATOM 6055 N N . ASN B 1 329 ? 24.859 -5.727 -16 1 96.25 329 ASN B N 1
ATOM 6056 C CA . ASN B 1 329 ? 24.391 -7.07 -15.664 1 96.25 329 ASN B CA 1
ATOM 6057 C C . ASN B 1 329 ? 22.906 -7.23 -15.93 1 96.25 329 ASN B C 1
ATOM 6059 O O . ASN B 1 329 ? 22.188 -6.238 -16.078 1 96.25 329 ASN B O 1
ATOM 6063 N N . TYR B 1 330 ? 22.516 -8.484 -16.062 1 97.19 330 TYR B N 1
ATOM 6064 C CA . TYR B 1 330 ? 21.094 -8.789 -16.094 1 97.19 330 TYR B CA 1
ATOM 6065 C C . TYR B 1 330 ? 20.5 -8.805 -14.695 1 97.19 330 TYR B C 1
ATOM 6067 O O . TYR B 1 330 ? 21.141 -9.25 -13.742 1 97.19 330 TYR B O 1
ATOM 6075 N N . GLY B 1 331 ? 19.297 -8.273 -14.562 1 97.19 331 GLY B N 1
ATOM 6076 C CA . GLY B 1 331 ? 18.531 -8.367 -13.336 1 97.19 331 GLY B CA 1
ATOM 6077 C C . GLY B 1 331 ? 17.125 -8.891 -13.555 1 97.19 331 GLY B C 1
ATOM 6078 O O . GLY B 1 331 ? 16.453 -8.516 -14.531 1 97.19 331 GLY B O 1
ATOM 6079 N N . GLU B 1 332 ? 16.672 -9.758 -12.656 1 97.62 332 GLU B N 1
ATOM 6080 C CA . GLU B 1 332 ? 15.32 -10.281 -12.742 1 97.62 332 GLU B CA 1
ATOM 6081 C C . GLU B 1 332 ? 14.281 -9.18 -12.523 1 97.62 332 GLU B C 1
ATOM 6083 O O . GLU B 1 332 ? 14.328 -8.469 -11.516 1 97.62 332 GLU B O 1
ATOM 6088 N N . ILE B 1 333 ? 13.328 -9.062 -13.469 1 98.25 333 ILE B N 1
ATOM 6089 C CA . ILE B 1 333 ? 12.32 -8.008 -13.336 1 98.25 333 ILE B CA 1
ATOM 6090 C C . ILE B 1 333 ? 10.938 -8.633 -13.195 1 98.25 333 ILE B C 1
ATOM 6092 O O . ILE B 1 333 ? 9.977 -7.957 -12.828 1 98.25 333 ILE B O 1
ATOM 6096 N N . SER B 1 334 ? 10.789 -9.875 -13.508 1 98.56 334 SER B N 1
ATOM 6097 C CA . SER B 1 334 ? 9.492 -10.539 -13.445 1 98.56 334 SER B CA 1
ATOM 6098 C C . SER B 1 334 ? 9.648 -12.055 -13.375 1 98.56 334 SER B C 1
ATOM 6100 O O . SER B 1 334 ? 10.727 -12.586 -13.641 1 98.56 334 SER B O 1
ATOM 6102 N N . SER B 1 335 ? 8.562 -12.688 -12.961 1 98.69 335 SER B N 1
ATOM 6103 C CA . SER B 1 335 ? 8.484 -14.148 -12.922 1 98.69 335 SER B CA 1
ATOM 6104 C C . SER B 1 335 ? 7.035 -14.625 -12.984 1 98.69 335 SER B C 1
ATOM 6106 O O . SER B 1 335 ? 6.117 -13.875 -12.648 1 98.69 335 SER B O 1
ATOM 6108 N N . CYS B 1 336 ? 6.805 -15.781 -13.539 1 98.88 336 CYS B N 1
ATOM 6109 C CA . CYS B 1 336 ? 5.508 -16.438 -13.477 1 98.88 336 CYS B CA 1
ATOM 6110 C C . CYS B 1 336 ? 5.672 -17.938 -13.234 1 98.88 336 CYS B C 1
ATOM 6112 O O . CYS B 1 336 ? 6.688 -18.531 -13.609 1 98.88 336 CYS B O 1
ATOM 6114 N N . SER B 1 337 ? 4.703 -18.531 -12.57 1 98.81 337 SER B N 1
ATOM 6115 C CA . SER B 1 337 ? 4.84 -19.938 -12.203 1 98.81 337 SER B CA 1
ATOM 6116 C C . SER B 1 337 ? 3.49 -20.656 -12.234 1 98.81 337 SER B C 1
ATOM 6118 O O . SER B 1 337 ? 2.445 -20.016 -12.078 1 98.81 337 SER B O 1
ATOM 6120 N N . ASN B 1 338 ? 3.555 -21.891 -12.562 1 98.88 338 ASN B N 1
ATOM 6121 C CA . ASN B 1 338 ? 2.461 -22.844 -12.398 1 98.88 338 ASN B CA 1
ATOM 6122 C C . ASN B 1 338 ? 2.617 -23.672 -11.125 1 98.88 338 ASN B C 1
ATOM 6124 O O . ASN B 1 338 ? 3.576 -24.422 -10.984 1 98.88 338 ASN B O 1
ATOM 6128 N N . CYS B 1 339 ? 1.649 -23.578 -10.219 1 98.75 339 CYS B N 1
ATOM 6129 C CA . CYS B 1 339 ? 1.782 -24.25 -8.93 1 98.75 339 CYS B CA 1
ATOM 6130 C C . CYS B 1 339 ? 0.872 -25.469 -8.844 1 98.75 339 CYS B C 1
ATOM 6132 O O . CYS B 1 339 ? 0.687 -26.047 -7.77 1 98.75 339 CYS B O 1
ATOM 6134 N N . THR B 1 340 ? 0.218 -25.781 -9.961 1 98.62 340 THR B N 1
ATOM 6135 C CA . THR B 1 340 ? -0.702 -26.922 -10.008 1 98.62 340 THR B CA 1
ATOM 6136 C C . THR B 1 340 ? -1.688 -26.859 -8.844 1 98.62 340 THR B C 1
ATOM 6138 O O . THR B 1 340 ? -2.357 -25.844 -8.641 1 98.62 340 THR B O 1
ATOM 6141 N N . ASP B 1 341 ? -1.843 -27.938 -8.125 1 98.38 341 ASP B N 1
ATOM 6142 C CA . ASP B 1 341 ? -2.838 -27.938 -7.055 1 98.38 341 ASP B CA 1
ATOM 6143 C C . ASP B 1 341 ? -2.176 -27.75 -5.691 1 98.38 341 ASP B C 1
ATOM 6145 O O . ASP B 1 341 ? -2.811 -27.953 -4.652 1 98.38 341 ASP B O 1
ATOM 6149 N N . TYR B 1 342 ? -0.859 -27.359 -5.652 1 97.69 342 TYR B N 1
ATOM 6150 C CA . TYR B 1 342 ? -0.103 -27.172 -4.418 1 97.69 342 TYR B CA 1
ATOM 6151 C C . TYR B 1 342 ? -0.828 -26.234 -3.465 1 97.69 342 TYR B C 1
ATOM 6153 O O . TYR B 1 342 ? -1.094 -26.594 -2.314 1 97.69 342 TYR B O 1
ATOM 6161 N N . GLN B 1 343 ? -1.191 -25.031 -3.953 1 97.88 343 GLN B N 1
ATOM 6162 C CA . GLN B 1 343 ? -1.866 -24.031 -3.121 1 97.88 343 GLN B CA 1
ATOM 6163 C C . GLN B 1 343 ? -3.336 -24.391 -2.922 1 97.88 343 GLN B C 1
ATOM 6165 O O . GLN B 1 343 ? -3.869 -24.25 -1.818 1 97.88 343 GLN B O 1
ATOM 6170 N N . SER B 1 344 ? -3.967 -24.875 -3.98 1 97.94 344 SER B N 1
ATOM 6171 C CA . SER B 1 344 ? -5.406 -25.094 -3.932 1 97.94 344 SER B CA 1
ATOM 6172 C C . SER B 1 344 ? -5.758 -26.219 -2.953 1 97.94 344 SER B C 1
ATOM 6174 O O . SER B 1 344 ? -6.793 -26.156 -2.285 1 97.94 344 SER B O 1
ATOM 6176 N N . ARG B 1 345 ? -4.949 -27.219 -2.822 1 96.81 345 ARG B N 1
ATOM 6177 C CA . ARG B 1 345 ? -5.184 -28.281 -1.849 1 96.81 345 ARG B CA 1
ATOM 6178 C C . ARG B 1 345 ? -5.062 -27.766 -0.422 1 96.81 345 ARG B C 1
ATOM 6180 O O . ARG B 1 345 ? -5.832 -28.156 0.458 1 96.81 345 ARG B O 1
ATOM 6187 N N . ARG B 1 346 ? -4.137 -26.938 -0.253 1 95.25 346 ARG B N 1
ATOM 6188 C CA . ARG B 1 346 ? -3.881 -26.391 1.074 1 95.25 346 ARG B CA 1
ATOM 6189 C C . ARG B 1 346 ? -4.93 -25.344 1.451 1 95.25 346 ARG B C 1
ATOM 6191 O O . ARG B 1 346 ? -5.238 -25.172 2.631 1 95.25 346 ARG B O 1
ATOM 6198 N N . LEU B 1 347 ? -5.57 -24.703 0.44 1 95 347 LEU B N 1
ATOM 6199 C CA . LEU B 1 347 ? -6.547 -23.641 0.679 1 95 347 LEU B CA 1
ATOM 6200 C C . LEU B 1 347 ? -7.957 -24.125 0.361 1 95 347 LEU B C 1
ATOM 6202 O O . LEU B 1 347 ? -8.93 -23.391 0.524 1 95 347 LEU B O 1
ATOM 6206 N N . HIS B 1 348 ? -8.109 -25.297 -0.088 1 94.56 348 HIS B N 1
ATOM 6207 C CA . HIS B 1 348 ? -9.398 -25.891 -0.412 1 94.56 348 HIS B CA 1
ATOM 6208 C C . HIS B 1 348 ? -10.117 -25.109 -1.508 1 94.56 348 HIS B C 1
ATOM 6210 O O . HIS B 1 348 ? -11.281 -24.766 -1.359 1 94.56 348 HIS B O 1
ATOM 6216 N N . ILE B 1 349 ? -9.422 -24.859 -2.545 1 96.19 349 ILE B N 1
ATOM 6217 C CA . ILE B 1 349 ? -10.008 -24.234 -3.723 1 96.19 349 ILE B CA 1
ATOM 6218 C C . ILE B 1 349 ? -10.328 -25.297 -4.773 1 96.19 349 ILE B C 1
ATOM 6220 O O . ILE B 1 349 ? -9.43 -25.969 -5.273 1 96.19 349 ILE B O 1
ATOM 6224 N N . LYS B 1 350 ? -11.594 -25.438 -5.102 1 97.31 350 LYS B N 1
ATOM 6225 C CA . LYS B 1 350 ? -12.039 -26.531 -5.953 1 97.31 350 LYS B CA 1
ATOM 6226 C C . LYS B 1 350 ? -12.922 -26.031 -7.09 1 97.31 350 LYS B C 1
ATOM 6228 O O . LYS B 1 350 ? -13.242 -24.844 -7.152 1 97.31 350 LYS B O 1
ATOM 6233 N N . TYR B 1 351 ? -13.125 -26.859 -8.109 1 96.88 351 TYR B N 1
ATOM 6234 C CA . TYR B 1 351 ? -14.148 -26.625 -9.125 1 96.88 351 TYR B CA 1
ATOM 6235 C C . TYR B 1 351 ? -14.984 -27.891 -9.336 1 96.88 351 TYR B C 1
ATOM 6237 O O . TYR B 1 351 ? -14.57 -28.984 -8.977 1 96.88 351 TYR B O 1
ATOM 6245 N N . THR B 1 352 ? -16.172 -27.625 -9.758 1 95.69 352 THR B N 1
ATOM 6246 C CA . THR B 1 352 ? -17.078 -28.734 -10.078 1 95.69 352 THR B CA 1
ATOM 6247 C C . THR B 1 352 ? -17.172 -28.938 -11.594 1 95.69 352 THR B C 1
ATOM 6249 O O . THR B 1 352 ? -17.312 -27.969 -12.344 1 95.69 352 THR B O 1
ATOM 6252 N N . ASP B 1 353 ? -16.984 -30.141 -11.977 1 93.25 353 ASP B N 1
ATOM 6253 C CA . ASP B 1 353 ? -17.188 -30.609 -13.352 1 93.25 353 ASP B CA 1
ATOM 6254 C C . ASP B 1 353 ? -18.078 -31.844 -13.383 1 93.25 353 ASP B C 1
ATOM 6256 O O . ASP B 1 353 ? -17.672 -32.906 -12.93 1 93.25 353 ASP B O 1
ATOM 6260 N N . ASN B 1 354 ? -19.219 -31.766 -13.977 1 92.19 354 ASN B N 1
ATOM 6261 C CA . ASN B 1 354 ? -20.172 -32.875 -14.023 1 92.19 354 ASN B CA 1
ATOM 6262 C C . ASN B 1 354 ? -20.359 -33.5 -12.648 1 92.19 354 ASN B C 1
ATOM 6264 O O . ASN B 1 354 ? -20.219 -34.719 -12.492 1 92.19 354 ASN B O 1
ATOM 6268 N N . ASN B 1 355 ? -20.5 -32.656 -11.594 1 89.56 355 ASN B N 1
ATOM 6269 C CA . ASN B 1 355 ? -20.828 -33.031 -10.219 1 89.56 355 ASN B CA 1
ATOM 6270 C C . ASN B 1 355 ? -19.641 -33.656 -9.508 1 89.56 355 ASN B C 1
ATOM 6272 O O . ASN B 1 355 ? -19.797 -34.281 -8.469 1 89.56 355 ASN B O 1
ATOM 6276 N N . VAL B 1 356 ? -18.562 -33.625 -10.102 1 94.31 356 VAL B N 1
ATOM 6277 C CA . VAL B 1 356 ? -17.328 -34.062 -9.438 1 94.31 356 VAL B CA 1
ATOM 6278 C C . VAL B 1 356 ? -16.531 -32.844 -8.992 1 94.31 356 VAL B C 1
ATOM 6280 O O . VAL B 1 356 ? -16.312 -31.906 -9.773 1 94.31 356 VAL B O 1
ATOM 6283 N N . ARG B 1 357 ? -16.109 -32.875 -7.781 1 95.06 357 ARG B N 1
ATOM 6284 C CA . ARG B 1 357 ? -15.281 -31.781 -7.246 1 95.06 357 ARG B CA 1
ATOM 6285 C C . ARG B 1 357 ? -13.797 -32.094 -7.391 1 95.06 357 ARG B C 1
ATOM 6287 O O . ARG B 1 357 ? -13.352 -33.188 -7.012 1 95.06 357 ARG B O 1
ATOM 6294 N N . LYS B 1 358 ? -13.055 -31.25 -7.992 1 97.19 358 LYS B N 1
ATOM 6295 C CA . LYS B 1 358 ? -11.609 -31.359 -8.18 1 97.19 358 LYS B CA 1
ATOM 6296 C C . LYS B 1 358 ? -10.898 -30.078 -7.75 1 97.19 358 LYS B C 1
ATOM 6298 O O . LYS B 1 358 ? -11.516 -29.031 -7.637 1 97.19 358 LYS B O 1
ATOM 6303 N N . TYR B 1 359 ? -9.641 -30.266 -7.484 1 97.94 359 TYR B N 1
ATOM 6304 C CA . TYR B 1 359 ? -8.859 -29.094 -7.113 1 97.94 359 TYR B CA 1
ATOM 6305 C C . TYR B 1 359 ? -8.438 -28.297 -8.352 1 97.94 359 TYR B C 1
ATOM 6307 O O . TYR B 1 359 ? -8.07 -28.891 -9.367 1 97.94 359 TYR B O 1
ATOM 6315 N N . VAL B 1 360 ? -8.477 -27.031 -8.258 1 98.56 360 VAL B N 1
ATOM 6316 C CA . VAL B 1 360 ? -8.016 -26.156 -9.336 1 98.56 360 VAL B CA 1
ATOM 6317 C C . VAL B 1 360 ? -6.488 -26.094 -9.328 1 98.56 360 VAL B C 1
ATOM 6319 O O . VAL B 1 360 ? -5.848 -26.547 -8.375 1 98.56 360 VAL B O 1
ATOM 6322 N N . HIS B 1 361 ? -5.93 -25.641 -10.406 1 98.88 361 HIS B N 1
ATOM 6323 C CA . HIS B 1 361 ? -4.543 -25.203 -10.438 1 98.88 361 HIS B CA 1
ATOM 6324 C C . HIS B 1 361 ? -4.445 -23.688 -10.258 1 98.88 361 HIS B C 1
ATOM 6326 O O . HIS B 1 361 ? -5.328 -22.953 -10.703 1 98.88 361 HIS B O 1
ATOM 6332 N N . THR B 1 362 ? -3.408 -23.266 -9.57 1 98.88 362 THR B N 1
ATOM 6333 C CA . THR B 1 362 ? -3.164 -21.828 -9.391 1 98.88 362 THR B CA 1
ATOM 6334 C C . THR B 1 362 ? -1.867 -21.406 -10.078 1 98.88 362 THR B C 1
ATOM 6336 O O . THR B 1 362 ? -0.894 -22.172 -10.094 1 98.88 362 THR B O 1
ATOM 6339 N N . LEU B 1 363 ? -1.878 -20.312 -10.695 1 98.94 363 LEU B N 1
ATOM 6340 C CA . LEU B 1 363 ? -0.71 -19.703 -11.336 1 98.94 363 LEU B CA 1
ATOM 6341 C C . LEU B 1 363 ? -0.552 -18.25 -10.914 1 98.94 363 LEU B C 1
ATOM 6343 O O . LEU B 1 363 ? -1.533 -17.594 -10.562 1 98.94 363 LEU B O 1
ATOM 6347 N N . ASN B 1 364 ? 0.635 -17.797 -10.875 1 98.81 364 ASN B N 1
ATOM 6348 C CA . ASN B 1 364 ? 0.935 -16.406 -10.555 1 98.81 364 ASN B CA 1
ATOM 6349 C C . ASN B 1 364 ? 1.968 -15.828 -11.508 1 98.81 364 ASN B C 1
ATOM 6351 O O . ASN B 1 364 ? 2.666 -16.562 -12.211 1 98.81 364 ASN B O 1
ATOM 6355 N N . GLY B 1 365 ? 1.995 -14.539 -11.586 1 98.88 365 GLY B N 1
ATOM 6356 C CA . GLY B 1 365 ? 2.955 -13.82 -12.406 1 98.88 365 GLY B CA 1
ATOM 6357 C C . GLY B 1 365 ? 3.08 -12.359 -12.031 1 98.88 365 GLY B C 1
ATOM 6358 O O . GLY B 1 365 ? 2.078 -11.688 -11.766 1 98.88 365 GLY B O 1
ATOM 6359 N N . THR B 1 366 ? 4.301 -11.867 -12.016 1 98.81 366 THR B N 1
ATOM 6360 C CA . THR B 1 366 ? 4.562 -10.453 -11.773 1 98.81 366 THR B CA 1
ATOM 6361 C C . THR B 1 366 ? 4.297 -9.633 -13.031 1 98.81 366 THR B C 1
ATOM 6363 O O . THR B 1 366 ? 4.969 -9.812 -14.055 1 98.81 366 THR B O 1
ATOM 6366 N N . ALA B 1 367 ? 3.336 -8.789 -12.93 1 98.88 367 ALA B N 1
ATOM 6367 C CA . ALA B 1 367 ? 3.061 -7.914 -14.062 1 98.88 367 ALA B CA 1
ATOM 6368 C C . ALA B 1 367 ? 3.969 -6.688 -14.047 1 98.88 367 ALA B C 1
ATOM 6370 O O . ALA B 1 367 ? 4.352 -6.172 -15.102 1 98.88 367 ALA B O 1
ATOM 6371 N N . CYS B 1 368 ? 4.293 -6.246 -12.797 1 98.75 368 CYS B N 1
ATOM 6372 C CA . CYS B 1 368 ? 5.18 -5.094 -12.68 1 98.75 368 CYS B CA 1
ATOM 6373 C C . CYS B 1 368 ? 5.738 -4.973 -11.266 1 98.75 368 CYS B C 1
ATOM 6375 O O . CYS B 1 368 ? 5 -4.676 -10.32 1 98.75 368 CYS B O 1
ATOM 6377 N N . ALA B 1 369 ? 6.953 -5.238 -11.102 1 98.25 369 ALA B N 1
ATOM 6378 C CA . ALA B 1 369 ? 7.668 -4.883 -9.875 1 98.25 369 ALA B CA 1
ATOM 6379 C C . ALA B 1 369 ? 8.32 -3.51 -10 1 98.25 369 ALA B C 1
ATOM 6381 O O . ALA B 1 369 ? 9.391 -3.377 -10.609 1 98.25 369 ALA B O 1
ATOM 6382 N N . ILE B 1 370 ? 7.809 -2.529 -9.391 1 98 370 ILE B N 1
ATOM 6383 C CA . ILE B 1 370 ? 8.07 -1.124 -9.68 1 98 370 ILE B CA 1
ATOM 6384 C C . ILE B 1 370 ? 9.562 -0.835 -9.547 1 98 370 ILE B C 1
ATOM 6386 O O . ILE B 1 370 ? 10.188 -0.292 -10.461 1 98 370 ILE B O 1
ATOM 6390 N N . PRO B 1 371 ? 10.242 -1.211 -8.438 1 96.06 371 PRO B N 1
ATOM 6391 C CA . PRO B 1 371 ? 11.641 -0.799 -8.297 1 96.06 371 PRO B CA 1
ATOM 6392 C C . PRO B 1 371 ? 12.547 -1.383 -9.391 1 96.06 371 PRO B C 1
ATOM 6394 O O . PRO B 1 371 ? 13.367 -0.667 -9.961 1 96.06 371 PRO B O 1
ATOM 6397 N N . ARG B 1 372 ? 12.359 -2.613 -9.719 1 97.62 372 ARG B N 1
ATOM 6398 C CA . ARG B 1 372 ? 13.227 -3.271 -10.688 1 97.62 372 ARG B CA 1
ATOM 6399 C C . ARG B 1 372 ? 12.977 -2.738 -12.094 1 97.62 372 ARG B C 1
ATOM 6401 O O . ARG B 1 372 ? 13.914 -2.578 -12.875 1 97.62 372 ARG B O 1
ATOM 6408 N N . ILE B 1 373 ? 11.711 -2.479 -12.406 1 98.62 373 ILE B N 1
ATOM 6409 C CA . ILE B 1 373 ? 11.367 -1.921 -13.711 1 98.62 373 ILE B CA 1
ATOM 6410 C C . ILE B 1 373 ? 11.945 -0.513 -13.836 1 98.62 373 ILE B C 1
ATOM 6412 O O . ILE B 1 373 ? 12.453 -0.136 -14.898 1 98.62 373 ILE B O 1
ATOM 6416 N N . LEU B 1 374 ? 11.883 0.261 -12.758 1 98.44 374 LEU B N 1
ATOM 6417 C CA . LEU B 1 374 ? 12.43 1.615 -12.781 1 98.44 374 LEU B CA 1
ATOM 6418 C C . LEU B 1 374 ? 13.938 1.591 -13.023 1 98.44 374 LEU B C 1
ATOM 6420 O O . LEU B 1 374 ? 14.469 2.422 -13.766 1 98.44 374 LEU B O 1
ATOM 6424 N N . ILE B 1 375 ? 14.656 0.656 -12.391 1 97.81 375 ILE B N 1
ATOM 6425 C CA . ILE B 1 375 ? 16.094 0.519 -12.602 1 97.81 375 ILE B CA 1
ATOM 6426 C C . ILE B 1 375 ? 16.375 0.255 -14.078 1 97.81 375 ILE B C 1
ATOM 6428 O O . ILE B 1 375 ? 17.188 0.944 -14.688 1 97.81 375 ILE B O 1
ATOM 6432 N N . ALA B 1 376 ? 15.648 -0.722 -14.641 1 98.44 376 ALA B N 1
ATOM 6433 C CA . ALA B 1 376 ? 15.852 -1.073 -16.047 1 98.44 376 ALA B CA 1
ATOM 6434 C C . ALA B 1 376 ? 15.547 0.114 -16.953 1 98.44 376 ALA B C 1
ATOM 6436 O O . ALA B 1 376 ? 16.312 0.405 -17.875 1 98.44 376 ALA B O 1
ATOM 6437 N N . LEU B 1 377 ? 14.492 0.863 -16.688 1 98.5 377 LEU B N 1
ATOM 6438 C CA . LEU B 1 377 ? 14.039 1.976 -17.516 1 98.5 377 LEU B CA 1
ATOM 6439 C C . LEU B 1 377 ? 15.039 3.129 -17.469 1 98.5 377 LEU B C 1
ATOM 6441 O O . LEU B 1 377 ? 15.477 3.615 -18.516 1 98.5 377 LEU B O 1
ATOM 6445 N N . LEU B 1 378 ? 15.398 3.543 -16.266 1 98.25 378 LEU B N 1
ATOM 6446 C CA . LEU B 1 378 ? 16.234 4.727 -16.125 1 98.25 378 LEU B CA 1
ATOM 6447 C C . LEU B 1 378 ? 17.625 4.477 -16.688 1 98.25 378 LEU B C 1
ATOM 6449 O O . LEU B 1 378 ? 18.203 5.344 -17.344 1 98.25 378 LEU B O 1
ATOM 6453 N N . GLU B 1 379 ? 18.156 3.285 -16.422 1 97.88 379 GLU B N 1
ATOM 6454 C CA . GLU B 1 379 ? 19.5 2.998 -16.906 1 97.88 379 GLU B CA 1
ATOM 6455 C C . GLU B 1 379 ? 19.516 2.863 -18.438 1 97.88 379 GLU B C 1
ATOM 6457 O O . GLU B 1 379 ? 20.5 3.221 -19.078 1 97.88 379 GLU B O 1
ATOM 6462 N N . THR B 1 380 ? 18.438 2.379 -18.984 1 98.31 380 THR B N 1
ATOM 6463 C CA . THR B 1 380 ? 18.375 2.158 -20.438 1 98.31 380 THR B CA 1
ATOM 6464 C C . THR B 1 380 ? 18.141 3.473 -21.172 1 98.31 380 THR B C 1
ATOM 6466 O O . THR B 1 380 ? 18.734 3.719 -22.219 1 98.31 380 THR B O 1
ATOM 6469 N N . HIS B 1 381 ? 17.328 4.383 -20.609 1 98.31 381 HIS B N 1
ATOM 6470 C CA . HIS B 1 381 ? 16.844 5.523 -21.375 1 98.31 381 HIS B CA 1
ATOM 6471 C C . HIS B 1 381 ? 17.516 6.816 -20.922 1 98.31 381 HIS B C 1
ATOM 6473 O O . HIS B 1 381 ? 17.047 7.91 -21.25 1 98.31 381 HIS B O 1
ATOM 6479 N N . GLN B 1 382 ? 18.609 6.684 -20.172 1 97.5 382 GLN B N 1
ATOM 6480 C CA . GLN B 1 382 ? 19.344 7.859 -19.719 1 97.5 382 GLN B CA 1
ATOM 6481 C C . GLN B 1 382 ? 20.031 8.555 -20.906 1 97.5 382 GLN B C 1
ATOM 6483 O O . GLN B 1 382 ? 20.484 7.895 -21.844 1 97.5 382 GLN B O 1
ATOM 6488 N N . ASP B 1 383 ? 20 9.859 -20.844 1 93.75 383 ASP B N 1
ATOM 6489 C CA . ASP B 1 383 ? 20.766 10.695 -21.75 1 93.75 383 ASP B CA 1
ATOM 6490 C C . ASP B 1 383 ? 22.047 11.195 -21.094 1 93.75 383 ASP B C 1
ATOM 6492 O O . ASP B 1 383 ? 22.062 11.516 -19.906 1 93.75 383 ASP B O 1
ATOM 6496 N N . PRO B 1 384 ? 23.125 11.266 -21.859 1 85.31 384 PRO B N 1
ATOM 6497 C CA . PRO B 1 384 ? 24.375 11.766 -21.297 1 85.31 384 PRO B CA 1
ATOM 6498 C C . PRO B 1 384 ? 24.25 13.18 -20.734 1 85.31 384 PRO B C 1
ATOM 6500 O O . PRO B 1 384 ? 25.016 13.57 -19.859 1 85.31 384 PRO B O 1
ATOM 6503 N N . LYS B 1 385 ? 23.297 13.914 -21.156 1 83.75 385 LYS B N 1
ATOM 6504 C CA . LYS B 1 385 ? 23.141 15.305 -20.734 1 83.75 385 LYS B CA 1
ATOM 6505 C C . LYS B 1 385 ? 22.266 15.391 -19.469 1 83.75 385 LYS B C 1
ATOM 6507 O O . LYS B 1 385 ? 21.953 16.484 -19.016 1 83.75 385 LYS B O 1
ATOM 6512 N N . GLY B 1 386 ? 21.828 14.273 -19 1 85.94 386 GLY B N 1
ATOM 6513 C CA . GLY B 1 386 ? 21.219 14.289 -17.672 1 85.94 386 GLY B CA 1
ATOM 6514 C C . GLY B 1 386 ? 19.703 14.219 -17.719 1 85.94 386 GLY B C 1
ATOM 6515 O O . GLY B 1 386 ? 19.031 14.75 -16.828 1 85.94 386 GLY B O 1
ATOM 6516 N N . LYS B 1 387 ? 19.094 13.789 -18.719 1 94.56 387 LYS B N 1
ATOM 6517 C CA . LYS B 1 387 ? 17.656 13.539 -18.797 1 94.56 387 LYS B CA 1
ATOM 6518 C C . LYS B 1 387 ? 17.359 12.062 -19 1 94.56 387 LYS B C 1
ATOM 6520 O O . LYS B 1 387 ? 18.234 11.297 -19.391 1 94.56 387 LYS B O 1
ATOM 6525 N N . ILE B 1 388 ? 16.219 11.688 -18.641 1 98.06 388 ILE B N 1
ATOM 6526 C CA . ILE B 1 388 ? 15.742 10.336 -18.875 1 98.06 388 ILE B CA 1
ATOM 6527 C C . ILE B 1 388 ? 14.57 10.375 -19.859 1 98.06 388 ILE B C 1
ATOM 6529 O O . ILE B 1 388 ? 13.523 10.961 -19.562 1 98.06 388 ILE B O 1
ATOM 6533 N N . PHE B 1 389 ? 14.703 9.727 -20.984 1 97.94 389 PHE B N 1
ATOM 6534 C CA . PHE B 1 389 ? 13.609 9.664 -21.938 1 97.94 389 PHE B CA 1
ATOM 6535 C C . PHE B 1 389 ? 12.539 8.695 -21.469 1 97.94 389 PHE B C 1
ATOM 6537 O O . PHE B 1 389 ? 12.844 7.609 -20.984 1 97.94 389 PHE B O 1
ATOM 6544 N N . ILE B 1 390 ? 11.32 9.133 -21.531 1 98.44 390 ILE B N 1
ATOM 6545 C CA . ILE B 1 390 ? 10.18 8.297 -21.156 1 98.44 390 ILE B CA 1
ATOM 6546 C C . ILE B 1 390 ? 9.703 7.5 -22.375 1 98.44 390 ILE B C 1
ATOM 6548 O O . ILE B 1 390 ? 9.414 8.078 -23.422 1 98.44 390 ILE B O 1
ATOM 6552 N N . PRO B 1 391 ? 9.617 6.145 -22.266 1 98.44 391 PRO B N 1
ATOM 6553 C CA . PRO B 1 391 ? 9.062 5.363 -23.375 1 98.44 391 PRO B CA 1
ATOM 6554 C C . PRO B 1 391 ? 7.715 5.895 -23.859 1 98.44 391 PRO B C 1
ATOM 6556 O O . PRO B 1 391 ? 6.891 6.312 -23.047 1 98.44 391 PRO B O 1
ATOM 6559 N N . GLN B 1 392 ? 7.457 5.801 -25.188 1 98.38 392 GLN B N 1
ATOM 6560 C CA . GLN B 1 392 ? 6.262 6.363 -25.812 1 98.38 392 GLN B CA 1
ATOM 6561 C C . GLN B 1 392 ? 4.992 5.801 -25.188 1 98.38 392 GLN B C 1
ATOM 6563 O O . GLN B 1 392 ? 4.027 6.531 -24.953 1 98.38 392 GLN B O 1
ATOM 6568 N N . VAL B 1 393 ? 5.004 4.582 -24.828 1 98.31 393 VAL B N 1
ATOM 6569 C CA . VAL B 1 393 ? 3.814 3.891 -24.344 1 98.31 393 VAL B CA 1
ATOM 6570 C C . VAL B 1 393 ? 3.438 4.418 -22.969 1 98.31 393 VAL B C 1
ATOM 6572 O O . VAL B 1 393 ? 2.283 4.309 -22.547 1 98.31 393 VAL B O 1
ATOM 6575 N N . LEU B 1 394 ? 4.402 5.043 -22.203 1 98.38 394 LEU B N 1
ATOM 6576 C CA . LEU B 1 394 ? 4.148 5.52 -20.859 1 98.38 394 LEU B CA 1
ATOM 6577 C C . LEU B 1 394 ? 3.758 6.992 -20.859 1 98.38 394 LEU B C 1
ATOM 6579 O O . LEU B 1 394 ? 3.225 7.5 -19.875 1 98.38 394 LEU B O 1
ATOM 6583 N N . GLN B 1 395 ? 4.039 7.699 -21.922 1 98.19 395 GLN B N 1
ATOM 6584 C CA . GLN B 1 395 ? 3.895 9.148 -21.984 1 98.19 395 GLN B CA 1
ATOM 6585 C C . GLN B 1 395 ? 2.451 9.57 -21.734 1 98.19 395 GLN B C 1
ATOM 6587 O O . GLN B 1 395 ? 2.199 10.539 -21 1 98.19 395 GLN B O 1
ATOM 6592 N N . PRO B 1 396 ? 1.415 8.836 -22.281 1 95.69 396 PRO B N 1
ATOM 6593 C CA . PRO B 1 396 ? 0.035 9.227 -21.984 1 95.69 396 PRO B CA 1
ATOM 6594 C C . PRO B 1 396 ? -0.304 9.141 -20.5 1 95.69 396 PRO B C 1
ATOM 6596 O O . PRO B 1 396 ? -1.198 9.844 -20.031 1 95.69 396 PRO B O 1
ATOM 6599 N N . TYR B 1 397 ? 0.411 8.312 -19.781 1 95.44 397 TYR B N 1
ATOM 6600 C CA . TYR B 1 397 ? 0.144 8.125 -18.359 1 95.44 397 TYR B CA 1
ATOM 6601 C C . TYR B 1 397 ? 0.931 9.125 -17.516 1 95.44 397 TYR B C 1
ATOM 6603 O O . TYR B 1 397 ? 0.768 9.18 -16.297 1 95.44 397 TYR B O 1
ATOM 6611 N N . MET B 1 398 ? 1.803 9.883 -18.141 1 95.12 398 MET B N 1
ATOM 6612 C CA . MET B 1 398 ? 2.594 10.922 -17.484 1 95.12 398 MET B CA 1
ATOM 6613 C C . MET B 1 398 ? 2.242 12.297 -18.031 1 95.12 398 MET B C 1
ATOM 6615 O O . MET B 1 398 ? 3.115 13.156 -18.156 1 95.12 398 MET B O 1
ATOM 6619 N N . ASN B 1 399 ? 0.975 12.438 -18.391 1 92.06 399 ASN B N 1
ATOM 6620 C CA . ASN B 1 399 ? 0.463 13.711 -18.891 1 92.06 399 ASN B CA 1
ATOM 6621 C C . ASN B 1 399 ? 1.241 14.18 -20.109 1 92.06 399 ASN B C 1
ATOM 6623 O O . ASN B 1 399 ? 1.522 15.367 -20.266 1 92.06 399 ASN B O 1
ATOM 6627 N N . GLY B 1 400 ? 1.768 13.32 -20.922 1 95.25 400 GLY B N 1
ATOM 6628 C CA . GLY B 1 400 ? 2.406 13.625 -22.188 1 95.25 400 GLY B CA 1
ATOM 6629 C C . GLY B 1 400 ? 3.875 13.977 -22.047 1 95.25 400 GLY B C 1
ATOM 6630 O O . GLY B 1 400 ? 4.543 14.297 -23.047 1 95.25 400 GLY B O 1
ATOM 6631 N N . LYS B 1 401 ? 4.477 13.883 -20.875 1 96.38 401 LYS B N 1
ATOM 6632 C CA . LYS B 1 401 ? 5.887 14.188 -20.656 1 96.38 401 LYS B CA 1
ATOM 6633 C C . LYS B 1 401 ? 6.781 13.258 -21.484 1 96.38 401 LYS B C 1
ATOM 6635 O O . LYS B 1 401 ? 6.527 12.055 -21.562 1 96.38 401 LYS B O 1
ATOM 6640 N N . LYS B 1 402 ? 7.836 13.844 -22.031 1 97.31 402 LYS B N 1
ATOM 6641 C CA . LYS B 1 402 ? 8.703 13.07 -22.922 1 97.31 402 LYS B CA 1
ATOM 6642 C C . LYS B 1 402 ? 10.008 12.703 -22.219 1 97.31 402 LYS B C 1
ATOM 6644 O O . LYS B 1 402 ? 10.711 11.789 -22.656 1 97.31 402 LYS B O 1
ATOM 6649 N N . TYR B 1 403 ? 10.32 13.508 -21.203 1 97.19 403 TYR B N 1
ATOM 6650 C CA . TYR B 1 403 ? 11.562 13.227 -20.484 1 97.19 403 TYR B CA 1
ATOM 6651 C C . TYR B 1 403 ? 11.453 13.688 -19.031 1 97.19 403 TYR B C 1
ATOM 6653 O O . TYR B 1 403 ? 10.57 14.477 -18.688 1 97.19 403 TYR B O 1
ATOM 6661 N N . ILE B 1 404 ? 12.219 13.086 -18.141 1 96.94 404 ILE B N 1
ATOM 6662 C CA . ILE B 1 404 ? 12.391 13.477 -16.75 1 96.94 404 ILE B CA 1
ATOM 6663 C C . ILE B 1 404 ? 13.695 14.258 -16.594 1 96.94 404 ILE B C 1
ATOM 6665 O O . ILE B 1 404 ? 14.727 13.875 -17.141 1 96.94 404 ILE B O 1
ATOM 6669 N N . SER B 1 405 ? 13.625 15.359 -15.898 1 94.25 405 SER B N 1
ATOM 6670 C CA . SER B 1 405 ? 14.797 16.188 -15.641 1 94.25 405 SER B CA 1
ATOM 6671 C C . SER B 1 405 ? 15.016 16.375 -14.141 1 94.25 405 SER B C 1
ATOM 6673 O O . SER B 1 405 ? 14.352 15.742 -13.32 1 94.25 405 SER B O 1
ATOM 6675 N N . LYS B 1 406 ? 15.984 17.219 -13.852 1 92.31 406 LYS B N 1
ATOM 6676 C CA . LYS B 1 406 ? 16.375 17.438 -12.461 1 92.31 406 LYS B CA 1
ATOM 6677 C C . LYS B 1 406 ? 15.234 18.031 -11.648 1 92.31 406 LYS B C 1
ATOM 6679 O O . LYS B 1 406 ? 14.547 18.953 -12.117 1 92.31 406 LYS B O 1
ATOM 6684 N N . ASN B 1 407 ? 15.016 17.406 -10.523 1 90.62 407 ASN B N 1
ATOM 6685 C CA . ASN B 1 407 ? 14.031 17.938 -9.578 1 90.62 407 ASN B CA 1
ATOM 6686 C C . ASN B 1 407 ? 14.586 19.125 -8.789 1 90.62 407 ASN B C 1
ATOM 6688 O O . ASN B 1 407 ? 15.531 18.969 -8.016 1 90.62 407 ASN B O 1
ATOM 6692 N N . ILE B 1 408 ? 14.008 20.281 -8.852 1 80.31 408 ILE B N 1
ATOM 6693 C CA . ILE B 1 408 ? 14.539 21.484 -8.211 1 80.31 408 ILE B CA 1
ATOM 6694 C C . ILE B 1 408 ? 13.594 21.922 -7.094 1 80.31 408 ILE B C 1
ATOM 6696 O O . ILE B 1 408 ? 13.883 22.875 -6.371 1 80.31 408 ILE B O 1
ATOM 6700 N N . ILE B 1 409 ? 12.57 21.234 -6.914 1 76 409 ILE B N 1
ATOM 6701 C CA . ILE B 1 409 ? 11.539 21.672 -5.98 1 76 409 ILE B CA 1
ATOM 6702 C C . ILE B 1 409 ? 11.844 21.141 -4.586 1 76 409 ILE B C 1
ATOM 6704 O O . ILE B 1 409 ? 11.797 21.875 -3.604 1 76 409 ILE B O 1
ATOM 6708 N N . THR B 1 410 ? 12.141 19.875 -4.504 1 74.44 410 THR B N 1
ATOM 6709 C CA . THR B 1 410 ? 12.414 19.281 -3.205 1 74.44 410 THR B CA 1
ATOM 6710 C C . THR B 1 410 ? 13.883 19.484 -2.818 1 74.44 410 THR B C 1
ATOM 6712 O O . THR B 1 410 ? 14.781 19.109 -3.572 1 74.44 410 THR B O 1
ATOM 6715 N N . PRO B 1 411 ? 14.07 20.094 -1.667 1 70.19 411 PRO B N 1
ATOM 6716 C CA . PRO B 1 411 ? 15.445 20.406 -1.285 1 70.19 411 PRO B CA 1
ATOM 6717 C C . PRO B 1 411 ? 16.297 19.156 -1.089 1 70.19 411 PRO B C 1
ATOM 6719 O O . PRO B 1 411 ? 15.789 18.109 -0.666 1 70.19 411 PRO B O 1
ATOM 6722 N N . GLU B 1 412 ? 17.531 19.297 -1.603 1 66.5 412 GLU B N 1
ATOM 6723 C CA . GLU B 1 412 ? 18.5 18.25 -1.282 1 66.5 412 GLU B CA 1
ATOM 6724 C C . GLU B 1 412 ? 18.844 18.25 0.205 1 66.5 412 GLU B C 1
ATOM 6726 O O . GLU B 1 412 ? 18.906 19.312 0.833 1 66.5 412 GLU B O 1
ATOM 6731 N N . LEU B 1 413 ? 18.469 17.25 1 1 57.53 413 LEU B N 1
ATOM 6732 C CA . LEU B 1 413 ? 18.719 17.219 2.436 1 57.53 413 LEU B CA 1
ATOM 6733 C C . LEU B 1 413 ? 20.203 17.391 2.73 1 57.53 413 LEU B C 1
ATOM 6735 O O . LEU B 1 413 ? 21.047 16.641 2.219 1 57.53 413 LEU B O 1
ATO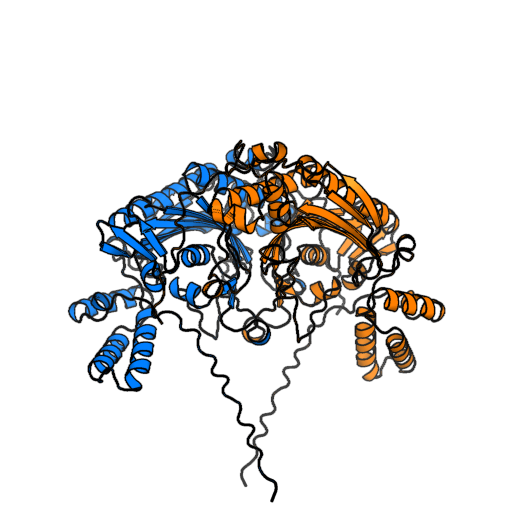M 6739 N N . LYS B 1 414 ? 20.703 18.688 2.762 1 51.06 414 LYS B N 1
ATOM 6740 C CA . LYS B 1 414 ? 22.047 18.812 3.33 1 51.06 414 LYS B CA 1
ATOM 6741 C C . LYS B 1 414 ? 22.062 18.406 4.797 1 51.06 414 LYS B C 1
ATOM 6743 O O . LYS B 1 414 ? 21.312 18.953 5.613 1 51.06 414 LYS B O 1
ATOM 6748 N N . LEU B 1 415 ? 22.281 17.109 5.047 1 45.28 415 LEU B N 1
ATOM 6749 C CA . LEU B 1 415 ? 22.359 16.656 6.43 1 45.28 415 LEU B CA 1
ATOM 6750 C C . LEU B 1 415 ? 23.25 17.562 7.258 1 45.28 415 LEU B C 1
ATOM 6752 O O . LEU B 1 415 ? 24.375 17.875 6.859 1 45.28 415 LEU B O 1
ATOM 6756 N N . MET B 1 416 ? 22.75 18.359 8.055 1 38.22 416 MET B N 1
ATOM 6757 C CA . MET B 1 416 ? 23.594 19.047 9.023 1 38.22 416 MET B CA 1
ATOM 6758 C C . MET B 1 416 ? 24.484 18.078 9.773 1 38.22 416 MET B C 1
ATOM 6760 O O . MET B 1 416 ? 24.016 17.016 10.195 1 38.22 416 MET B O 1
ATOM 6764 N N . LYS B 1 417 ? 25.797 18.219 9.641 1 37.56 417 LYS B N 1
ATOM 6765 C CA . LYS B 1 417 ? 26.766 17.484 10.438 1 37.56 417 LYS B CA 1
ATOM 6766 C C . LYS B 1 417 ? 26.453 17.594 11.93 1 37.56 417 LYS B C 1
ATOM 6768 O O . LYS B 1 417 ? 26.469 18.688 12.492 1 37.56 417 LYS B O 1
ATOM 6773 N N . ILE B 1 418 ? 25.609 16.625 12.289 1 33.72 418 ILE B N 1
ATOM 6774 C CA . ILE B 1 418 ? 25.531 16.625 13.75 1 33.72 418 ILE B CA 1
ATOM 6775 C C . ILE B 1 418 ? 26.938 16.531 14.336 1 33.72 418 ILE B C 1
ATOM 6777 O O . ILE B 1 418 ? 27.672 15.586 14.047 1 33.72 418 ILE B O 1
ATOM 6781 N N . LYS B 1 419 ? 27.438 17.641 14.688 1 31.09 419 LYS B N 1
ATOM 6782 C CA . LYS B 1 419 ? 28.688 17.547 15.438 1 31.09 419 LYS B CA 1
ATOM 6783 C C . LYS B 1 419 ? 28.609 16.469 16.516 1 31.09 419 LYS B C 1
ATOM 6785 O O . LYS B 1 419 ? 27.688 16.469 17.328 1 31.09 419 LYS B O 1
ATOM 6790 N N . LYS B 1 420 ? 29.609 15.5 16.422 1 24.36 420 LYS B N 1
ATOM 6791 C CA . LYS B 1 420 ? 29.906 14.578 17.516 1 24.36 420 LYS B CA 1
ATOM 6792 C C . LYS B 1 420 ? 30.281 15.336 18.781 1 24.36 420 LYS B C 1
ATOM 6794 O O . LYS B 1 420 ? 31.062 16.281 18.734 1 24.36 420 LYS B O 1
#

Foldseek 3Di:
DPDPPPPPPPPPPPVPPDQPQFQFPCVQLQDPVCLVVQCLLCVQAVNWADSVVLNVLVVVLVVDDCPDPVNVVSSVVNSVRRLRGFDAADPVQQVVRADWDFPDKAFDADDPDPDAFAFPVVLCVVQVQKDQPPCCVPPRHFDMDGDDVLVLLLQLLVVLLVVLVVVVVAAEDEFDFKDFQLLCSLQQADCDPDDGQWADDDCVVPNPGITGAQDCQSRVLLVQFQHAAALVCPWHKYKYKDKGATPDDDPDPLCPHNNPGGIFIFMKMKIKHALVCQVVVQVVQVVLLCVSCNLLRFMKTKIWGHSNPQHRQFNTKIWMWTQQRNSRDTDTWKMKGKRQQSSCSSRVRWYDDPNDIDTIIMMMMTNGGSPRSSRRQQSRQPDPVSKGAGRPSSCVSSVNDGIRGRDPPDDDPPPPPPDD/DPDPPPPPPPPPPPVCCDADQFQFPCVQLQDPVCLVVQCVLCVQAVNWADSPVLNVLVVVLVVDDCPDPVNVVSVVVNSVRRLRGFDAADPVQQVVRADWDFPDKAFDADDPDPDAFAFPVVLCVVQVQKDQPPCCVPPRHFDMDGDDVLVLLLQLLVVLLVVLVVVVVAAEDEFDFKDFQLLCSLQQADCDPDDGQWADDDCVVPNPGITGAQDCQSRVLLVQFQHAAALVCPWHKYKYKDKGATPDDDPDPLCPHNNPGGIFIFMKMKIKHALVCQVVVQVVQVVLLCVSCNLLRFMKTKIWGHSNPQHRQFNTKIWMWTQQSNVRDTDTWKMKGKRQQSSCSSRVRWYDDPNDIDTIIMMMMTNGGSVRSSRRQQSRQPDPVSKGAGRPSSCVSSVNDGIRGRDPPDDDPPPDPPDD

Solvent-accessible surface area (backbone atoms only — not comparable to full-atom values): 44427 Å² total; per-residue (Å²): 136,83,80,78,78,72,78,73,70,72,72,70,73,68,68,67,77,75,70,72,77,54,55,69,63,51,76,58,76,65,29,76,88,41,46,67,60,52,51,51,52,28,58,50,41,74,48,46,48,47,71,66,57,33,46,51,38,48,51,53,43,72,71,44,60,82,83,40,79,60,36,59,54,37,50,52,50,31,49,54,40,54,67,46,42,50,47,64,69,41,74,85,34,68,74,38,61,88,43,63,42,79,76,46,74,42,72,60,74,80,83,62,78,92,54,77,60,50,33,50,70,56,50,27,55,77,25,48,25,51,48,52,83,75,28,53,75,42,44,34,80,53,36,55,31,32,30,38,65,51,24,44,47,51,53,18,52,50,50,54,50,50,52,53,40,47,75,71,63,32,36,38,31,37,62,58,45,51,34,20,49,68,44,41,44,32,60,54,44,80,84,57,86,78,79,44,56,48,41,41,43,24,42,88,80,73,42,73,57,39,28,42,32,63,48,50,57,42,41,56,52,48,72,42,44,51,22,73,38,55,54,88,58,50,66,40,44,36,30,29,67,33,66,22,29,27,57,54,70,60,89,44,76,91,28,47,70,61,64,39,38,39,60,47,50,34,34,28,33,37,34,38,22,48,70,89,48,36,67,60,48,44,53,47,51,52,49,51,41,47,63,64,44,57,67,60,58,49,17,33,38,33,27,43,45,13,47,58,72,35,62,42,36,28,29,45,39,37,38,33,26,30,47,22,55,30,71,68,43,74,42,75,45,35,41,35,29,30,24,44,45,52,40,21,28,41,37,43,23,30,27,36,55,97,89,39,80,42,62,24,16,39,31,40,29,42,67,39,37,48,55,41,49,49,40,30,44,47,22,58,33,50,41,97,90,61,36,30,52,46,40,74,82,48,14,74,55,49,80,61,43,57,57,45,61,64,46,81,74,67,76,77,72,63,71,67,78,72,78,129,137,85,80,80,80,73,77,72,73,71,71,71,71,70,66,66,80,66,73,76,76,54,55,69,64,52,76,58,75,66,29,77,89,40,45,68,59,51,52,51,52,26,57,51,42,74,49,47,49,49,70,66,58,32,48,52,38,48,51,52,43,73,70,45,61,81,83,40,79,59,36,58,55,36,50,51,51,32,50,55,42,55,68,45,42,49,46,64,69,42,76,86,33,68,74,38,60,90,42,64,41,79,76,46,75,40,73,60,73,83,81,62,78,91,52,77,60,50,33,48,70,57,50,28,55,76,26,48,24,53,47,52,83,76,27,53,76,41,45,34,79,54,38,54,30,31,29,38,65,50,24,43,49,52,54,19,52,51,51,54,49,51,52,54,39,45,76,69,62,32,36,37,33,37,62,59,47,53,33,21,49,66,42,40,43,32,60,54,45,80,78,58,85,80,81,44,55,49,39,40,43,24,42,88,78,72,40,72,58,39,27,42,32,64,46,49,57,42,42,56,53,49,72,42,44,51,22,73,39,54,54,87,57,49,66,40,44,37,30,29,67,35,68,22,29,28,57,52,69,61,90,45,76,90,29,48,71,63,64,40,37,40,60,49,52,36,33,29,34,36,36,38,24,50,70,89,47,37,68,62,47,42,54,48,52,53,49,51,39,48,65,66,44,57,68,59,57,47,16,32,37,34,28,44,45,13,47,58,72,35,63,42,38,27,28,43,40,38,37,32,28,30,46,22,55,29,71,68,42,74,42,75,46,33,39,34,29,28,24,44,46,51,38,21,28,41,36,44,23,30,27,37,54,94,90,40,79,42,62,23,17,39,33,41,30,44,68,38,37,47,56,41,47,49,39,30,44,48,22,58,33,51,42,98,88,60,36,30,52,47,42,75,82,47,16,75,55,49,82,60,43,58,59,46,61,64,46,81,74,67,75,77,72,63,72,67,78,73,78,128

pLDDT: mean 87.9, std 17.56, range [24.36, 98.94]

InterPro domains:
  IPR002314 Aminoacyl-tRNA synthetase, class II (G/ P/ S/T) [PF00587] (208-381)
  IPR002317 Serine-tRNA ligase, type1 [PIRSF001529] (65-406)
  IPR002317 Serine-tRNA ligase, type1 [PR00981] (259-272)
  IPR002317 Serine-tRNA ligase, type1 [PR00981] (316-332)
  IPR002317 Serine-tRNA ligase, type1 [PR00981] (334-350)
  IPR002317 Serine-tRNA ligase, type1 [PTHR11778] (63-407)
  IPR002317 Serine-tRNA ligase, type1 [TIGR00414] (63-398)
  IPR006195 Aminoacyl-tRNA synthetase, class II [PS50862] (164-391)
  IPR045864 Class II Aminoacyl-tRNA synthetase/Biotinyl protein ligase (BPL) and lipoyl protein ligase (LPL) [G3DSA:3.30.930.10] (79-410)
  IPR045864 Class II Aminoacyl-tRNA synthetase/Biotinyl protein ligase (BPL) and lipoyl protein ligase (LPL) [SSF55681] (118-399)

Organism: Galleria mellonella (NCBI:txid7137)

Radius of gyration: 28.67 Å; Cα contacts (8 Å, |Δi|>4): 1693; chains: 2; bounding box: 72×85×86 Å